Protein AF-A0A2V7I7R5-F1 (afdb_monomer_lite)

Sequence (792 aa):
MYALYSAALGLALVAYLPVLVFRRLGLRGHERSWAQRWGRLEPGLPPEPRCWIHAVSVGEAAAAVSLVEAIGRRWPQLAIVMTTVTPTGARIVTGRLGRLATHRYFPVDLPGPVRRALDAVRPRFFIGLETELWPNFLRALASRGIPAMVANGRISDRSFRRYLLVRGLVARMLRRVSVFAMQSAEDARRIIALGAPAERVVVTGNLKADLRPEPSGLDPAWQRLLRRDPGRLLWIAGSTHHGEEAAVLDAYQRLKPRFAGLGLLVAPRHPERADEVERLIRDRGLPAVARRGRGRGGGDHPRYRGRAGRPVRARRCGLRRRQPGADGWAQHAGAGAASQARPVRPAHEQFQGERRAAPVVGRGRGRSRRPRAGGGGRATSAGSRPQGQDGGGGLRRGGSAAGGAGRDPGADRAPPDEQKRVITPRRDPEILLRRYWDKPDTPVVTAGLSVLSIGYRIALAIRERAYAWRLLSTGRLPCPVVSVGNITLGGSGKTPMVEQVALCLQELGAVPAVVSRGYGRDTRGVAIVADREGTRLGPRAAGDEPVLLAERLPGMPVIVGENRFDAGQVAVQRCGATAIVLDDGFQHRTLHKSLEILVVNGRAPWGNQRLFPRGMLREPLSALARADLLVVTNPPSEADARAVTDTVRRHNHRVPVLVASYEVLGAREMAAGRDLQPGELGGRRLLAFAGLGSPAGFAETLLAAGVSVAGLMEYPDHHWFTQGDLGELAQQAESIGAEGLITTEKDWVRLRSLTAPSVPLWVLRVRLRVDSGREQLRHALDQTLASAAARH

Radius of gyration: 36.61 Å; chains: 1; bounding box: 122×92×104 Å

pLDDT: mean 78.4, std 23.61, range [24.45, 98.5]

Foldseek 3Di:
DVVVVQVVLVVVCVLCVVVVVVVPVVDPDCPQQVCLQLQNFDDPQDDDDEAEEEDADLLSLLLCLLVLVVCCVVCVVYAYEYEYQDPNSQCSCCVRVVVRYDYGYHYDLHQRNLLSNCVVNVYQEYEYEACPQRQSNLVNCLVVVHAYEYAQYAADPVRLVVLVVVLVSQLVSLCSHQAYAYQDPVSLVSSVVSNHDNVRYHHDHGSSVVNDPDPDDPDPVRCVVVVDDVPAAEAEAAQDDPPVLLVVLVVCVVCCVVRVRYHYHYHHVDLVCQVVSCVSQVVVVHDDDDDDDDPDDDDDDDDDDDDDDDDDDDDDDDDDDDDDDDDDDDDDDDDDDDDDDDDDDDDDDDDDDDDDDDDDDDDDDDDDDDDDDYDDDDDDDDDDDDDDDDDDDDDDDDDDDDDDDDDDDDDDDDDDDPPFAADEPDDDPVVVLVVCLQPVDDVVVLVSFVVSLVVLQVVVVVVVVCVVVVVAAADEDLAAEEEEAAQFFFDQCRLLVLLVLQVLLVVLVFQEAEEEALPQEPDAAKDKQAAQVAGDDACNHRNLSQVLSRVSPHRRTYMHHPQRVRNVVCCCPPRVGRYYYYGNGLPHRNYDHLAYEYTAALPQGCRSQTGPPSHGGNDHLLSLLVHLEYEHEAHPDVVSQVVNVVSSCVNHVPHYYFYKYKDWQFKAWLPVRDTGGLQNQAPAEAAEEEQGSDQVVVVVVSVVSNHNHLHYYYDHHSDQDDPVNQAVQQVVCVVSVGQYYEYESSNCSRDSVDDHHPHIYIYTDIHMGTPPCPVVSSVSSSCSRVVSVVVD

Structure (mmCIF, N/CA/C/O backbone):
data_AF-A0A2V7I7R5-F1
#
_entry.id   AF-A0A2V7I7R5-F1
#
loop_
_atom_site.group_PDB
_atom_site.id
_atom_site.type_symbol
_atom_site.label_atom_id
_atom_site.label_alt_id
_atom_site.label_comp_id
_atom_site.label_asym_id
_atom_site.label_entity_id
_atom_site.label_seq_id
_atom_site.pdbx_PDB_ins_code
_atom_site.Cartn_x
_atom_site.Cartn_y
_atom_site.Cartn_z
_atom_site.occupancy
_atom_site.B_iso_or_equiv
_atom_site.auth_seq_id
_atom_site.auth_comp_id
_atom_site.auth_asym_id
_atom_site.auth_atom_id
_atom_site.pdbx_PDB_model_num
ATOM 1 N N . MET A 1 1 ? -7.129 -8.859 32.276 1.00 74.75 1 MET A N 1
ATOM 2 C CA . MET A 1 1 ? -7.797 -7.808 31.464 1.00 74.75 1 MET A CA 1
ATOM 3 C C . MET A 1 1 ? -7.040 -6.471 31.499 1.00 74.75 1 MET A C 1
ATOM 5 O O . MET A 1 1 ? -6.158 -6.335 30.667 1.00 74.75 1 MET A O 1
ATOM 9 N N . TYR A 1 2 ? -7.251 -5.530 32.436 1.00 82.94 2 TYR A N 1
ATOM 10 C CA . TYR A 1 2 ? -6.550 -4.219 32.403 1.00 82.94 2 TYR A CA 1
ATOM 11 C C . TYR A 1 2 ? -5.011 -4.326 32.415 1.00 82.94 2 TYR A C 1
ATOM 13 O O . TYR A 1 2 ? -4.333 -3.541 31.755 1.00 82.94 2 TYR A O 1
ATOM 21 N N . ALA A 1 3 ? -4.456 -5.321 33.116 1.00 84.31 3 ALA A N 1
ATOM 22 C CA . ALA A 1 3 ? -3.025 -5.629 33.075 1.00 84.31 3 ALA A CA 1
ATOM 23 C C . ALA A 1 3 ? -2.550 -6.048 31.668 1.00 84.31 3 ALA A C 1
ATOM 25 O O . ALA A 1 3 ? -1.529 -5.555 31.211 1.00 84.31 3 ALA A O 1
ATOM 26 N N . LEU A 1 4 ? -3.330 -6.864 30.946 1.00 80.62 4 LEU A N 1
ATOM 27 C CA . LEU A 1 4 ? -3.036 -7.292 29.571 1.00 80.62 4 LEU A CA 1
ATOM 28 C C . LEU A 1 4 ? -3.076 -6.110 28.590 1.00 80.62 4 LEU A C 1
ATOM 30 O O . LEU A 1 4 ? -2.173 -5.970 27.776 1.00 80.62 4 LEU A O 1
ATOM 34 N N . TYR A 1 5 ? -4.069 -5.220 28.714 1.00 85.44 5 TYR A N 1
ATOM 35 C CA . TYR A 1 5 ? -4.110 -3.961 27.956 1.00 85.44 5 TYR A CA 1
ATOM 36 C C . TYR A 1 5 ? -2.870 -3.096 28.235 1.00 85.44 5 TYR A C 1
ATOM 38 O O . TYR A 1 5 ? -2.221 -2.621 27.308 1.00 85.44 5 TYR A O 1
ATOM 46 N N . SER A 1 6 ? -2.494 -2.956 29.511 1.00 89.06 6 SER A N 1
ATOM 47 C CA . SER A 1 6 ? -1.320 -2.173 29.922 1.00 89.06 6 SER A CA 1
ATOM 48 C C . SER A 1 6 ? -0.005 -2.789 29.426 1.00 89.06 6 SER A C 1
ATOM 50 O O . SER A 1 6 ? 0.888 -2.058 29.012 1.00 89.06 6 SER A O 1
ATOM 52 N N . ALA A 1 7 ? 0.107 -4.120 29.427 1.00 80.44 7 ALA A N 1
ATOM 53 C CA . ALA A 1 7 ? 1.265 -4.847 28.915 1.00 80.44 7 ALA A CA 1
ATOM 54 C C . ALA A 1 7 ? 1.373 -4.745 27.386 1.00 80.44 7 ALA A C 1
ATOM 56 O O . ALA A 1 7 ? 2.449 -4.454 26.875 1.00 80.44 7 ALA A O 1
ATOM 57 N N . ALA A 1 8 ? 0.262 -4.896 26.657 1.00 78.81 8 ALA A N 1
ATOM 58 C CA . ALA A 1 8 ? 0.224 -4.727 25.205 1.00 78.81 8 ALA A CA 1
ATOM 59 C C . ALA A 1 8 ? 0.560 -3.284 24.784 1.00 78.81 8 ALA A C 1
ATOM 61 O O . ALA A 1 8 ? 1.355 -3.079 23.869 1.00 78.81 8 ALA A O 1
ATOM 62 N N . LEU A 1 9 ? 0.020 -2.281 25.490 1.00 84.06 9 LEU A N 1
ATOM 63 C CA . LEU A 1 9 ? 0.355 -0.871 25.277 1.00 84.06 9 LEU A CA 1
ATOM 64 C C . LEU A 1 9 ? 1.828 -0.582 25.615 1.00 84.06 9 LEU A C 1
ATOM 66 O O . LEU A 1 9 ? 2.504 0.106 24.857 1.00 84.06 9 LEU A O 1
ATOM 70 N N . GLY A 1 10 ? 2.346 -1.142 26.713 1.00 82.69 10 GLY A N 1
ATOM 71 C CA . GLY A 1 10 ? 3.759 -1.047 27.087 1.00 82.69 10 GLY A CA 1
ATOM 72 C C . GLY A 1 10 ? 4.688 -1.648 26.029 1.00 82.69 10 GLY A C 1
ATOM 73 O O . GLY A 1 10 ? 5.625 -0.984 25.593 1.00 82.69 10 GLY A O 1
ATOM 74 N N . LEU A 1 11 ? 4.385 -2.856 25.548 1.00 78.00 11 LEU A N 1
ATOM 75 C CA . LEU A 1 11 ? 5.135 -3.526 24.483 1.00 78.00 11 LEU A CA 1
ATOM 76 C C . LEU A 1 11 ? 5.096 -2.728 23.171 1.00 78.00 11 LEU A C 1
ATOM 78 O O . LEU A 1 11 ? 6.129 -2.568 22.526 1.00 78.00 11 LEU A O 1
ATOM 82 N N . ALA A 1 12 ? 3.940 -2.167 22.803 1.00 76.00 12 ALA A N 1
ATOM 83 C CA . ALA A 1 12 ? 3.810 -1.302 21.631 1.00 76.00 12 ALA A CA 1
ATOM 84 C C . ALA A 1 12 ? 4.639 -0.009 21.756 1.00 76.00 12 ALA A C 1
ATOM 86 O O . ALA A 1 12 ? 5.241 0.433 20.779 1.00 76.00 12 ALA A O 1
ATOM 87 N N . LEU A 1 13 ? 4.724 0.581 22.953 1.00 79.56 13 LEU A N 1
ATOM 88 C CA . LEU A 1 13 ? 5.557 1.760 23.218 1.00 79.56 13 LEU A CA 1
ATOM 89 C C . LEU A 1 13 ? 7.056 1.436 23.177 1.00 79.56 13 LEU A C 1
ATOM 91 O O . LEU A 1 13 ? 7.820 2.227 22.630 1.00 79.56 13 LEU A O 1
ATOM 95 N N . VAL A 1 14 ? 7.472 0.272 23.688 1.00 75.81 14 VAL A N 1
ATOM 96 C CA . VAL A 1 14 ? 8.856 -0.222 23.570 1.00 75.81 14 VAL A CA 1
ATOM 97 C C . VAL A 1 14 ? 9.209 -0.493 22.104 1.00 75.81 14 VAL A C 1
ATOM 99 O O . VAL A 1 14 ? 10.248 -0.037 21.636 1.00 75.81 14 VAL A O 1
ATOM 102 N N . ALA A 1 15 ? 8.323 -1.141 21.343 1.00 71.62 15 ALA A N 1
ATOM 103 C CA . ALA A 1 15 ? 8.512 -1.370 19.910 1.00 71.62 15 ALA A CA 1
ATOM 104 C C . ALA A 1 15 ? 8.530 -0.065 19.086 1.00 71.62 15 ALA A C 1
ATOM 106 O O . ALA A 1 15 ? 9.196 0.007 18.059 1.00 71.62 15 ALA A O 1
ATOM 107 N N . TYR A 1 16 ? 7.842 0.990 19.532 1.00 71.50 16 TYR A N 1
ATOM 108 C CA . TYR A 1 16 ? 7.862 2.302 18.877 1.00 71.50 16 TYR A CA 1
ATOM 109 C C . TYR A 1 16 ? 9.041 3.194 19.319 1.00 71.50 16 TYR A C 1
ATOM 111 O O . TYR A 1 16 ? 9.352 4.187 18.655 1.00 71.50 16 TYR A O 1
ATOM 119 N N . LEU A 1 17 ? 9.747 2.837 20.400 1.00 73.50 17 LEU A N 1
ATOM 120 C CA . LEU A 1 17 ? 10.849 3.623 20.961 1.00 73.50 17 LEU A CA 1
ATOM 121 C C . LEU A 1 17 ? 11.983 3.927 19.956 1.00 73.50 17 LEU A C 1
ATOM 123 O O . LEU A 1 17 ? 12.410 5.083 19.928 1.00 73.50 17 LEU A O 1
ATOM 127 N N . PRO A 1 18 ? 12.436 3.004 19.076 1.00 62.97 18 PRO A N 1
ATOM 128 C CA . PRO A 1 18 ? 13.459 3.320 18.073 1.00 62.97 18 PRO A CA 1
ATOM 129 C C . PRO A 1 18 ? 13.023 4.425 17.099 1.00 62.97 18 PRO A C 1
ATOM 131 O O . PRO A 1 18 ? 13.806 5.319 16.783 1.00 62.97 18 PRO A O 1
ATOM 134 N N . VAL A 1 19 ? 11.749 4.429 16.684 1.00 65.00 19 VAL A N 1
ATOM 135 C CA . VAL A 1 19 ? 11.184 5.460 15.793 1.00 65.00 19 VAL A CA 1
ATOM 136 C C . VAL A 1 19 ? 11.110 6.816 16.503 1.00 65.00 19 VAL A C 1
ATOM 138 O O . VAL A 1 19 ? 11.329 7.859 15.884 1.00 65.00 19 VAL A O 1
ATOM 141 N N . LEU A 1 20 ? 10.844 6.819 17.812 1.00 63.47 20 LEU A N 1
ATOM 142 C CA . LEU A 1 20 ? 10.865 8.029 18.636 1.00 63.47 20 LEU A CA 1
ATOM 143 C C . LEU A 1 20 ? 12.279 8.589 18.825 1.00 63.47 20 LEU A C 1
ATOM 145 O O . LEU A 1 20 ? 12.457 9.803 18.728 1.00 63.47 20 LEU A O 1
ATOM 149 N N . VAL A 1 21 ? 13.278 7.730 19.047 1.00 65.12 21 VAL A N 1
ATOM 150 C CA . VAL A 1 21 ? 14.693 8.132 19.137 1.00 65.12 21 VAL A CA 1
ATOM 151 C C . VAL A 1 21 ? 15.167 8.713 17.804 1.00 65.12 21 VAL A C 1
ATOM 153 O O . VAL A 1 21 ? 15.669 9.835 17.783 1.00 65.12 21 VAL A O 1
ATOM 156 N N . PHE A 1 22 ? 14.906 8.025 16.688 1.00 57.16 22 PHE A N 1
ATOM 157 C CA . PHE A 1 22 ? 15.238 8.503 15.342 1.00 57.16 22 PHE A CA 1
ATOM 158 C C . PHE A 1 22 ? 14.608 9.875 15.044 1.00 57.16 22 PHE A C 1
ATOM 160 O O . PHE A 1 22 ? 15.294 10.804 14.624 1.00 57.16 22 PHE A O 1
ATOM 167 N N . ARG A 1 23 ? 13.317 10.061 15.361 1.00 53.16 23 ARG A N 1
ATOM 168 C CA . ARG A 1 23 ? 12.639 11.362 15.204 1.00 53.16 23 ARG A CA 1
ATOM 169 C C . ARG A 1 23 ? 13.169 12.452 16.144 1.00 53.16 23 ARG A C 1
ATOM 171 O O . ARG A 1 23 ? 13.114 13.621 15.772 1.00 53.16 23 ARG A O 1
ATOM 178 N N . ARG A 1 24 ? 13.690 12.112 17.331 1.00 53.34 24 ARG A N 1
ATOM 179 C CA . ARG A 1 24 ? 14.282 13.091 18.266 1.00 53.34 24 ARG A CA 1
ATOM 180 C C . ARG A 1 24 ? 15.602 13.659 17.741 1.00 53.34 24 ARG A C 1
ATOM 182 O O . ARG A 1 24 ? 15.840 14.847 17.931 1.00 53.34 24 ARG A O 1
ATOM 189 N N . LEU A 1 25 ? 16.407 12.857 17.038 1.00 55.47 25 LEU A N 1
ATOM 190 C CA . LEU A 1 25 ? 17.667 13.308 16.428 1.00 55.47 25 LEU A CA 1
ATOM 191 C C . LEU A 1 25 ? 17.458 14.390 15.348 1.00 55.47 25 LEU A C 1
ATOM 193 O O . LEU A 1 25 ? 18.342 15.216 15.143 1.00 55.47 25 LEU A O 1
ATOM 197 N N . GLY A 1 26 ? 16.283 14.436 14.706 1.00 45.38 26 GLY A N 1
ATOM 198 C CA . GLY A 1 26 ? 15.935 15.453 13.703 1.00 45.38 26 GLY A CA 1
ATOM 199 C C . GLY A 1 26 ? 15.099 16.645 14.196 1.00 45.38 26 GLY A C 1
ATOM 200 O O . GLY A 1 26 ? 14.883 17.575 13.424 1.00 45.38 26 GLY A O 1
ATOM 201 N N . LEU A 1 27 ? 14.582 16.646 15.436 1.00 43.06 27 LEU A N 1
ATOM 202 C CA . LEU A 1 27 ? 13.552 17.607 15.880 1.00 43.06 27 LEU A CA 1
ATOM 203 C C . LEU A 1 27 ? 13.811 18.187 17.282 1.00 43.06 27 LEU A C 1
ATOM 205 O O . LEU A 1 27 ? 13.224 17.756 18.282 1.00 43.06 27 LEU A O 1
ATOM 209 N N . ARG A 1 28 ? 14.624 19.251 17.348 1.00 37.91 28 ARG A N 1
ATOM 210 C CA . ARG A 1 28 ? 14.773 20.088 18.557 1.00 37.91 28 ARG A CA 1
ATOM 211 C C . ARG A 1 28 ? 13.412 20.668 19.006 1.00 37.91 28 ARG A C 1
ATOM 213 O O . ARG A 1 28 ? 12.530 20.929 18.192 1.00 37.91 28 ARG A O 1
ATOM 220 N N . GLY A 1 29 ? 13.236 20.861 20.319 1.00 48.28 29 GLY A N 1
ATOM 221 C CA . GLY A 1 29 ? 12.094 21.581 20.918 1.00 48.28 29 GLY A CA 1
ATOM 222 C C . GLY A 1 29 ? 10.912 20.747 21.449 1.00 48.28 29 GLY A C 1
ATOM 223 O O . GLY A 1 29 ? 10.078 21.280 22.177 1.00 48.28 29 GLY A O 1
ATOM 224 N N . HIS A 1 30 ? 10.826 19.440 21.175 1.00 55.94 30 HIS A N 1
ATOM 225 C CA . HIS A 1 30 ? 9.650 18.624 21.550 1.00 55.94 30 HIS A CA 1
ATOM 226 C C . HIS A 1 30 ? 9.601 18.143 23.018 1.00 55.94 30 HIS A C 1
ATOM 228 O O . HIS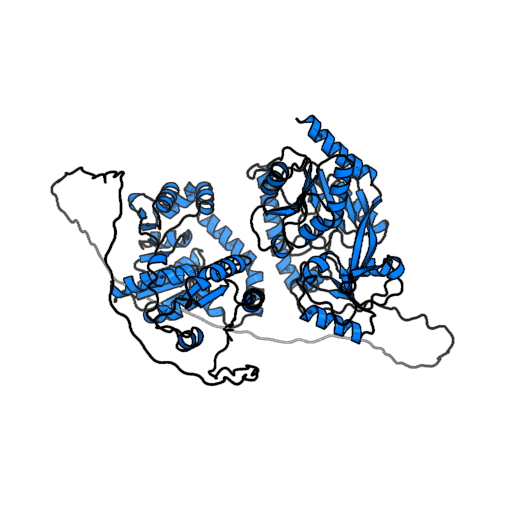 A 1 30 ? 8.642 17.486 23.433 1.00 55.94 30 HIS A O 1
ATOM 234 N N . GLU A 1 31 ? 10.613 18.446 23.828 1.00 54.59 31 GLU A N 1
ATOM 235 C CA . GLU A 1 31 ? 10.910 17.711 25.068 1.00 54.59 31 GLU A CA 1
ATOM 236 C C . GLU A 1 31 ? 9.865 17.898 26.177 1.00 54.59 31 GLU A C 1
ATOM 238 O O . GLU A 1 31 ? 9.454 16.925 26.813 1.00 54.59 31 GLU A O 1
ATOM 243 N N . ARG A 1 32 ? 9.332 19.118 26.339 1.00 58.22 32 ARG A N 1
ATOM 244 C CA . ARG A 1 32 ? 8.261 19.408 27.315 1.00 58.22 32 ARG A CA 1
ATOM 245 C C . ARG A 1 32 ? 6.983 18.594 27.052 1.00 58.22 32 ARG A C 1
ATOM 247 O O . ARG A 1 32 ? 6.276 18.255 27.998 1.00 58.22 32 ARG A O 1
ATOM 254 N N . SER A 1 33 ? 6.710 18.208 25.799 1.00 72.88 33 SER A N 1
ATOM 255 C CA . SER A 1 33 ? 5.548 17.363 25.470 1.00 72.88 33 SER A CA 1
ATOM 256 C C . SER A 1 33 ? 5.691 15.922 25.980 1.00 72.88 33 SER A C 1
ATOM 258 O O . SER A 1 33 ? 4.693 15.294 26.331 1.00 72.88 33 SER A O 1
ATOM 260 N N . TRP A 1 34 ? 6.920 15.403 26.089 1.00 80.31 34 TRP A N 1
ATOM 261 C CA . TRP A 1 34 ? 7.175 14.050 26.587 1.00 80.31 34 TRP A CA 1
ATOM 262 C C . TRP A 1 34 ? 6.994 13.942 28.096 1.00 80.31 34 TRP A C 1
ATOM 264 O O . TRP A 1 34 ? 6.380 12.984 28.561 1.00 80.31 34 TRP A O 1
ATOM 274 N N . ALA A 1 35 ? 7.441 14.943 28.858 1.00 85.62 35 ALA A N 1
ATOM 275 C CA . ALA A 1 35 ? 7.180 15.012 30.296 1.00 85.62 35 ALA A CA 1
ATOM 276 C C . ALA A 1 35 ? 5.668 14.944 30.593 1.00 85.62 35 ALA A C 1
ATOM 278 O O . ALA A 1 35 ? 5.231 14.123 31.405 1.00 85.62 35 ALA A O 1
ATOM 279 N N . GLN A 1 36 ? 4.869 15.720 29.851 1.00 88.69 36 GLN A N 1
ATOM 280 C CA . GLN A 1 36 ? 3.411 15.754 29.989 1.00 88.69 36 GLN A CA 1
ATOM 281 C C . GLN A 1 36 ? 2.746 14.423 29.608 1.00 88.69 36 GLN A C 1
ATOM 283 O O . GLN A 1 36 ? 1.938 13.906 30.378 1.00 88.69 36 GLN A O 1
ATOM 288 N N . ARG A 1 37 ? 3.160 13.788 28.499 1.00 89.75 37 ARG A N 1
ATOM 289 C CA . ARG A 1 37 ? 2.710 12.430 28.120 1.00 89.75 37 ARG A CA 1
ATOM 290 C C . ARG A 1 37 ? 3.028 11.369 29.179 1.00 89.75 37 ARG A C 1
ATOM 292 O O . ARG A 1 37 ? 2.259 10.427 29.350 1.00 89.75 37 ARG A O 1
ATOM 299 N N . TRP A 1 38 ? 4.115 11.528 29.932 1.00 91.38 38 TRP A N 1
ATOM 300 C CA . TRP A 1 38 ? 4.444 10.674 31.079 1.00 91.38 38 TRP A CA 1
ATOM 301 C C . TRP A 1 38 ? 3.768 11.108 32.397 1.00 91.38 38 TRP A C 1
ATOM 303 O O . TRP A 1 38 ? 4.097 10.578 33.465 1.00 91.38 38 TRP A O 1
ATOM 313 N N . GLY A 1 39 ? 2.796 12.022 32.341 1.00 88.94 39 GLY A N 1
ATOM 314 C CA . GLY A 1 39 ? 1.975 12.472 33.467 1.00 88.94 39 GLY A CA 1
ATOM 315 C C . GLY A 1 39 ? 2.598 13.571 34.331 1.00 88.94 39 GLY A C 1
ATOM 316 O O . GLY A 1 39 ? 2.055 13.879 35.386 1.00 88.94 39 GLY A O 1
ATOM 317 N N . ARG A 1 40 ? 3.728 14.166 33.922 1.00 91.25 40 ARG A N 1
ATOM 318 C CA . ARG A 1 40 ? 4.306 15.352 34.578 1.00 91.25 40 ARG A CA 1
ATOM 319 C C . ARG A 1 40 ? 3.689 16.603 33.946 1.00 91.25 40 ARG A C 1
ATOM 321 O O . ARG A 1 40 ? 4.204 17.115 32.955 1.00 91.25 40 ARG A O 1
ATOM 328 N N . LEU A 1 41 ? 2.530 17.016 34.462 1.00 87.75 41 LEU A N 1
ATOM 329 C CA . LEU A 1 41 ? 1.743 18.133 33.914 1.00 87.75 41 LEU A CA 1
ATOM 330 C C . LEU A 1 41 ? 2.109 19.503 34.509 1.00 87.75 41 LEU A C 1
ATOM 332 O O . LEU A 1 41 ? 1.838 20.522 33.875 1.00 87.75 41 LEU A O 1
ATOM 336 N N . GLU A 1 42 ? 2.764 19.519 35.668 1.00 77.56 42 GLU A N 1
ATOM 337 C CA . GLU A 1 42 ? 3.354 20.714 36.283 1.00 77.56 42 GLU A CA 1
ATOM 338 C C . GLU A 1 42 ? 4.759 21.019 35.715 1.00 77.56 42 GLU A C 1
ATOM 340 O O . GLU A 1 42 ? 5.419 20.103 35.207 1.00 77.56 42 GLU A O 1
ATOM 345 N N . PRO A 1 43 ? 5.252 22.273 35.805 1.00 79.00 43 PRO A N 1
ATOM 346 C CA . PRO A 1 43 ? 4.611 23.442 36.424 1.00 79.00 43 PRO A CA 1
ATOM 347 C C . PRO A 1 43 ? 3.509 24.080 35.564 1.00 79.00 43 PRO A C 1
ATOM 349 O O . PRO A 1 43 ? 3.427 23.849 34.354 1.00 79.00 43 PRO A O 1
ATOM 352 N N . GLY A 1 44 ? 2.707 24.943 36.189 1.00 82.62 44 GLY A N 1
ATOM 353 C CA . GLY A 1 44 ? 1.824 25.910 35.536 1.00 82.62 44 GLY A CA 1
ATOM 354 C C . GLY A 1 44 ? 0.430 25.395 35.179 1.00 82.62 44 GLY A C 1
ATOM 355 O O . GLY A 1 44 ? -0.105 25.814 34.148 1.00 82.62 44 GLY A O 1
ATOM 356 N N . LEU A 1 45 ? -0.136 24.451 35.936 1.00 90.38 45 LEU A N 1
ATOM 357 C CA . LEU A 1 45 ? -1.592 24.263 35.937 1.00 90.38 45 LEU A CA 1
ATOM 358 C C . LEU A 1 45 ? -2.280 25.475 36.612 1.00 90.38 45 LEU A C 1
ATOM 360 O O . LEU A 1 45 ? -1.666 26.128 37.456 1.00 90.38 45 LEU A O 1
ATOM 364 N N . PRO A 1 46 ? -3.541 25.794 36.265 1.00 90.94 46 PRO A N 1
ATOM 365 C CA . PRO A 1 46 ? -4.272 26.914 36.865 1.00 90.94 46 PRO A CA 1
ATOM 366 C C . PRO A 1 46 ? -4.656 26.608 38.331 1.00 90.94 46 PRO A C 1
ATOM 368 O O . PRO A 1 46 ? -4.501 25.460 38.759 1.00 90.94 46 PRO A O 1
ATOM 371 N N . PRO A 1 47 ? -5.158 27.575 39.126 1.00 89.12 47 PRO A N 1
ATOM 372 C CA . PRO A 1 47 ? -5.628 27.313 40.494 1.00 89.12 47 PRO A CA 1
ATOM 373 C C . PRO A 1 47 ? -6.746 26.252 40.564 1.00 89.12 47 PRO A C 1
ATOM 375 O O . PRO A 1 47 ? -7.378 25.923 39.561 1.00 89.12 47 PRO A O 1
ATOM 378 N N . GLU A 1 48 ? -6.976 25.694 41.755 1.00 90.69 48 GLU A N 1
ATOM 379 C CA . GLU A 1 48 ? -8.154 24.866 42.058 1.00 90.69 48 GLU A CA 1
ATOM 380 C C . GLU A 1 48 ? -9.355 25.760 42.456 1.00 90.69 48 GLU A C 1
ATOM 382 O O . GLU A 1 48 ? -9.130 26.831 43.019 1.00 90.69 48 GLU A O 1
ATOM 387 N N . PRO A 1 49 ? -10.621 25.356 42.204 1.00 94.38 49 PRO A N 1
ATOM 388 C CA . PRO A 1 49 ? -11.071 24.075 41.655 1.00 94.38 49 PRO A CA 1
ATOM 389 C C . PRO A 1 49 ? -10.937 23.988 40.129 1.00 94.38 49 PRO A C 1
ATOM 391 O O . PRO A 1 49 ? -11.113 24.969 39.412 1.00 94.38 49 PRO A O 1
ATOM 394 N N . ARG A 1 50 ? -10.679 22.776 39.621 1.00 96.06 50 ARG A N 1
ATOM 395 C CA . ARG A 1 50 ? -10.448 22.515 38.190 1.00 96.06 50 ARG A CA 1
ATOM 396 C C . ARG A 1 50 ? -11.473 21.558 37.588 1.00 96.06 50 ARG A C 1
ATOM 398 O O . ARG A 1 50 ? -11.953 20.653 38.271 1.00 96.06 50 ARG A O 1
ATOM 405 N N . CYS A 1 51 ? -11.711 21.665 36.285 1.00 96.62 51 CYS A N 1
ATOM 406 C CA . CYS A 1 51 ? -12.258 20.580 35.461 1.00 96.62 51 CYS A CA 1
ATOM 407 C C . CYS A 1 51 ? -11.266 20.182 34.358 1.00 96.62 51 CYS A C 1
ATOM 409 O O . CYS A 1 51 ? -10.365 20.950 34.017 1.00 96.62 51 CYS A O 1
ATOM 411 N N . TRP A 1 52 ? -11.407 18.969 33.815 1.00 97.25 52 TRP A N 1
ATOM 412 C CA . TRP A 1 52 ? -10.526 18.453 32.763 1.00 97.25 52 TRP A CA 1
ATOM 413 C C . TRP A 1 52 ? -11.342 18.087 31.519 1.00 97.25 52 TRP A C 1
ATOM 415 O O . TRP A 1 52 ? -12.191 17.201 31.568 1.00 97.25 52 TRP A O 1
ATOM 425 N N . ILE A 1 53 ? -11.053 18.742 30.392 1.00 96.31 53 ILE A N 1
ATOM 426 C CA . ILE A 1 53 ? -11.663 18.467 29.080 1.00 96.31 53 ILE A CA 1
ATOM 427 C C . ILE A 1 53 ? -10.613 17.856 28.132 1.00 96.31 53 ILE A C 1
ATOM 429 O O . ILE A 1 53 ? -9.446 18.267 28.137 1.00 96.31 53 ILE A O 1
ATOM 433 N N . HIS A 1 54 ? -10.991 16.868 27.317 1.00 95.62 54 HIS A N 1
ATOM 434 C CA . HIS A 1 54 ? -10.101 16.222 26.346 1.00 95.62 54 HIS A CA 1
ATOM 435 C C . HIS A 1 54 ? -10.666 16.200 24.918 1.00 95.62 54 HIS A C 1
ATOM 437 O O . HIS A 1 54 ? -11.805 15.795 24.695 1.00 95.62 54 HIS A O 1
ATOM 443 N N . ALA A 1 55 ? -9.818 16.594 23.962 1.00 90.31 55 ALA A N 1
ATOM 444 C CA . ALA A 1 55 ? -10.020 16.481 22.521 1.00 90.31 55 ALA A CA 1
ATOM 445 C C . ALA A 1 55 ? -8.768 15.862 21.871 1.00 90.31 55 ALA A C 1
ATOM 447 O O . ALA A 1 55 ? -7.674 16.426 21.961 1.00 90.31 55 ALA A O 1
ATOM 448 N N . VAL A 1 56 ? -8.894 14.723 21.196 1.00 81.25 56 VAL A N 1
ATOM 449 C CA . VAL A 1 56 ? -7.781 14.028 20.534 1.00 81.25 56 VAL A CA 1
ATOM 450 C C . VAL A 1 56 ? -7.374 14.753 19.248 1.00 81.25 56 VAL A C 1
ATOM 452 O O . VAL A 1 56 ? -6.178 14.989 19.011 1.00 81.25 56 VAL A O 1
ATOM 455 N N . SER A 1 57 ? -8.363 15.157 18.442 1.00 79.00 57 SER A N 1
ATOM 456 C CA . SER A 1 57 ? -8.164 15.694 17.092 1.00 79.00 57 SER A CA 1
ATOM 457 C C . SER A 1 57 ? -8.339 17.210 16.972 1.00 79.00 57 SER A C 1
ATOM 459 O O . SER A 1 57 ? -8.778 17.915 17.879 1.00 79.00 57 SER A O 1
ATOM 461 N N . VAL A 1 58 ? -7.992 17.716 15.788 1.00 75.56 58 VAL A N 1
ATOM 462 C CA . VAL A 1 58 ? -8.175 19.115 15.374 1.00 75.56 58 VAL A CA 1
ATOM 463 C C . VAL A 1 58 ? -9.665 19.487 15.301 1.00 75.56 58 VAL A C 1
ATOM 465 O O . VAL A 1 58 ? -10.032 20.600 15.665 1.00 75.56 58 VAL A O 1
ATOM 468 N N . GLY A 1 59 ? -10.526 18.555 14.870 1.00 76.31 59 GLY A N 1
ATOM 469 C CA . GLY A 1 59 ? -11.971 18.782 14.749 1.00 76.31 59 GLY A CA 1
ATOM 470 C C . GLY A 1 59 ? -12.692 18.773 16.097 1.00 76.31 59 GLY A C 1
ATOM 471 O O . GLY A 1 59 ? -13.577 19.594 16.322 1.00 76.31 59 GLY A O 1
ATOM 472 N N . GLU A 1 60 ? -12.275 17.904 17.019 1.00 84.81 60 GLU A N 1
ATOM 473 C CA . GLU A 1 60 ? -12.766 17.921 18.404 1.00 84.81 60 GLU A CA 1
ATOM 474 C C . GLU A 1 60 ? -12.274 19.161 19.150 1.00 84.81 60 GLU A C 1
ATOM 476 O O . GLU A 1 60 ? -13.050 19.779 19.867 1.00 84.81 60 GLU A O 1
ATOM 481 N N . ALA A 1 61 ? -11.013 19.572 18.957 1.00 83.94 61 ALA A N 1
ATOM 482 C CA . ALA A 1 61 ? -10.473 20.775 19.592 1.00 83.94 61 ALA A CA 1
ATOM 483 C C . ALA A 1 61 ? -11.177 22.058 19.116 1.00 83.94 61 ALA A C 1
ATOM 485 O O . ALA A 1 61 ? -11.235 23.026 19.869 1.00 83.94 61 ALA A O 1
ATOM 486 N N . ALA A 1 62 ? -11.735 22.059 17.899 1.00 81.88 62 ALA A N 1
ATOM 487 C CA . ALA A 1 62 ? -12.630 23.111 17.427 1.00 81.88 62 ALA A CA 1
ATOM 488 C C . ALA A 1 62 ? -14.026 23.006 18.069 1.00 81.88 62 ALA A C 1
ATOM 490 O O . ALA A 1 62 ? -14.496 23.989 18.629 1.00 81.88 62 ALA A O 1
ATOM 491 N N . ALA A 1 63 ? -14.665 21.827 18.056 1.00 83.19 63 ALA A N 1
ATOM 492 C CA . ALA A 1 63 ? -15.981 21.616 18.681 1.00 83.19 63 ALA A CA 1
ATOM 493 C C . ALA A 1 63 ? -15.985 21.917 20.195 1.00 83.19 63 ALA A C 1
ATOM 495 O O . ALA A 1 63 ? -16.965 22.414 20.740 1.00 83.19 63 ALA A O 1
ATOM 496 N N . ALA A 1 64 ? -14.862 21.672 20.872 1.00 88.00 64 ALA A N 1
ATOM 497 C CA . ALA A 1 64 ? -14.663 21.986 22.281 1.00 88.00 64 ALA A CA 1
ATOM 498 C C . ALA A 1 64 ? -14.809 23.479 22.613 1.00 88.00 64 ALA A C 1
ATOM 500 O O . ALA A 1 64 ? -15.081 23.792 23.767 1.00 88.00 64 ALA A O 1
ATOM 501 N N . VAL A 1 65 ? -14.626 24.391 21.648 1.00 86.69 65 VAL A N 1
ATOM 502 C CA . VAL A 1 65 ? -14.635 25.846 21.883 1.00 86.69 65 VAL A CA 1
ATOM 503 C C . VAL A 1 65 ? -15.968 26.294 22.484 1.00 86.69 65 VAL A C 1
ATOM 505 O O . VAL A 1 65 ? -15.978 26.795 23.607 1.00 86.69 65 VAL A O 1
ATOM 508 N N . SER A 1 66 ? -17.090 25.997 21.822 1.00 86.50 66 SER A N 1
ATOM 509 C CA . SER A 1 66 ? -18.432 26.369 22.296 1.00 86.50 66 SER A CA 1
ATOM 510 C C . SER A 1 66 ? -18.759 25.772 23.676 1.00 86.50 66 SER A C 1
ATOM 512 O O . SER A 1 66 ? -19.416 26.418 24.494 1.00 86.50 66 SER A O 1
ATOM 514 N N . LEU A 1 67 ? -18.257 24.565 23.971 1.00 89.81 67 LEU A N 1
ATOM 515 C CA . LEU A 1 67 ? -18.421 23.898 25.269 1.00 89.81 67 LEU A CA 1
ATOM 516 C C . LEU A 1 67 ? -17.568 24.546 26.375 1.00 89.81 67 LEU A C 1
ATOM 518 O O . LEU A 1 67 ? -18.064 24.770 27.477 1.00 89.81 67 LEU A O 1
ATOM 522 N N . VAL A 1 68 ? -16.308 24.884 26.089 1.00 91.50 68 VAL A N 1
ATOM 523 C CA . VAL A 1 68 ? -15.401 25.580 27.021 1.00 91.50 68 VAL A CA 1
ATOM 524 C C . VAL A 1 68 ? -15.923 26.984 27.333 1.00 91.50 68 VAL A C 1
ATOM 526 O O . VAL A 1 68 ? -15.949 27.382 28.495 1.00 91.50 68 VAL A O 1
ATOM 529 N N . GLU A 1 69 ? -16.419 27.707 26.330 1.00 89.81 69 GLU A N 1
ATOM 530 C CA . GLU A 1 69 ? -17.056 29.018 26.497 1.00 89.81 69 GLU A CA 1
ATOM 531 C C . GLU A 1 69 ? -18.377 28.948 27.272 1.00 89.81 69 GLU A C 1
ATOM 533 O O . GLU A 1 69 ? -18.709 29.877 28.008 1.00 89.81 69 GLU A O 1
ATOM 538 N N . ALA A 1 70 ? -19.163 27.878 27.117 1.00 90.50 70 ALA A N 1
ATOM 539 C CA . ALA A 1 70 ? -20.367 27.658 27.917 1.00 90.50 70 ALA A CA 1
ATOM 540 C C . ALA A 1 70 ? -20.021 27.356 29.386 1.00 90.50 70 ALA A C 1
ATOM 542 O O . ALA A 1 70 ? -20.600 27.964 30.286 1.00 90.50 70 ALA A O 1
ATOM 543 N N . ILE A 1 71 ? -19.037 26.483 29.632 1.00 92.06 71 ILE A N 1
ATOM 544 C CA . ILE A 1 71 ? -18.562 26.141 30.981 1.00 92.06 71 ILE A CA 1
ATOM 545 C C . ILE A 1 71 ? -17.973 27.374 31.677 1.00 92.06 71 ILE A C 1
ATOM 547 O O . ILE A 1 71 ? -18.385 27.678 32.792 1.00 92.06 71 ILE A O 1
ATOM 551 N N . GLY A 1 72 ? -17.089 28.127 31.013 1.00 90.19 72 GLY A N 1
ATOM 552 C CA . GLY A 1 72 ? -16.465 29.327 31.583 1.00 90.19 72 GLY A CA 1
ATOM 553 C C . GLY A 1 72 ? -17.459 30.449 31.905 1.00 90.19 72 GLY A C 1
ATOM 554 O O . GLY A 1 72 ? -17.281 31.155 32.891 1.00 90.19 72 GLY A O 1
ATOM 555 N N . ARG A 1 73 ? -18.548 30.585 31.132 1.00 90.44 73 ARG A N 1
ATOM 556 C CA . ARG A 1 73 ? -19.644 31.521 31.450 1.00 90.44 73 ARG A CA 1
ATOM 557 C C . ARG A 1 73 ? -20.556 31.021 32.571 1.00 90.44 73 ARG A C 1
ATOM 559 O O . ARG A 1 73 ? -21.068 31.836 33.331 1.00 90.44 73 ARG A O 1
ATOM 566 N N . ARG A 1 74 ? -20.795 29.707 32.674 1.00 94.38 74 ARG A N 1
ATOM 567 C CA . ARG A 1 74 ? -21.705 29.132 33.681 1.00 94.38 74 ARG A CA 1
ATOM 568 C C . ARG A 1 74 ? -21.045 28.925 35.047 1.00 94.38 74 ARG A C 1
ATOM 570 O O . ARG A 1 74 ? -21.740 29.015 36.057 1.00 94.38 74 ARG A O 1
ATOM 577 N N . TRP A 1 75 ? -19.734 28.688 35.070 1.00 93.00 75 TRP A N 1
ATOM 578 C CA . TRP A 1 75 ? -18.918 28.510 36.273 1.00 93.00 75 TRP A CA 1
ATOM 579 C C . TRP A 1 75 ? -17.573 29.262 36.157 1.00 93.00 75 TRP A C 1
ATOM 581 O O . TRP A 1 75 ? -16.531 28.623 35.994 1.00 93.00 75 TRP A O 1
ATOM 591 N N . PRO A 1 76 ? -17.550 30.609 36.254 1.00 89.94 76 PRO A N 1
ATOM 592 C CA . PRO A 1 76 ? -16.317 31.402 36.128 1.00 89.94 76 PRO A CA 1
ATOM 593 C C . PRO A 1 76 ? -15.222 31.051 37.150 1.00 89.94 76 PRO A C 1
ATOM 595 O O . PRO A 1 76 ? -14.042 31.273 36.901 1.00 89.94 76 PRO A O 1
ATOM 598 N N . GLN A 1 77 ? -15.604 30.473 38.293 1.00 90.75 77 GLN A N 1
ATOM 599 C CA . GLN A 1 77 ? -14.705 30.012 39.353 1.00 90.75 77 GLN A CA 1
ATOM 600 C C . GLN A 1 77 ? -14.034 28.653 39.072 1.00 90.75 77 GLN A C 1
ATOM 602 O O . GLN A 1 77 ? -13.272 28.165 39.905 1.00 90.75 77 GLN A O 1
ATOM 607 N N . LEU A 1 78 ? -14.354 27.996 37.952 1.00 93.50 78 LEU A N 1
ATOM 608 C CA . LEU A 1 78 ? -13.896 26.647 37.626 1.00 93.50 78 LEU A CA 1
ATOM 609 C C . LEU A 1 78 ? -12.796 26.687 36.560 1.00 93.50 78 LEU A C 1
ATOM 611 O O . LEU A 1 78 ? -13.062 26.832 35.368 1.00 93.50 78 LEU A O 1
ATOM 615 N N . ALA A 1 79 ? -11.548 26.494 36.980 1.00 95.19 79 ALA A N 1
ATOM 616 C CA . ALA A 1 79 ? -10.406 26.530 36.080 1.00 95.19 79 ALA A CA 1
ATOM 617 C C . ALA A 1 79 ? -10.412 25.353 35.086 1.00 95.19 79 ALA A C 1
ATOM 619 O O . ALA A 1 79 ? -10.505 24.183 35.470 1.00 95.19 79 ALA A O 1
ATOM 620 N N . ILE A 1 80 ? -10.276 25.643 33.792 1.00 95.88 80 ILE A N 1
ATOM 621 C CA . ILE A 1 80 ? -10.383 24.625 32.741 1.00 95.88 80 ILE A CA 1
ATOM 622 C C . ILE A 1 80 ? -8.985 24.133 32.348 1.00 95.88 80 ILE A C 1
ATOM 624 O O . ILE A 1 80 ? -8.168 24.878 31.805 1.00 95.88 80 ILE A O 1
ATOM 628 N N . VAL A 1 81 ? -8.704 22.850 32.583 1.00 96.19 81 VAL A N 1
ATOM 629 C CA . VAL A 1 81 ? -7.528 22.162 32.030 1.00 96.19 81 VAL A CA 1
ATOM 630 C C . VAL A 1 81 ? -7.964 21.432 30.766 1.00 96.19 81 VAL A C 1
ATOM 632 O O . VAL A 1 81 ? -8.726 20.467 30.827 1.00 96.19 81 VAL A O 1
ATOM 635 N N . MET A 1 82 ? -7.488 21.879 29.604 1.00 94.31 82 MET A N 1
ATOM 636 C CA . MET A 1 82 ? -7.829 21.253 28.327 1.00 94.31 82 MET A CA 1
ATOM 637 C C . MET A 1 82 ? -6.641 20.477 27.767 1.00 94.31 82 MET A C 1
ATOM 639 O O . MET A 1 82 ? -5.527 20.987 27.660 1.00 94.31 82 MET A O 1
ATOM 643 N N . THR A 1 83 ? -6.882 19.229 27.374 1.00 94.25 83 THR A N 1
ATOM 644 C CA . THR A 1 83 ? -5.831 18.327 26.895 1.00 94.25 83 THR A CA 1
ATOM 645 C C . THR A 1 83 ? -6.017 17.901 25.453 1.00 94.25 83 THR A C 1
ATOM 647 O O . THR A 1 83 ? -7.140 17.637 25.025 1.00 94.25 83 THR A O 1
ATOM 650 N N . THR A 1 84 ? -4.907 17.754 24.724 1.00 90.88 84 THR A N 1
ATOM 651 C CA . THR A 1 84 ? -4.911 17.178 23.369 1.00 90.88 84 THR A CA 1
ATOM 652 C C . THR A 1 84 ? -3.805 16.146 23.156 1.00 90.88 84 THR A C 1
ATOM 654 O O . THR A 1 84 ? -2.851 16.060 23.932 1.00 90.88 84 THR A O 1
ATOM 657 N N . VAL A 1 85 ? -3.920 15.348 22.088 1.00 85.69 85 VAL A N 1
ATOM 658 C CA . VAL A 1 85 ? -2.856 14.420 21.653 1.00 85.69 85 VAL A CA 1
ATOM 659 C C . VAL A 1 85 ? -1.964 15.032 20.566 1.00 85.69 85 VAL A C 1
ATOM 661 O O . VAL A 1 85 ? -0.783 14.682 20.489 1.00 85.69 85 VAL A O 1
ATOM 664 N N . THR A 1 86 ? -2.474 15.960 19.746 1.00 77.44 86 THR A N 1
ATOM 665 C CA . THR A 1 86 ? -1.762 16.499 18.570 1.00 77.44 86 THR A CA 1
ATOM 666 C C . THR A 1 86 ? -1.260 17.945 18.756 1.00 77.44 86 THR A C 1
ATOM 668 O O . THR A 1 86 ? -1.988 18.773 19.312 1.00 77.44 86 THR A O 1
ATOM 671 N N . PRO A 1 87 ? -0.072 18.315 18.223 1.00 77.50 87 PRO A N 1
ATOM 672 C CA . PRO A 1 87 ? 0.407 19.707 18.212 1.00 77.50 87 PRO A CA 1
ATOM 673 C C . PRO A 1 87 ? -0.456 20.673 17.383 1.00 77.50 87 PRO A C 1
ATOM 675 O O . PRO A 1 87 ? -0.371 21.888 17.541 1.00 77.50 87 PRO A O 1
ATOM 678 N N . THR A 1 88 ? -1.291 20.161 16.476 1.00 72.56 88 THR A N 1
ATOM 679 C CA . THR A 1 88 ?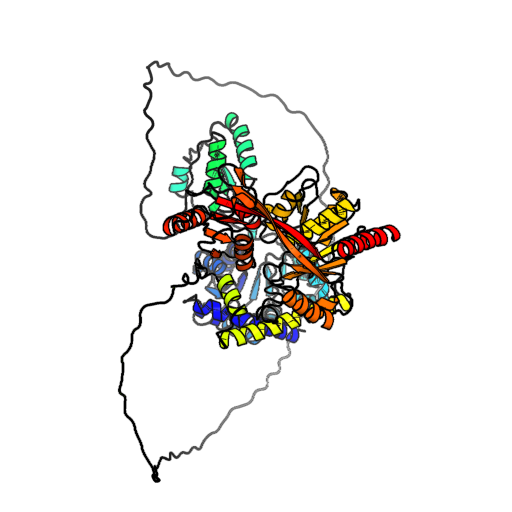 -2.256 20.979 15.722 1.00 72.56 88 THR A CA 1
ATOM 680 C C . THR A 1 88 ? -3.509 21.262 16.548 1.00 72.56 88 THR A C 1
ATOM 682 O O . THR A 1 88 ? -3.927 22.413 16.608 1.00 72.56 88 THR A O 1
ATOM 685 N N . GLY A 1 89 ? -4.040 20.270 17.276 1.00 79.25 89 GLY A N 1
ATOM 686 C CA . GLY A 1 89 ? -5.093 20.507 18.268 1.00 79.25 89 GLY A CA 1
ATOM 687 C C . GLY A 1 89 ? -4.624 21.446 19.384 1.00 79.25 89 GLY A C 1
ATOM 688 O O . GLY A 1 89 ? -5.340 22.374 19.739 1.00 79.25 89 GLY A O 1
ATOM 689 N N . ALA A 1 90 ? -3.384 21.281 19.867 1.00 84.44 90 ALA A N 1
ATOM 690 C CA . ALA A 1 90 ? -2.784 22.174 20.864 1.00 84.44 90 ALA A CA 1
ATOM 691 C C . ALA A 1 90 ? -2.814 23.650 20.426 1.00 84.44 90 ALA A C 1
ATOM 693 O O . ALA A 1 90 ? -3.241 24.503 21.198 1.00 84.44 90 ALA A O 1
ATOM 694 N N . ARG A 1 91 ? -2.447 23.939 19.167 1.00 83.12 91 ARG A N 1
ATOM 695 C CA . ARG A 1 91 ? -2.471 25.300 18.599 1.00 83.12 91 ARG A CA 1
ATOM 696 C C . ARG A 1 91 ? -3.872 25.916 18.527 1.00 83.12 91 ARG A C 1
ATOM 698 O O . ARG A 1 91 ? -3.986 27.125 18.697 1.00 83.12 91 ARG A O 1
ATOM 705 N N . ILE A 1 92 ? -4.925 25.118 18.315 1.00 80.88 92 ILE A N 1
ATOM 706 C CA . ILE A 1 92 ? -6.314 25.608 18.392 1.00 80.88 92 ILE A CA 1
ATOM 707 C C . ILE A 1 92 ? -6.651 26.014 19.828 1.00 80.88 92 ILE A C 1
ATOM 709 O O . ILE A 1 92 ? -7.141 27.121 20.043 1.00 80.88 92 ILE A O 1
ATOM 713 N N . VAL A 1 93 ? -6.331 25.162 20.809 1.00 83.75 93 VAL A N 1
ATOM 714 C CA . VAL A 1 93 ? -6.597 25.450 22.228 1.00 83.75 93 VAL A CA 1
ATOM 715 C C . VAL A 1 93 ? -5.836 26.694 22.684 1.00 83.75 93 VAL A C 1
ATOM 717 O O . VAL A 1 93 ? -6.449 27.609 23.218 1.00 83.75 93 VAL A O 1
ATOM 720 N N . THR A 1 94 ? -4.530 26.795 22.425 1.00 85.31 94 THR A N 1
ATOM 721 C CA . THR A 1 94 ? -3.756 27.979 22.833 1.00 85.31 94 THR A CA 1
ATOM 722 C C . THR A 1 94 ? -4.163 29.244 22.077 1.00 85.31 94 THR A C 1
ATOM 724 O O . THR A 1 94 ? -4.110 30.325 22.652 1.00 85.31 94 THR A O 1
ATOM 727 N N . GLY A 1 95 ? -4.562 29.126 20.805 1.00 82.81 95 GLY A N 1
ATOM 728 C CA . GLY A 1 95 ? -4.907 30.268 19.953 1.00 82.81 95 GLY A CA 1
ATOM 729 C C . GLY A 1 95 ? -6.302 30.850 20.198 1.00 82.81 95 GLY A C 1
ATOM 730 O O . GLY A 1 95 ? -6.454 32.064 20.149 1.00 82.81 95 GLY A O 1
ATOM 731 N N . ARG A 1 96 ? -7.311 30.008 20.469 1.00 82.19 96 ARG A N 1
ATOM 732 C CA . ARG A 1 96 ? -8.699 30.450 20.726 1.00 82.19 96 ARG A CA 1
ATOM 733 C C . ARG A 1 96 ? -9.053 30.487 22.208 1.00 82.19 96 ARG A C 1
ATOM 735 O O . ARG A 1 96 ? -9.690 31.422 22.672 1.00 82.19 96 ARG A O 1
ATOM 742 N N . LEU A 1 97 ? -8.623 29.477 22.960 1.00 84.38 97 LEU A N 1
ATOM 743 C CA . LEU A 1 97 ? -9.026 29.257 24.350 1.00 84.38 97 LEU A CA 1
ATOM 744 C C . LEU A 1 97 ? -7.939 29.635 25.362 1.00 84.38 97 LEU A C 1
ATOM 746 O O . LEU A 1 97 ? -8.142 29.428 26.552 1.00 84.38 97 LEU A O 1
ATOM 750 N N . GLY A 1 98 ? -6.814 30.227 24.943 1.00 81.12 98 GLY A N 1
ATOM 751 C CA . GLY A 1 98 ? -5.675 30.530 25.824 1.00 81.12 98 GLY A CA 1
ATOM 752 C C . GLY A 1 98 ? -5.977 31.453 27.017 1.00 81.12 98 GLY A C 1
ATOM 753 O O . GLY A 1 98 ? -5.200 31.475 27.966 1.00 81.12 98 GLY A O 1
ATOM 754 N N . ARG A 1 99 ? -7.107 32.179 26.998 1.00 84.31 99 ARG A N 1
ATOM 755 C CA . ARG A 1 99 ? -7.631 32.971 28.132 1.00 84.31 99 ARG A CA 1
ATOM 756 C C . ARG A 1 99 ? -8.603 32.204 29.045 1.00 84.31 99 ARG A C 1
ATOM 758 O O . ARG A 1 99 ? -8.829 32.641 30.164 1.00 84.31 99 ARG A O 1
ATOM 765 N N . LEU A 1 100 ? -9.192 31.103 28.570 1.00 86.06 100 LEU A N 1
ATOM 766 C CA . LEU A 1 100 ? -10.244 30.337 29.260 1.00 86.06 100 LEU A CA 1
ATOM 767 C C . LEU A 1 100 ? -9.774 28.958 29.743 1.00 86.06 100 LEU A C 1
ATOM 769 O O . LEU A 1 100 ? -10.314 28.434 30.713 1.00 86.06 100 LEU A O 1
ATOM 773 N N . ALA A 1 101 ? -8.789 28.355 29.071 1.00 91.31 101 ALA A N 1
ATOM 774 C CA . ALA A 1 101 ? -8.322 27.004 29.348 1.00 91.31 101 ALA A CA 1
ATOM 775 C C . ALA A 1 101 ? -6.797 26.870 29.236 1.00 91.31 101 ALA A C 1
ATOM 777 O O . ALA A 1 101 ? -6.175 27.240 28.239 1.00 91.31 101 ALA A O 1
ATOM 778 N N . THR A 1 102 ? -6.183 26.253 30.244 1.00 93.44 102 THR A N 1
ATOM 779 C CA . THR A 1 102 ? -4.759 25.904 30.225 1.00 93.44 102 THR A CA 1
ATOM 780 C C . THR A 1 102 ? -4.539 24.619 29.428 1.00 93.44 102 THR A C 1
ATOM 782 O O . THR A 1 102 ? -5.037 23.555 29.804 1.00 93.44 102 THR A O 1
ATOM 785 N N . HIS A 1 103 ? -3.767 24.697 28.337 1.00 93.62 103 HIS A N 1
ATOM 786 C CA . HIS A 1 103 ? -3.455 23.534 27.496 1.00 93.62 103 HIS A CA 1
ATOM 787 C C . HIS A 1 103 ? -2.404 22.601 28.120 1.00 93.62 103 HIS A C 1
ATOM 789 O O . HIS A 1 103 ? -1.390 23.063 28.650 1.00 93.62 103 HIS A O 1
ATOM 795 N N . ARG A 1 104 ? -2.600 21.282 27.994 1.00 93.06 104 ARG A N 1
ATOM 796 C CA . ARG A 1 104 ? -1.586 20.240 28.248 1.00 93.06 104 ARG A CA 1
ATOM 797 C C . ARG A 1 104 ? -1.680 19.085 27.242 1.00 93.06 104 ARG A C 1
ATOM 799 O O . ARG A 1 104 ? -2.709 18.876 26.605 1.00 93.06 104 ARG A O 1
ATOM 806 N N . TYR A 1 105 ? -0.629 18.280 27.108 1.00 92.00 105 TYR A N 1
ATOM 807 C CA . TYR A 1 105 ? -0.735 16.996 26.404 1.00 92.00 105 TYR A CA 1
ATOM 808 C C . TYR A 1 105 ? -1.347 15.915 27.304 1.00 92.00 105 TYR A C 1
ATOM 810 O O . TYR A 1 105 ? -0.982 15.800 28.473 1.00 92.00 105 TYR A O 1
ATOM 818 N N . PHE A 1 106 ? -2.269 15.119 26.754 1.00 93.75 106 PHE A N 1
ATOM 819 C CA . PHE A 1 106 ? -2.900 14.006 27.473 1.00 93.75 106 PHE A CA 1
ATOM 820 C C . PHE A 1 106 ? -1.860 12.917 27.830 1.00 93.75 106 PHE A C 1
ATOM 822 O O . PHE A 1 106 ? -0.962 12.649 27.016 1.00 93.75 106 PHE A O 1
ATOM 829 N N . PRO A 1 107 ? -1.929 12.296 29.027 1.00 94.38 107 PRO A N 1
ATOM 830 C CA . PRO A 1 107 ? -1.016 11.225 29.410 1.00 94.38 107 PRO A CA 1
ATOM 831 C C . PRO A 1 107 ? -1.206 9.975 28.540 1.00 94.38 107 PRO A C 1
ATOM 833 O O . PRO A 1 107 ? -2.292 9.680 28.053 1.00 94.38 107 PRO A O 1
ATOM 836 N N . VAL A 1 108 ? -0.144 9.186 28.397 1.00 92.62 108 VAL A N 1
ATOM 837 C CA . VAL A 1 108 ? -0.237 7.810 27.891 1.00 92.62 108 VAL A CA 1
ATOM 838 C C . VAL A 1 108 ? -1.084 6.981 28.866 1.00 92.62 108 VAL A C 1
ATOM 840 O O . VAL A 1 108 ? -0.840 7.048 30.071 1.00 92.62 108 VAL A O 1
ATOM 843 N N . ASP A 1 109 ? -2.021 6.165 28.367 1.00 94.38 109 ASP A N 1
ATOM 844 C CA . ASP A 1 109 ? -2.980 5.388 29.180 1.00 94.38 109 ASP A CA 1
ATOM 845 C C . ASP A 1 109 ? -2.369 4.158 29.892 1.00 94.38 109 ASP A C 1
ATOM 847 O O . ASP A 1 109 ? -2.882 3.039 29.864 1.00 94.38 109 ASP A O 1
ATOM 851 N N . LEU A 1 110 ? -1.231 4.362 30.553 1.00 94.31 110 LEU A N 1
ATOM 852 C CA . LEU A 1 110 ? -0.596 3.420 31.468 1.00 94.31 110 LEU A CA 1
ATOM 853 C C . LEU A 1 110 ? -0.864 3.851 32.922 1.00 94.31 110 LEU A C 1
ATOM 855 O O . LEU A 1 110 ? -0.904 5.053 33.200 1.00 94.31 110 LEU A O 1
ATOM 859 N N . PRO A 1 111 ? -0.977 2.916 33.889 1.00 93.75 111 PRO A N 1
ATOM 860 C CA . PRO A 1 111 ? -1.399 3.248 35.255 1.00 93.75 111 PRO A CA 1
ATOM 861 C C . PRO A 1 111 ? -0.543 4.310 35.966 1.00 93.75 111 PRO A C 1
ATOM 863 O O . PRO A 1 111 ? -1.081 5.136 36.696 1.00 93.75 111 PRO A O 1
ATOM 866 N N . GLY A 1 112 ? 0.778 4.320 35.746 1.00 94.69 112 GLY A N 1
ATOM 867 C CA . GLY A 1 112 ? 1.699 5.289 36.357 1.00 94.69 112 GLY A CA 1
ATOM 868 C C . GLY A 1 112 ? 1.526 6.729 35.842 1.00 94.69 112 GLY A C 1
ATOM 869 O O . GLY A 1 112 ? 1.295 7.626 36.653 1.00 94.69 112 GLY A O 1
ATOM 870 N N . PRO A 1 113 ? 1.626 6.976 34.520 1.00 95.50 113 PRO A N 1
ATOM 871 C CA . PRO A 1 113 ? 1.352 8.284 33.917 1.00 95.50 113 PRO A CA 1
ATOM 872 C C . PRO A 1 113 ? -0.055 8.814 34.205 1.00 95.50 113 PRO A C 1
ATOM 874 O O . PRO A 1 113 ? -0.186 9.964 34.613 1.00 95.50 113 PRO A O 1
ATOM 877 N N . VAL A 1 114 ? -1.082 7.966 34.071 1.00 96.38 114 VAL A N 1
ATOM 878 C CA . VAL A 1 114 ? -2.481 8.295 34.396 1.00 96.38 114 VAL A CA 1
ATOM 879 C C . VAL A 1 114 ? -2.619 8.752 35.847 1.00 96.38 114 VAL A C 1
ATOM 881 O O . VAL A 1 114 ? -3.199 9.805 36.104 1.00 96.38 114 VAL A O 1
ATOM 884 N N . ARG A 1 115 ? -2.044 7.997 36.796 1.00 96.00 115 ARG A N 1
ATOM 885 C CA . ARG A 1 115 ? -2.037 8.348 38.221 1.00 96.00 115 ARG A CA 1
ATOM 886 C C . ARG A 1 115 ? -1.401 9.719 38.448 1.00 96.00 115 ARG A C 1
ATOM 888 O O . ARG A 1 115 ? -2.081 10.599 38.954 1.00 96.00 115 ARG A O 1
ATOM 895 N N . ARG A 1 116 ? -0.161 9.936 37.987 1.00 95.69 116 ARG A N 1
ATOM 896 C CA . ARG A 1 116 ? 0.541 11.227 38.145 1.00 95.69 116 ARG A CA 1
ATOM 897 C C . ARG A 1 116 ? -0.245 12.407 37.570 1.00 95.69 116 ARG A C 1
ATOM 899 O O . ARG A 1 116 ? -0.300 13.459 38.196 1.00 95.69 116 ARG A O 1
ATOM 906 N N . ALA A 1 117 ? -0.869 12.225 36.409 1.00 96.31 117 ALA A N 1
ATOM 907 C CA . ALA A 1 117 ? -1.649 13.272 35.766 1.00 96.31 117 ALA A CA 1
ATOM 908 C C . ALA A 1 117 ? -2.927 13.621 36.555 1.00 96.31 117 ALA A C 1
ATOM 910 O O . ALA A 1 117 ? -3.238 14.799 36.718 1.00 96.31 117 ALA A O 1
ATOM 911 N N . LEU A 1 118 ? -3.638 12.621 37.089 1.00 96.56 118 LEU A N 1
ATOM 912 C CA . LEU A 1 118 ? -4.810 12.831 37.949 1.00 96.56 118 LEU A CA 1
ATOM 913 C C . LEU A 1 118 ? -4.437 13.434 39.310 1.00 96.56 118 LEU A C 1
ATOM 915 O O . LEU A 1 118 ? -5.128 14.336 39.774 1.00 96.56 118 LEU A O 1
ATOM 919 N N . ASP A 1 119 ? -3.339 12.981 39.917 1.00 94.81 119 ASP A N 1
ATOM 920 C CA . ASP A 1 119 ? -2.857 13.464 41.219 1.00 94.81 119 ASP A CA 1
ATOM 921 C C . ASP A 1 119 ? -2.367 14.926 41.152 1.00 94.81 119 ASP A C 1
ATOM 923 O O . ASP A 1 119 ? -2.446 15.647 42.150 1.00 94.81 119 ASP A O 1
ATOM 927 N N . ALA A 1 120 ? -1.904 15.363 39.971 1.00 94.62 120 ALA A N 1
ATOM 928 C CA . ALA A 1 120 ? -1.522 16.743 39.673 1.00 94.62 120 ALA A CA 1
ATOM 929 C C . ALA A 1 120 ? -2.715 17.635 39.285 1.00 94.62 120 ALA A C 1
ATOM 931 O O . ALA A 1 120 ? -2.822 18.746 39.794 1.00 94.62 120 ALA A O 1
ATOM 932 N N . VAL A 1 121 ? -3.615 17.181 38.396 1.00 96.06 121 VAL A N 1
ATOM 933 C CA . VAL A 1 121 ? -4.740 18.009 37.909 1.00 96.06 121 VAL A CA 1
ATOM 934 C C . VAL A 1 121 ? -5.883 18.088 38.916 1.00 96.06 121 VAL A C 1
ATOM 936 O O . VAL A 1 121 ? -6.465 19.159 39.047 1.00 96.06 121 VAL A O 1
ATOM 939 N N . ARG A 1 122 ? -6.197 16.998 39.629 1.00 95.31 122 ARG A N 1
ATOM 940 C CA . ARG A 1 122 ? -7.281 16.922 40.631 1.00 95.31 122 ARG A CA 1
ATOM 941 C C . ARG A 1 122 ? -8.632 17.472 40.126 1.00 95.31 122 ARG A C 1
ATOM 943 O O . ARG A 1 122 ? -9.219 18.359 40.745 1.00 95.31 122 ARG A O 1
ATOM 950 N N . PRO A 1 123 ? -9.136 16.994 38.974 1.00 96.88 123 PRO A N 1
ATOM 951 C CA . PRO A 1 123 ? -10.352 17.546 38.393 1.00 96.88 123 PRO A CA 1
ATOM 952 C C . PRO A 1 123 ? -11.593 17.176 39.215 1.00 96.88 123 PRO A C 1
ATOM 954 O O . PRO A 1 123 ? -11.752 16.029 39.630 1.00 96.88 123 PRO A O 1
ATOM 957 N N . ARG A 1 124 ? -12.523 18.126 39.367 1.00 96.50 124 ARG A N 1
ATOM 958 C CA . ARG A 1 124 ? -13.872 17.890 39.912 1.00 96.50 124 ARG A CA 1
ATOM 959 C C . ARG A 1 124 ? -14.705 16.963 39.024 1.00 96.50 124 ARG A C 1
ATOM 961 O O . ARG A 1 124 ? -15.522 16.211 39.537 1.00 96.50 124 ARG A O 1
ATOM 968 N N . PHE A 1 125 ? -14.489 17.017 37.710 1.00 96.94 125 PHE A N 1
ATOM 969 C CA . PHE A 1 125 ? -15.071 16.119 36.713 1.00 96.94 125 PHE A CA 1
ATOM 970 C C . PHE A 1 125 ? -14.211 16.084 35.442 1.00 96.94 125 PHE A C 1
ATOM 972 O O . PHE A 1 125 ? -13.443 17.015 35.170 1.00 96.94 125 PHE A O 1
ATOM 979 N N . PHE A 1 126 ? -14.364 15.019 34.654 1.00 97.88 126 PHE A N 1
ATOM 980 C CA . PHE A 1 126 ? -13.724 14.854 33.348 1.00 97.88 126 PHE A CA 1
ATOM 981 C C . PHE A 1 126 ? -14.750 14.838 32.206 1.00 97.88 126 PHE A C 1
ATOM 983 O O . PHE A 1 126 ? -15.787 14.188 32.328 1.00 97.88 126 PHE A O 1
ATOM 990 N N . ILE A 1 127 ? -14.432 15.479 31.078 1.00 97.06 127 ILE A N 1
ATOM 991 C CA . ILE A 1 127 ? -15.193 15.384 29.824 1.00 97.06 127 ILE A CA 1
ATOM 992 C C . ILE A 1 127 ? -14.262 14.936 28.690 1.00 97.06 127 ILE A C 1
ATOM 994 O O . ILE A 1 127 ? -13.345 15.665 28.314 1.00 97.06 127 ILE A O 1
ATOM 998 N N . GLY A 1 128 ? -14.518 13.764 28.111 1.00 95.69 128 GLY A N 1
ATOM 999 C CA . GLY A 1 128 ? -13.906 13.324 26.854 1.00 95.69 128 GLY A CA 1
ATOM 1000 C C . GLY A 1 128 ? -14.846 13.581 25.679 1.00 95.69 128 GLY A C 1
ATOM 1001 O O . GLY A 1 128 ? -16.037 13.290 25.778 1.00 95.69 128 GLY A O 1
ATOM 1002 N N . LEU A 1 129 ? -14.338 14.123 24.572 1.00 92.75 129 LEU A N 1
ATOM 1003 C CA . LEU A 1 129 ? -15.132 14.338 23.359 1.00 92.75 129 LEU A CA 1
ATOM 1004 C C . LEU A 1 129 ? -15.179 13.088 22.460 1.00 92.75 129 LEU A C 1
ATOM 1006 O O . LEU A 1 129 ? -14.288 12.244 22.485 1.00 92.75 129 LEU A O 1
ATOM 1010 N N . GLU A 1 130 ? -16.246 12.968 21.670 1.00 89.75 130 GLU A N 1
ATOM 1011 C CA . GLU A 1 130 ? -16.515 11.887 20.709 1.00 89.75 130 GLU A CA 1
ATOM 1012 C C . GLU A 1 130 ? -16.404 10.460 21.282 1.00 89.75 130 GLU A C 1
ATOM 1014 O O . GLU A 1 130 ? -17.396 9.922 21.768 1.00 89.75 130 GLU A O 1
ATOM 1019 N N . THR A 1 131 ? -15.272 9.758 21.189 1.00 83.38 131 THR A N 1
ATOM 1020 C CA . THR A 1 131 ? -15.163 8.361 21.683 1.00 83.38 131 THR A CA 1
ATOM 1021 C C . THR A 1 131 ? -13.793 8.088 22.304 1.00 83.38 131 THR A C 1
ATOM 1023 O O . THR A 1 131 ? -13.182 7.038 22.124 1.00 83.38 131 THR A O 1
ATOM 1026 N N . GLU A 1 132 ? -13.342 9.046 23.114 1.00 85.00 132 GLU A N 1
ATOM 1027 C CA . GLU A 1 132 ? -12.118 8.978 23.921 1.00 85.00 132 GLU A CA 1
ATOM 1028 C C . GLU A 1 132 ? -12.258 8.028 25.129 1.00 85.00 132 GLU A C 1
ATOM 1030 O O . GLU A 1 132 ? -12.261 8.415 26.300 1.00 85.00 132 GLU A O 1
ATOM 1035 N N . LEU A 1 133 ? -12.409 6.738 24.821 1.00 88.50 133 LEU A N 1
ATOM 1036 C CA . LEU A 1 133 ? -12.635 5.645 25.764 1.00 88.50 133 LEU A CA 1
ATOM 1037 C C . LEU A 1 133 ? -11.313 5.010 26.226 1.00 88.50 133 LEU A C 1
ATOM 1039 O O . LEU A 1 133 ? -10.891 3.972 25.715 1.00 88.50 133 LEU A O 1
ATOM 1043 N N . TRP A 1 134 ? -10.678 5.631 27.221 1.00 92.19 134 TRP A N 1
ATOM 1044 C CA . TRP A 1 134 ? -9.369 5.247 27.767 1.00 92.19 134 TRP A CA 1
ATOM 1045 C C . TRP A 1 134 ? -9.484 4.282 28.972 1.00 92.19 134 TRP A C 1
ATOM 1047 O O . TRP A 1 134 ? -9.897 4.714 30.056 1.00 92.19 134 TRP A O 1
ATOM 1057 N N . PRO A 1 135 ? -9.149 2.977 28.844 1.00 92.31 135 PRO A N 1
ATOM 1058 C CA . PRO A 1 135 ? -9.447 1.974 29.872 1.00 92.31 135 PRO A CA 1
ATOM 1059 C C . PRO A 1 135 ? -8.768 2.182 31.232 1.00 92.31 135 PRO A C 1
ATOM 1061 O O . PRO A 1 135 ? -9.392 1.903 32.260 1.00 92.31 135 PRO A O 1
ATOM 1064 N N . ASN A 1 136 ? -7.508 2.628 31.284 1.00 94.81 136 ASN A N 1
ATOM 1065 C CA . ASN A 1 136 ? -6.827 2.874 32.560 1.00 94.81 136 ASN A CA 1
ATOM 1066 C C . ASN A 1 136 ? -7.241 4.219 33.172 1.00 94.81 136 ASN A C 1
ATOM 1068 O O . ASN A 1 136 ? -7.451 4.281 34.383 1.00 94.81 136 ASN A O 1
ATOM 1072 N N . PHE A 1 137 ? -7.427 5.255 32.358 1.00 95.75 137 PHE A N 1
ATOM 1073 C CA . PHE A 1 137 ? -7.863 6.584 32.777 1.00 95.75 137 PHE A CA 1
ATOM 1074 C C . PHE A 1 137 ? -9.285 6.576 33.351 1.00 95.75 137 PHE A C 1
ATOM 1076 O O . PHE A 1 137 ? -9.476 6.974 34.499 1.00 95.75 137 PHE A O 1
ATOM 1083 N N . LEU A 1 138 ? -10.266 6.003 32.641 1.00 95.31 138 LEU A N 1
ATOM 1084 C CA . LEU A 1 138 ? -11.640 5.841 33.147 1.00 95.31 138 LEU A CA 1
ATOM 1085 C C . LEU A 1 138 ? -11.692 4.964 34.411 1.00 95.31 138 LEU A C 1
ATOM 1087 O O . LEU A 1 138 ? -12.499 5.199 35.310 1.00 95.31 138 LEU A O 1
ATOM 1091 N N . ARG A 1 139 ? -10.793 3.975 34.533 1.00 94.56 139 ARG A N 1
ATOM 1092 C CA . ARG A 1 139 ? -10.628 3.192 35.768 1.00 94.56 139 ARG A CA 1
ATOM 1093 C C . ARG A 1 139 ? -10.085 4.037 36.927 1.00 94.56 139 ARG A C 1
ATOM 1095 O O . ARG A 1 139 ? -10.558 3.861 38.046 1.00 94.56 139 ARG A O 1
ATOM 1102 N N . ALA A 1 140 ? -9.123 4.919 36.666 1.00 96.19 140 ALA A N 1
ATOM 1103 C CA . ALA A 1 140 ? -8.445 5.741 37.668 1.00 96.19 140 ALA A CA 1
ATOM 1104 C C . ALA A 1 140 ? -9.233 6.997 38.095 1.00 96.19 140 ALA A C 1
ATOM 1106 O O . ALA A 1 140 ? -9.024 7.484 39.208 1.00 96.19 140 ALA A O 1
ATOM 1107 N N . LEU A 1 141 ? -10.139 7.493 37.245 1.00 96.94 141 LEU A N 1
ATOM 1108 C CA . LEU A 1 141 ? -11.176 8.469 37.600 1.00 96.94 141 LEU A CA 1
ATOM 1109 C C . LEU A 1 141 ? -12.191 7.844 38.563 1.00 96.94 141 LEU A C 1
ATOM 1111 O O . LEU A 1 141 ? -12.361 8.322 39.684 1.00 96.94 141 LEU A O 1
ATOM 1115 N N . ALA A 1 142 ? -12.785 6.710 38.171 1.00 95.44 142 ALA A N 1
ATOM 1116 C CA . ALA A 1 142 ? -13.781 6.013 38.983 1.00 95.44 142 ALA A CA 1
ATOM 1117 C C . ALA A 1 142 ? -13.229 5.568 40.350 1.00 95.44 142 ALA A C 1
ATOM 1119 O O . ALA A 1 142 ? -13.920 5.685 41.356 1.00 95.44 142 ALA A O 1
ATOM 1120 N N . SER A 1 143 ? -11.962 5.135 40.426 1.00 95.25 143 SER A N 1
ATOM 1121 C CA . SER A 1 143 ? -11.311 4.793 41.704 1.00 95.25 143 SER A CA 1
ATOM 1122 C C . SER A 1 143 ? -10.958 6.000 42.589 1.00 95.25 143 SER A C 1
ATOM 1124 O O . SER A 1 143 ? -10.388 5.808 43.657 1.00 95.25 143 SER A O 1
ATOM 1126 N N . ARG A 1 144 ? -11.226 7.231 42.135 1.00 96.81 144 ARG A N 1
ATOM 1127 C CA . ARG A 1 144 ? -11.124 8.484 42.907 1.00 96.81 144 ARG A CA 1
ATOM 1128 C C . ARG A 1 144 ? -12.496 9.126 43.155 1.00 96.81 144 ARG A C 1
ATOM 1130 O O . ARG A 1 144 ? -12.551 10.233 43.675 1.00 96.81 144 ARG A O 1
ATOM 1137 N N . GLY A 1 145 ? -13.590 8.482 42.736 1.00 96.56 145 GLY A N 1
ATOM 1138 C CA . GLY A 1 145 ? -14.932 9.074 42.762 1.00 96.56 145 GLY A CA 1
ATOM 1139 C C . GLY A 1 145 ? -15.125 10.248 41.792 1.00 96.56 145 GLY A C 1
ATOM 1140 O O . GLY A 1 145 ? -16.111 10.966 41.914 1.00 96.56 145 GLY A O 1
ATOM 1141 N N . ILE A 1 146 ? -14.209 10.464 40.838 1.00 97.94 146 ILE A N 1
ATOM 1142 C CA . ILE A 1 146 ? -14.298 11.584 39.892 1.00 97.94 146 ILE A CA 1
ATOM 1143 C C . ILE A 1 146 ? -15.278 11.203 38.768 1.00 97.94 146 ILE A C 1
ATOM 1145 O O . ILE A 1 146 ? -15.003 10.238 38.044 1.00 97.94 146 ILE A O 1
ATOM 1149 N N . PRO A 1 147 ? -16.395 11.933 38.585 1.00 97.56 147 PRO A N 1
ATOM 1150 C CA . PRO A 1 147 ? -17.354 11.654 37.525 1.00 97.56 147 PRO A CA 1
ATOM 1151 C C . PRO A 1 147 ? -16.771 11.950 36.138 1.00 97.56 147 PRO A C 1
ATOM 1153 O O . PRO A 1 147 ? -15.952 12.857 35.951 1.00 97.56 147 PRO A O 1
ATOM 1156 N N . ALA A 1 148 ? -17.219 11.170 35.156 1.00 97.69 148 ALA A N 1
ATOM 1157 C CA . ALA A 1 148 ? -16.727 11.210 33.784 1.00 97.69 148 ALA A CA 1
ATOM 1158 C C . ALA A 1 148 ? -17.888 11.326 32.792 1.00 97.69 148 ALA A C 1
ATOM 1160 O O . ALA A 1 148 ? -18.862 10.579 32.880 1.00 97.69 148 ALA A O 1
ATOM 1161 N N . MET A 1 149 ? -17.758 12.224 31.823 1.00 96.88 149 MET A N 1
ATOM 1162 C CA . MET A 1 149 ? -18.711 12.431 30.739 1.00 96.88 149 MET A CA 1
ATOM 1163 C C . MET A 1 149 ? -18.062 12.102 29.392 1.00 96.88 149 MET A C 1
ATOM 1165 O O . MET A 1 149 ? -16.920 12.488 29.138 1.00 96.88 149 MET A O 1
ATOM 1169 N N . VAL A 1 150 ? -18.809 11.434 28.515 1.00 96.25 150 VAL A N 1
ATOM 1170 C CA . VAL A 1 150 ? -18.535 11.423 27.072 1.00 96.25 150 VAL A CA 1
ATOM 1171 C C . VAL A 1 150 ? -19.455 12.459 26.434 1.00 96.25 150 VAL A C 1
ATOM 1173 O O . VAL A 1 150 ? -20.672 12.345 26.559 1.00 96.25 150 VAL A O 1
ATOM 1176 N N . ALA A 1 151 ? -18.888 13.479 25.794 1.00 95.06 151 ALA A N 1
ATOM 1177 C CA . ALA A 1 151 ? -19.624 14.564 25.149 1.00 95.06 151 ALA A CA 1
ATOM 1178 C C . ALA A 1 151 ? -19.514 14.484 23.623 1.00 95.06 151 ALA A C 1
ATOM 1180 O O . ALA A 1 151 ? -18.470 14.113 23.087 1.00 95.06 151 ALA A O 1
ATOM 1181 N N . ASN A 1 152 ? -20.577 14.873 22.913 1.00 94.06 152 ASN A N 1
ATOM 1182 C CA . ASN A 1 152 ? -20.650 14.789 21.452 1.00 94.06 152 ASN A CA 1
ATOM 1183 C C . ASN A 1 152 ? -20.368 13.362 20.925 1.00 94.06 152 ASN A C 1
ATOM 1185 O O . ASN A 1 152 ? -19.659 13.187 19.936 1.00 94.06 152 ASN A O 1
ATOM 1189 N N . GLY A 1 153 ? -20.854 12.330 21.620 1.00 92.88 153 GLY A N 1
ATOM 1190 C CA . GLY A 1 153 ? -20.442 10.941 21.425 1.00 92.88 153 GLY A CA 1
ATOM 1191 C C . GLY A 1 153 ? -20.922 10.301 20.120 1.00 92.88 153 GLY A C 1
ATOM 1192 O O . GLY A 1 153 ? -22.077 10.488 19.739 1.00 92.88 153 GLY A O 1
ATOM 1193 N N . ARG A 1 154 ? -20.060 9.527 19.439 1.00 92.00 154 ARG A N 1
ATOM 1194 C CA . ARG A 1 154 ? -20.374 8.922 18.128 1.00 92.00 154 ARG A CA 1
ATOM 1195 C C . ARG A 1 154 ? -19.671 7.589 17.862 1.00 92.00 154 ARG A C 1
ATOM 1197 O O . ARG A 1 154 ? -18.447 7.520 17.861 1.00 92.00 154 ARG A O 1
ATOM 1204 N N . ILE A 1 155 ? -20.424 6.551 17.498 1.00 89.69 155 ILE A N 1
ATOM 1205 C CA . ILE A 1 155 ? -19.896 5.209 17.224 1.00 89.69 155 ILE A CA 1
ATOM 1206 C C . ILE A 1 155 ? -20.131 4.818 15.762 1.00 89.69 155 ILE A C 1
ATOM 1208 O O . ILE A 1 155 ? -21.217 4.396 15.368 1.00 89.69 155 ILE A O 1
ATOM 1212 N N . SER A 1 156 ? -19.068 4.879 14.953 1.00 86.38 156 SER A N 1
ATOM 1213 C CA . SER A 1 156 ? -19.104 4.353 13.580 1.00 86.38 156 SER A CA 1
ATOM 1214 C C . SER A 1 156 ? -19.406 2.850 13.554 1.00 86.38 156 SER A C 1
ATOM 1216 O O . SER A 1 156 ? -19.000 2.115 14.453 1.00 86.38 156 SER A O 1
ATOM 1218 N N . ASP A 1 157 ? -20.031 2.364 12.487 1.00 82.75 157 ASP A N 1
ATOM 1219 C CA . ASP A 1 157 ? -20.405 0.955 12.291 1.00 82.75 157 ASP A CA 1
ATOM 1220 C C . ASP A 1 157 ? -19.193 0.019 12.390 1.00 82.75 157 ASP A C 1
ATOM 1222 O O . ASP A 1 157 ? -19.250 -1.059 12.986 1.00 82.75 157 ASP A O 1
ATOM 1226 N N . ARG A 1 158 ? -18.047 0.480 11.872 1.00 82.31 158 ARG A N 1
ATOM 1227 C CA . ARG A 1 158 ? -16.751 -0.203 11.965 1.00 82.31 158 ARG A CA 1
ATOM 1228 C C . ARG A 1 158 ? -16.248 -0.283 13.411 1.00 82.31 158 ARG A C 1
ATOM 1230 O O . ARG A 1 158 ? -15.679 -1.306 13.788 1.00 82.31 158 ARG A O 1
ATOM 1237 N N . SER A 1 159 ? -16.447 0.763 14.214 1.00 81.62 159 SER A N 1
ATOM 1238 C CA . SER A 1 159 ? -16.110 0.767 15.645 1.00 81.62 159 SER A CA 1
ATOM 1239 C C . SER A 1 159 ? -17.067 -0.126 16.438 1.00 81.62 159 SER A C 1
ATOM 1241 O O . SER A 1 159 ? -16.617 -0.944 17.234 1.00 81.62 159 SER A O 1
ATOM 1243 N N . PHE A 1 160 ? -18.372 -0.026 16.173 1.00 90.31 160 PHE A N 1
ATOM 1244 C CA . PHE A 1 160 ? -19.423 -0.790 16.844 1.00 90.31 160 PHE A CA 1
ATOM 1245 C C . PHE A 1 160 ? -19.220 -2.302 16.679 1.00 90.31 160 PHE A C 1
ATOM 1247 O O . PHE A 1 160 ? -19.077 -3.010 17.676 1.00 90.31 160 PHE A O 1
ATOM 1254 N N . ARG A 1 161 ? -19.073 -2.785 15.434 1.00 87.44 161 ARG A N 1
ATOM 1255 C CA . ARG A 1 161 ? -18.800 -4.206 15.140 1.00 87.44 161 ARG A CA 1
ATOM 1256 C C . ARG A 1 161 ? -17.542 -4.720 15.853 1.00 87.44 161 ARG A C 1
ATOM 1258 O O . ARG A 1 161 ? -17.544 -5.837 16.354 1.00 87.44 161 ARG A O 1
ATOM 1265 N N . ARG A 1 162 ? -16.484 -3.904 15.956 1.00 85.56 162 ARG A N 1
ATOM 1266 C CA . ARG A 1 162 ? -15.240 -4.265 16.668 1.00 85.56 162 ARG A CA 1
ATOM 1267 C C . ARG A 1 162 ? -15.405 -4.297 18.187 1.00 85.56 162 ARG A C 1
ATOM 1269 O O . ARG A 1 162 ? -14.876 -5.199 18.825 1.00 85.56 162 ARG A O 1
ATOM 1276 N N . TYR A 1 163 ? -16.131 -3.345 18.771 1.00 87.12 163 TYR A N 1
ATOM 1277 C CA . TYR A 1 163 ? -16.380 -3.323 20.212 1.00 87.12 163 TYR A CA 1
ATOM 1278 C C . TYR A 1 163 ? -17.326 -4.446 20.666 1.00 87.12 163 TYR A C 1
ATOM 1280 O O . TYR A 1 163 ? -17.177 -4.923 21.790 1.00 87.12 163 TYR A O 1
ATOM 1288 N N . LEU A 1 164 ? -18.229 -4.932 19.802 1.00 87.62 164 LEU A N 1
ATOM 1289 C CA . LEU A 1 164 ? -19.062 -6.109 20.085 1.00 87.62 164 LEU A CA 1
ATOM 1290 C C . LEU A 1 164 ? -18.230 -7.387 20.300 1.00 87.62 164 LEU A C 1
ATOM 1292 O O . LEU A 1 164 ? -18.510 -8.123 21.245 1.00 87.62 164 LEU A O 1
ATOM 1296 N N . LEU A 1 165 ? -17.153 -7.600 19.529 1.00 87.19 165 LEU A N 1
ATOM 1297 C CA . LEU A 1 165 ? -16.222 -8.734 19.719 1.00 87.19 165 LEU A CA 1
ATOM 1298 C C . LEU A 1 165 ? -15.596 -8.773 21.126 1.00 87.19 165 LEU A C 1
ATOM 1300 O O . LEU A 1 165 ? -15.152 -9.818 21.591 1.00 87.19 165 LEU A O 1
ATOM 1304 N N . VAL A 1 166 ? -15.556 -7.629 21.814 1.00 85.31 166 VAL A N 1
ATOM 1305 C CA . VAL A 1 166 ? -15.010 -7.467 23.167 1.00 85.31 166 VAL A CA 1
ATOM 1306 C C . VAL A 1 166 ? -16.032 -6.837 24.127 1.00 85.31 166 VAL A C 1
ATOM 1308 O O . VAL A 1 166 ? -15.658 -6.168 25.094 1.00 85.31 166 VAL A O 1
ATOM 1311 N N . ARG A 1 167 ? -17.336 -7.073 23.906 1.00 89.19 167 ARG A N 1
ATOM 1312 C CA . ARG A 1 167 ? -18.450 -6.457 24.660 1.00 89.19 167 ARG A CA 1
ATOM 1313 C C . ARG A 1 167 ? -18.289 -6.565 26.181 1.00 89.19 167 ARG A C 1
ATOM 1315 O O . ARG A 1 167 ? -18.477 -5.581 26.887 1.00 89.19 167 ARG A O 1
ATOM 1322 N N . GLY A 1 168 ? -17.857 -7.719 26.698 1.00 87.69 168 GLY A N 1
ATOM 1323 C CA . GLY A 1 168 ? -17.633 -7.944 28.138 1.00 87.69 168 GLY A CA 1
ATOM 1324 C C . GLY A 1 168 ? -16.435 -7.193 28.754 1.00 87.69 168 GLY A C 1
ATOM 1325 O O . GLY A 1 168 ? -16.337 -7.081 29.979 1.00 87.69 168 GLY A O 1
ATOM 1326 N N . LEU A 1 169 ? -15.521 -6.670 27.929 1.00 84.75 169 LEU A N 1
ATOM 1327 C CA . LEU A 1 169 ? -14.493 -5.695 28.315 1.00 84.75 169 LEU A CA 1
ATOM 1328 C C . LEU A 1 169 ? -15.079 -4.278 28.251 1.00 84.75 169 LEU A C 1
ATOM 1330 O O . LEU A 1 169 ? -14.974 -3.530 29.223 1.00 84.75 169 LEU A O 1
ATOM 1334 N N . VAL A 1 170 ? -15.733 -3.937 27.138 1.00 90.81 170 VAL A N 1
ATOM 1335 C CA . VAL A 1 170 ? -16.267 -2.593 26.878 1.00 90.81 170 VAL A CA 1
ATOM 1336 C C . VAL A 1 170 ? -17.333 -2.214 27.910 1.00 90.81 170 VAL A C 1
ATOM 1338 O O . VAL A 1 170 ? -17.172 -1.203 28.584 1.00 90.81 170 VAL A O 1
ATOM 1341 N N . ALA A 1 171 ? -18.330 -3.062 28.171 1.00 94.06 171 ALA A N 1
ATOM 1342 C CA . ALA A 1 171 ? -19.364 -2.822 29.184 1.00 94.06 171 ALA A CA 1
ATOM 1343 C C . ALA A 1 171 ? -18.789 -2.535 30.590 1.00 94.06 171 ALA A C 1
ATOM 1345 O O . ALA A 1 171 ? -19.248 -1.635 31.293 1.00 94.06 171 ALA A O 1
ATOM 1346 N N . ARG A 1 172 ? -17.726 -3.248 31.002 1.00 92.12 172 ARG A N 1
ATOM 1347 C CA . ARG A 1 172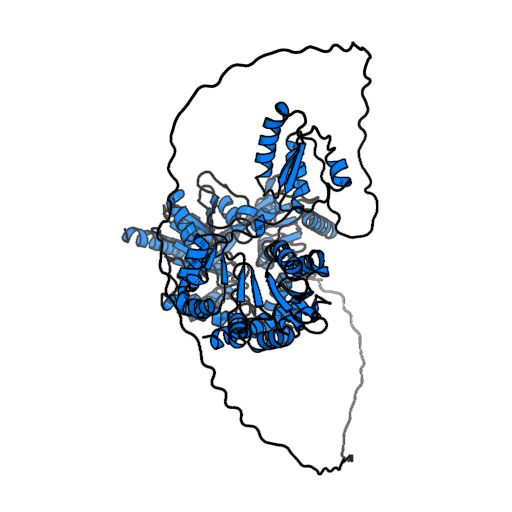 ? -17.040 -3.042 32.299 1.00 92.12 172 ARG A CA 1
ATOM 1348 C C . ARG A 1 172 ? -16.292 -1.704 32.398 1.00 92.12 172 ARG A C 1
ATOM 1350 O O . ARG A 1 172 ? -15.956 -1.276 33.506 1.00 92.12 172 ARG A O 1
ATOM 1357 N N . MET A 1 173 ? -16.010 -1.070 31.263 1.00 92.50 173 MET A N 1
ATOM 1358 C CA . MET A 1 173 ? -15.484 0.289 31.160 1.00 92.50 173 MET A CA 1
ATOM 1359 C C . MET A 1 173 ? -16.626 1.312 31.073 1.00 92.50 173 MET A C 1
ATOM 1361 O O . MET A 1 173 ? -16.614 2.274 31.832 1.00 92.50 173 MET A O 1
ATOM 1365 N N . LEU A 1 174 ? -17.638 1.080 30.229 1.00 95.25 174 LEU A N 1
ATOM 1366 C CA . LEU A 1 174 ? -18.755 2.011 30.021 1.00 95.25 174 LEU A CA 1
ATOM 1367 C C . LEU A 1 174 ? -19.585 2.254 31.292 1.00 95.25 174 LEU A C 1
ATOM 1369 O O . LEU A 1 174 ? -19.935 3.394 31.575 1.00 95.25 174 LEU A O 1
ATOM 1373 N N . ARG A 1 175 ? -19.799 1.233 32.135 1.00 94.88 175 ARG A N 1
ATOM 1374 C CA . ARG A 1 175 ? -20.463 1.371 33.454 1.00 94.88 175 ARG A CA 1
ATOM 1375 C C . ARG A 1 175 ? -19.770 2.343 34.432 1.00 94.88 175 ARG A C 1
ATOM 1377 O O . ARG A 1 175 ? -20.354 2.682 35.460 1.00 94.88 175 ARG A O 1
ATOM 1384 N N . ARG A 1 176 ? -18.531 2.767 34.144 1.00 94.19 176 ARG A N 1
ATOM 1385 C CA . ARG A 1 176 ? -17.738 3.719 34.952 1.00 94.19 176 ARG A CA 1
ATOM 1386 C C . ARG A 1 176 ? -17.914 5.174 34.518 1.00 94.19 176 ARG A C 1
ATOM 1388 O O . ARG A 1 176 ? -17.448 6.066 35.215 1.00 94.19 176 ARG A O 1
ATOM 1395 N N . VAL A 1 177 ? -18.547 5.402 33.370 1.00 96.75 177 VAL A N 1
ATOM 1396 C CA . VAL A 1 177 ? -18.917 6.734 32.890 1.00 96.75 177 VAL A CA 1
ATOM 1397 C C . VAL A 1 177 ? -20.216 7.155 33.585 1.00 96.75 177 VAL A C 1
ATOM 1399 O O . VAL A 1 177 ? -21.098 6.330 33.854 1.00 96.75 177 VAL A O 1
ATOM 1402 N N . SER A 1 178 ? -20.309 8.438 33.917 1.00 97.25 178 SER A N 1
ATOM 1403 C CA . SER A 1 178 ? -21.451 9.051 34.595 1.00 97.25 178 SER A CA 1
ATOM 1404 C C . SER A 1 178 ? -22.531 9.481 33.602 1.00 97.25 178 SER A C 1
ATOM 1406 O O . SER A 1 178 ? -23.702 9.253 33.872 1.00 97.25 178 SER A O 1
ATOM 1408 N N . VAL A 1 179 ? -22.142 10.066 32.459 1.00 97.62 179 VAL A N 1
ATOM 1409 C CA . VAL A 1 179 ? -23.059 10.553 31.409 1.00 97.62 179 VAL A CA 1
ATOM 1410 C C . VAL A 1 179 ? -22.476 10.317 30.011 1.00 97.62 179 VAL A C 1
ATOM 1412 O O . VAL A 1 179 ? -21.299 10.582 29.766 1.00 97.62 179 VAL A O 1
ATOM 1415 N N . PHE A 1 180 ? -23.317 9.879 29.077 1.00 97.88 180 PHE A N 1
ATOM 1416 C CA . PHE A 1 180 ? -23.041 9.779 27.645 1.00 97.88 180 PHE A CA 1
ATOM 1417 C C . PHE A 1 180 ? -23.970 10.725 26.875 1.00 97.88 180 PHE A C 1
ATOM 1419 O O . PHE A 1 180 ? -25.136 10.407 26.658 1.00 97.88 180 PHE A O 1
ATOM 1426 N N . ALA A 1 181 ? -23.456 11.879 26.456 1.00 96.50 181 ALA A N 1
ATOM 1427 C CA . ALA A 1 181 ? -24.148 12.831 25.591 1.00 96.50 181 ALA A CA 1
ATOM 1428 C C . ALA A 1 181 ? -23.805 12.528 24.123 1.00 96.50 181 ALA A C 1
ATOM 1430 O O . ALA A 1 181 ? -22.708 12.845 23.658 1.00 96.50 181 ALA A O 1
ATOM 1431 N N . MET A 1 182 ? -24.715 11.852 23.422 1.00 96.69 182 MET A N 1
ATOM 1432 C CA . MET A 1 182 ? -24.507 11.257 22.097 1.00 96.69 182 MET A CA 1
ATOM 1433 C C . MET A 1 182 ? -25.060 12.139 20.966 1.00 96.69 182 MET A C 1
ATOM 1435 O O . MET A 1 182 ? -26.064 12.831 21.140 1.00 96.69 182 MET A O 1
ATOM 1439 N N . GLN A 1 183 ? -24.434 12.080 19.785 1.00 94.81 183 GLN A N 1
ATOM 1440 C CA . GLN A 1 183 ? -24.804 12.901 18.621 1.00 94.81 183 GLN A CA 1
ATOM 1441 C C . GLN A 1 183 ? -26.182 12.560 18.047 1.00 94.81 183 GLN A C 1
ATOM 1443 O O . GLN A 1 183 ? -26.879 13.449 17.561 1.00 94.81 183 GLN A O 1
ATOM 1448 N N . SER A 1 184 ? -26.577 11.286 18.086 1.00 94.81 184 SER A N 1
ATOM 1449 C CA . SER A 1 184 ? -27.827 10.800 17.500 1.00 94.81 184 SER A CA 1
ATOM 1450 C C . SER A 1 184 ? -28.461 9.682 18.330 1.00 94.81 184 SER A C 1
ATOM 1452 O O . SER A 1 184 ? -27.799 9.032 19.145 1.00 94.81 184 SER A O 1
ATOM 1454 N N . ALA A 1 185 ? -29.743 9.406 18.071 1.00 95.81 185 ALA A N 1
ATOM 1455 C CA . ALA A 1 185 ? -30.434 8.243 18.626 1.00 95.81 185 ALA A CA 1
ATOM 1456 C C . ALA A 1 185 ? -29.766 6.913 18.224 1.00 95.81 185 ALA A C 1
ATOM 1458 O O . ALA A 1 185 ? -29.768 5.962 19.000 1.00 95.81 185 ALA A O 1
ATOM 1459 N N . GLU A 1 186 ? -29.137 6.842 17.048 1.00 94.31 186 GLU A N 1
ATOM 1460 C CA . GLU A 1 186 ? -28.417 5.646 16.605 1.00 94.31 186 GLU A CA 1
ATOM 1461 C C . GLU A 1 186 ? -27.100 5.451 17.373 1.00 94.31 186 GLU A C 1
ATOM 1463 O O . GLU A 1 186 ? -26.787 4.341 17.803 1.00 94.31 186 GLU A O 1
ATOM 1468 N N . ASP A 1 187 ? -26.364 6.531 17.645 1.00 95.88 187 ASP A N 1
ATOM 1469 C CA . ASP A 1 187 ? -25.183 6.484 18.513 1.00 95.88 187 ASP A CA 1
ATOM 1470 C C . ASP A 1 187 ? -25.554 6.090 19.955 1.00 95.88 187 ASP A C 1
ATOM 1472 O O . ASP A 1 187 ? -24.830 5.315 20.591 1.00 95.88 187 ASP A O 1
ATOM 1476 N N . ALA A 1 188 ? -26.713 6.547 20.447 1.00 96.69 188 ALA A N 1
ATOM 1477 C CA . ALA A 1 188 ? -27.282 6.117 21.724 1.00 96.69 188 ALA A CA 1
ATOM 1478 C C . ALA A 1 188 ? -27.625 4.612 21.734 1.00 96.69 188 ALA A C 1
ATOM 1480 O O . ALA A 1 188 ? -27.178 3.893 22.631 1.00 96.69 188 ALA A O 1
ATOM 1481 N N . ARG A 1 189 ? -28.317 4.089 20.708 1.00 96.81 189 ARG A N 1
ATOM 1482 C CA . ARG A 1 189 ? -28.566 2.637 20.570 1.00 96.81 189 ARG A CA 1
ATOM 1483 C C . ARG A 1 189 ? -27.259 1.836 20.590 1.00 96.81 189 ARG A C 1
ATOM 1485 O O . ARG A 1 189 ? -27.168 0.821 21.283 1.00 96.81 189 ARG A O 1
ATOM 1492 N N . ARG A 1 190 ? -26.220 2.314 19.896 1.00 96.62 190 ARG A N 1
ATOM 1493 C CA . ARG A 1 190 ? -24.901 1.659 19.835 1.00 96.62 190 ARG A CA 1
ATOM 1494 C C . ARG A 1 190 ? -24.191 1.633 21.188 1.00 96.62 190 ARG A C 1
ATOM 1496 O O . ARG A 1 190 ? -23.716 0.568 21.582 1.00 96.62 190 ARG A O 1
ATOM 1503 N N . ILE A 1 191 ? -24.116 2.748 21.923 1.00 96.44 191 ILE A N 1
ATOM 1504 C CA . ILE A 1 191 ? -23.415 2.772 23.223 1.00 96.44 191 ILE A CA 1
ATOM 1505 C C . ILE A 1 191 ? -24.139 1.905 24.273 1.00 96.44 191 ILE A C 1
ATOM 1507 O O . ILE A 1 191 ? -23.479 1.180 25.024 1.00 96.44 191 ILE A O 1
ATOM 1511 N N . ILE A 1 192 ? -25.479 1.882 24.261 1.00 97.19 192 ILE A N 1
ATOM 1512 C CA . ILE A 1 192 ? -26.299 1.008 25.121 1.00 97.19 192 ILE A CA 1
ATOM 1513 C C . ILE A 1 192 ? -26.058 -0.468 24.773 1.00 97.19 192 ILE A C 1
ATOM 1515 O O . ILE A 1 192 ? -25.757 -1.271 25.657 1.00 97.19 192 ILE A O 1
ATOM 1519 N N . ALA A 1 193 ? -26.083 -0.838 23.488 1.00 96.00 193 ALA A N 1
ATOM 1520 C CA . ALA A 1 193 ? -25.816 -2.211 23.054 1.00 96.00 193 ALA A CA 1
ATOM 1521 C C . ALA A 1 193 ? -24.405 -2.701 23.452 1.00 96.00 193 ALA A C 1
ATOM 1523 O O . ALA A 1 193 ? -24.243 -3.862 23.848 1.00 96.00 193 ALA A O 1
ATOM 1524 N N . LEU A 1 194 ? -23.396 -1.819 23.441 1.00 95.44 194 LEU A N 1
ATOM 1525 C CA . LEU A 1 194 ? -22.045 -2.099 23.957 1.00 95.44 194 LEU A CA 1
ATOM 1526 C C . LEU A 1 194 ? -21.960 -2.211 25.493 1.00 95.44 194 LEU A C 1
ATOM 1528 O O . LEU A 1 194 ? -20.933 -2.655 26.011 1.00 95.44 194 LEU A O 1
ATOM 1532 N N . GLY A 1 195 ? -23.026 -1.866 26.217 1.00 95.75 195 GLY A N 1
ATOM 1533 C CA . GLY A 1 195 ? -23.164 -2.057 27.660 1.00 95.75 195 GLY A CA 1
ATOM 1534 C C . GLY A 1 195 ? -22.974 -0.801 28.511 1.00 95.75 195 GLY A C 1
ATOM 1535 O O . GLY A 1 195 ? -22.614 -0.934 29.685 1.00 95.75 195 GLY A O 1
ATOM 1536 N N . ALA A 1 196 ? -23.198 0.396 27.956 1.00 96.75 196 ALA A N 1
ATOM 1537 C CA . ALA A 1 196 ? -23.503 1.562 28.783 1.00 96.75 196 ALA A CA 1
ATOM 1538 C C . ALA A 1 196 ? -24.885 1.404 29.450 1.00 96.75 196 ALA A C 1
ATOM 1540 O O . ALA A 1 196 ? -25.802 0.890 28.807 1.00 96.75 196 ALA A O 1
ATOM 1541 N N . PRO A 1 197 ? -25.055 1.842 30.710 1.00 97.19 197 PRO A N 1
ATOM 1542 C CA . PRO A 1 197 ? -26.369 1.905 31.345 1.00 97.19 197 PRO A CA 1
ATOM 1543 C C . PRO A 1 197 ? -27.267 2.925 30.628 1.00 97.19 197 PRO A C 1
ATOM 1545 O O . PRO A 1 197 ? -26.829 4.049 30.376 1.00 97.19 197 PRO A O 1
ATOM 1548 N N . ALA A 1 198 ? -28.489 2.533 30.260 1.00 97.12 198 ALA A N 1
ATOM 1549 C CA . ALA A 1 198 ? -29.380 3.353 29.434 1.00 97.12 198 ALA A CA 1
ATOM 1550 C C . ALA A 1 198 ? -29.812 4.648 30.141 1.00 97.12 198 ALA A C 1
ATOM 1552 O O . ALA A 1 198 ? -29.905 5.691 29.502 1.00 97.12 198 ALA A O 1
ATOM 1553 N N . GLU A 1 199 ? -29.958 4.610 31.467 1.00 97.50 199 GLU A N 1
ATOM 1554 C CA . GLU A 1 199 ? -30.305 5.752 32.319 1.00 97.50 199 GLU A CA 1
ATOM 1555 C C . GLU A 1 199 ? -29.216 6.843 32.373 1.00 97.50 199 GLU A C 1
ATOM 1557 O O . GLU A 1 199 ? -29.417 7.903 32.959 1.00 97.50 199 GLU A O 1
ATOM 1562 N N . ARG A 1 200 ? -28.056 6.596 31.748 1.00 97.31 200 ARG A N 1
ATOM 1563 C CA . ARG A 1 200 ? -26.932 7.539 31.631 1.00 97.31 200 ARG A CA 1
ATOM 1564 C C . ARG A 1 200 ? -26.700 8.031 30.205 1.00 97.31 200 ARG A C 1
ATOM 1566 O O . ARG A 1 200 ? -25.704 8.716 29.965 1.00 97.31 200 ARG A O 1
ATOM 1573 N N . VAL A 1 201 ? -27.552 7.657 29.252 1.00 98.06 201 VAL A N 1
ATOM 1574 C CA . VAL A 1 201 ? -27.390 7.976 27.828 1.00 98.06 201 VAL A CA 1
ATOM 1575 C C . VAL A 1 201 ? -28.439 9.000 27.408 1.00 98.06 201 VAL A C 1
ATOM 1577 O O . VAL A 1 201 ? -29.636 8.758 27.507 1.00 98.06 201 VAL A O 1
ATOM 1580 N N . VAL A 1 202 ? -27.976 10.143 26.910 1.00 97.75 202 VAL A N 1
ATOM 1581 C CA . VAL A 1 202 ? -28.801 11.274 26.470 1.00 97.75 202 VAL A CA 1
ATOM 1582 C C . VAL A 1 202 ? -28.395 11.639 25.045 1.00 97.75 202 VAL A C 1
ATOM 1584 O O . VAL A 1 202 ? -27.208 11.660 24.724 1.00 97.75 202 VAL A O 1
ATOM 1587 N N . VAL A 1 203 ? -29.357 11.940 24.174 1.00 96.81 203 VAL A N 1
ATOM 1588 C CA . VAL A 1 203 ? -29.071 12.481 22.836 1.00 96.81 203 VAL A CA 1
ATOM 1589 C C . VAL A 1 203 ? -29.029 14.003 22.932 1.00 96.81 203 VAL A C 1
ATOM 1591 O O . VAL A 1 203 ? -30.006 14.616 23.347 1.00 96.81 203 VAL A O 1
ATOM 1594 N N . THR A 1 204 ? -27.902 14.611 22.561 1.00 93.69 204 THR A N 1
ATOM 1595 C CA . THR A 1 204 ? -27.674 16.065 22.686 1.00 93.69 204 THR A CA 1
ATOM 1596 C C . THR A 1 204 ? -27.471 16.774 21.350 1.00 93.69 204 THR A C 1
ATOM 1598 O O . THR A 1 204 ? -27.216 17.972 21.332 1.00 93.69 204 THR A O 1
ATOM 1601 N N . GLY A 1 205 ? -27.533 16.048 20.232 1.00 90.44 205 GLY A N 1
ATOM 1602 C CA . GLY A 1 205 ? -27.149 16.581 18.927 1.00 90.44 205 GLY A CA 1
ATOM 1603 C C . GLY A 1 205 ? -25.630 16.711 18.760 1.00 90.44 205 GLY A C 1
ATOM 1604 O O . GLY A 1 205 ? -24.843 16.245 19.588 1.00 90.44 205 GLY A O 1
ATOM 1605 N N . ASN A 1 206 ? -25.217 17.308 17.641 1.00 88.62 206 ASN A N 1
ATOM 1606 C CA . ASN A 1 206 ? -23.818 17.391 17.225 1.00 88.62 206 ASN A CA 1
ATOM 1607 C C . ASN A 1 206 ? -23.225 18.780 17.501 1.00 88.62 206 ASN A C 1
ATOM 1609 O O . ASN A 1 206 ? -23.487 19.722 16.758 1.00 88.62 206 ASN A O 1
ATOM 1613 N N . LEU A 1 207 ? -22.324 18.857 18.483 1.00 85.69 207 LEU A N 1
ATOM 1614 C CA . LEU A 1 207 ? -21.619 20.064 18.942 1.00 85.69 207 LEU A CA 1
ATOM 1615 C C . LEU A 1 207 ? -20.847 20.806 17.829 1.00 85.69 207 LEU A C 1
ATOM 1617 O O . LEU A 1 207 ? -20.488 21.970 17.974 1.00 85.69 207 LEU A O 1
ATOM 1621 N N . LYS A 1 208 ? -20.582 20.151 16.689 1.00 78.94 208 LYS A N 1
ATOM 1622 C CA . LYS A 1 208 ? -19.974 20.792 15.507 1.00 78.94 208 LYS A CA 1
ATOM 1623 C C . LYS A 1 208 ? -20.939 21.725 14.762 1.00 78.94 208 LYS A C 1
ATOM 1625 O O . LYS A 1 208 ? -20.465 22.542 13.980 1.00 78.94 208 LYS A O 1
ATOM 1630 N N . ALA A 1 209 ? -22.249 21.618 14.995 1.00 76.81 209 ALA A N 1
ATOM 1631 C CA . ALA A 1 209 ? -23.245 22.575 14.510 1.00 76.81 209 ALA A CA 1
ATOM 1632 C C . ALA A 1 209 ? -23.274 23.858 15.362 1.00 76.81 209 ALA A C 1
ATOM 1634 O O . ALA A 1 209 ? -23.513 24.937 14.830 1.00 76.81 209 ALA A O 1
ATOM 1635 N N . ASP A 1 210 ? -22.921 23.767 16.650 1.00 72.94 210 ASP A N 1
ATOM 1636 C CA . ASP A 1 210 ? -22.851 24.903 17.587 1.00 72.94 210 ASP A CA 1
ATOM 1637 C C . ASP A 1 210 ? -21.598 25.783 17.397 1.00 72.94 210 ASP A C 1
ATOM 1639 O O . ASP A 1 210 ? -21.282 26.644 18.229 1.00 72.94 210 ASP A O 1
ATOM 1643 N N . LEU A 1 211 ? -20.851 25.572 16.309 1.00 66.62 211 LEU A N 1
ATOM 1644 C CA . LEU A 1 211 ? -19.734 26.414 15.900 1.00 66.62 211 LEU A CA 1
ATOM 1645 C C . LEU A 1 211 ? -20.265 27.724 15.316 1.00 66.62 211 LEU A C 1
ATOM 1647 O O . LEU A 1 211 ? -20.488 27.847 14.111 1.00 66.62 211 LEU A O 1
ATOM 1651 N N . ARG A 1 212 ? -20.431 28.726 16.184 1.00 59.94 212 ARG A N 1
ATOM 1652 C CA . ARG A 1 212 ? -20.732 30.096 15.760 1.00 59.94 212 ARG A CA 1
ATOM 1653 C C . ARG A 1 212 ? -19.650 30.578 14.780 1.00 59.94 212 ARG A C 1
ATOM 1655 O O . ARG A 1 212 ? -18.464 30.448 15.096 1.00 59.94 212 ARG A O 1
ATOM 1662 N N . PRO A 1 213 ? -20.012 31.138 13.611 1.00 57.84 213 PRO A N 1
ATOM 1663 C CA . PRO A 1 213 ? -19.039 31.836 12.787 1.00 57.84 213 PRO A CA 1
ATOM 1664 C C . PRO A 1 213 ? -18.509 33.044 13.566 1.00 57.84 213 PRO A C 1
ATOM 1666 O O . PRO A 1 213 ? -19.282 33.787 14.171 1.00 57.84 213 PRO A O 1
ATOM 1669 N N . GLU A 1 214 ? -17.191 33.233 13.544 1.00 55.47 214 GLU A N 1
ATOM 1670 C CA . GLU A 1 214 ? -16.541 34.449 14.043 1.00 55.47 214 GLU A CA 1
ATOM 1671 C C . GLU A 1 214 ? -17.198 35.675 13.387 1.00 55.47 214 GLU A C 1
ATOM 1673 O O . GLU A 1 214 ? -17.185 35.749 12.154 1.00 55.47 214 GLU A O 1
ATOM 1678 N N . PRO A 1 215 ? -17.715 36.663 14.142 1.00 48.91 215 PRO A N 1
ATOM 1679 C CA . PRO A 1 215 ? -18.262 37.903 13.590 1.00 48.91 215 PRO A CA 1
ATOM 1680 C C . PRO A 1 215 ? -17.141 38.858 13.137 1.00 48.91 215 PRO A C 1
ATOM 1682 O O . PRO A 1 215 ? -17.197 40.068 13.346 1.00 48.91 215 PRO A O 1
ATOM 1685 N N . SER A 1 216 ? -16.105 38.315 12.494 1.00 49.06 216 SER A N 1
ATOM 1686 C CA . SER A 1 216 ? -15.152 39.104 11.727 1.00 49.06 216 SER A CA 1
ATOM 1687 C C . SER A 1 216 ? -15.774 39.410 10.367 1.00 49.06 216 SER A C 1
ATOM 1689 O O . SER A 1 216 ? -16.104 38.516 9.586 1.00 49.06 216 SER A O 1
ATOM 1691 N N . GLY A 1 217 ? -15.937 40.701 10.072 1.00 56.81 217 GLY A N 1
ATOM 1692 C CA . GLY A 1 217 ? -16.212 41.137 8.707 1.00 56.81 217 GLY A CA 1
ATOM 1693 C C . GLY A 1 217 ? -15.129 40.602 7.767 1.00 56.81 217 GLY A C 1
ATOM 1694 O O . GLY A 1 217 ? -13.975 40.453 8.172 1.00 56.81 217 GLY A O 1
ATOM 1695 N N . LEU A 1 218 ? -15.497 40.307 6.514 1.00 57.62 218 LEU A N 1
ATOM 1696 C CA . LEU A 1 218 ? -14.556 39.861 5.479 1.00 57.62 218 LEU A CA 1
ATOM 1697 C C . LEU A 1 218 ? -13.274 40.706 5.526 1.00 57.62 218 LEU A C 1
ATOM 1699 O O . LEU A 1 218 ? -13.365 41.930 5.456 1.00 57.62 218 LEU A O 1
ATOM 1703 N N . ASP A 1 219 ? -12.109 40.050 5.611 1.00 63.62 219 ASP A N 1
ATOM 1704 C CA . ASP A 1 219 ? -10.771 40.648 5.446 1.00 63.62 219 ASP A CA 1
ATOM 1705 C C . ASP A 1 219 ? -10.832 41.769 4.388 1.00 63.62 219 ASP A C 1
ATOM 1707 O O . ASP A 1 219 ? -11.298 41.502 3.274 1.00 63.62 219 ASP A O 1
ATOM 1711 N N . PRO A 1 220 ? -10.386 43.008 4.668 1.00 65.12 220 PRO A N 1
ATOM 1712 C CA . PRO A 1 220 ? -10.385 44.080 3.675 1.00 65.12 220 PRO A CA 1
ATOM 1713 C C . PRO A 1 220 ? -9.666 43.711 2.365 1.00 65.12 220 PRO A C 1
ATOM 1715 O O . PRO A 1 220 ? -9.930 44.325 1.332 1.00 65.12 220 PRO A O 1
ATOM 1718 N N . ALA A 1 221 ? -8.768 42.717 2.358 1.00 65.00 221 ALA A N 1
ATOM 1719 C CA . ALA A 1 221 ? -8.231 42.126 1.132 1.00 65.00 221 ALA A CA 1
ATOM 1720 C C . ALA A 1 221 ? -9.226 41.185 0.418 1.00 65.00 221 ALA A C 1
ATOM 1722 O O . ALA A 1 221 ? -9.316 41.247 -0.806 1.00 65.00 221 ALA A O 1
ATOM 1723 N N . TRP A 1 222 ? -10.017 40.370 1.133 1.00 67.06 222 TRP A N 1
ATOM 1724 C CA . TRP A 1 222 ? -11.130 39.607 0.538 1.00 67.06 222 TRP A CA 1
ATOM 1725 C C . TRP A 1 222 ? -12.222 40.531 -0.020 1.00 67.06 222 TRP A C 1
ATOM 1727 O O . TRP A 1 222 ? -12.677 40.291 -1.133 1.00 67.06 222 TRP A O 1
ATOM 1737 N N . GLN A 1 223 ? -12.602 41.607 0.682 1.00 67.81 223 GLN A N 1
ATOM 1738 C CA . GLN A 1 223 ? -13.594 42.576 0.179 1.00 67.81 223 GLN A CA 1
ATOM 1739 C C . GLN A 1 223 ? -13.156 43.198 -1.158 1.00 67.81 223 GLN A C 1
ATOM 1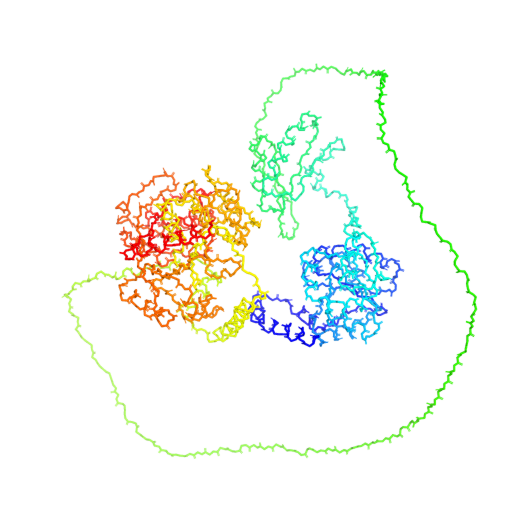741 O O . GLN A 1 223 ? -13.927 43.220 -2.120 1.00 67.81 223 GLN A O 1
ATOM 1746 N N . ARG A 1 224 ? -11.890 43.638 -1.237 1.00 67.06 224 ARG A N 1
ATOM 1747 C CA . ARG A 1 224 ? -11.282 44.197 -2.457 1.00 67.06 224 ARG A CA 1
ATOM 1748 C C . ARG A 1 224 ? -11.126 43.160 -3.574 1.00 67.06 224 ARG A C 1
ATOM 1750 O O . ARG A 1 224 ? -11.407 43.478 -4.726 1.00 67.06 224 ARG A O 1
ATOM 1757 N N . LEU A 1 225 ? -10.710 41.932 -3.253 1.00 66.25 225 LEU A N 1
ATOM 1758 C CA . LEU A 1 225 ? -10.511 40.863 -4.240 1.00 66.25 225 LEU A CA 1
ATOM 1759 C C . LEU A 1 225 ? -11.835 40.379 -4.847 1.00 66.25 225 LEU A C 1
ATOM 1761 O O . LEU A 1 225 ? -11.927 40.218 -6.060 1.00 66.25 225 LEU A O 1
ATOM 1765 N N . LEU A 1 226 ? -12.861 40.189 -4.015 1.00 67.06 226 LEU A N 1
ATOM 1766 C CA . LEU A 1 226 ? -14.196 39.756 -4.440 1.00 67.06 226 LEU A CA 1
ATOM 1767 C C . LEU A 1 226 ? -15.020 40.901 -5.055 1.00 67.06 226 LEU A C 1
ATOM 1769 O O . LEU A 1 226 ? -16.097 40.641 -5.583 1.00 67.06 226 LEU A O 1
ATOM 1773 N N . ARG A 1 227 ? -14.527 42.152 -4.981 1.00 61.81 227 ARG A N 1
ATOM 1774 C CA . ARG A 1 227 ? -15.204 43.383 -5.434 1.00 61.81 227 ARG A CA 1
ATOM 1775 C C . ARG A 1 227 ? -16.673 43.413 -4.993 1.00 61.81 227 ARG A C 1
ATOM 1777 O O . ARG A 1 227 ? -17.570 43.562 -5.823 1.00 61.81 227 ARG A O 1
ATOM 1784 N N . ARG A 1 228 ? -16.907 43.197 -3.691 1.00 58.75 228 ARG A N 1
ATOM 1785 C CA . ARG A 1 228 ? -18.250 42.980 -3.132 1.00 58.75 228 ARG A CA 1
ATOM 1786 C C . ARG A 1 228 ? -19.079 44.268 -3.099 1.00 58.75 228 ARG A C 1
ATOM 1788 O O . ARG A 1 228 ? -19.230 44.902 -2.061 1.00 58.75 228 ARG A O 1
ATOM 1795 N N . ASP A 1 229 ? -19.656 44.587 -4.245 1.00 64.94 229 ASP A N 1
ATOM 1796 C CA . ASP A 1 229 ? -20.894 45.351 -4.347 1.00 64.94 229 ASP A CA 1
ATOM 1797 C C . ASP A 1 229 ? -22.014 44.600 -3.581 1.00 64.94 229 ASP A C 1
ATOM 1799 O O . ASP A 1 229 ? -22.153 43.384 -3.776 1.00 64.94 229 ASP A O 1
ATOM 1803 N N . PRO A 1 230 ? -22.792 45.263 -2.699 1.00 60.06 230 PRO A N 1
ATOM 1804 C CA . PRO A 1 230 ? -23.890 44.636 -1.958 1.00 60.06 230 PRO A CA 1
ATOM 1805 C C . PRO A 1 230 ? -24.921 43.897 -2.824 1.00 60.06 230 PRO A C 1
ATOM 1807 O O . PRO A 1 230 ? -25.495 42.917 -2.353 1.00 60.06 230 PRO A O 1
ATOM 1810 N N . GLY A 1 231 ? -25.134 44.321 -4.075 1.00 63.94 231 GLY A N 1
ATOM 1811 C CA . GLY A 1 231 ? -26.081 43.703 -5.005 1.00 63.94 231 GLY A CA 1
ATOM 1812 C C . GLY A 1 231 ? -25.559 42.467 -5.750 1.00 63.94 231 GLY A C 1
ATOM 1813 O O . GLY A 1 231 ? -26.315 41.840 -6.494 1.00 63.94 231 GLY A O 1
ATOM 1814 N N . ARG A 1 232 ? -24.279 42.089 -5.597 1.00 77.00 232 ARG A N 1
ATOM 1815 C CA . ARG A 1 232 ? -23.682 40.980 -6.363 1.00 77.00 232 ARG A CA 1
ATOM 1816 C C . ARG A 1 232 ? -23.689 39.654 -5.608 1.00 77.00 232 ARG A C 1
ATOM 1818 O O . ARG A 1 232 ? -23.058 39.498 -4.563 1.00 77.00 232 ARG A O 1
ATOM 1825 N N . LEU A 1 233 ? -24.337 38.659 -6.215 1.00 84.12 233 LEU A N 1
ATOM 1826 C CA . LEU A 1 233 ? -24.290 37.266 -5.776 1.00 84.12 233 LEU A CA 1
ATOM 1827 C C . LEU A 1 233 ? -22.871 36.690 -5.911 1.00 84.12 233 LEU A C 1
ATOM 1829 O O . LEU A 1 233 ? -22.197 36.891 -6.923 1.00 84.12 233 LEU A O 1
ATOM 1833 N N . LEU A 1 234 ? -22.448 35.915 -4.913 1.00 85.44 234 LEU A N 1
ATOM 1834 C CA . LEU A 1 234 ? -21.194 35.164 -4.912 1.00 85.44 234 LEU A CA 1
ATOM 1835 C C . LEU A 1 234 ? -21.486 33.706 -4.551 1.00 85.44 234 LEU A C 1
ATOM 1837 O O . LEU A 1 234 ? -21.902 33.418 -3.430 1.00 85.44 234 LEU A O 1
ATOM 1841 N N . TRP A 1 235 ? -21.232 32.789 -5.480 1.00 90.62 235 TRP A N 1
ATOM 1842 C CA . TRP A 1 235 ? -21.261 31.356 -5.209 1.00 90.62 235 TRP A CA 1
ATOM 1843 C C . TRP A 1 235 ? -19.882 30.898 -4.719 1.00 90.62 235 TRP A C 1
ATOM 1845 O O . TRP A 1 235 ? -18.858 31.280 -5.286 1.00 90.62 235 TRP A O 1
ATOM 1855 N N . ILE A 1 236 ? -19.843 30.095 -3.653 1.00 91.12 236 ILE A N 1
ATOM 1856 C CA . ILE A 1 236 ? -18.606 29.562 -3.071 1.00 91.12 236 ILE A CA 1
ATOM 1857 C C . ILE A 1 236 ? -18.619 28.036 -3.185 1.00 91.12 236 ILE A C 1
ATOM 1859 O O . ILE A 1 236 ? -19.428 27.369 -2.541 1.00 91.12 236 ILE A O 1
ATOM 1863 N N . ALA A 1 237 ? -17.692 27.488 -3.967 1.00 93.06 237 ALA A N 1
ATOM 1864 C CA . ALA A 1 237 ? -17.419 26.059 -4.057 1.00 93.06 237 ALA A CA 1
ATOM 1865 C C . ALA A 1 237 ? -16.233 25.724 -3.137 1.00 93.06 237 ALA A C 1
ATOM 1867 O O . ALA A 1 237 ? -15.069 25.900 -3.501 1.00 93.06 237 ALA A O 1
ATOM 1868 N N . GLY A 1 238 ? -16.534 25.331 -1.896 1.00 91.31 238 GLY A N 1
ATOM 1869 C CA . GLY A 1 238 ? -15.541 25.131 -0.838 1.00 91.31 238 GLY A CA 1
ATOM 1870 C C . GLY A 1 238 ? -15.145 23.670 -0.622 1.00 91.31 238 GLY A C 1
ATOM 1871 O O . GLY A 1 238 ? -16.006 22.806 -0.522 1.00 91.31 238 GLY A O 1
ATOM 1872 N N . SER A 1 239 ? -13.843 23.416 -0.444 1.00 86.25 239 SER A N 1
ATOM 1873 C CA . SER A 1 239 ? -13.246 22.078 -0.278 1.00 86.25 239 SER A CA 1
ATOM 1874 C C . SER A 1 239 ? -13.439 21.133 -1.474 1.00 86.25 239 SER A C 1
ATOM 1876 O O . SER A 1 239 ? -13.587 19.933 -1.265 1.00 86.25 239 SER A O 1
ATOM 1878 N N . THR A 1 240 ? -13.381 21.640 -2.711 1.00 93.31 240 THR A N 1
ATOM 1879 C CA . THR A 1 240 ? -13.518 20.795 -3.912 1.00 93.31 240 THR A CA 1
ATOM 1880 C C . THR A 1 240 ? -12.364 19.796 -4.073 1.00 93.31 240 THR A C 1
ATOM 1882 O O . THR A 1 240 ? -11.201 20.092 -3.769 1.00 93.31 240 THR A O 1
ATOM 1885 N N . HIS A 1 241 ? -12.696 18.604 -4.554 1.00 87.56 241 HIS A N 1
ATOM 1886 C CA . HIS A 1 241 ? -11.791 17.517 -4.907 1.00 87.56 241 HIS A CA 1
ATOM 1887 C C . HIS A 1 241 ? -11.670 17.355 -6.431 1.00 87.56 241 HIS A C 1
ATOM 1889 O O . HIS A 1 241 ? -12.520 17.809 -7.192 1.00 87.56 241 HIS A O 1
ATOM 1895 N N . HIS A 1 242 ? -10.606 16.680 -6.879 1.00 85.25 242 HIS A N 1
ATOM 1896 C CA . HIS A 1 242 ? -10.294 16.518 -8.301 1.00 85.25 242 HIS A CA 1
ATOM 1897 C C . HIS A 1 242 ? -11.453 15.898 -9.095 1.00 85.25 242 HIS A C 1
ATOM 1899 O O . HIS A 1 242 ? -11.831 14.749 -8.867 1.00 85.25 242 HIS A O 1
ATOM 1905 N N . GLY A 1 243 ? -11.958 16.659 -10.067 1.00 84.25 243 GLY A N 1
ATOM 1906 C CA . GLY A 1 243 ? -13.096 16.305 -10.921 1.00 84.25 243 GLY A CA 1
ATOM 1907 C C . GLY A 1 243 ? -14.378 17.062 -10.561 1.00 84.25 243 GLY A C 1
ATOM 1908 O O . GLY A 1 243 ? -15.184 17.344 -11.444 1.00 84.25 243 GLY A O 1
ATOM 1909 N N . GLU A 1 244 ? -14.537 17.490 -9.305 1.00 92.62 244 GLU A N 1
ATOM 1910 C CA . GLU A 1 244 ? -15.691 18.290 -8.874 1.00 92.62 244 GLU A CA 1
ATOM 1911 C C . GLU A 1 244 ? -15.648 19.709 -9.460 1.00 92.62 244 GLU A C 1
ATOM 1913 O O . GLU A 1 244 ? -16.692 20.284 -9.771 1.00 92.62 244 GLU A O 1
ATOM 1918 N N . GLU A 1 245 ? -14.450 20.277 -9.666 1.00 94.12 245 GLU A N 1
ATOM 1919 C CA . GLU A 1 245 ? -14.317 21.637 -10.200 1.00 94.12 245 GLU A CA 1
ATOM 1920 C C . GLU A 1 245 ? -14.878 21.783 -11.619 1.00 94.12 245 GLU A C 1
ATOM 1922 O O . GLU A 1 245 ? -15.422 22.836 -11.943 1.00 94.12 245 GLU A O 1
ATOM 1927 N N . ALA A 1 246 ? -14.803 20.737 -12.449 1.00 91.75 246 ALA A N 1
ATOM 1928 C CA . ALA A 1 246 ? -15.380 20.749 -13.791 1.00 91.75 246 ALA A CA 1
ATOM 1929 C C . ALA A 1 246 ? -16.905 20.947 -13.731 1.00 91.75 246 ALA A C 1
ATOM 1931 O O . ALA A 1 246 ? -17.420 21.917 -14.285 1.00 91.75 246 ALA A O 1
ATOM 1932 N N . ALA A 1 247 ? -17.604 20.109 -12.959 1.00 93.75 247 ALA A N 1
ATOM 1933 C CA . ALA A 1 247 ? -19.057 20.180 -12.801 1.00 93.75 247 ALA A CA 1
ATOM 1934 C C . ALA A 1 247 ? -19.526 21.513 -12.183 1.00 93.75 247 ALA A C 1
ATOM 1936 O O . ALA A 1 247 ? -20.542 22.071 -12.604 1.00 93.75 247 ALA A O 1
ATOM 1937 N N . VAL A 1 248 ? -18.769 22.062 -11.222 1.00 95.75 248 VAL A N 1
ATOM 1938 C CA . VAL A 1 248 ? -19.021 23.400 -10.653 1.00 95.75 248 VAL A CA 1
ATOM 1939 C C . VAL A 1 248 ? -18.920 24.491 -11.723 1.00 95.75 248 VAL A C 1
ATOM 1941 O O . VAL A 1 248 ? -19.765 25.387 -11.770 1.00 95.75 248 VAL A O 1
ATOM 1944 N N . LEU A 1 249 ? -17.906 24.431 -12.590 1.00 94.44 249 LEU A N 1
ATOM 1945 C CA . LEU A 1 249 ? -17.691 25.435 -13.632 1.00 94.44 249 LEU A CA 1
ATOM 1946 C C . LEU A 1 249 ? -18.727 25.340 -14.754 1.00 94.44 249 LEU A C 1
ATOM 1948 O O . LEU A 1 249 ? -19.237 26.375 -15.185 1.00 94.44 249 LEU A O 1
ATOM 1952 N N . ASP A 1 250 ? -19.102 24.127 -15.158 1.00 93.06 250 ASP A N 1
ATOM 1953 C CA . ASP A 1 250 ? -20.139 23.888 -16.168 1.00 93.06 250 ASP A CA 1
ATOM 1954 C C . ASP A 1 250 ? -21.510 24.388 -15.673 1.00 93.06 250 ASP A C 1
ATOM 1956 O O . ASP A 1 250 ? -22.258 25.042 -16.406 1.00 93.06 250 ASP A O 1
ATOM 1960 N N . ALA A 1 251 ? -21.827 24.163 -14.391 1.00 94.50 251 ALA A N 1
ATOM 1961 C CA . ALA A 1 251 ? -23.014 24.722 -13.747 1.00 94.50 251 ALA A CA 1
ATOM 1962 C C . ALA A 1 251 ? -22.954 26.259 -13.647 1.00 94.50 251 ALA A C 1
ATOM 1964 O O . ALA A 1 251 ? -23.941 26.938 -13.937 1.00 94.50 251 ALA A O 1
ATOM 1965 N N . TYR A 1 252 ? -21.799 26.834 -13.296 1.00 93.88 252 TYR A N 1
ATOM 1966 C CA . TYR A 1 252 ? -21.613 28.288 -13.233 1.00 93.88 252 TYR A CA 1
ATOM 1967 C C . TYR A 1 252 ? -21.776 28.953 -14.607 1.00 93.88 252 TYR A C 1
ATOM 1969 O O . TYR A 1 252 ? -22.445 29.983 -14.699 1.00 93.88 252 TYR A O 1
ATOM 1977 N N . GLN A 1 253 ? -21.257 28.353 -15.684 1.00 91.88 253 GLN A N 1
ATOM 1978 C CA . GLN A 1 253 ? -21.472 28.840 -17.052 1.00 91.88 253 GLN A CA 1
ATOM 1979 C C . GLN A 1 253 ? -22.961 28.866 -17.429 1.00 91.88 253 GLN A C 1
ATOM 1981 O O . GLN A 1 253 ? -23.407 29.845 -18.022 1.00 91.88 253 GLN A O 1
ATOM 1986 N N . ARG A 1 254 ? -23.749 27.857 -17.027 1.00 93.19 254 ARG A N 1
ATOM 1987 C CA . ARG A 1 254 ? -25.212 27.819 -17.245 1.00 93.19 254 ARG A CA 1
ATOM 1988 C C . ARG A 1 254 ? -25.976 28.853 -16.406 1.00 93.19 254 ARG A C 1
ATOM 1990 O O . ARG A 1 254 ? -26.994 29.372 -16.854 1.00 93.19 254 ARG A O 1
ATOM 1997 N N . LEU A 1 255 ? -25.499 29.170 -15.201 1.00 92.31 255 LEU A N 1
ATOM 1998 C CA . LEU A 1 255 ? -26.132 30.145 -14.300 1.00 92.31 255 LEU A CA 1
ATOM 1999 C C . LEU A 1 255 ? -25.789 31.604 -14.642 1.00 92.31 255 LEU A C 1
ATOM 2001 O O . LEU A 1 255 ? -26.610 32.495 -14.423 1.00 92.31 255 LEU A O 1
ATOM 2005 N N . LYS A 1 256 ? -24.598 31.866 -15.191 1.00 88.00 256 LYS A N 1
ATOM 2006 C CA . LYS A 1 256 ? -24.077 33.218 -15.453 1.00 88.00 256 LYS A CA 1
ATOM 2007 C C . LYS A 1 256 ? -24.976 34.102 -16.349 1.00 88.00 256 LYS A C 1
ATOM 2009 O O . LYS A 1 256 ? -25.104 35.277 -16.011 1.00 88.00 256 LYS A O 1
ATOM 2014 N N . PRO A 1 257 ? -25.650 33.607 -17.412 1.00 88.62 257 PRO A N 1
ATOM 2015 C CA . PRO A 1 257 ? -26.618 34.404 -18.173 1.00 88.62 257 PRO A CA 1
ATOM 2016 C C . PRO A 1 257 ? -27.852 34.813 -17.356 1.00 88.62 257 PRO A C 1
ATOM 2018 O O . PRO A 1 257 ? -28.345 35.927 -17.499 1.00 88.62 257 PRO A O 1
ATOM 2021 N N . ARG A 1 258 ? -28.332 33.933 -16.464 1.00 90.75 258 ARG A N 1
ATOM 2022 C CA . ARG A 1 258 ? -29.498 34.189 -15.598 1.00 90.75 258 ARG A CA 1
ATOM 2023 C C . ARG A 1 258 ? -29.174 35.130 -14.434 1.00 90.75 258 ARG A C 1
ATOM 2025 O O . ARG A 1 258 ? -30.064 35.790 -13.910 1.00 90.75 258 ARG A O 1
ATOM 2032 N N . PHE A 1 259 ? -27.904 35.200 -14.037 1.00 88.50 259 PHE A N 1
ATOM 2033 C CA . PHE A 1 259 ? -27.425 36.014 -12.924 1.00 88.50 259 PHE A CA 1
ATOM 2034 C C . PHE A 1 259 ? -26.204 36.843 -13.347 1.00 88.50 259 PHE A C 1
ATOM 2036 O O . PHE A 1 259 ? -25.076 36.546 -12.958 1.00 88.50 259 PHE A O 1
ATOM 2043 N N . ALA A 1 260 ? -26.423 37.917 -14.114 1.00 78.31 260 ALA A N 1
ATOM 2044 C CA . ALA A 1 260 ? -25.355 38.735 -14.710 1.00 78.31 260 ALA A CA 1
ATOM 2045 C C . ALA A 1 260 ? -24.315 39.293 -13.706 1.00 78.31 260 ALA A C 1
ATOM 2047 O O . ALA A 1 260 ? -23.170 39.558 -14.072 1.00 78.31 260 ALA A O 1
ATOM 2048 N N . GLY A 1 261 ? -24.688 39.453 -12.430 1.00 79.56 261 GLY A N 1
ATOM 2049 C CA . GLY A 1 261 ? -23.781 39.872 -11.355 1.00 79.56 261 GLY A CA 1
ATOM 2050 C C . GLY A 1 261 ? -22.941 38.752 -10.719 1.00 79.56 261 GLY A C 1
ATOM 2051 O O . GLY A 1 261 ? -22.008 39.070 -9.978 1.00 79.56 261 GLY A O 1
ATOM 2052 N N . LEU A 1 262 ? -23.239 37.474 -10.983 1.00 88.19 262 LEU A N 1
ATOM 2053 C CA . LEU A 1 262 ? -22.717 36.318 -10.245 1.00 88.19 262 LEU A CA 1
ATOM 2054 C C . LEU A 1 262 ? -21.190 36.188 -10.344 1.00 88.19 262 LEU A C 1
ATOM 2056 O O . LEU A 1 262 ? -20.625 36.118 -11.435 1.00 88.19 262 LEU A O 1
ATOM 2060 N N . GLY A 1 263 ? -20.528 36.117 -9.190 1.00 88.19 263 GLY A N 1
ATOM 2061 C CA . GLY A 1 263 ? -19.148 35.650 -9.061 1.00 88.19 263 GLY A CA 1
ATOM 2062 C C . GLY A 1 263 ? -19.082 34.196 -8.590 1.00 88.19 263 GLY A C 1
ATOM 2063 O O . GLY A 1 263 ? -19.992 33.717 -7.913 1.00 88.19 263 GLY A O 1
ATOM 2064 N N . LEU A 1 264 ? -17.973 33.519 -8.894 1.00 90.00 264 LEU A N 1
ATOM 2065 C CA . LEU A 1 264 ? -17.635 32.195 -8.368 1.00 90.00 264 LEU A CA 1
ATOM 2066 C C . LEU A 1 264 ? -16.301 32.260 -7.613 1.00 90.00 264 LEU A C 1
ATOM 2068 O O . LEU A 1 264 ? -15.309 32.761 -8.141 1.00 90.00 264 LEU A O 1
ATOM 2072 N N . LEU A 1 265 ? -16.271 31.709 -6.400 1.00 90.00 265 LEU A N 1
ATOM 2073 C CA . LEU A 1 265 ? -15.061 31.458 -5.620 1.00 90.00 265 LEU A CA 1
ATOM 2074 C C . LEU A 1 265 ? -14.877 29.945 -5.464 1.00 90.00 265 LEU A C 1
ATOM 2076 O O . LEU A 1 265 ? -15.617 29.309 -4.716 1.00 90.00 265 LEU A O 1
ATOM 2080 N N . VAL A 1 266 ? -13.879 29.375 -6.143 1.00 90.56 266 VAL A N 1
ATOM 2081 C CA . VAL A 1 266 ? -13.474 27.973 -5.951 1.00 90.56 266 VAL A CA 1
ATOM 2082 C C . VAL A 1 266 ? -12.337 27.922 -4.933 1.00 90.56 266 VAL A C 1
ATOM 2084 O O . VAL A 1 266 ? -11.335 28.622 -5.078 1.00 90.56 266 VAL A O 1
ATOM 2087 N N . ALA A 1 267 ? -12.491 27.100 -3.899 1.00 90.00 267 ALA A N 1
ATOM 2088 C CA . ALA A 1 267 ? -11.493 26.884 -2.859 1.00 90.00 267 ALA A CA 1
ATOM 2089 C C . ALA A 1 267 ? -11.201 25.375 -2.748 1.00 90.00 267 ALA A C 1
ATOM 2091 O O . ALA A 1 267 ? -11.875 24.689 -1.970 1.00 90.00 267 ALA A O 1
ATOM 2092 N N . PRO A 1 268 ? -10.236 24.840 -3.523 1.00 88.00 268 PRO A N 1
ATOM 2093 C CA . PRO A 1 268 ? -9.952 23.410 -3.542 1.00 88.00 268 PRO A CA 1
ATOM 2094 C C . PRO A 1 268 ? -9.480 22.908 -2.181 1.00 88.00 268 PRO A C 1
ATOM 2096 O O . PRO A 1 268 ? -8.798 23.610 -1.430 1.00 88.00 268 PRO A O 1
ATOM 2099 N N . ARG A 1 269 ? -9.815 21.651 -1.873 1.00 82.00 269 ARG A N 1
ATOM 2100 C CA . ARG A 1 269 ? -9.416 20.967 -0.634 1.00 82.00 269 ARG A CA 1
ATOM 2101 C C . ARG A 1 269 ? -7.898 20.919 -0.447 1.00 82.00 269 ARG A C 1
ATOM 2103 O O . ARG A 1 269 ? -7.416 20.908 0.684 1.00 82.00 269 ARG A O 1
ATOM 2110 N N . HIS A 1 270 ? -7.195 20.890 -1.571 1.00 79.88 270 HIS A N 1
ATOM 2111 C CA . HIS A 1 270 ? -5.752 20.827 -1.728 1.00 79.88 270 HIS A CA 1
ATOM 2112 C C . HIS A 1 270 ? -5.277 22.147 -2.358 1.00 79.88 270 HIS A C 1
ATOM 2114 O O . HIS A 1 270 ? -5.398 22.299 -3.577 1.00 79.88 270 HIS A O 1
ATOM 2120 N N . PRO A 1 271 ? -4.794 23.131 -1.570 1.00 78.25 271 PRO A N 1
ATOM 2121 C CA . PRO A 1 271 ? -4.352 24.434 -2.081 1.00 78.25 271 PRO A CA 1
ATOM 2122 C C . PRO A 1 271 ? -3.257 24.352 -3.155 1.00 78.25 271 PRO A C 1
ATOM 2124 O O . PRO A 1 271 ? -3.161 25.233 -4.005 1.00 78.25 271 PRO A O 1
ATOM 2127 N N . GLU A 1 272 ? -2.465 23.281 -3.148 1.00 80.81 272 GLU A N 1
ATOM 2128 C CA . GLU A 1 272 ? -1.479 22.929 -4.171 1.00 80.81 272 GLU A CA 1
ATOM 2129 C C . GLU A 1 272 ? -2.084 22.747 -5.577 1.00 80.81 272 GLU A C 1
ATOM 2131 O O . GLU A 1 272 ? -1.393 22.970 -6.567 1.00 80.81 272 GLU A O 1
ATOM 2136 N N . ARG A 1 273 ? -3.384 22.436 -5.691 1.00 87.00 273 ARG A N 1
ATOM 2137 C CA . ARG A 1 273 ? -4.107 22.344 -6.974 1.00 87.00 273 ARG A CA 1
ATOM 2138 C C . ARG A 1 273 ? -4.579 23.696 -7.525 1.00 87.00 273 ARG A C 1
ATOM 2140 O O . ARG A 1 273 ? -5.245 23.728 -8.556 1.00 87.00 273 ARG A O 1
ATOM 2147 N N . ALA A 1 274 ? -4.244 24.827 -6.897 1.00 85.19 274 ALA A N 1
ATOM 2148 C CA . ALA A 1 274 ? -4.678 26.147 -7.373 1.00 85.19 274 ALA A CA 1
ATOM 2149 C C . ALA A 1 274 ? -4.286 26.430 -8.842 1.00 85.19 274 ALA A C 1
ATOM 2151 O O . ALA A 1 274 ? -5.085 27.004 -9.572 1.00 85.19 274 ALA A O 1
ATOM 2152 N N . ASP A 1 275 ? -3.111 25.976 -9.294 1.00 85.44 275 ASP A N 1
ATOM 2153 C CA . ASP A 1 275 ? -2.639 26.106 -10.687 1.00 85.44 275 ASP A CA 1
ATOM 2154 C C . ASP A 1 275 ? -3.317 25.149 -11.685 1.00 85.44 275 ASP A C 1
ATOM 2156 O O . ASP A 1 275 ? -3.278 25.358 -12.897 1.00 85.44 275 ASP A O 1
ATOM 2160 N N . GLU A 1 276 ? -3.921 24.071 -11.197 1.00 88.12 276 GLU A N 1
ATOM 2161 C CA . GLU A 1 276 ? -4.743 23.149 -11.985 1.00 88.12 276 GLU A CA 1
ATOM 2162 C C . GLU A 1 276 ? -6.145 23.741 -12.171 1.00 88.12 276 GLU A C 1
ATOM 2164 O O . GLU A 1 276 ? -6.626 23.885 -13.292 1.00 88.12 276 GLU A O 1
ATOM 2169 N N . VAL A 1 277 ? -6.751 24.201 -11.072 1.00 90.19 277 VAL A N 1
ATOM 2170 C CA . VAL A 1 277 ? -8.072 24.840 -11.068 1.00 90.19 277 VAL A CA 1
ATOM 2171 C C . VAL A 1 277 ? -8.054 26.181 -11.815 1.00 90.19 277 VAL A C 1
ATOM 2173 O O . VAL A 1 277 ? -8.980 26.464 -12.568 1.00 90.19 277 VAL A O 1
ATOM 2176 N N . GLU A 1 278 ? -6.994 26.991 -11.693 1.00 89.88 278 GLU A N 1
ATOM 2177 C CA . GLU A 1 278 ? -6.857 28.243 -12.458 1.00 89.88 278 GLU A CA 1
ATOM 2178 C C . GLU A 1 278 ? -6.803 27.994 -13.978 1.00 89.88 278 GLU A C 1
ATOM 2180 O O . GLU A 1 278 ? -7.356 28.795 -14.733 1.00 89.88 278 GLU A O 1
ATOM 2185 N N . ARG A 1 279 ? -6.216 26.875 -14.433 1.00 88.75 279 ARG A N 1
ATOM 2186 C CA . ARG A 1 279 ? -6.276 26.455 -15.845 1.00 88.75 279 ARG A CA 1
ATOM 2187 C C . ARG A 1 279 ? -7.683 26.011 -16.236 1.00 88.75 279 ARG A C 1
ATOM 2189 O O . ARG A 1 279 ? -8.267 26.649 -17.101 1.00 88.75 279 ARG A O 1
ATOM 2196 N N . LEU A 1 280 ? -8.297 25.079 -15.499 1.00 90.44 280 LEU A N 1
ATOM 2197 C CA . LEU A 1 280 ? -9.663 24.586 -15.765 1.00 90.44 280 LEU A CA 1
ATOM 2198 C C . LEU A 1 280 ? -10.735 25.694 -15.881 1.00 90.44 280 LEU A C 1
ATOM 2200 O O . LEU A 1 280 ? -11.737 25.508 -16.578 1.00 90.44 280 LEU A O 1
ATOM 2204 N N . ILE A 1 281 ? -10.534 26.837 -15.208 1.00 91.75 281 ILE A N 1
ATOM 2205 C CA . ILE A 1 281 ? -11.356 28.052 -15.345 1.00 91.75 281 ILE A CA 1
ATOM 2206 C C . ILE A 1 281 ? -11.038 28.800 -16.656 1.00 91.75 281 ILE A C 1
ATOM 2208 O O . ILE A 1 281 ? -11.953 29.157 -17.399 1.00 91.75 281 ILE A O 1
ATOM 2212 N N . ARG A 1 282 ? -9.754 29.041 -16.955 1.00 88.75 282 ARG A N 1
ATOM 2213 C CA . ARG A 1 282 ? -9.302 29.754 -18.166 1.00 88.75 282 ARG A CA 1
ATOM 2214 C C . ARG A 1 282 ? -9.616 28.991 -19.452 1.00 88.75 282 ARG A C 1
ATOM 2216 O O . ARG A 1 282 ? -10.047 29.615 -20.416 1.00 88.75 282 ARG A O 1
ATOM 2223 N N . ASP A 1 283 ? -9.476 27.669 -19.441 1.00 89.12 283 ASP A N 1
ATOM 2224 C CA . ASP A 1 283 ? -9.763 26.776 -20.573 1.00 89.12 283 ASP A CA 1
ATOM 2225 C C . ASP A 1 283 ? -11.257 26.824 -20.962 1.00 89.12 283 ASP A C 1
ATOM 2227 O O . ASP A 1 283 ? -11.626 26.627 -22.115 1.00 89.12 283 ASP A O 1
ATOM 2231 N N . ARG A 1 284 ? -12.127 27.188 -20.006 1.00 88.19 284 ARG A N 1
ATOM 2232 C CA . ARG A 1 284 ? -13.562 27.478 -20.192 1.00 88.19 284 ARG A CA 1
ATOM 2233 C C . ARG A 1 284 ? -13.861 28.929 -20.608 1.00 88.19 284 ARG A C 1
ATOM 2235 O O . ARG A 1 284 ? -15.009 29.371 -20.537 1.00 88.19 284 ARG A O 1
ATOM 2242 N N . GLY A 1 285 ? -12.843 29.702 -20.991 1.00 87.25 285 GLY A N 1
ATOM 2243 C CA . GLY A 1 285 ? -12.965 31.112 -21.380 1.00 87.25 285 GLY A CA 1
ATOM 2244 C C . GLY A 1 285 ? -13.349 32.058 -20.234 1.00 87.25 285 GLY A C 1
ATOM 2245 O O . GLY A 1 285 ? -13.800 33.178 -20.482 1.00 87.25 285 GLY A O 1
ATOM 2246 N N . LEU A 1 286 ? -13.222 31.631 -18.971 1.00 86.38 286 LEU A N 1
ATOM 2247 C CA . LEU A 1 286 ? -13.613 32.435 -17.812 1.00 86.38 286 LEU A CA 1
ATOM 2248 C C . LEU A 1 286 ? -12.410 33.203 -17.228 1.00 86.38 286 LEU A C 1
ATOM 2250 O O . LEU A 1 286 ? -11.334 32.628 -17.049 1.00 86.38 286 LEU A O 1
ATOM 2254 N N . PRO A 1 287 ? -12.568 34.491 -16.865 1.00 82.75 287 PRO A N 1
ATOM 2255 C CA . PRO A 1 287 ? -11.517 35.242 -16.187 1.00 82.75 287 PRO A CA 1
ATOM 2256 C C . PRO A 1 287 ? -11.325 34.731 -14.750 1.00 82.75 287 PRO A C 1
ATOM 2258 O O . PRO A 1 287 ? -12.280 34.665 -13.975 1.00 82.75 287 PRO A O 1
ATOM 2261 N N . ALA A 1 288 ? -10.079 34.415 -14.390 1.00 82.94 288 ALA A N 1
ATOM 2262 C CA . ALA A 1 288 ? -9.683 33.875 -13.088 1.00 82.94 288 ALA A CA 1
ATOM 2263 C C . ALA A 1 288 ? -8.650 34.773 -12.384 1.00 82.94 288 ALA A C 1
ATOM 2265 O O . ALA A 1 288 ? -7.847 35.433 -13.043 1.00 82.94 288 ALA A O 1
ATOM 2266 N N . VAL A 1 289 ? -8.643 34.769 -11.044 1.00 75.50 289 VAL A N 1
ATOM 2267 C CA . VAL A 1 289 ? -7.609 35.417 -10.212 1.00 75.50 289 VAL A CA 1
ATOM 2268 C C . VAL A 1 289 ? -7.311 34.543 -8.988 1.00 75.50 289 VAL A C 1
ATOM 2270 O O . VAL A 1 289 ? -8.138 34.440 -8.083 1.00 75.50 289 VAL A O 1
ATOM 2273 N N . ALA A 1 290 ? -6.126 33.932 -8.923 1.00 73.69 290 ALA A N 1
ATOM 2274 C CA . ALA A 1 290 ? -5.723 33.089 -7.793 1.00 73.69 290 ALA A CA 1
ATOM 2275 C C . ALA A 1 290 ? -5.072 33.885 -6.636 1.00 73.69 290 ALA A C 1
ATOM 2277 O O . ALA A 1 290 ? -4.041 34.537 -6.815 1.00 73.69 290 ALA A O 1
ATOM 2278 N N . ARG A 1 291 ? -5.604 33.768 -5.403 1.00 65.31 291 ARG A N 1
ATOM 2279 C CA . ARG A 1 291 ? -4.938 34.257 -4.172 1.00 65.31 291 ARG A CA 1
ATOM 2280 C C . ARG A 1 291 ? -3.963 33.196 -3.648 1.00 65.31 291 ARG A C 1
ATOM 2282 O O . ARG A 1 291 ? -4.364 32.269 -2.952 1.00 65.31 291 ARG A O 1
ATOM 2289 N N . ARG A 1 292 ? -2.669 33.358 -3.932 1.00 63.34 292 ARG A N 1
ATOM 2290 C CA . ARG A 1 292 ? -1.603 32.467 -3.435 1.00 63.34 292 ARG A CA 1
ATOM 2291 C C . ARG A 1 292 ? -1.200 32.855 -2.008 1.00 63.34 292 ARG A C 1
ATOM 2293 O O . ARG A 1 292 ? -0.749 33.973 -1.768 1.00 63.34 292 ARG A O 1
ATOM 2300 N N . GLY A 1 293 ? -1.356 31.939 -1.053 1.00 47.41 293 GLY A N 1
ATOM 2301 C CA . GLY A 1 293 ? -0.989 32.168 0.347 1.00 47.41 293 GLY A CA 1
ATOM 2302 C C . GLY A 1 293 ? 0.510 31.991 0.601 1.00 47.41 293 GLY A C 1
ATOM 2303 O O . GLY A 1 293 ? 0.971 30.868 0.784 1.00 47.41 293 GLY A O 1
ATOM 2304 N N . ARG A 1 294 ? 1.281 33.087 0.675 1.00 36.75 294 ARG A N 1
ATOM 2305 C CA . ARG A 1 294 ? 2.666 33.039 1.184 1.00 36.75 294 ARG A CA 1
ATOM 2306 C C . ARG A 1 294 ? 2.666 32.800 2.697 1.00 36.75 294 ARG A C 1
ATOM 2308 O O . ARG A 1 294 ? 2.402 33.707 3.477 1.00 36.75 294 ARG A O 1
ATOM 2315 N N . GLY A 1 295 ? 2.994 31.579 3.111 1.00 34.12 295 GLY A N 1
ATOM 2316 C CA . GLY A 1 295 ? 3.143 31.214 4.519 1.00 34.12 295 GLY A CA 1
ATOM 2317 C C . GLY A 1 295 ? 4.534 31.513 5.086 1.00 34.12 295 GLY A C 1
ATOM 2318 O O . GLY A 1 295 ? 5.331 30.588 5.217 1.00 34.12 295 GLY A O 1
ATOM 2319 N N . ARG A 1 296 ? 4.811 32.774 5.448 1.00 30.73 296 ARG A N 1
ATOM 2320 C CA . ARG A 1 296 ? 5.822 33.213 6.443 1.00 30.73 296 ARG A CA 1
ATOM 2321 C C . ARG A 1 296 ? 5.557 34.682 6.811 1.00 30.73 296 ARG A C 1
ATOM 2323 O O . ARG A 1 296 ? 4.983 35.407 6.008 1.00 30.73 296 ARG A O 1
ATOM 2330 N N . GLY A 1 297 ? 5.882 35.065 8.047 1.00 31.08 297 GLY A N 1
ATOM 2331 C CA . GLY A 1 297 ? 5.531 36.374 8.619 1.00 31.08 297 GLY A CA 1
ATOM 2332 C C . GLY A 1 297 ? 6.453 37.524 8.197 1.00 31.08 297 GLY A C 1
ATOM 2333 O O . GLY A 1 297 ? 7.465 37.303 7.537 1.00 31.08 297 GLY A O 1
ATOM 2334 N N . GLY A 1 298 ? 6.096 38.734 8.634 1.00 29.31 298 GLY A N 1
ATOM 2335 C CA . GLY A 1 298 ? 6.647 40.001 8.140 1.00 29.31 298 GLY A CA 1
ATOM 2336 C C . GLY A 1 298 ? 5.680 40.639 7.140 1.00 29.31 298 GLY A C 1
ATOM 2337 O O . GLY A 1 298 ? 5.187 39.963 6.239 1.00 29.31 298 GLY A O 1
ATOM 2338 N N . GLY A 1 299 ? 5.337 41.911 7.345 1.00 36.78 299 GLY A N 1
ATOM 2339 C CA . GLY A 1 299 ? 4.411 42.631 6.472 1.00 36.78 299 GLY A CA 1
ATOM 2340 C C . GLY A 1 299 ? 5.143 43.310 5.320 1.00 36.78 299 GLY A C 1
ATOM 2341 O O . GLY A 1 299 ? 6.089 44.047 5.568 1.00 36.78 299 GLY A O 1
ATOM 2342 N N . ASP A 1 300 ? 4.679 43.094 4.089 1.00 29.91 300 ASP A N 1
ATOM 2343 C CA . ASP A 1 300 ? 4.979 43.956 2.940 1.00 29.91 300 ASP A CA 1
ATOM 2344 C C . ASP A 1 300 ? 3.873 43.820 1.870 1.00 29.91 300 ASP A C 1
ATOM 2346 O O . ASP A 1 300 ? 3.147 42.818 1.828 1.00 29.91 300 ASP A O 1
ATOM 2350 N N . HIS A 1 301 ? 3.699 44.832 1.019 1.00 31.22 301 HIS A N 1
ATOM 2351 C CA . HIS A 1 301 ? 2.591 44.910 0.065 1.00 31.22 301 HIS A CA 1
ATOM 2352 C C . HIS A 1 301 ? 2.827 44.067 -1.211 1.00 31.22 301 HIS A C 1
ATOM 2354 O O . HIS A 1 301 ? 3.906 44.102 -1.809 1.00 31.22 301 HIS A O 1
ATOM 2360 N N . PRO A 1 302 ? 1.814 43.324 -1.706 1.00 33.31 302 PRO A N 1
ATOM 2361 C CA . PRO A 1 302 ? 1.965 42.489 -2.897 1.00 33.31 302 PRO A CA 1
ATOM 2362 C C . PRO A 1 302 ? 2.016 43.323 -4.189 1.00 33.31 302 PRO A C 1
ATOM 2364 O O . PRO A 1 302 ? 1.055 44.008 -4.544 1.00 33.31 302 PRO A O 1
ATOM 2367 N N . ARG A 1 303 ? 3.120 43.209 -4.939 1.00 28.73 303 ARG A N 1
ATOM 2368 C CA . ARG A 1 303 ? 3.288 43.846 -6.258 1.00 28.73 303 ARG A CA 1
ATOM 2369 C C . ARG A 1 303 ? 2.340 43.241 -7.304 1.00 28.73 303 ARG A C 1
ATOM 2371 O O . ARG A 1 303 ? 2.341 42.030 -7.519 1.00 28.73 303 ARG A O 1
ATOM 2378 N N . TYR A 1 304 ? 1.601 44.092 -8.014 1.00 33.97 304 TYR A N 1
ATOM 2379 C CA . TYR A 1 304 ? 0.854 43.708 -9.218 1.00 33.97 304 TYR A CA 1
ATOM 2380 C C . TYR A 1 304 ? 1.801 43.499 -10.415 1.00 33.97 304 TYR A C 1
ATOM 2382 O O . TYR A 1 304 ? 2.729 44.277 -10.627 1.00 33.97 304 TYR A O 1
ATOM 2390 N N . ARG A 1 305 ? 1.516 42.495 -11.254 1.00 27.83 305 ARG A N 1
ATOM 2391 C CA . ARG A 1 305 ? 2.036 42.382 -12.629 1.00 27.83 305 ARG A CA 1
ATOM 2392 C C . ARG A 1 305 ? 0.876 42.107 -13.586 1.00 27.83 305 ARG A C 1
ATOM 2394 O O . ARG A 1 305 ? 0.531 40.957 -13.834 1.00 27.83 305 ARG A O 1
ATOM 2401 N N . GLY A 1 306 ? 0.279 43.171 -14.118 1.00 28.59 306 GLY A N 1
ATOM 2402 C CA . GLY A 1 306 ? -0.610 43.105 -15.279 1.00 28.59 306 GLY A CA 1
ATOM 2403 C C . GLY A 1 306 ? 0.113 43.649 -16.509 1.00 28.59 306 GLY A C 1
ATOM 2404 O O . GLY A 1 306 ? 0.631 44.762 -16.460 1.00 28.59 306 GLY A O 1
ATOM 2405 N N . ARG A 1 307 ? 0.161 42.887 -17.608 1.00 28.09 307 ARG A N 1
ATOM 2406 C CA . ARG A 1 307 ? 0.570 43.423 -18.919 1.00 28.09 307 ARG A CA 1
ATOM 2407 C C . ARG A 1 307 ? -0.597 44.250 -19.467 1.00 28.09 307 ARG A C 1
ATOM 2409 O O . ARG A 1 307 ? -1.701 43.725 -19.584 1.00 28.09 307 ARG A O 1
ATOM 2416 N N . ALA A 1 308 ? -0.366 45.520 -19.784 1.00 29.03 308 ALA A N 1
ATOM 2417 C CA . ALA A 1 308 ? -1.402 46.383 -20.344 1.00 29.03 308 ALA A CA 1
ATOM 2418 C C . ALA A 1 308 ? -1.662 46.041 -21.823 1.00 29.03 308 ALA A C 1
ATOM 2420 O O . ALA A 1 308 ? -0.754 46.116 -22.649 1.00 29.03 308 ALA A O 1
ATOM 2421 N N . GLY A 1 309 ? -2.907 45.694 -22.156 1.00 27.97 309 GLY A N 1
ATOM 2422 C CA . GLY A 1 309 ? -3.406 45.734 -23.533 1.00 27.97 309 GLY A CA 1
ATOM 2423 C C . GLY A 1 309 ? -3.762 47.173 -23.924 1.00 27.97 309 GLY A C 1
ATOM 2424 O O . GLY A 1 309 ? -4.240 47.938 -23.086 1.00 27.97 309 GLY A O 1
ATOM 2425 N N . ARG A 1 310 ? -3.510 47.562 -25.181 1.00 27.38 310 ARG A N 1
ATOM 2426 C CA . ARG A 1 310 ? -3.807 48.918 -25.677 1.00 27.38 310 ARG A CA 1
ATOM 2427 C C . ARG A 1 310 ? -5.326 49.182 -25.716 1.00 27.38 310 ARG A C 1
ATOM 2429 O O . ARG A 1 310 ? -6.068 48.288 -26.120 1.00 27.38 310 ARG A O 1
ATOM 2436 N N . PRO A 1 311 ? -5.797 50.395 -25.373 1.00 30.80 311 PRO A N 1
ATOM 2437 C CA . PRO A 1 311 ? -7.201 50.766 -25.522 1.00 30.80 311 PRO A CA 1
ATOM 2438 C C . PRO A 1 311 ? -7.549 51.083 -26.985 1.00 30.80 311 PRO A C 1
ATOM 2440 O O . PRO A 1 311 ? -6.823 51.809 -27.664 1.00 30.80 311 PRO A O 1
ATOM 2443 N N . VAL A 1 312 ? -8.700 50.595 -27.451 1.00 29.45 312 VAL A N 1
ATOM 2444 C CA . VAL A 1 312 ? -9.320 51.034 -28.713 1.00 29.45 312 VAL A CA 1
ATOM 2445 C C . VAL A 1 312 ? -10.132 52.308 -28.448 1.00 29.45 312 VAL A C 1
ATOM 2447 O O . VAL A 1 312 ? -10.824 52.407 -27.435 1.00 29.45 312 VAL A O 1
ATOM 2450 N N . ARG A 1 313 ? -10.042 53.305 -29.339 1.00 27.25 313 ARG A N 1
ATOM 2451 C CA . ARG A 1 313 ? -10.761 54.585 -29.195 1.00 27.25 313 ARG A CA 1
ATOM 2452 C C . ARG A 1 313 ? -12.271 54.397 -29.383 1.00 27.25 313 ARG A C 1
ATOM 2454 O O . ARG A 1 313 ? -12.708 53.980 -30.451 1.00 27.25 313 ARG A O 1
ATOM 2461 N N . ALA A 1 314 ? -13.066 54.808 -28.397 1.00 29.56 314 ALA A N 1
ATOM 2462 C CA . ALA A 1 314 ? -14.511 54.961 -28.561 1.00 29.56 314 ALA A CA 1
ATOM 2463 C C . ALA A 1 314 ? -14.843 56.243 -29.351 1.00 29.56 314 ALA A C 1
ATOM 2465 O O . ALA A 1 314 ? -14.301 57.312 -29.059 1.00 29.56 314 ALA A O 1
ATOM 2466 N N . ARG A 1 315 ? -15.766 56.159 -30.319 1.00 27.06 315 ARG A N 1
ATOM 2467 C CA . ARG A 1 315 ? -16.443 57.343 -30.882 1.00 27.06 315 ARG A CA 1
ATOM 2468 C C . ARG A 1 315 ? -17.587 57.767 -29.954 1.00 27.06 315 ARG A C 1
ATOM 2470 O O . ARG A 1 315 ? -18.221 56.927 -29.322 1.00 27.06 315 ARG A O 1
ATOM 2477 N N . ARG A 1 316 ? -17.861 59.074 -29.883 1.00 30.38 316 ARG A N 1
ATOM 2478 C CA . ARG A 1 316 ? -19.029 59.616 -29.172 1.00 30.38 316 ARG A CA 1
ATOM 2479 C C . ARG A 1 316 ? -20.316 59.286 -29.931 1.00 30.38 316 ARG A C 1
ATOM 2481 O O . ARG A 1 316 ? -20.403 59.597 -31.112 1.00 30.38 316 ARG A O 1
ATOM 2488 N N . CYS A 1 317 ? -21.338 58.841 -29.210 1.00 25.81 317 CYS A N 1
ATOM 2489 C CA . CYS A 1 317 ? -22.659 59.468 -29.265 1.00 25.81 317 CYS A CA 1
ATOM 2490 C C . CYS A 1 317 ? -23.376 59.210 -27.930 1.00 25.81 317 CYS A C 1
ATOM 2492 O O . CYS A 1 317 ? -23.135 58.185 -27.296 1.00 25.81 317 CYS A O 1
ATOM 2494 N N . GLY A 1 318 ? -24.194 60.153 -27.463 1.00 28.91 318 GLY A N 1
ATOM 2495 C CA . GLY A 1 318 ? -24.942 60.028 -26.207 1.00 28.91 318 GLY A CA 1
ATOM 2496 C C . GLY A 1 318 ? -26.448 60.032 -26.451 1.00 28.91 318 GLY A C 1
ATOM 2497 O O . GLY A 1 318 ? -26.895 60.516 -27.486 1.00 28.91 318 GLY A O 1
ATOM 2498 N N . LEU A 1 319 ? -27.226 59.541 -25.484 1.00 28.52 319 LEU A N 1
ATOM 2499 C CA . LEU A 1 319 ? -28.684 59.701 -25.437 1.00 28.52 319 LEU A CA 1
ATOM 2500 C C . LEU A 1 319 ? -29.182 59.752 -23.980 1.00 28.52 319 LEU A C 1
ATOM 2502 O O . LEU A 1 319 ? -28.423 59.501 -23.043 1.00 28.52 319 LEU A O 1
ATOM 2506 N N . ARG A 1 320 ? -30.426 60.205 -23.786 1.00 28.09 320 ARG A N 1
ATOM 2507 C CA . ARG A 1 320 ? -30.934 60.730 -22.502 1.00 28.09 320 ARG A CA 1
ATOM 2508 C C . ARG A 1 320 ? -31.555 59.662 -21.587 1.00 28.09 320 ARG A C 1
ATOM 2510 O O . ARG A 1 320 ? -32.014 58.621 -22.044 1.00 28.09 320 ARG A O 1
ATOM 2517 N N . ARG A 1 321 ? -31.659 59.992 -20.290 1.00 28.20 321 ARG A N 1
ATOM 2518 C CA . ARG A 1 321 ? -32.538 59.305 -19.321 1.00 28.20 321 ARG A CA 1
ATOM 2519 C C . ARG A 1 321 ? -33.995 59.266 -19.814 1.00 28.20 321 ARG A C 1
ATOM 2521 O O . ARG A 1 321 ? -34.514 60.292 -20.250 1.00 28.20 321 ARG A O 1
ATOM 2528 N N . ARG A 1 322 ? -34.683 58.154 -19.545 1.00 26.84 322 ARG A N 1
ATOM 2529 C CA . ARG A 1 322 ? -36.114 58.105 -19.193 1.00 26.84 322 ARG A CA 1
ATOM 2530 C C . ARG A 1 322 ? -36.312 57.081 -18.070 1.00 26.84 322 ARG A C 1
ATOM 2532 O O . ARG A 1 322 ? -35.597 56.085 -18.024 1.00 26.84 322 ARG A O 1
ATOM 2539 N N . GLN A 1 323 ? -37.269 57.342 -17.185 1.00 36.91 323 GLN A N 1
ATOM 2540 C CA . GLN A 1 323 ? -37.835 56.364 -16.251 1.00 36.91 323 GLN A CA 1
ATOM 2541 C C . GLN A 1 323 ? -39.243 55.994 -16.739 1.00 36.91 323 GLN A C 1
ATOM 2543 O O . GLN A 1 323 ? -39.986 56.897 -17.125 1.00 36.91 323 GLN A O 1
ATOM 2548 N N . PRO A 1 324 ? -39.634 54.717 -16.670 1.00 35.03 324 PRO A N 1
ATOM 2549 C CA . PRO A 1 324 ? -40.958 54.282 -16.236 1.00 35.03 324 PRO A CA 1
ATOM 2550 C C . PRO A 1 324 ? -40.955 54.124 -14.698 1.00 35.03 324 PRO A C 1
ATOM 2552 O O . PRO A 1 324 ? -39.890 53.990 -14.094 1.00 35.03 324 PRO A O 1
ATOM 2555 N N . GLY A 1 325 ? -42.084 54.164 -13.993 1.00 27.78 325 GLY A N 1
ATOM 2556 C CA . GLY A 1 325 ? -43.469 53.969 -14.451 1.00 27.78 325 GLY A CA 1
ATOM 2557 C C . GLY A 1 325 ? -43.989 52.664 -13.843 1.00 27.78 325 GLY A C 1
ATOM 2558 O O . GLY A 1 325 ? -43.316 51.644 -13.975 1.00 27.78 325 GLY A O 1
ATOM 2559 N N . ALA A 1 326 ? -45.091 52.715 -13.090 1.00 33.84 326 ALA A N 1
ATOM 2560 C CA . ALA A 1 326 ? -45.463 51.653 -12.155 1.00 33.84 326 ALA A CA 1
ATOM 2561 C C . ALA A 1 326 ? -46.734 50.897 -12.574 1.00 33.84 326 ALA A C 1
ATOM 2563 O O . ALA A 1 326 ? -47.841 51.380 -12.358 1.00 33.84 326 ALA A O 1
ATOM 2564 N N . ASP A 1 327 ? -46.517 49.671 -13.057 1.00 31.20 327 ASP A N 1
ATOM 2565 C CA . ASP A 1 327 ? -47.491 48.615 -13.356 1.00 31.20 327 ASP A CA 1
ATOM 2566 C C . ASP A 1 327 ? -46.847 47.255 -12.985 1.00 31.20 327 ASP A C 1
ATOM 2568 O O . ASP A 1 327 ? -45.620 47.133 -12.991 1.00 31.20 327 ASP A O 1
ATOM 2572 N N . GLY A 1 328 ? -47.565 46.183 -12.640 1.00 26.45 328 GLY A N 1
ATOM 2573 C CA . GLY A 1 328 ? -49.014 46.015 -12.498 1.00 26.45 328 GLY A CA 1
ATOM 2574 C C . GLY A 1 328 ? -49.357 44.839 -11.560 1.00 26.45 328 GLY A C 1
ATOM 2575 O O . GLY A 1 328 ? -48.480 44.262 -10.915 1.00 26.45 328 GLY A O 1
ATOM 2576 N N . TRP A 1 329 ? -50.640 44.491 -11.456 1.00 24.45 329 TRP A N 1
ATOM 2577 C CA . TRP A 1 329 ? -51.173 43.491 -10.517 1.00 24.45 329 TRP A CA 1
ATOM 2578 C C . TRP A 1 329 ? -51.155 42.028 -11.015 1.00 24.45 329 TRP A C 1
ATOM 2580 O O . TRP A 1 329 ? -51.579 41.735 -12.125 1.00 24.45 329 TRP A O 1
ATOM 2590 N N . ALA A 1 330 ? -50.727 41.137 -10.110 1.00 28.97 330 ALA A N 1
ATOM 2591 C CA . ALA A 1 330 ? -51.235 39.792 -9.767 1.00 28.97 330 ALA A CA 1
ATOM 2592 C C . ALA A 1 330 ? -51.937 38.865 -10.797 1.00 28.97 330 ALA A C 1
ATOM 2594 O O . ALA A 1 330 ? -52.907 39.232 -11.450 1.00 28.97 330 ALA A O 1
ATOM 2595 N N . GLN A 1 331 ? -51.601 37.564 -10.725 1.00 28.36 331 GLN A N 1
ATOM 2596 C CA . GLN A 1 331 ? -52.543 36.458 -10.979 1.00 28.36 331 GLN A CA 1
ATOM 2597 C C . GLN A 1 331 ? -52.229 35.217 -10.109 1.00 28.36 331 GLN A C 1
ATOM 2599 O O . GLN A 1 331 ? -51.222 35.187 -9.401 1.00 28.36 331 GLN A O 1
ATOM 2604 N N . HIS A 1 332 ? -53.156 34.252 -10.073 1.00 27.72 332 HIS A N 1
ATOM 2605 C CA . HIS A 1 332 ? -53.363 33.327 -8.944 1.00 27.72 332 HIS A CA 1
ATOM 2606 C C . HIS A 1 332 ? -52.621 31.978 -9.008 1.00 27.72 332 HIS A C 1
ATOM 2608 O O . HIS A 1 332 ? -52.167 31.530 -10.056 1.00 27.72 332 HIS A O 1
ATOM 2614 N N . ALA A 1 333 ? -52.595 31.289 -7.859 1.00 26.77 333 ALA A N 1
ATOM 2615 C CA . ALA A 1 333 ? -52.236 29.877 -7.730 1.00 26.77 333 ALA A CA 1
ATOM 2616 C C . ALA A 1 333 ? -53.473 28.998 -7.438 1.00 26.77 333 ALA A C 1
ATOM 2618 O O . ALA A 1 333 ? -54.318 29.376 -6.627 1.00 26.77 333 ALA A O 1
ATOM 2619 N N . GLY A 1 334 ? -53.519 27.799 -8.032 1.00 25.62 334 GLY A N 1
ATOM 2620 C CA . GLY A 1 334 ? -54.239 26.622 -7.515 1.00 25.62 334 GLY A CA 1
ATOM 2621 C C . GLY A 1 334 ? -53.210 25.632 -6.941 1.00 25.62 334 GLY A C 1
ATOM 2622 O O . GLY A 1 334 ? -52.102 25.550 -7.464 1.00 25.62 334 GLY A O 1
ATOM 2623 N N . ALA A 1 335 ? -53.395 25.015 -5.770 1.00 25.83 335 ALA A N 1
ATOM 2624 C CA . ALA A 1 335 ? -54.429 24.040 -5.385 1.00 25.83 335 ALA A CA 1
ATOM 2625 C C . ALA A 1 335 ? -54.186 22.642 -6.012 1.00 25.83 335 ALA A C 1
ATOM 2627 O O . ALA A 1 335 ? -54.143 22.525 -7.229 1.00 25.83 335 ALA A O 1
ATOM 2628 N N . GLY A 1 336 ? -54.028 21.555 -5.240 1.00 25.44 336 GLY A N 1
ATOM 2629 C CA . GLY A 1 336 ? -53.940 21.445 -3.772 1.00 25.44 336 GLY A CA 1
ATOM 2630 C C . GLY A 1 336 ? -53.943 19.985 -3.268 1.00 25.44 336 GLY A C 1
ATOM 2631 O O . GLY A 1 336 ? -54.052 19.075 -4.080 1.00 25.44 336 GLY A O 1
ATOM 2632 N N . ALA A 1 337 ? -53.896 19.797 -1.934 1.00 26.39 337 ALA A N 1
ATOM 2633 C CA . ALA A 1 337 ? -54.044 18.517 -1.193 1.00 26.39 337 ALA A CA 1
ATOM 2634 C C . ALA A 1 337 ? -52.963 17.427 -1.468 1.00 26.39 337 ALA A C 1
ATOM 2636 O O . ALA A 1 337 ? -52.302 17.451 -2.495 1.00 26.39 337 ALA A O 1
ATOM 2637 N N . ALA A 1 338 ? -52.659 16.441 -0.608 1.00 25.50 338 ALA A N 1
ATOM 2638 C CA . ALA A 1 338 ? -52.861 16.192 0.836 1.00 25.50 338 ALA A CA 1
ATOM 2639 C C . ALA A 1 338 ? -51.549 15.523 1.369 1.00 25.50 338 ALA A C 1
ATOM 2641 O O . ALA A 1 338 ? -50.631 15.305 0.587 1.00 25.50 338 ALA A O 1
ATOM 2642 N N . SER A 1 339 ? -51.310 15.164 2.637 1.00 26.78 339 SER A N 1
ATOM 2643 C CA . SER A 1 339 ? -52.155 14.961 3.826 1.00 26.78 339 SER A CA 1
ATOM 2644 C C . SER A 1 339 ? -51.334 15.140 5.119 1.00 26.78 339 SER A C 1
ATOM 2646 O O . SER A 1 339 ? -50.127 14.905 5.117 1.00 26.78 339 SER A O 1
ATOM 2648 N N . GLN A 1 340 ? -51.973 15.474 6.246 1.00 28.75 340 GLN A N 1
ATOM 2649 C CA . GLN A 1 340 ? -51.307 15.564 7.558 1.00 28.75 340 GLN A CA 1
ATOM 2650 C C . GLN A 1 340 ? -51.345 14.235 8.335 1.00 28.75 340 GLN A C 1
ATOM 2652 O O . GLN A 1 340 ? -52.365 13.551 8.343 1.00 28.75 340 GLN A O 1
ATOM 2657 N N . ALA A 1 341 ? -50.275 13.929 9.077 1.00 25.53 341 ALA A N 1
ATOM 2658 C CA . ALA A 1 341 ? -50.244 12.883 10.105 1.00 25.53 341 ALA A CA 1
ATOM 2659 C C . ALA A 1 341 ? -50.003 13.510 11.494 1.00 25.53 341 ALA A C 1
ATOM 2661 O O . ALA A 1 341 ? -49.254 14.479 11.625 1.00 25.53 341 ALA A O 1
ATOM 2662 N N . ARG A 1 342 ? -50.675 12.990 12.531 1.00 28.34 342 ARG A N 1
ATOM 2663 C CA . ARG A 1 342 ? -50.759 13.620 13.864 1.00 28.34 342 ARG A CA 1
ATOM 2664 C C . ARG A 1 342 ? -49.492 13.416 14.718 1.00 28.34 342 ARG A C 1
ATOM 2666 O O . ARG A 1 342 ? -48.911 12.332 14.673 1.00 28.34 342 ARG A O 1
ATOM 2673 N N . PRO A 1 343 ? -49.121 14.378 15.587 1.00 29.17 343 PRO A N 1
ATOM 2674 C CA . PRO A 1 343 ? -48.162 14.138 16.663 1.00 29.17 343 PRO A CA 1
ATOM 2675 C C . PRO A 1 343 ? -48.788 13.277 17.774 1.00 29.17 343 PRO A C 1
ATOM 2677 O O . PRO A 1 343 ? -49.934 13.493 18.173 1.00 29.17 343 PRO A O 1
ATOM 2680 N N . VAL A 1 344 ? -48.027 12.319 18.305 1.00 27.30 344 VAL A N 1
ATOM 2681 C CA . VAL A 1 344 ? -48.458 11.445 19.409 1.00 27.30 344 VAL A CA 1
ATOM 2682 C C . VAL A 1 344 ? -48.122 12.090 20.756 1.00 27.30 344 VAL A C 1
ATOM 2684 O O . VAL A 1 344 ? -46.967 12.431 21.012 1.00 27.30 344 VAL A O 1
ATOM 2687 N N . ARG A 1 345 ? -49.120 12.223 21.638 1.00 26.97 345 ARG A N 1
ATOM 2688 C CA . ARG A 1 345 ? -48.908 12.544 23.060 1.00 26.97 345 ARG A CA 1
ATOM 2689 C C . ARG A 1 345 ? -48.458 11.284 23.815 1.00 26.97 345 ARG A C 1
ATOM 2691 O O . ARG A 1 345 ? -49.138 10.267 23.688 1.00 26.97 345 ARG A O 1
ATOM 2698 N N . PRO A 1 346 ? -47.425 11.341 24.670 1.00 28.23 346 PRO A N 1
ATOM 2699 C CA . PRO A 1 346 ? -47.320 10.428 25.796 1.00 28.23 346 PRO A CA 1
ATOM 2700 C C . PRO A 1 346 ? -48.232 10.923 26.928 1.00 28.23 346 PRO A C 1
ATOM 2702 O O . PRO A 1 346 ? -48.171 12.090 27.314 1.00 28.23 346 PRO A O 1
ATOM 2705 N N . ALA A 1 347 ? -49.056 10.036 27.474 1.00 25.41 347 ALA A N 1
ATOM 2706 C CA . ALA A 1 347 ? -49.777 10.267 28.717 1.00 25.41 347 ALA A CA 1
ATOM 2707 C C . ALA A 1 347 ? -49.608 9.037 29.609 1.00 25.41 347 ALA A C 1
ATOM 2709 O O . ALA A 1 347 ? -49.987 7.940 29.213 1.00 25.41 347 ALA A O 1
ATOM 2710 N N . HIS A 1 348 ? -49.029 9.233 30.790 1.00 27.27 348 HIS A N 1
ATOM 2711 C CA . HIS A 1 348 ? -49.430 8.535 32.006 1.00 27.27 348 HIS A CA 1
ATOM 2712 C C . HIS A 1 348 ? -48.932 9.335 33.209 1.00 27.27 348 HIS A C 1
ATOM 2714 O O . HIS A 1 348 ? -47.819 9.862 33.203 1.00 27.27 348 HIS A O 1
ATOM 2720 N N . GLU A 1 349 ? -49.796 9.471 34.206 1.00 27.45 349 GLU A N 1
ATOM 2721 C CA . GLU A 1 349 ? -49.577 10.303 35.385 1.00 27.45 349 GLU A CA 1
ATOM 2722 C C . GLU A 1 349 ? -49.221 9.452 36.615 1.00 27.45 349 GLU A C 1
ATOM 2724 O O . GLU A 1 349 ? -49.159 8.228 36.539 1.00 27.45 349 GLU A O 1
ATOM 2729 N N . GLN A 1 350 ? -49.061 10.135 37.753 1.00 26.75 350 GLN A N 1
ATOM 2730 C CA . GLN A 1 350 ? -49.208 9.607 39.114 1.00 26.75 350 GLN A CA 1
ATOM 2731 C C . GLN A 1 350 ? -48.314 8.421 39.526 1.00 26.75 350 GLN A C 1
ATOM 2733 O O . GLN A 1 350 ? -48.614 7.256 39.301 1.00 26.75 350 GLN A O 1
ATOM 2738 N N . PHE A 1 351 ? -47.341 8.733 40.383 1.00 24.94 351 PHE A N 1
ATOM 2739 C CA . PHE A 1 351 ? -47.452 8.268 41.769 1.00 24.94 351 PHE A CA 1
ATOM 2740 C C . PHE A 1 351 ? -46.870 9.324 42.717 1.00 24.94 351 PHE A C 1
ATOM 2742 O O . PHE A 1 351 ? -45.701 9.692 42.604 1.00 24.94 351 PHE A O 1
ATOM 2749 N N . GLN A 1 352 ? -47.684 9.819 43.653 1.00 24.69 352 GLN A N 1
ATOM 2750 C CA . GLN A 1 352 ? -47.182 10.478 44.861 1.00 24.69 352 GLN A CA 1
ATOM 2751 C C . GLN A 1 352 ? -47.050 9.420 45.962 1.00 24.69 352 GLN A C 1
ATOM 2753 O O . GLN A 1 352 ? -47.895 8.536 46.078 1.00 24.69 352 GLN A O 1
ATOM 2758 N N . GLY A 1 353 ? -45.988 9.501 46.761 1.00 25.75 353 GLY A N 1
ATOM 2759 C CA . GLY A 1 353 ? -45.722 8.585 47.869 1.00 25.75 353 GLY A CA 1
ATOM 2760 C C . GLY A 1 353 ? -44.937 9.309 48.957 1.00 25.75 353 GLY A C 1
ATOM 2761 O O . GLY A 1 353 ? -43.928 9.954 48.678 1.00 25.75 353 GLY A O 1
ATOM 2762 N N . GLU A 1 354 ? -45.444 9.268 50.184 1.00 27.44 354 GLU A N 1
ATOM 2763 C CA . GLU A 1 354 ? -45.009 10.142 51.271 1.00 27.44 354 GLU A CA 1
ATOM 2764 C C . GLU A 1 354 ? -43.848 9.597 52.127 1.00 27.44 354 GLU A C 1
ATOM 2766 O O . GLU A 1 354 ? -43.666 8.394 52.270 1.00 27.44 354 GLU A O 1
ATOM 2771 N N . ARG A 1 355 ? -43.141 10.539 52.779 1.00 24.59 355 ARG A N 1
ATOM 2772 C CA . ARG A 1 355 ? -42.479 10.451 54.104 1.00 24.59 355 ARG A CA 1
ATOM 2773 C C . ARG A 1 355 ? -41.702 9.163 54.464 1.00 24.59 355 ARG A C 1
ATOM 2775 O O . ARG A 1 355 ? -42.283 8.129 54.771 1.00 24.59 355 ARG A O 1
ATOM 2782 N N . ARG A 1 356 ? -40.433 9.347 54.851 1.00 25.06 356 ARG A N 1
ATOM 2783 C CA . ARG A 1 356 ? -40.033 9.545 56.271 1.00 25.06 356 ARG A CA 1
ATOM 2784 C C . ARG A 1 356 ? -38.557 9.956 56.363 1.00 25.06 356 ARG A C 1
ATOM 2786 O O . ARG A 1 356 ? -37.838 9.916 55.370 1.00 25.06 356 ARG A O 1
ATOM 2793 N N . ALA A 1 357 ? -38.130 10.417 57.538 1.00 25.11 357 ALA A N 1
ATOM 2794 C CA . ALA A 1 357 ? -36.806 10.994 57.768 1.00 25.11 357 ALA A CA 1
ATOM 2795 C C . ALA A 1 357 ? -36.091 10.357 58.970 1.00 25.11 357 ALA A C 1
ATOM 2797 O O . ALA A 1 357 ? -36.749 9.873 59.888 1.00 25.11 357 ALA A O 1
ATOM 2798 N N . ALA A 1 358 ? -34.759 10.514 58.991 1.00 25.66 358 ALA A N 1
ATOM 2799 C CA . ALA A 1 358 ? -33.873 10.317 60.148 1.00 25.66 358 ALA A CA 1
ATOM 2800 C C . ALA A 1 358 ? -33.690 8.843 60.628 1.00 25.66 358 ALA A C 1
ATOM 2802 O O . ALA A 1 358 ? -34.443 7.969 60.200 1.00 25.66 358 ALA A O 1
ATOM 2803 N N . PRO A 1 359 ? -32.697 8.535 61.499 1.00 35.00 359 PRO A N 1
ATOM 2804 C CA . PRO A 1 359 ? -31.752 9.446 62.148 1.00 35.00 359 PRO A CA 1
ATOM 2805 C C . PRO A 1 359 ? -30.257 9.199 61.866 1.00 35.00 359 PRO A C 1
ATOM 2807 O O . PRO A 1 359 ? -29.822 8.176 61.343 1.00 35.00 359 PRO A O 1
ATOM 2810 N N . VAL A 1 360 ? -29.462 10.184 62.287 1.00 28.42 360 VAL A N 1
ATOM 2811 C CA . VAL A 1 360 ? -28.003 10.112 62.432 1.00 28.42 360 VAL A CA 1
ATOM 2812 C C . VAL A 1 360 ? -27.631 9.186 63.594 1.00 28.42 360 VAL A C 1
ATOM 2814 O O . VAL A 1 360 ? -28.211 9.293 64.671 1.00 28.42 360 VAL A O 1
ATOM 2817 N N . VAL A 1 361 ? -26.574 8.382 63.434 1.00 29.88 361 VAL A N 1
ATOM 2818 C CA . VAL A 1 361 ? -25.790 7.857 64.566 1.00 29.88 361 VAL A CA 1
ATOM 2819 C C . VAL A 1 361 ? -24.311 8.131 64.315 1.00 29.88 361 VAL A C 1
ATOM 2821 O O . VAL A 1 361 ? -23.700 7.553 63.419 1.00 29.88 361 VAL A O 1
ATOM 2824 N N . GLY A 1 362 ? -23.724 9.017 65.119 1.00 26.50 362 GLY A N 1
ATOM 2825 C CA . GLY A 1 362 ? -22.283 9.250 65.149 1.00 26.50 362 GLY A CA 1
ATOM 2826 C C . GLY A 1 362 ? -21.632 8.555 66.344 1.00 26.50 362 GLY A C 1
ATOM 2827 O O . GLY A 1 362 ? -22.171 8.581 67.449 1.00 26.50 362 GLY A O 1
ATOM 2828 N N . ARG A 1 363 ? -20.436 7.987 66.154 1.00 30.08 363 ARG A N 1
ATOM 2829 C CA . ARG A 1 363 ? -19.516 7.648 67.252 1.00 30.08 363 ARG A CA 1
ATOM 2830 C C . ARG A 1 363 ? -18.083 7.991 66.866 1.00 30.08 363 ARG A C 1
ATOM 2832 O O . ARG A 1 363 ? -17.430 7.248 66.143 1.00 30.08 363 ARG A O 1
ATOM 2839 N N . GLY A 1 364 ? -17.587 9.109 67.388 1.00 26.61 364 GLY A N 1
ATOM 2840 C CA . GLY A 1 364 ? -16.154 9.377 67.441 1.00 26.61 364 GLY A CA 1
ATOM 2841 C C . GLY A 1 364 ? -15.531 8.759 68.695 1.00 26.61 364 GLY A C 1
ATOM 2842 O O . GLY A 1 364 ? -16.142 8.760 69.763 1.00 26.61 364 GLY A O 1
ATOM 2843 N N . ARG A 1 365 ? -14.289 8.285 68.587 1.00 31.02 365 ARG A N 1
ATOM 2844 C CA . ARG A 1 365 ? -13.347 8.163 69.710 1.00 31.02 365 ARG A CA 1
ATOM 2845 C C . ARG A 1 365 ? -11.963 8.559 69.207 1.00 31.02 365 ARG A C 1
ATOM 2847 O O . ARG A 1 365 ? -11.556 8.132 68.133 1.00 31.02 365 ARG A O 1
ATOM 2854 N N . GLY A 1 366 ? -11.250 9.366 69.984 1.00 26.92 366 GLY A N 1
ATOM 2855 C CA . GLY A 1 366 ? -9.882 9.783 69.689 1.00 26.92 366 GLY A CA 1
ATOM 2856 C C . GLY A 1 366 ? -9.026 9.795 70.952 1.00 26.92 366 GLY A C 1
ATOM 2857 O O . GLY A 1 366 ? -9.548 10.007 72.042 1.00 26.92 366 GLY A O 1
ATOM 2858 N N . ARG A 1 367 ? -7.727 9.530 70.776 1.00 28.92 367 ARG A N 1
ATOM 2859 C CA . ARG A 1 367 ? -6.582 9.634 71.709 1.00 28.92 367 ARG A CA 1
ATOM 2860 C C . ARG A 1 367 ? -5.344 9.137 70.926 1.00 28.92 367 ARG A C 1
ATOM 2862 O O . ARG A 1 367 ? -5.515 8.329 70.023 1.00 28.92 367 ARG A O 1
ATOM 2869 N N . SER A 1 368 ? -4.090 9.504 71.188 1.00 28.36 368 SER A N 1
ATOM 2870 C CA . SER A 1 368 ? -3.505 10.746 71.724 1.00 28.36 368 SER A CA 1
ATOM 2871 C C . SER A 1 368 ? -1.966 10.647 71.650 1.00 28.36 368 SER A C 1
ATOM 2873 O O . SER A 1 368 ? -1.404 9.718 72.208 1.00 28.36 368 SER A O 1
ATOM 2875 N N . ARG A 1 369 ? -1.308 11.627 71.010 1.00 28.72 369 ARG A N 1
ATOM 2876 C CA . ARG A 1 369 ? 0.057 12.156 71.286 1.00 28.72 369 ARG A CA 1
ATOM 2877 C C . ARG A 1 369 ? 1.210 11.209 71.756 1.00 28.72 369 ARG A C 1
ATOM 2879 O O . ARG A 1 369 ? 1.277 10.927 72.940 1.00 28.72 369 ARG A O 1
ATOM 2886 N N . ARG A 1 370 ? 2.251 11.094 70.892 1.00 28.05 370 ARG A N 1
ATOM 2887 C CA . ARG A 1 370 ? 3.698 11.448 71.129 1.00 28.05 370 ARG A CA 1
ATOM 2888 C C . ARG A 1 370 ? 4.538 10.680 72.201 1.00 28.05 370 ARG A C 1
ATOM 2890 O O . ARG A 1 370 ? 3.958 10.051 73.069 1.00 28.05 370 ARG A O 1
ATOM 2897 N N . PRO A 1 371 ? 5.884 10.888 72.292 1.00 49.81 371 PRO A N 1
ATOM 2898 C CA . PRO A 1 371 ? 6.933 11.112 71.261 1.00 49.81 371 PRO A CA 1
ATOM 2899 C C . PRO A 1 371 ? 8.259 10.321 71.542 1.00 49.81 371 PRO A C 1
ATOM 2901 O O . PRO A 1 371 ? 8.304 9.530 72.474 1.00 49.81 371 PRO A O 1
ATOM 2904 N N . ARG A 1 372 ? 9.351 10.669 70.817 1.00 28.30 372 ARG A N 1
ATOM 2905 C CA . ARG A 1 372 ? 10.819 10.435 71.031 1.00 28.30 372 ARG A CA 1
ATOM 2906 C C . ARG A 1 372 ? 11.494 9.523 69.983 1.00 28.30 372 ARG A C 1
ATOM 2908 O O . ARG A 1 372 ? 10.797 8.763 69.327 1.00 28.30 372 ARG A O 1
ATOM 2915 N N . ALA A 1 373 ? 12.830 9.497 69.838 1.00 29.80 373 ALA A N 1
ATOM 2916 C CA . ALA A 1 373 ? 13.851 10.568 69.693 1.00 29.80 373 ALA A CA 1
ATOM 2917 C C . ALA A 1 373 ? 15.262 9.932 69.597 1.00 29.80 373 ALA A C 1
ATOM 2919 O O . ALA A 1 373 ? 15.551 9.010 70.352 1.00 29.80 373 ALA A O 1
ATOM 2920 N N . GLY A 1 374 ? 16.153 10.485 68.759 1.00 27.72 374 GLY A N 1
ATOM 2921 C CA . GLY A 1 374 ? 17.549 10.027 68.610 1.00 27.72 374 GLY A CA 1
ATOM 2922 C C . GLY A 1 374 ? 17.706 8.687 67.865 1.00 27.72 374 GLY A C 1
ATOM 2923 O O . GLY A 1 374 ? 16.732 7.975 67.652 1.00 27.72 374 GLY A O 1
ATOM 2924 N N . GLY A 1 375 ? 18.902 8.307 67.405 1.00 26.83 375 GLY A N 1
ATOM 2925 C CA . GLY A 1 375 ? 20.167 9.054 67.371 1.00 26.83 375 GLY A CA 1
ATOM 2926 C C . GLY A 1 375 ? 21.366 8.121 67.133 1.00 26.83 375 GLY A C 1
ATOM 2927 O O . GLY A 1 375 ? 21.350 6.990 67.605 1.00 26.83 375 GLY A O 1
ATOM 2928 N N . GLY A 1 376 ? 22.399 8.584 66.420 1.00 28.41 376 GLY A N 1
ATOM 2929 C CA . GLY A 1 376 ? 23.649 7.834 66.211 1.00 28.41 376 GLY A CA 1
ATOM 2930 C C . GLY A 1 376 ? 24.172 7.884 64.771 1.00 28.41 376 GLY A C 1
ATOM 2931 O O . GLY A 1 376 ? 23.413 7.722 63.820 1.00 28.41 376 GLY A O 1
ATOM 2932 N N . GLY A 1 377 ? 25.479 8.106 64.612 1.00 26.91 377 GLY A N 1
ATOM 2933 C CA . GLY A 1 377 ? 26.166 8.116 63.319 1.00 26.91 377 GLY A CA 1
ATOM 2934 C C . GLY A 1 377 ? 27.690 8.078 63.473 1.00 26.91 377 GLY A C 1
ATOM 2935 O O . GLY A 1 377 ? 28.213 8.465 64.516 1.00 26.91 377 GLY A O 1
ATOM 2936 N N . ARG A 1 378 ? 28.373 7.568 62.439 1.00 29.61 378 ARG A N 1
ATOM 2937 C CA . ARG A 1 378 ? 29.835 7.441 62.222 1.00 29.61 378 ARG A CA 1
ATOM 2938 C C . ARG A 1 378 ? 29.999 6.857 60.793 1.00 29.61 378 ARG A C 1
ATOM 2940 O O . ARG A 1 378 ? 29.126 6.091 60.399 1.00 29.61 378 ARG A O 1
ATOM 2947 N N . ALA A 1 379 ? 30.924 7.212 59.890 1.00 27.98 379 ALA A N 1
ATOM 2948 C CA . ALA A 1 379 ? 32.283 7.784 59.946 1.00 27.98 379 ALA A CA 1
ATOM 2949 C C . ALA A 1 379 ? 33.324 6.863 60.618 1.00 27.98 379 ALA A C 1
ATOM 2951 O O . ALA A 1 379 ? 33.034 6.296 61.662 1.00 27.98 379 ALA A O 1
ATOM 2952 N N . THR A 1 380 ? 34.561 6.706 60.135 1.00 28.88 380 THR A N 1
ATOM 2953 C CA . THR A 1 380 ? 35.257 7.258 58.942 1.00 28.88 380 THR A CA 1
ATOM 2954 C C . THR A 1 380 ? 35.204 6.233 57.769 1.00 28.88 380 THR A C 1
ATOM 2956 O O . THR A 1 380 ? 34.160 5.598 57.660 1.00 28.88 380 THR A O 1
ATOM 2959 N N . SER A 1 381 ? 36.104 6.018 56.788 1.00 28.91 381 SER A N 1
ATOM 2960 C CA . SER A 1 381 ? 37.477 6.462 56.437 1.00 28.91 381 SER A CA 1
ATOM 2961 C C . SER A 1 381 ? 37.678 6.480 54.903 1.00 28.91 381 SER A C 1
ATOM 2963 O O . SER A 1 381 ? 36.830 5.988 54.161 1.00 28.91 381 SER A O 1
ATOM 2965 N N . ALA A 1 382 ? 38.824 6.990 54.431 1.00 30.27 382 ALA A N 1
ATOM 2966 C CA . ALA A 1 382 ? 39.359 6.773 53.076 1.00 30.27 382 ALA A CA 1
ATOM 2967 C C . ALA A 1 382 ? 40.658 5.934 53.130 1.00 30.27 382 ALA A C 1
ATOM 2969 O O . ALA A 1 382 ? 41.226 5.763 54.206 1.00 30.27 382 ALA A O 1
ATOM 2970 N N . GLY A 1 383 ? 41.140 5.442 51.983 1.00 26.94 383 GLY A N 1
ATOM 2971 C CA . GLY A 1 383 ? 42.421 4.732 51.854 1.00 26.94 383 GLY A CA 1
ATOM 2972 C C . GLY A 1 383 ? 42.982 4.833 50.431 1.00 26.94 383 GLY A C 1
ATOM 2973 O O . GLY A 1 383 ? 42.216 4.854 49.467 1.00 26.94 383 GLY A O 1
ATOM 2974 N N . SER A 1 384 ? 44.304 4.949 50.292 1.00 28.02 384 SER A N 1
ATOM 2975 C CA . SER A 1 384 ? 44.994 5.306 49.042 1.00 28.02 384 SER A CA 1
ATOM 2976 C C . SER A 1 384 ? 46.232 4.436 48.769 1.00 28.02 384 SER A C 1
ATOM 2978 O O . SER A 1 384 ? 46.831 3.925 49.703 1.00 28.02 384 SER A O 1
ATOM 2980 N N . ARG A 1 385 ? 46.574 4.305 47.471 1.00 29.98 385 ARG A N 1
ATOM 2981 C CA . ARG A 1 385 ? 47.882 3.996 46.822 1.00 29.98 385 ARG A CA 1
ATOM 2982 C C . ARG A 1 385 ? 48.999 3.306 47.644 1.00 29.98 385 ARG A C 1
ATOM 2984 O O . ARG A 1 385 ? 49.389 3.801 48.694 1.00 29.98 385 ARG A O 1
ATOM 2991 N N . PRO A 1 386 ? 49.712 2.346 47.020 1.00 37.84 386 PRO A N 1
ATOM 2992 C CA . PRO A 1 386 ? 50.998 2.741 46.408 1.00 37.84 386 PRO A CA 1
ATOM 2993 C C . PRO A 1 386 ? 51.277 2.137 45.010 1.00 37.84 386 PRO A C 1
ATOM 2995 O O . PRO A 1 386 ? 50.435 1.463 44.422 1.00 37.84 386 PRO A O 1
ATOM 2998 N N . GLN A 1 387 ? 52.458 2.451 44.464 1.00 31.03 387 GLN A N 1
ATOM 2999 C CA . GLN A 1 387 ? 53.049 1.881 43.240 1.00 31.03 387 GLN A CA 1
ATOM 3000 C C . GLN A 1 387 ? 54.084 0.790 43.588 1.00 31.03 387 GLN A C 1
ATOM 3002 O O . GLN A 1 387 ? 54.549 0.729 44.723 1.00 31.03 387 GLN A O 1
ATOM 3007 N N . GLY A 1 388 ? 54.496 0.002 42.590 1.00 27.70 388 GLY A N 1
ATOM 3008 C CA . GLY A 1 388 ? 55.673 -0.879 42.606 1.00 27.70 388 GLY A CA 1
ATOM 3009 C C . GLY A 1 388 ? 56.233 -1.042 41.182 1.00 27.70 388 GLY A C 1
ATOM 3010 O O . GLY A 1 388 ? 55.507 -0.770 40.222 1.00 27.70 388 GLY A O 1
ATOM 3011 N N . GLN A 1 389 ? 57.507 -1.419 41.039 1.00 30.00 389 GLN A N 1
ATOM 3012 C CA . GLN A 1 389 ? 58.237 -1.539 39.760 1.00 30.00 389 GLN A CA 1
ATOM 3013 C C . GLN A 1 389 ? 58.880 -2.938 39.590 1.00 30.00 389 GLN A C 1
ATOM 3015 O O . GLN A 1 389 ? 58.652 -3.812 40.422 1.00 30.00 389 GLN A O 1
ATOM 3020 N N . ASP A 1 390 ? 59.664 -3.095 38.511 1.00 30.36 390 ASP A N 1
ATOM 3021 C CA . ASP A 1 390 ? 60.540 -4.231 38.142 1.00 30.36 390 ASP A CA 1
ATOM 3022 C C . ASP A 1 390 ? 59.828 -5.529 37.685 1.00 30.36 390 ASP A C 1
ATOM 3024 O O . ASP A 1 390 ? 58.764 -5.877 38.186 1.00 30.36 390 ASP A O 1
ATOM 3028 N N . GLY A 1 391 ? 60.310 -6.313 36.703 1.00 28.77 391 GLY A N 1
ATOM 3029 C CA . GLY A 1 391 ? 61.429 -6.195 35.738 1.00 28.77 391 GLY A CA 1
ATOM 3030 C C . GLY A 1 391 ? 61.530 -7.496 34.891 1.00 28.77 391 GLY A C 1
ATOM 3031 O O . GLY A 1 391 ? 60.907 -8.487 35.255 1.00 28.77 391 GLY A O 1
ATOM 3032 N N . GLY A 1 392 ? 62.240 -7.620 33.756 1.00 27.05 392 GLY A N 1
ATOM 3033 C CA . GLY A 1 392 ? 62.997 -6.672 32.919 1.00 27.05 392 GLY A CA 1
ATOM 3034 C C . GLY A 1 392 ? 63.710 -7.393 31.736 1.00 27.05 392 GLY A C 1
ATOM 3035 O O . GLY A 1 392 ? 63.974 -8.587 31.822 1.00 27.05 392 GLY A O 1
ATOM 3036 N N . GLY A 1 393 ? 64.045 -6.682 30.642 1.00 26.48 393 GLY A N 1
ATOM 3037 C CA . GLY A 1 393 ? 64.740 -7.219 29.438 1.00 26.48 393 GLY A CA 1
ATOM 3038 C C . GLY A 1 393 ? 63.816 -7.693 28.288 1.00 26.48 393 GLY A C 1
ATOM 3039 O O . GLY A 1 393 ? 62.649 -7.976 28.523 1.00 26.48 393 GLY A O 1
ATOM 3040 N N . GLY A 1 394 ? 64.244 -7.771 27.014 1.00 26.64 394 GLY A N 1
ATOM 3041 C CA . GLY A 1 394 ? 65.510 -7.340 26.388 1.00 26.64 394 GLY A CA 1
ATOM 3042 C C . GLY A 1 394 ? 65.617 -7.694 24.877 1.00 26.64 394 GLY A C 1
ATOM 3043 O O . GLY A 1 394 ? 64.976 -8.641 24.441 1.00 26.64 394 GLY A O 1
ATOM 3044 N N . LEU A 1 395 ? 66.482 -6.972 24.126 1.00 28.62 395 LEU A N 1
ATOM 3045 C CA . LEU A 1 395 ? 66.850 -7.120 22.680 1.00 28.62 395 LEU A CA 1
ATOM 3046 C C . LEU A 1 395 ? 65.773 -6.623 21.665 1.00 28.62 395 LEU A C 1
ATOM 3048 O O . LEU A 1 395 ? 64.607 -6.954 21.812 1.00 28.62 395 LEU A O 1
ATOM 3052 N N . ARG A 1 396 ? 65.991 -5.714 20.681 1.00 27.89 396 ARG A N 1
ATOM 3053 C CA . ARG A 1 396 ? 67.058 -5.435 19.661 1.00 27.89 396 ARG A CA 1
ATOM 3054 C C . ARG A 1 396 ? 67.197 -6.562 18.615 1.00 27.89 396 ARG A C 1
ATOM 3056 O O . ARG A 1 396 ? 67.283 -7.709 19.016 1.00 27.89 396 ARG A O 1
ATOM 3063 N N . ARG A 1 397 ? 67.290 -6.344 17.288 1.00 29.05 397 ARG A N 1
ATOM 3064 C CA . ARG A 1 397 ? 67.519 -5.162 16.391 1.00 29.05 397 ARG A CA 1
ATOM 3065 C C . ARG A 1 397 ? 66.359 -5.074 15.341 1.00 29.05 397 ARG A C 1
ATOM 3067 O O . ARG A 1 397 ? 65.463 -5.899 15.423 1.00 29.05 397 ARG A O 1
ATOM 3074 N N . GLY A 1 398 ? 66.194 -4.146 14.380 1.00 27.19 398 GLY A N 1
ATOM 3075 C CA . GLY A 1 398 ? 67.085 -3.210 13.661 1.00 27.19 398 GLY A CA 1
ATOM 3076 C C . GLY A 1 398 ? 67.738 -3.879 12.429 1.00 27.19 398 GLY A C 1
ATOM 3077 O O . GLY A 1 398 ? 68.380 -4.904 12.616 1.00 27.19 398 GLY A O 1
ATOM 3078 N N . GLY A 1 399 ? 67.655 -3.386 11.181 1.00 27.94 399 GLY A N 1
ATOM 3079 C CA . GLY A 1 399 ? 66.987 -2.199 10.610 1.00 27.94 399 GLY A CA 1
ATOM 3080 C C . GLY A 1 399 ? 67.443 -1.941 9.148 1.00 27.94 399 GLY A C 1
ATOM 3081 O O . GLY A 1 399 ? 68.051 -2.821 8.548 1.00 27.94 399 GLY A O 1
ATOM 3082 N N . SER A 1 400 ? 67.255 -0.711 8.640 1.00 28.12 400 SER A N 1
ATOM 3083 C CA . SER A 1 400 ? 67.742 -0.169 7.341 1.00 28.12 400 SER A CA 1
ATOM 3084 C C . SER A 1 400 ? 66.872 -0.366 6.080 1.00 28.12 400 SER A C 1
ATOM 3086 O O . SER A 1 400 ? 66.011 -1.237 6.015 1.00 28.12 400 SER A O 1
ATOM 3088 N N . ALA A 1 401 ? 67.111 0.500 5.087 1.00 31.08 401 ALA A N 1
ATOM 3089 C CA . ALA A 1 401 ? 66.473 0.566 3.771 1.00 31.08 401 ALA A CA 1
ATOM 3090 C C . ALA A 1 401 ? 67.502 1.000 2.707 1.00 31.08 401 ALA A C 1
ATOM 3092 O O . ALA A 1 401 ? 68.405 1.772 3.024 1.00 31.08 401 ALA A O 1
ATOM 3093 N N . ALA A 1 402 ? 67.347 0.555 1.454 1.00 28.92 402 ALA A N 1
ATOM 3094 C CA . ALA A 1 402 ? 68.052 1.083 0.278 1.00 28.92 402 ALA A CA 1
ATOM 3095 C C . ALA A 1 402 ? 67.428 0.552 -1.028 1.00 28.92 402 ALA A C 1
ATOM 3097 O O . ALA A 1 402 ? 66.781 -0.492 -1.018 1.00 28.92 402 ALA A O 1
ATOM 3098 N N . GLY A 1 403 ? 67.717 1.221 -2.151 1.00 26.78 403 GLY A N 1
ATOM 3099 C CA . GLY A 1 403 ? 67.622 0.637 -3.495 1.00 26.78 403 GLY A CA 1
ATOM 3100 C C . GLY A 1 403 ? 66.347 0.951 -4.282 1.00 26.78 403 GLY A C 1
ATOM 3101 O O . GLY A 1 403 ? 65.261 0.478 -3.965 1.00 26.78 403 GLY A O 1
ATOM 3102 N N . GLY A 1 404 ? 66.509 1.686 -5.384 1.00 26.92 404 GLY A N 1
ATOM 3103 C CA . GLY A 1 404 ? 65.514 1.803 -6.447 1.00 26.92 404 GLY A CA 1
ATOM 3104 C C . GLY A 1 404 ? 66.204 2.055 -7.787 1.00 26.92 404 GLY A C 1
ATOM 3105 O O . GLY A 1 404 ? 67.063 2.928 -7.874 1.00 26.92 404 GLY A O 1
ATOM 3106 N N . ALA A 1 405 ? 65.844 1.282 -8.812 1.00 27.50 405 ALA A N 1
ATOM 3107 C CA . ALA A 1 405 ? 66.246 1.447 -10.211 1.00 27.50 405 ALA A CA 1
ATOM 3108 C C . ALA A 1 405 ? 65.327 0.587 -11.104 1.00 27.50 405 ALA A C 1
ATOM 3110 O O . ALA A 1 405 ? 64.665 -0.318 -10.601 1.00 27.50 405 ALA A O 1
ATOM 3111 N N . GLY A 1 406 ? 65.315 0.843 -12.417 1.00 28.00 406 GLY A N 1
ATOM 3112 C CA . GLY A 1 406 ? 64.628 -0.002 -13.404 1.00 28.00 406 GLY A CA 1
ATOM 3113 C C . GLY A 1 406 ? 63.193 0.426 -13.735 1.00 28.00 406 GLY A C 1
ATOM 3114 O O . GLY A 1 406 ? 62.232 0.009 -13.096 1.00 28.00 406 GLY A O 1
ATOM 3115 N N . ARG A 1 407 ? 63.047 1.220 -14.801 1.00 29.48 407 ARG A N 1
ATOM 3116 C CA . ARG A 1 407 ? 61.828 1.273 -15.623 1.00 29.48 407 ARG A CA 1
ATOM 3117 C C . ARG A 1 407 ? 62.185 0.713 -16.992 1.00 29.48 407 ARG A C 1
ATOM 3119 O O . ARG A 1 407 ? 63.192 1.141 -17.545 1.00 29.48 407 ARG A O 1
ATOM 3126 N N . ASP A 1 408 ? 61.326 -0.137 -17.536 1.00 29.41 408 ASP A N 1
ATOM 3127 C CA . ASP A 1 408 ? 61.422 -0.627 -18.911 1.00 29.41 408 ASP A CA 1
ATOM 3128 C C . ASP A 1 408 ? 60.072 -0.369 -19.623 1.00 29.41 408 ASP A C 1
ATOM 3130 O O . ASP A 1 408 ? 59.031 -0.713 -19.046 1.00 29.41 408 ASP A O 1
ATOM 3134 N N . PRO A 1 409 ? 60.014 0.332 -20.776 1.00 33.16 409 PRO A N 1
ATOM 3135 C CA . PRO A 1 409 ? 58.755 0.806 -21.354 1.00 33.16 409 PRO A CA 1
ATOM 3136 C C . PRO A 1 409 ? 58.314 0.007 -22.598 1.00 33.16 409 PRO A C 1
ATOM 3138 O O . PRO A 1 409 ? 58.556 0.435 -23.724 1.00 33.16 409 PRO A O 1
ATOM 3141 N N . GLY A 1 410 ? 57.591 -1.107 -22.422 1.00 31.91 410 GLY A N 1
ATOM 3142 C CA . GLY A 1 410 ? 57.121 -1.893 -23.577 1.00 31.91 410 GLY A CA 1
ATOM 3143 C C . GLY A 1 410 ? 56.116 -3.015 -23.298 1.00 31.91 410 GLY A C 1
ATOM 3144 O O . GLY A 1 410 ? 56.458 -4.181 -23.449 1.00 31.91 410 GLY A O 1
ATOM 3145 N N . ALA A 1 411 ? 54.873 -2.679 -22.936 1.00 26.91 411 ALA A N 1
ATOM 3146 C CA . ALA A 1 411 ? 53.717 -3.583 -23.039 1.00 26.91 411 ALA A CA 1
ATOM 3147 C C . ALA A 1 411 ? 52.401 -2.783 -23.076 1.00 26.91 411 ALA A C 1
ATOM 3149 O O . ALA A 1 411 ? 52.304 -1.713 -22.466 1.00 26.91 411 ALA A O 1
ATOM 3150 N N . ASP A 1 412 ? 51.396 -3.294 -23.790 1.00 30.14 412 ASP A N 1
ATOM 3151 C CA . ASP A 1 412 ? 50.159 -2.572 -24.095 1.00 30.14 412 ASP A CA 1
ATOM 3152 C C . ASP A 1 412 ? 49.345 -2.148 -22.868 1.00 30.14 412 ASP A C 1
ATOM 3154 O O . ASP A 1 412 ? 49.085 -2.918 -21.938 1.00 30.14 412 ASP A O 1
ATOM 3158 N N . ARG A 1 413 ? 48.833 -0.912 -22.911 1.00 30.11 413 ARG A N 1
ATOM 3159 C CA . ARG A 1 413 ? 47.777 -0.477 -21.994 1.00 30.11 413 ARG A CA 1
ATOM 3160 C C . ARG A 1 413 ? 46.450 -1.091 -22.425 1.00 30.11 413 ARG A C 1
ATOM 3162 O O . ARG A 1 413 ? 45.765 -0.537 -23.284 1.00 30.11 413 ARG A O 1
ATOM 3169 N N . ALA A 1 414 ? 46.052 -2.170 -21.757 1.00 27.59 414 ALA A N 1
ATOM 3170 C CA . ALA A 1 414 ? 44.648 -2.563 -21.711 1.00 27.59 414 ALA A CA 1
ATOM 3171 C C . ALA A 1 414 ? 43.775 -1.346 -21.310 1.00 27.59 414 ALA A C 1
ATOM 3173 O O . ALA A 1 414 ? 44.192 -0.559 -20.448 1.00 27.59 414 ALA A O 1
ATOM 3174 N N . PRO A 1 415 ? 42.594 -1.152 -21.926 1.00 30.59 415 PRO A N 1
ATOM 3175 C CA . PRO A 1 415 ? 41.739 -0.011 -21.620 1.00 30.59 415 PRO A CA 1
ATOM 3176 C C . PRO A 1 415 ? 41.276 -0.063 -20.153 1.00 30.59 415 PRO A C 1
ATOM 3178 O O . PRO A 1 415 ? 40.968 -1.145 -19.648 1.00 30.59 415 PRO A O 1
ATOM 3181 N N . PRO A 1 416 ? 41.233 1.080 -19.444 1.00 34.09 416 PRO A N 1
ATOM 3182 C CA . PRO A 1 416 ? 40.851 1.103 -18.041 1.00 34.09 416 PRO A CA 1
ATOM 3183 C C . PRO A 1 416 ? 39.365 0.779 -17.865 1.00 34.09 416 PRO A C 1
ATOM 3185 O O . PRO A 1 416 ? 38.505 1.301 -18.569 1.00 34.09 416 PRO A O 1
ATOM 3188 N N . ASP A 1 417 ? 39.102 -0.056 -16.867 1.00 35.72 417 ASP A N 1
ATOM 3189 C CA . ASP A 1 417 ? 37.804 -0.593 -16.464 1.00 35.72 417 ASP A CA 1
ATOM 3190 C C . ASP A 1 417 ? 36.706 0.502 -16.369 1.00 35.72 417 ASP A C 1
ATOM 3192 O O . ASP A 1 417 ? 36.749 1.359 -15.478 1.00 35.72 417 ASP A O 1
ATOM 3196 N N . GLU A 1 418 ? 35.709 0.495 -17.274 1.00 34.47 418 GLU A N 1
ATOM 3197 C CA . GLU A 1 418 ? 34.571 1.443 -17.279 1.00 34.47 418 GLU A CA 1
ATOM 3198 C C . GLU A 1 418 ? 33.566 1.122 -16.150 1.00 34.47 418 GLU A C 1
ATOM 3200 O O . GLU A 1 418 ? 32.405 0.748 -16.346 1.00 34.47 418 GLU A O 1
ATOM 3205 N N . GLN A 1 419 ? 34.017 1.272 -14.904 1.00 37.16 419 GLN A N 1
ATOM 3206 C CA . GLN A 1 419 ? 33.210 0.992 -13.721 1.00 37.16 419 GLN A CA 1
ATOM 3207 C C . GLN A 1 419 ? 32.083 2.023 -13.545 1.00 37.16 419 GLN A C 1
ATOM 3209 O O . GLN A 1 419 ? 32.279 3.111 -12.997 1.00 37.16 419 GLN A O 1
ATOM 3214 N N . LYS A 1 420 ? 30.883 1.630 -13.999 1.00 44.72 420 LYS A N 1
ATOM 3215 C CA . LYS A 1 420 ? 29.538 2.170 -13.702 1.00 44.72 420 LYS A CA 1
ATOM 3216 C C . LYS A 1 420 ? 29.525 3.313 -12.669 1.00 44.72 420 LYS A C 1
ATOM 3218 O O . LYS A 1 420 ? 29.387 3.077 -11.466 1.00 44.72 420 LYS A O 1
ATOM 3223 N N . ARG A 1 421 ? 29.566 4.569 -13.132 1.00 45.91 421 ARG A N 1
ATOM 3224 C CA . ARG A 1 421 ? 29.371 5.746 -12.267 1.00 45.91 421 ARG A CA 1
ATOM 3225 C C . ARG A 1 421 ? 27.904 5.850 -11.829 1.00 45.91 421 ARG A C 1
ATOM 3227 O O . ARG A 1 421 ? 27.080 6.477 -12.491 1.00 45.91 421 ARG A O 1
ATOM 3234 N N . VAL A 1 422 ? 27.571 5.227 -10.699 1.00 55.19 422 VAL A N 1
ATOM 3235 C CA . VAL A 1 422 ? 26.262 5.378 -10.040 1.00 55.19 422 VAL A CA 1
ATOM 3236 C C . VAL A 1 422 ? 26.203 6.747 -9.362 1.00 55.19 422 VAL A C 1
ATOM 3238 O O . VAL A 1 422 ? 26.851 6.978 -8.340 1.00 55.19 422 VAL A O 1
ATOM 3241 N N . ILE A 1 423 ? 25.418 7.665 -9.924 1.00 54.09 423 ILE A N 1
ATOM 3242 C CA . ILE A 1 423 ? 25.258 9.031 -9.417 1.00 54.09 423 ILE A CA 1
ATOM 3243 C C . ILE A 1 423 ? 23.962 9.057 -8.600 1.00 54.09 423 ILE A C 1
ATOM 3245 O O . ILE A 1 423 ? 22.871 8.877 -9.130 1.00 54.09 423 ILE A O 1
ATOM 3249 N N . THR A 1 424 ? 24.063 9.211 -7.276 1.00 52.03 424 THR A N 1
ATOM 3250 C CA . THR A 1 424 ? 22.888 9.109 -6.388 1.00 52.03 424 THR A CA 1
ATOM 3251 C C . THR A 1 424 ? 22.279 10.482 -6.077 1.00 52.03 424 THR A C 1
ATOM 3253 O O . THR A 1 424 ? 22.918 11.268 -5.369 1.00 52.03 424 THR A O 1
ATOM 3256 N N . PRO A 1 425 ? 21.032 10.776 -6.488 1.00 47.50 425 PRO A N 1
ATOM 3257 C CA . PRO A 1 425 ? 20.331 11.968 -6.030 1.00 47.50 425 PRO A CA 1
ATOM 3258 C C . PRO A 1 425 ? 19.789 11.801 -4.595 1.00 47.50 425 PRO A C 1
ATOM 3260 O O . PRO A 1 425 ? 18.963 10.940 -4.311 1.00 47.50 425 PRO A O 1
ATOM 3263 N N . ARG A 1 426 ? 20.176 12.738 -3.716 1.00 53.56 426 ARG A N 1
ATOM 3264 C CA . ARG A 1 426 ? 19.569 13.040 -2.395 1.00 53.56 426 ARG A CA 1
ATOM 3265 C C . ARG A 1 426 ? 19.683 11.943 -1.306 1.00 53.56 426 ARG A C 1
ATOM 3267 O O . ARG A 1 426 ? 19.986 10.779 -1.535 1.00 53.56 426 ARG A O 1
ATOM 3274 N N . ARG A 1 427 ? 19.490 12.363 -0.046 1.00 58.12 427 ARG A N 1
ATOM 3275 C CA . ARG A 1 427 ? 19.543 11.510 1.163 1.00 58.12 427 ARG A CA 1
ATOM 3276 C C . ARG A 1 427 ? 18.154 10.950 1.497 1.00 58.12 427 ARG A C 1
ATOM 3278 O O . ARG A 1 427 ? 17.546 11.383 2.475 1.00 58.12 427 ARG A O 1
ATOM 3285 N N . ASP A 1 428 ? 17.638 10.033 0.683 1.00 69.56 428 ASP A N 1
ATOM 3286 C CA . ASP A 1 428 ? 16.323 9.428 0.936 1.00 69.56 428 ASP A CA 1
ATOM 3287 C C . ASP A 1 428 ? 16.374 8.277 1.977 1.00 69.56 428 ASP A C 1
ATOM 3289 O O . ASP A 1 428 ? 17.270 7.428 1.900 1.00 69.56 428 ASP A O 1
ATOM 3293 N N . PRO A 1 429 ? 15.435 8.200 2.947 1.00 73.62 429 PRO A N 1
ATOM 3294 C CA . PRO A 1 429 ? 15.402 7.129 3.946 1.00 73.62 429 PRO A CA 1
ATOM 3295 C C . PRO A 1 429 ? 15.237 5.707 3.391 1.00 73.62 429 PRO A C 1
ATOM 3297 O O . PRO A 1 429 ? 15.731 4.774 4.022 1.00 73.62 429 PRO A O 1
ATOM 3300 N N . GLU A 1 430 ? 14.556 5.507 2.258 1.00 74.12 430 GLU A N 1
ATOM 3301 C CA . GLU A 1 430 ? 14.408 4.177 1.659 1.00 74.12 430 GLU A CA 1
ATOM 3302 C C . GLU A 1 430 ? 15.708 3.730 0.984 1.00 74.12 430 GLU A C 1
ATOM 3304 O O . GLU A 1 430 ? 16.157 2.605 1.207 1.00 74.12 430 GLU A O 1
ATOM 3309 N N . ILE A 1 431 ? 16.363 4.624 0.235 1.00 75.62 431 ILE A N 1
ATOM 3310 C CA . ILE A 1 431 ? 17.671 4.353 -0.386 1.00 75.62 431 ILE A CA 1
ATOM 3311 C C . ILE A 1 431 ? 18.716 4.030 0.698 1.00 75.62 431 ILE A C 1
ATOM 3313 O O . ILE A 1 431 ? 19.475 3.069 0.563 1.00 75.62 431 ILE A O 1
ATOM 3317 N N . LEU A 1 432 ? 18.711 4.763 1.818 1.00 78.69 432 LEU A N 1
ATOM 3318 C CA . LEU A 1 432 ? 19.570 4.471 2.973 1.00 78.69 432 LEU A CA 1
ATOM 3319 C C . LEU A 1 432 ? 19.253 3.112 3.626 1.00 78.69 432 LEU A C 1
ATOM 3321 O O . LEU A 1 432 ? 20.175 2.385 3.995 1.00 78.69 432 LEU A O 1
ATOM 3325 N N . LEU A 1 433 ? 17.974 2.741 3.751 1.00 80.31 433 LEU A N 1
ATOM 3326 C CA . LEU A 1 433 ? 17.570 1.456 4.333 1.00 80.31 433 LEU A CA 1
ATOM 3327 C C . LEU A 1 433 ? 17.948 0.264 3.437 1.00 80.31 433 LEU A C 1
ATOM 3329 O O . LEU A 1 433 ? 18.387 -0.760 3.959 1.00 80.31 433 LEU A O 1
ATOM 3333 N N . ARG A 1 434 ? 17.837 0.410 2.109 1.00 78.00 434 ARG A N 1
ATOM 3334 C CA . ARG A 1 434 ? 18.307 -0.586 1.131 1.00 78.00 434 ARG A CA 1
ATOM 3335 C C . ARG A 1 434 ? 19.816 -0.800 1.243 1.00 78.00 434 ARG A C 1
ATOM 3337 O O . ARG A 1 434 ? 20.240 -1.920 1.503 1.00 78.00 434 ARG A O 1
ATOM 3344 N N . ARG A 1 435 ? 20.604 0.283 1.214 1.00 79.81 435 ARG A N 1
ATOM 3345 C CA . ARG A 1 435 ? 22.072 0.230 1.376 1.00 79.81 435 ARG A CA 1
ATOM 3346 C C . ARG A 1 435 ? 22.498 -0.458 2.675 1.00 79.81 435 ARG A C 1
ATOM 3348 O O . ARG A 1 435 ? 23.430 -1.256 2.658 1.00 79.81 435 ARG A O 1
ATOM 3355 N N . TYR A 1 436 ? 21.785 -0.216 3.778 1.00 83.31 436 TYR A N 1
ATOM 3356 C CA . TYR A 1 436 ? 22.002 -0.936 5.036 1.00 83.31 436 TYR A CA 1
ATOM 3357 C C . TYR A 1 436 ? 21.640 -2.438 4.946 1.00 83.31 436 TYR A C 1
ATOM 3359 O O . TYR A 1 436 ? 22.286 -3.264 5.591 1.00 83.31 436 TYR A O 1
ATOM 3367 N N . TRP A 1 437 ? 20.616 -2.833 4.178 1.00 83.88 437 TRP A N 1
ATOM 3368 C CA . TRP A 1 437 ? 20.300 -4.253 3.975 1.00 83.88 437 TRP A CA 1
ATOM 3369 C C . TRP A 1 437 ? 21.373 -4.980 3.159 1.00 83.88 437 TRP A C 1
ATOM 3371 O O . TRP A 1 437 ? 21.668 -6.131 3.493 1.00 83.88 437 TRP A O 1
ATOM 3381 N N . ASP A 1 438 ? 21.956 -4.304 2.165 1.00 79.94 438 ASP A N 1
ATOM 3382 C CA . ASP A 1 438 ? 23.046 -4.813 1.324 1.00 79.94 438 ASP A CA 1
ATOM 3383 C C . ASP A 1 438 ? 24.375 -4.895 2.097 1.00 79.94 438 ASP A C 1
ATOM 3385 O O . ASP A 1 438 ? 25.082 -5.902 2.032 1.00 79.94 438 ASP A O 1
ATOM 3389 N N . LYS A 1 439 ? 24.713 -3.844 2.860 1.00 80.81 439 LYS A N 1
ATOM 3390 C CA . LYS A 1 439 ? 25.933 -3.741 3.678 1.00 80.81 439 LYS A CA 1
ATOM 3391 C C . LYS A 1 439 ? 25.603 -3.190 5.080 1.00 80.81 439 LYS A C 1
ATOM 3393 O O . LYS A 1 439 ? 25.660 -1.979 5.289 1.00 80.81 439 LYS A O 1
ATOM 3398 N N . PRO A 1 440 ? 25.265 -4.055 6.059 1.00 79.12 440 PRO A N 1
ATOM 3399 C CA . PRO A 1 440 ? 24.90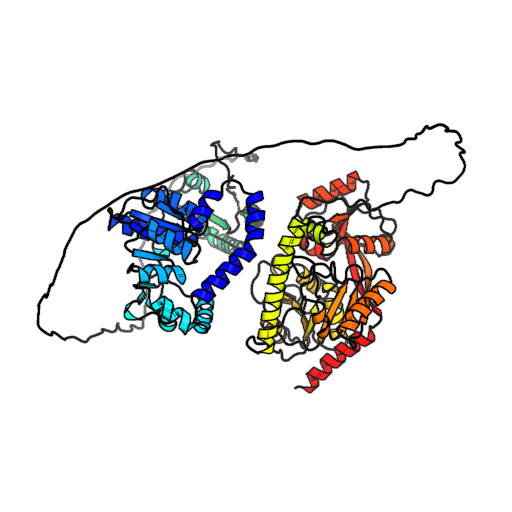9 -3.634 7.416 1.00 79.12 440 PRO A CA 1
ATOM 3400 C C . PRO A 1 440 ? 26.151 -3.237 8.232 1.00 79.12 440 PRO A C 1
ATOM 3402 O O . PRO A 1 440 ? 26.717 -4.040 8.972 1.00 79.12 440 PRO A O 1
ATOM 3405 N N . ASP A 1 441 ? 26.554 -1.977 8.094 1.00 77.12 441 ASP A N 1
ATOM 3406 C CA . ASP A 1 441 ? 27.766 -1.378 8.670 1.00 77.12 441 ASP A CA 1
ATOM 3407 C C . ASP A 1 441 ? 27.664 -0.993 10.162 1.00 77.12 441 ASP A C 1
ATOM 3409 O O . ASP A 1 441 ? 28.665 -0.999 10.875 1.00 77.12 441 ASP A O 1
ATOM 3413 N N . THR A 1 442 ? 26.464 -0.663 10.650 1.00 80.06 442 THR A N 1
ATOM 3414 C CA . THR A 1 442 ? 26.270 0.060 11.917 1.00 80.06 442 THR A CA 1
ATOM 3415 C C . THR A 1 442 ? 25.660 -0.833 13.012 1.00 80.06 442 THR A C 1
ATOM 3417 O O . THR A 1 442 ? 24.441 -1.050 13.015 1.00 80.06 442 THR A O 1
ATOM 3420 N N . PRO A 1 443 ? 26.427 -1.297 14.025 1.00 78.94 443 PRO A N 1
ATOM 3421 C CA . PRO A 1 443 ? 25.944 -2.269 15.017 1.00 78.94 443 PRO A CA 1
ATOM 3422 C C . PRO A 1 443 ? 24.709 -1.826 15.816 1.00 78.94 443 PRO A C 1
ATOM 3424 O O . PRO A 1 443 ? 23.826 -2.636 16.099 1.00 78.94 443 PRO A O 1
ATOM 3427 N N . VAL A 1 444 ? 24.605 -0.533 16.147 1.00 72.50 444 VAL A N 1
ATOM 3428 C CA . VAL A 1 444 ? 23.470 0.030 16.905 1.00 72.50 444 VAL A CA 1
ATOM 3429 C C . VAL A 1 444 ? 22.169 -0.025 16.092 1.00 72.50 444 VAL A C 1
ATOM 3431 O O . VAL A 1 444 ? 21.112 -0.372 16.626 1.00 72.50 444 VAL A O 1
ATOM 3434 N N . VAL A 1 445 ? 22.246 0.252 14.786 1.00 75.81 445 VAL A N 1
ATOM 3435 C CA . VAL A 1 445 ? 21.113 0.126 13.855 1.00 75.81 445 VAL A CA 1
ATOM 3436 C C . VAL A 1 445 ? 20.734 -1.348 13.707 1.00 75.81 445 VAL A C 1
ATOM 3438 O O . VAL A 1 445 ? 19.561 -1.696 13.859 1.00 75.81 445 VAL A O 1
ATOM 3441 N N . THR A 1 446 ? 21.723 -2.233 13.543 1.00 83.06 446 THR A N 1
ATOM 3442 C CA . THR A 1 446 ? 21.526 -3.689 13.482 1.00 83.06 446 THR A CA 1
ATOM 3443 C C . THR A 1 446 ? 20.818 -4.237 14.723 1.00 83.06 446 THR A C 1
ATOM 3445 O O . THR A 1 446 ? 19.897 -5.050 14.593 1.00 83.06 446 THR A O 1
ATOM 3448 N N . ALA A 1 447 ? 21.179 -3.778 15.924 1.00 74.56 447 ALA A N 1
ATOM 3449 C CA . ALA A 1 447 ? 20.515 -4.161 17.170 1.00 74.56 447 ALA A CA 1
ATOM 3450 C C . ALA A 1 447 ? 19.051 -3.680 17.213 1.00 74.56 447 ALA A C 1
ATOM 3452 O O . ALA A 1 447 ? 18.142 -4.484 17.437 1.00 74.56 447 ALA A O 1
ATOM 3453 N N . GLY A 1 448 ? 18.798 -2.399 16.918 1.00 79.25 448 GLY A N 1
ATOM 3454 C CA . GLY A 1 448 ? 17.446 -1.830 16.900 1.00 79.25 448 GLY A CA 1
ATOM 3455 C C . GLY A 1 448 ? 16.516 -2.516 15.892 1.00 79.25 448 GLY A C 1
ATOM 3456 O O . GLY A 1 448 ? 15.408 -2.931 16.240 1.00 79.25 448 GLY A O 1
ATOM 3457 N N . LEU A 1 449 ? 16.985 -2.719 14.657 1.00 86.56 449 LEU A N 1
ATOM 3458 C CA . LEU A 1 449 ? 16.225 -3.416 13.615 1.00 86.56 449 LEU A CA 1
ATOM 3459 C C . LEU A 1 449 ? 16.027 -4.908 13.932 1.00 86.56 449 LEU A C 1
ATOM 3461 O O . LEU A 1 449 ? 15.000 -5.472 13.556 1.00 86.56 449 LEU A O 1
ATOM 3465 N N . SER A 1 450 ? 16.945 -5.547 14.669 1.00 84.88 450 SER A N 1
ATOM 3466 C CA . SER A 1 450 ? 16.772 -6.931 15.144 1.00 84.88 450 SER A CA 1
ATOM 3467 C C . SER A 1 450 ? 15.597 -7.074 16.111 1.00 84.88 450 SER A C 1
ATOM 3469 O O . SER A 1 450 ? 14.796 -7.994 15.952 1.00 84.88 450 SER A O 1
ATOM 3471 N N . VAL A 1 451 ? 15.445 -6.157 17.073 1.00 80.62 451 VAL A N 1
ATOM 3472 C CA . VAL A 1 451 ? 14.312 -6.171 18.019 1.00 80.62 451 VAL A CA 1
ATOM 3473 C C . VAL A 1 451 ? 12.983 -5.990 17.278 1.00 80.62 451 VAL A C 1
ATOM 3475 O O . VAL A 1 451 ? 12.027 -6.730 17.519 1.00 80.62 451 VAL A O 1
ATOM 3478 N N . LEU A 1 452 ? 12.935 -5.069 16.310 1.00 83.12 452 LEU A N 1
ATOM 3479 C CA . LEU A 1 452 ? 11.757 -4.863 15.461 1.00 83.12 452 LEU A CA 1
ATOM 3480 C C . LEU A 1 452 ? 11.442 -6.095 14.594 1.00 83.12 452 LEU A C 1
ATOM 3482 O O . LEU A 1 452 ? 10.277 -6.464 14.459 1.00 83.12 452 LEU A O 1
ATOM 3486 N N . SER A 1 453 ? 12.468 -6.767 14.065 1.00 89.62 453 SER A N 1
ATOM 3487 C CA . SER A 1 453 ? 12.345 -7.992 13.260 1.00 89.62 453 SER A CA 1
ATOM 3488 C C . SER A 1 453 ? 11.801 -9.172 14.081 1.00 89.62 453 SER A C 1
ATOM 3490 O O . SER A 1 453 ? 10.955 -9.931 13.605 1.00 89.62 453 SER A O 1
ATOM 3492 N N . ILE A 1 454 ? 12.186 -9.283 15.360 1.00 86.69 454 ILE A N 1
ATOM 3493 C CA . ILE A 1 454 ? 11.598 -10.247 16.304 1.00 86.69 454 ILE A CA 1
ATOM 3494 C C . ILE A 1 454 ? 10.111 -9.939 16.539 1.00 86.69 454 ILE A C 1
ATOM 3496 O O . ILE A 1 454 ? 9.287 -10.852 16.472 1.00 86.69 454 ILE A O 1
ATOM 3500 N N . GLY A 1 455 ? 9.750 -8.669 16.756 1.00 82.62 455 GLY A N 1
ATOM 3501 C CA . GLY A 1 455 ? 8.352 -8.247 16.900 1.00 82.62 455 GLY A CA 1
ATOM 3502 C C . GLY A 1 455 ? 7.506 -8.540 15.655 1.00 82.62 455 GLY A C 1
ATOM 3503 O O . GLY A 1 455 ? 6.403 -9.077 15.764 1.00 82.62 455 GLY A O 1
ATOM 3504 N N . TYR A 1 456 ? 8.050 -8.272 14.465 1.00 88.69 456 TYR A N 1
ATOM 3505 C CA . TYR A 1 456 ? 7.419 -8.585 13.181 1.00 88.69 456 TYR A CA 1
ATOM 3506 C C . TYR A 1 456 ? 7.213 -10.096 12.993 1.00 88.69 456 TYR A C 1
ATOM 3508 O O . TYR A 1 456 ? 6.112 -10.532 12.658 1.00 88.69 456 TYR A O 1
ATOM 3516 N N . ARG A 1 457 ? 8.225 -10.916 13.315 1.00 91.44 457 ARG A N 1
ATOM 3517 C CA . ARG A 1 457 ? 8.131 -12.387 13.307 1.00 91.44 457 ARG A CA 1
ATOM 3518 C C . ARG A 1 457 ? 7.026 -12.908 14.230 1.00 91.44 457 ARG A C 1
ATOM 3520 O O . ARG A 1 457 ? 6.292 -13.813 13.842 1.00 91.44 457 ARG A O 1
ATOM 3527 N N . ILE A 1 458 ? 6.883 -12.337 15.429 1.00 83.81 458 ILE A N 1
ATOM 3528 C CA . ILE A 1 458 ? 5.813 -12.699 16.374 1.00 83.81 458 ILE A CA 1
ATOM 3529 C C . ILE A 1 458 ? 4.438 -12.312 15.808 1.00 83.81 458 ILE A C 1
ATOM 3531 O O . ILE A 1 458 ? 3.514 -13.122 15.850 1.00 83.81 458 ILE A O 1
ATOM 3535 N N . ALA A 1 459 ? 4.301 -11.121 15.217 1.00 83.06 459 ALA A N 1
ATOM 3536 C CA . ALA A 1 459 ? 3.054 -10.687 14.588 1.00 83.06 459 ALA A CA 1
ATOM 3537 C C . ALA A 1 459 ? 2.645 -11.582 13.399 1.00 83.06 459 ALA A C 1
ATOM 3539 O O . ALA A 1 459 ? 1.471 -11.936 13.280 1.00 83.06 459 ALA A O 1
ATOM 3540 N N . LEU A 1 460 ? 3.602 -12.006 12.562 1.00 87.44 460 LEU A N 1
ATOM 3541 C CA . LEU A 1 460 ? 3.374 -12.998 11.504 1.00 87.44 460 LEU A CA 1
ATOM 3542 C C . LEU A 1 460 ? 2.929 -14.349 12.082 1.00 87.44 460 LEU A C 1
ATOM 3544 O O . LEU A 1 460 ? 1.926 -14.897 11.636 1.00 87.44 460 LEU A O 1
ATOM 3548 N N . ALA A 1 461 ? 3.622 -14.867 13.100 1.00 85.44 461 ALA A N 1
ATOM 3549 C CA . ALA A 1 461 ? 3.272 -16.145 13.723 1.00 85.44 461 ALA A CA 1
ATOM 3550 C C . ALA A 1 461 ? 1.854 -16.134 14.325 1.00 85.44 461 ALA A C 1
ATOM 3552 O O . ALA A 1 461 ? 1.107 -17.096 14.155 1.00 85.44 461 ALA A O 1
ATOM 3553 N N . ILE A 1 462 ? 1.450 -15.030 14.967 1.00 80.31 462 ILE A N 1
ATOM 3554 C CA . ILE A 1 462 ? 0.080 -14.834 15.467 1.00 80.31 462 ILE A CA 1
ATOM 3555 C C . ILE A 1 462 ? -0.927 -14.794 14.306 1.00 80.31 462 ILE A C 1
ATOM 3557 O O . ILE A 1 462 ? -1.975 -15.433 14.399 1.00 80.31 462 ILE A O 1
ATOM 3561 N N . ARG A 1 463 ? -0.612 -14.097 13.201 1.00 85.44 463 ARG A N 1
ATOM 3562 C CA . ARG A 1 463 ? -1.465 -14.035 11.999 1.00 85.44 463 ARG A CA 1
ATOM 3563 C C . ARG A 1 463 ? -1.714 -15.428 11.421 1.00 85.44 463 ARG A C 1
ATOM 3565 O O . ARG A 1 463 ? -2.869 -15.799 11.241 1.00 85.44 463 ARG A O 1
ATOM 3572 N N . GLU A 1 464 ? -0.662 -16.205 11.167 1.00 84.38 464 GLU A N 1
ATOM 3573 C CA . GLU A 1 464 ? -0.804 -17.548 10.586 1.00 84.38 464 GLU A CA 1
ATOM 3574 C C . GLU A 1 464 ? -1.566 -18.493 11.521 1.00 84.38 464 GLU A C 1
ATOM 3576 O O . GLU A 1 464 ? -2.445 -19.227 11.071 1.00 84.38 464 GLU A O 1
ATOM 3581 N N . ARG A 1 465 ? -1.308 -18.426 12.834 1.00 85.00 465 ARG A N 1
ATOM 3582 C CA . ARG A 1 465 ? -2.014 -19.252 13.824 1.00 85.00 465 ARG A CA 1
ATOM 3583 C C . ARG A 1 465 ? -3.500 -18.884 13.938 1.00 85.00 465 ARG A C 1
ATOM 3585 O O . ARG A 1 465 ? -4.319 -19.768 14.156 1.00 85.00 465 ARG A O 1
ATOM 3592 N N . ALA A 1 466 ? -3.868 -17.620 13.711 1.00 77.94 466 ALA A N 1
ATOM 3593 C CA . ALA A 1 466 ? -5.266 -17.188 13.653 1.00 77.94 466 ALA A CA 1
ATOM 3594 C C . ALA A 1 466 ? -6.019 -17.716 12.413 1.00 77.94 466 ALA A C 1
ATOM 3596 O O . ALA A 1 466 ? -7.199 -18.040 12.530 1.00 77.94 466 ALA A O 1
ATOM 3597 N N . TYR A 1 467 ? -5.356 -17.866 11.257 1.00 79.88 467 TYR A N 1
ATOM 3598 C CA . TYR A 1 467 ? -5.939 -18.572 10.103 1.00 79.88 467 TYR A CA 1
ATOM 3599 C C . TYR A 1 467 ? -6.017 -20.087 10.342 1.00 79.88 467 TYR A C 1
ATOM 3601 O O . TYR A 1 467 ? -7.055 -20.687 10.081 1.00 79.88 467 TYR A O 1
ATOM 3609 N N . ALA A 1 468 ? -4.970 -20.701 10.907 1.00 81.75 468 ALA A N 1
ATOM 3610 C CA . ALA A 1 468 ? -4.966 -22.131 11.235 1.00 81.75 468 ALA A CA 1
ATOM 3611 C C . ALA A 1 468 ? -6.088 -22.514 12.223 1.00 81.75 468 ALA A C 1
ATOM 3613 O O . ALA A 1 468 ? -6.742 -23.538 12.057 1.00 81.75 468 ALA A O 1
ATOM 3614 N N . TRP A 1 469 ? -6.366 -21.655 13.209 1.00 84.19 469 TRP A N 1
ATOM 3615 C CA . TRP A 1 469 ? -7.485 -21.796 14.148 1.00 84.19 469 TRP A CA 1
ATOM 3616 C C . TRP A 1 469 ? -8.836 -21.280 13.612 1.00 84.19 469 TRP A C 1
ATOM 3618 O O . TRP A 1 469 ? -9.791 -21.187 14.379 1.00 84.19 469 TRP A O 1
ATOM 3628 N N . ARG A 1 470 ? -8.937 -20.922 12.321 1.00 81.44 470 ARG A N 1
ATOM 3629 C CA . ARG A 1 470 ? -10.153 -20.392 11.660 1.00 81.44 470 ARG A CA 1
ATOM 3630 C C . ARG A 1 470 ? -10.776 -19.155 12.343 1.00 81.44 470 ARG A C 1
ATOM 3632 O O . ARG A 1 470 ? -11.934 -18.828 12.099 1.00 81.44 470 ARG A O 1
ATOM 3639 N N . LEU A 1 471 ? -10.001 -18.428 13.154 1.00 74.00 471 LEU A N 1
ATOM 3640 C CA . LEU A 1 471 ? -10.396 -17.159 13.790 1.00 74.00 471 LEU A CA 1
ATOM 3641 C C . LEU A 1 471 ? -10.434 -15.993 12.789 1.00 74.00 471 LEU A C 1
ATOM 3643 O O . LEU A 1 471 ? -11.040 -14.955 13.056 1.00 74.00 471 LEU A O 1
ATOM 3647 N N . LEU A 1 472 ? -9.765 -16.158 11.648 1.00 76.50 472 LEU A N 1
ATOM 3648 C CA . LEU A 1 472 ? -9.869 -15.307 10.470 1.00 76.50 472 LEU A CA 1
ATOM 3649 C C . LEU A 1 472 ? -10.404 -16.153 9.313 1.00 76.50 472 LEU A C 1
ATOM 3651 O O . LEU A 1 472 ? -9.936 -17.270 9.097 1.00 76.50 472 LEU A O 1
ATOM 3655 N N . SER A 1 473 ? -11.379 -15.620 8.579 1.00 78.81 473 SER A N 1
ATOM 3656 C CA . SER A 1 473 ? -11.978 -16.296 7.432 1.00 78.81 473 SER A CA 1
ATOM 3657 C C . SER A 1 473 ? -11.178 -16.078 6.145 1.00 78.81 473 SER A C 1
ATOM 3659 O O . SER A 1 473 ? -10.587 -15.021 5.911 1.00 78.81 473 SER A O 1
ATOM 3661 N N . THR A 1 474 ? -11.215 -17.092 5.284 1.00 87.62 474 THR A N 1
ATOM 3662 C CA . THR A 1 474 ? -10.705 -17.058 3.912 1.00 87.62 474 THR A CA 1
ATOM 3663 C C . THR A 1 474 ? -11.894 -17.282 2.983 1.00 87.62 474 THR A C 1
ATOM 3665 O O . THR A 1 474 ? -12.493 -18.354 3.003 1.00 87.62 474 THR A O 1
ATOM 3668 N N . GLY A 1 475 ? -12.273 -16.268 2.204 1.00 87.94 475 GLY A N 1
ATOM 3669 C CA . GLY A 1 475 ? -13.334 -16.395 1.203 1.00 87.94 475 GLY A CA 1
ATOM 3670 C C . GLY A 1 475 ? -12.852 -17.164 -0.029 1.00 87.94 475 GLY A C 1
ATOM 3671 O O . GLY A 1 475 ? -11.662 -17.149 -0.338 1.00 87.94 475 GLY A O 1
ATOM 3672 N N . ARG A 1 476 ? -13.760 -17.816 -0.758 1.00 94.19 476 ARG A N 1
ATOM 3673 C CA . ARG A 1 476 ? -13.480 -18.487 -2.040 1.00 94.19 476 ARG A CA 1
ATOM 3674 C C . ARG A 1 476 ? -14.384 -17.884 -3.121 1.00 94.19 476 ARG A C 1
ATOM 3676 O O . ARG A 1 476 ? -15.560 -17.646 -2.862 1.00 94.19 476 ARG A O 1
ATOM 3683 N N . LEU A 1 477 ? -13.819 -17.588 -4.289 1.00 94.69 477 LEU A N 1
ATOM 3684 C CA . LEU A 1 477 ? -14.557 -17.124 -5.470 1.00 94.69 477 LEU A CA 1
ATOM 3685 C C . LEU A 1 477 ? -15.073 -18.338 -6.272 1.00 94.69 477 LEU A C 1
ATOM 3687 O O . LEU A 1 477 ? -14.518 -19.426 -6.110 1.00 94.69 477 LEU A O 1
ATOM 3691 N N . PRO A 1 478 ? -16.113 -18.191 -7.117 1.00 93.75 478 PRO A N 1
ATOM 3692 C CA . PRO A 1 478 ? -16.615 -19.300 -7.937 1.00 93.75 478 PRO A CA 1
ATOM 3693 C C . PRO A 1 478 ? -15.615 -19.729 -9.026 1.00 93.75 478 PRO A C 1
ATOM 3695 O O . PRO A 1 478 ? -15.604 -20.884 -9.436 1.00 93.75 478 PRO A O 1
ATOM 3698 N N . CYS A 1 479 ? -14.751 -18.816 -9.466 1.00 95.12 479 CYS A N 1
ATOM 3699 C CA . CYS A 1 479 ? -13.686 -19.047 -10.437 1.00 95.12 479 CYS A CA 1
ATOM 3700 C C . CYS A 1 479 ? -12.346 -19.429 -9.764 1.00 95.12 479 CYS A C 1
ATOM 3702 O O . CYS A 1 479 ? -12.105 -19.051 -8.610 1.00 95.12 479 CYS A O 1
ATOM 3704 N N . PRO A 1 480 ? -11.425 -20.108 -10.476 1.00 97.25 480 PRO A N 1
ATOM 3705 C CA . PRO A 1 480 ? -10.056 -20.314 -10.015 1.00 97.25 480 PRO A CA 1
ATOM 3706 C C . PRO A 1 480 ? -9.304 -18.992 -9.808 1.00 97.25 480 PRO A C 1
ATOM 3708 O O . PRO A 1 480 ? -9.546 -17.988 -10.482 1.00 97.25 480 PRO A O 1
ATOM 3711 N N . VAL A 1 481 ? -8.367 -19.010 -8.857 1.00 98.06 481 VAL A N 1
ATOM 3712 C CA . VAL A 1 481 ? -7.588 -17.837 -8.442 1.00 98.06 481 VAL A CA 1
ATOM 3713 C C . VAL A 1 481 ? -6.103 -18.194 -8.440 1.00 98.06 481 VAL A C 1
ATOM 3715 O O . VAL A 1 481 ? -5.637 -18.894 -7.541 1.00 98.06 481 VAL A O 1
ATOM 3718 N N . VAL A 1 482 ? -5.359 -17.704 -9.425 1.00 98.38 482 VAL A N 1
ATOM 3719 C CA . VAL A 1 482 ? -3.899 -17.832 -9.497 1.00 98.38 482 VAL A CA 1
ATOM 3720 C C . VAL A 1 482 ? -3.266 -16.653 -8.762 1.00 98.38 482 VAL A C 1
ATOM 3722 O O . VAL A 1 482 ? -3.667 -15.506 -8.938 1.00 98.38 482 VAL A O 1
ATOM 3725 N N . SER A 1 483 ? -2.290 -16.916 -7.902 1.00 97.81 483 SER A N 1
ATOM 3726 C CA . SER A 1 483 ? -1.633 -15.923 -7.054 1.00 97.81 483 SER A CA 1
ATOM 3727 C C . SER A 1 483 ? -0.183 -15.763 -7.470 1.00 97.81 483 SER A C 1
ATOM 3729 O O . SER A 1 483 ? 0.602 -16.682 -7.269 1.00 97.81 483 SER A O 1
ATOM 3731 N N . VAL A 1 484 ? 0.181 -14.599 -8.012 1.00 97.81 484 VAL A N 1
ATOM 3732 C CA . VAL A 1 484 ? 1.576 -14.244 -8.297 1.00 97.81 484 VAL A CA 1
ATOM 3733 C C . VAL A 1 484 ? 2.092 -13.362 -7.163 1.00 97.81 484 VAL A C 1
ATOM 3735 O O . VAL A 1 484 ? 1.461 -12.377 -6.772 1.00 97.81 484 VAL A O 1
ATOM 3738 N N . GLY A 1 485 ? 3.250 -13.685 -6.593 1.00 95.12 485 GLY A N 1
ATOM 3739 C CA . GLY A 1 485 ? 3.838 -12.854 -5.542 1.00 95.12 485 GLY A CA 1
ATOM 3740 C C . GLY A 1 485 ? 5.279 -13.205 -5.207 1.00 95.12 485 GLY A C 1
ATOM 3741 O O . GLY A 1 485 ? 5.904 -14.008 -5.885 1.00 95.12 485 GLY A O 1
ATOM 3742 N N . ASN A 1 486 ? 5.819 -12.591 -4.154 1.00 94.25 486 ASN A N 1
ATOM 3743 C CA . ASN A 1 486 ? 7.165 -12.869 -3.655 1.00 94.25 486 ASN A CA 1
ATOM 3744 C C . ASN A 1 486 ? 7.224 -12.812 -2.117 1.00 94.25 486 ASN A C 1
ATOM 3746 O O . ASN A 1 486 ? 6.297 -12.329 -1.461 1.00 94.25 486 ASN A O 1
ATOM 3750 N N . ILE A 1 487 ? 8.334 -13.272 -1.529 1.00 93.69 487 ILE A N 1
ATOM 3751 C CA . ILE A 1 487 ? 8.612 -13.135 -0.084 1.00 93.69 487 ILE A CA 1
ATOM 3752 C C . ILE A 1 487 ? 9.578 -11.988 0.253 1.00 93.69 487 ILE A C 1
ATOM 3754 O O . ILE A 1 487 ? 9.923 -11.818 1.418 1.00 93.69 487 ILE A O 1
ATOM 3758 N N . THR A 1 488 ? 9.986 -11.168 -0.720 1.00 90.38 488 THR A N 1
ATOM 3759 C CA . THR A 1 488 ? 10.942 -10.055 -0.551 1.00 90.38 488 THR A CA 1
ATOM 3760 C C . THR A 1 488 ? 10.314 -8.671 -0.763 1.00 90.38 488 THR A C 1
ATOM 3762 O O . THR A 1 488 ? 9.321 -8.497 -1.469 1.00 90.38 488 THR A O 1
ATOM 3765 N N . LEU A 1 489 ? 10.875 -7.642 -0.138 1.00 84.44 489 LEU A N 1
ATOM 3766 C CA . LEU A 1 489 ? 10.673 -6.245 -0.525 1.00 84.44 489 LEU A CA 1
ATOM 3767 C C . LEU A 1 489 ? 11.563 -5.923 -1.737 1.00 84.44 489 LEU A C 1
ATOM 3769 O O . LEU A 1 489 ? 12.628 -6.517 -1.879 1.00 84.44 489 LEU A O 1
ATOM 3773 N N . GLY A 1 490 ? 11.126 -5.007 -2.603 1.00 73.06 490 GLY A N 1
ATOM 3774 C CA . GLY A 1 490 ? 11.819 -4.682 -3.856 1.00 73.06 490 GLY A CA 1
ATOM 3775 C C . GLY A 1 490 ? 11.369 -5.502 -5.075 1.00 73.06 490 GLY A C 1
ATOM 3776 O O . GLY A 1 490 ? 10.337 -6.183 -5.059 1.00 73.06 490 GLY A O 1
ATOM 3777 N N . GLY A 1 491 ? 12.138 -5.373 -6.160 1.00 72.12 491 GLY A N 1
ATOM 3778 C CA . GLY A 1 491 ? 11.765 -5.782 -7.517 1.00 72.12 491 GLY A CA 1
ATOM 3779 C C . GLY A 1 491 ? 12.066 -7.249 -7.826 1.00 72.12 491 GLY A C 1
ATOM 3780 O O . GLY A 1 491 ? 13.220 -7.635 -7.999 1.00 72.12 491 GLY A O 1
ATOM 3781 N N . SER A 1 492 ? 11.011 -8.057 -7.938 1.00 73.75 492 SER A N 1
ATOM 3782 C CA . SER A 1 492 ? 11.073 -9.508 -8.188 1.00 73.75 492 SER A CA 1
ATOM 3783 C C . SER A 1 492 ? 10.563 -9.957 -9.560 1.00 73.75 492 SER A C 1
ATOM 3785 O O . SER A 1 492 ? 10.645 -11.139 -9.865 1.00 73.75 492 SER A O 1
ATOM 3787 N N . GLY A 1 493 ? 10.038 -9.054 -10.395 1.00 81.00 493 GLY A N 1
ATOM 3788 C CA . GLY A 1 493 ? 9.449 -9.420 -11.694 1.00 81.00 493 GLY A CA 1
ATOM 3789 C C . GLY A 1 493 ? 7.997 -9.911 -11.632 1.00 81.00 493 GLY A C 1
ATOM 3790 O O . GLY A 1 493 ? 7.518 -10.528 -12.577 1.00 81.00 493 GLY A O 1
ATOM 3791 N N . LYS A 1 494 ? 7.270 -9.618 -10.542 1.00 91.19 494 LYS A N 1
ATOM 3792 C CA . LYS A 1 494 ? 5.845 -9.973 -10.397 1.00 91.19 494 LYS A CA 1
ATOM 3793 C C . LYS A 1 494 ? 4.972 -9.413 -11.514 1.00 91.19 494 LYS A C 1
ATOM 3795 O O . LYS A 1 494 ? 4.221 -10.178 -12.093 1.00 91.19 494 LYS A O 1
ATOM 3800 N N . THR A 1 495 ? 5.068 -8.120 -11.827 1.00 91.12 495 THR A N 1
ATOM 3801 C CA . THR A 1 495 ? 4.176 -7.461 -12.797 1.00 91.12 495 THR A CA 1
ATOM 3802 C C . THR A 1 495 ? 4.293 -8.089 -14.199 1.00 91.12 495 THR A C 1
ATOM 3804 O O . THR A 1 495 ? 3.264 -8.494 -14.734 1.00 91.12 495 THR A O 1
ATOM 3807 N N . PRO A 1 496 ? 5.503 -8.332 -14.752 1.00 92.69 496 PRO A N 1
ATOM 3808 C CA . PRO A 1 496 ? 5.650 -9.112 -15.987 1.00 92.69 496 PRO A CA 1
ATOM 3809 C C . PRO A 1 496 ? 5.232 -10.590 -15.868 1.00 92.69 496 PRO A C 1
ATOM 3811 O O . PRO A 1 496 ? 4.765 -11.170 -16.841 1.00 92.69 496 PRO A O 1
ATOM 3814 N N . MET A 1 497 ? 5.347 -11.219 -14.691 1.00 95.56 497 MET A N 1
ATOM 3815 C CA . MET A 1 497 ? 4.837 -12.585 -14.493 1.00 95.56 497 MET A CA 1
ATOM 3816 C C . MET A 1 497 ? 3.298 -12.635 -14.436 1.00 95.56 497 MET A C 1
ATOM 3818 O O . MET A 1 497 ? 2.704 -13.577 -14.946 1.00 95.56 497 MET A O 1
ATOM 3822 N N . VAL A 1 498 ? 2.637 -11.623 -13.861 1.00 97.12 498 VAL A N 1
ATOM 3823 C CA . VAL A 1 498 ? 1.169 -11.468 -13.877 1.00 97.12 498 VAL A CA 1
ATOM 3824 C C . VAL A 1 498 ? 0.665 -11.362 -15.315 1.00 97.12 498 VAL A C 1
ATOM 3826 O O . VAL A 1 498 ? -0.300 -12.035 -15.659 1.00 97.12 498 VAL A O 1
ATOM 3829 N N . GLU A 1 499 ? 1.347 -10.583 -16.158 1.00 96.19 499 GLU A N 1
ATOM 3830 C CA . GLU A 1 499 ? 1.086 -10.497 -17.600 1.00 96.19 499 GLU A CA 1
ATOM 3831 C C . GLU A 1 499 ? 1.214 -11.869 -18.284 1.00 96.19 499 GLU A C 1
ATOM 3833 O O . GLU A 1 499 ? 0.265 -12.312 -18.926 1.00 96.19 499 GLU A O 1
ATOM 3838 N N . GLN A 1 500 ? 2.329 -12.586 -18.094 1.00 96.00 500 GLN A N 1
ATOM 3839 C CA . GLN A 1 500 ? 2.531 -13.917 -18.691 1.00 96.00 500 GLN A CA 1
ATOM 3840 C C . GLN A 1 500 ? 1.489 -14.952 -18.229 1.00 96.00 500 GLN A C 1
ATOM 3842 O O . GLN A 1 500 ? 0.973 -15.715 -19.043 1.00 96.00 500 GLN A O 1
ATOM 3847 N N . VAL A 1 501 ? 1.130 -14.961 -16.940 1.00 97.69 501 VAL A N 1
ATOM 3848 C CA . VAL A 1 501 ? 0.074 -15.836 -16.396 1.00 97.69 501 VAL A CA 1
ATOM 3849 C C . VAL A 1 501 ? -1.290 -15.495 -16.992 1.00 97.69 501 VAL A C 1
ATOM 3851 O O . VAL A 1 501 ? -2.043 -16.397 -17.351 1.00 97.69 501 VAL A O 1
ATOM 3854 N N . ALA A 1 502 ? -1.620 -14.208 -17.103 1.00 97.81 502 ALA A N 1
ATOM 3855 C CA . ALA A 1 502 ? -2.909 -13.769 -17.615 1.00 97.81 502 ALA A CA 1
ATOM 3856 C C . ALA A 1 502 ? -3.063 -14.066 -19.116 1.00 97.81 502 ALA A C 1
ATOM 3858 O O . ALA A 1 502 ? -4.098 -14.590 -19.523 1.00 97.81 502 ALA A O 1
ATOM 3859 N N . LEU A 1 503 ? -2.019 -13.830 -19.918 1.00 96.81 503 LEU A N 1
ATOM 3860 C CA . LEU A 1 503 ? -1.989 -14.209 -21.334 1.00 96.81 503 LEU A CA 1
ATOM 3861 C C . LEU A 1 503 ? -2.101 -15.730 -21.514 1.00 96.81 503 LEU A C 1
ATOM 3863 O O . LEU A 1 503 ? -2.927 -16.185 -22.296 1.00 96.81 503 LEU A O 1
ATOM 3867 N N . CYS A 1 504 ? -1.360 -16.531 -20.741 1.00 97.06 504 CYS A N 1
ATOM 3868 C CA . CYS A 1 504 ? -1.433 -17.992 -20.841 1.00 97.06 504 CYS A CA 1
ATOM 3869 C C . CYS A 1 504 ? -2.818 -18.546 -20.442 1.00 97.06 504 CYS A C 1
ATOM 3871 O O . CYS A 1 504 ? -3.317 -19.469 -21.079 1.00 97.06 504 CYS A O 1
ATOM 3873 N N . LEU A 1 505 ? -3.497 -17.949 -19.455 1.00 97.94 505 LEU A N 1
ATOM 3874 C CA . LEU A 1 505 ? -4.893 -18.289 -19.137 1.00 97.94 505 LEU A CA 1
ATOM 3875 C C . LEU A 1 505 ? -5.860 -17.933 -20.281 1.00 97.94 505 LEU A C 1
ATOM 3877 O O . LEU A 1 505 ? -6.809 -18.676 -20.522 1.00 97.94 505 LEU A O 1
ATOM 3881 N N . GLN A 1 506 ? -5.617 -16.836 -21.004 1.00 96.81 506 GLN A N 1
ATOM 3882 C CA . GLN A 1 506 ? -6.394 -16.462 -22.191 1.00 96.81 506 GLN A CA 1
ATOM 3883 C C . GLN A 1 506 ? -6.131 -17.414 -23.377 1.00 96.81 506 GLN A C 1
ATOM 3885 O O . GLN A 1 506 ? -7.073 -17.819 -24.051 1.00 96.81 506 GLN A O 1
ATOM 3890 N N . GLU A 1 507 ? -4.881 -17.848 -23.588 1.00 96.75 507 GLU A N 1
ATOM 3891 C CA . GLU A 1 507 ? -4.512 -18.906 -24.552 1.00 96.75 507 GLU A CA 1
ATOM 3892 C C . GLU A 1 507 ? -5.124 -20.281 -24.219 1.00 96.75 507 GLU A C 1
ATOM 3894 O O . GLU A 1 507 ? -5.215 -21.144 -25.091 1.00 96.75 507 GLU A O 1
ATOM 3899 N N . LEU A 1 508 ? -5.506 -20.506 -22.958 1.00 96.94 508 LEU A N 1
ATOM 3900 C CA . LEU A 1 508 ? -6.229 -21.690 -22.479 1.00 96.94 508 LEU A CA 1
ATOM 3901 C C . LEU A 1 508 ? -7.762 -21.490 -22.497 1.00 96.94 508 LEU A C 1
ATOM 3903 O O . LEU A 1 508 ? -8.500 -22.274 -21.907 1.00 96.94 508 LEU A O 1
ATOM 3907 N N . GLY A 1 509 ? -8.258 -20.438 -23.159 1.00 95.69 509 GLY A N 1
ATOM 3908 C CA . GLY A 1 509 ? -9.690 -20.188 -23.355 1.00 95.69 509 GLY A CA 1
ATOM 3909 C C . GLY A 1 509 ? -10.427 -19.588 -22.152 1.00 95.69 509 GLY A C 1
ATOM 3910 O O . GLY A 1 509 ? -11.649 -19.442 -22.197 1.00 95.69 509 GLY A O 1
ATOM 3911 N N . ALA A 1 510 ? -9.727 -19.213 -21.076 1.00 96.62 510 ALA A N 1
ATOM 3912 C CA . ALA A 1 510 ? -10.349 -18.512 -19.958 1.00 96.62 510 ALA A CA 1
ATOM 3913 C C . ALA A 1 510 ? -10.596 -17.025 -20.279 1.00 96.62 510 ALA A C 1
ATOM 3915 O O . ALA A 1 510 ? -9.970 -16.429 -21.155 1.00 96.62 510 ALA A O 1
ATOM 3916 N N . VAL A 1 511 ? -11.464 -16.394 -19.485 1.00 96.44 511 VAL A N 1
ATOM 3917 C CA . VAL A 1 511 ? -11.627 -14.938 -19.413 1.00 96.44 511 VAL A CA 1
ATOM 3918 C C . VAL A 1 511 ? -10.933 -14.466 -18.128 1.00 96.44 511 VAL A C 1
ATOM 3920 O O . VAL A 1 511 ? -11.583 -14.373 -17.080 1.00 96.44 511 VAL A O 1
ATOM 3923 N N . PRO A 1 512 ? -9.608 -14.242 -18.142 1.00 97.88 512 PRO A N 1
ATOM 3924 C CA . PRO A 1 512 ? -8.879 -13.779 -16.970 1.00 97.88 512 PRO A CA 1
ATOM 3925 C C . PRO A 1 512 ? -9.240 -12.333 -16.612 1.00 97.88 512 PRO A C 1
ATOM 3927 O O . PRO A 1 512 ? -9.524 -11.504 -17.476 1.00 97.88 512 PRO A O 1
ATOM 3930 N N . ALA A 1 513 ? -9.153 -12.011 -15.324 1.00 98.31 513 ALA A N 1
ATOM 3931 C CA . ALA A 1 513 ? -9.080 -10.639 -14.837 1.00 98.31 513 ALA A CA 1
ATOM 3932 C C . ALA A 1 513 ? -7.976 -10.497 -13.783 1.00 98.31 513 ALA A C 1
ATOM 3934 O O . ALA A 1 513 ? -7.789 -11.364 -12.923 1.00 98.31 513 ALA A O 1
ATOM 3935 N N . VAL A 1 514 ? -7.255 -9.381 -13.829 1.00 98.44 514 VAL A N 1
ATOM 3936 C CA . VAL A 1 514 ? -6.158 -9.088 -12.905 1.00 98.44 514 VAL A CA 1
ATOM 3937 C C . VAL A 1 514 ? -6.682 -8.317 -11.696 1.00 98.44 514 VAL A C 1
ATOM 3939 O O . VAL A 1 514 ? -7.395 -7.324 -11.839 1.00 98.44 514 VAL A O 1
ATOM 3942 N N . VAL A 1 515 ? -6.305 -8.741 -10.488 1.00 97.94 515 VAL A N 1
ATOM 3943 C CA . VAL A 1 515 ? -6.704 -8.094 -9.231 1.00 97.94 515 VAL A CA 1
ATOM 3944 C C . VAL A 1 515 ? -5.471 -7.696 -8.416 1.00 97.94 515 VAL A C 1
ATOM 3946 O O . VAL A 1 515 ? -4.787 -8.540 -7.837 1.00 97.94 515 VAL A O 1
ATOM 3949 N N . SER A 1 516 ? -5.218 -6.389 -8.317 1.00 96.06 516 SER A N 1
ATOM 3950 C CA . SER A 1 516 ? -4.088 -5.805 -7.574 1.00 96.06 516 SER A CA 1
ATOM 3951 C C . SER A 1 516 ? -4.544 -5.046 -6.315 1.00 96.06 516 SER A C 1
ATOM 3953 O O . SER A 1 516 ? -5.732 -4.869 -6.035 1.00 96.06 516 SER A O 1
ATOM 3955 N N . ARG A 1 517 ? -3.586 -4.557 -5.514 1.00 92.31 517 ARG A N 1
ATOM 3956 C CA . ARG A 1 517 ? -3.861 -3.597 -4.429 1.00 92.31 517 ARG A CA 1
ATOM 3957 C C . ARG A 1 517 ? -4.241 -2.216 -4.946 1.00 92.31 517 ARG A C 1
ATOM 3959 O O . ARG A 1 517 ? -5.018 -1.539 -4.274 1.00 92.31 517 ARG A O 1
ATOM 3966 N N . GLY A 1 518 ? -3.602 -1.784 -6.032 1.00 86.81 518 GLY A N 1
ATOM 3967 C CA . GLY A 1 518 ? -3.403 -0.360 -6.280 1.00 86.81 518 GLY A CA 1
ATOM 3968 C C . GLY A 1 518 ? -2.611 0.270 -5.135 1.00 86.81 518 GLY A C 1
ATOM 3969 O O . GLY A 1 518 ? -3.173 0.931 -4.260 1.00 86.81 518 GLY A O 1
ATOM 3970 N N . TYR A 1 519 ? -1.309 -0.024 -5.069 1.00 83.50 519 TYR A N 1
ATOM 3971 C CA . TYR A 1 519 ? -0.414 0.647 -4.123 1.00 83.50 519 TYR A CA 1
ATOM 3972 C C . TYR A 1 519 ? -0.235 2.121 -4.527 1.00 83.50 519 TYR A C 1
ATOM 3974 O O . TYR A 1 519 ? -0.426 2.476 -5.685 1.00 83.50 519 TYR A O 1
ATOM 3982 N N . GLY A 1 520 ? 0.044 2.999 -3.560 1.00 81.75 520 GLY A N 1
ATOM 3983 C CA . GLY A 1 520 ? 0.232 4.439 -3.798 1.00 81.75 520 GLY A CA 1
ATOM 3984 C C . GLY A 1 520 ? -1.000 5.244 -4.253 1.00 81.75 520 GLY A C 1
ATOM 3985 O O . GLY A 1 520 ? -0.907 6.465 -4.293 1.00 81.75 520 GLY A O 1
ATOM 3986 N N . ARG A 1 521 ? -2.138 4.607 -4.569 1.00 87.75 521 ARG A N 1
ATOM 3987 C CA . ARG A 1 521 ? -3.313 5.267 -5.165 1.00 87.75 521 ARG A CA 1
ATOM 3988 C C . ARG A 1 521 ? -4.103 6.170 -4.209 1.00 87.75 521 ARG A C 1
ATOM 3990 O O . ARG A 1 521 ? -4.202 5.895 -3.009 1.00 87.75 521 ARG A O 1
ATOM 3997 N N . ASP A 1 522 ? -4.778 7.159 -4.790 1.00 84.12 522 ASP A N 1
ATOM 3998 C CA . ASP A 1 522 ? -5.682 8.085 -4.098 1.00 84.12 522 ASP A CA 1
ATOM 3999 C C . ASP A 1 522 ? -7.056 7.461 -3.762 1.00 84.12 522 ASP A C 1
ATOM 4001 O O . ASP A 1 522 ? -7.664 7.802 -2.743 1.00 84.12 522 ASP A O 1
ATOM 4005 N N . THR A 1 523 ? -7.565 6.534 -4.590 1.00 82.19 523 THR A N 1
ATOM 4006 C CA . THR A 1 523 ? -8.897 5.921 -4.388 1.00 82.19 523 THR A CA 1
ATOM 4007 C C . THR A 1 523 ? -8.917 4.843 -3.294 1.00 82.19 523 THR A C 1
ATOM 4009 O O . THR A 1 523 ? -7.886 4.354 -2.830 1.00 82.19 523 THR A O 1
ATOM 4012 N N . ARG A 1 524 ? -10.122 4.467 -2.842 1.00 88.56 524 ARG A N 1
ATOM 4013 C CA . ARG A 1 524 ? -10.349 3.515 -1.741 1.00 88.56 524 ARG A CA 1
ATOM 4014 C C . ARG A 1 524 ? -11.466 2.536 -2.060 1.00 88.56 524 ARG A C 1
ATOM 4016 O O . ARG A 1 524 ? -12.447 2.912 -2.689 1.00 88.56 524 ARG A O 1
ATOM 4023 N N . GLY A 1 525 ? -11.344 1.306 -1.558 1.00 90.38 525 GLY A N 1
ATOM 4024 C CA . GLY A 1 525 ? -12.302 0.243 -1.868 1.00 90.38 525 GLY A CA 1
ATOM 4025 C C . GLY A 1 525 ? -12.065 -0.335 -3.263 1.00 90.38 525 GLY A C 1
ATOM 4026 O O . GLY A 1 525 ? -10.979 -0.179 -3.822 1.00 90.38 525 GLY A O 1
ATOM 4027 N N . VAL A 1 526 ? -13.056 -1.034 -3.811 1.00 94.25 526 VAL A N 1
ATOM 4028 C CA . VAL A 1 526 ? -12.932 -1.662 -5.132 1.00 94.25 526 VAL A CA 1
ATOM 4029 C C . VAL A 1 526 ? -13.139 -0.626 -6.235 1.00 94.25 526 VAL A C 1
ATOM 4031 O O . VAL A 1 526 ? -14.125 0.105 -6.208 1.00 94.25 526 VAL A O 1
ATOM 4034 N N . ALA A 1 527 ? -12.236 -0.591 -7.215 1.00 94.31 527 ALA A N 1
ATOM 4035 C CA . ALA A 1 527 ? -12.395 0.196 -8.433 1.00 94.31 527 ALA A CA 1
ATOM 4036 C C . ALA A 1 527 ? -11.877 -0.578 -9.657 1.00 94.31 527 ALA A C 1
ATOM 4038 O O . ALA A 1 527 ? -10.900 -1.322 -9.555 1.00 94.31 527 ALA A O 1
ATOM 4039 N N . ILE A 1 528 ? -12.533 -0.398 -10.803 1.00 96.50 528 ILE A N 1
ATOM 4040 C CA . ILE A 1 528 ? -12.126 -0.971 -12.092 1.00 96.50 528 ILE A CA 1
ATOM 4041 C C . ILE A 1 528 ? -11.125 0.000 -12.729 1.00 96.50 528 ILE A C 1
ATOM 4043 O O . ILE A 1 528 ? -11.444 1.171 -12.919 1.00 96.50 528 ILE A O 1
ATOM 4047 N N . VAL A 1 529 ? -9.909 -0.470 -13.008 1.00 96.31 529 VAL A N 1
ATOM 4048 C CA . VAL A 1 529 ? -8.851 0.292 -13.695 1.00 96.31 529 VAL A CA 1
ATOM 4049 C C . VAL A 1 529 ? -9.062 0.244 -15.198 1.00 96.31 529 VAL A C 1
ATOM 4051 O O . VAL A 1 529 ? -8.974 1.276 -15.857 1.00 96.31 529 VAL A O 1
ATOM 4054 N N . ALA A 1 530 ? -9.379 -0.943 -15.710 1.00 96.31 530 ALA A N 1
ATOM 4055 C CA . ALA A 1 530 ? -9.735 -1.201 -17.095 1.00 96.31 530 ALA A CA 1
ATOM 4056 C C . ALA A 1 530 ? -10.748 -2.346 -17.184 1.00 96.31 530 ALA A C 1
ATOM 4058 O O . ALA A 1 530 ? -10.802 -3.210 -16.304 1.00 96.31 530 ALA A O 1
ATOM 4059 N N . ASP A 1 531 ? -11.527 -2.348 -18.257 1.00 93.50 531 ASP A N 1
ATOM 4060 C CA . ASP A 1 531 ? -12.417 -3.436 -18.654 1.00 93.50 531 ASP A CA 1
ATOM 4061 C C . ASP A 1 531 ? -12.308 -3.674 -20.173 1.00 93.50 531 ASP A C 1
ATOM 4063 O O . ASP A 1 531 ? -11.323 -3.270 -20.795 1.00 93.50 531 ASP A O 1
ATOM 4067 N N . ARG A 1 532 ? -13.287 -4.361 -20.775 1.00 88.75 532 ARG A N 1
ATOM 4068 C CA . ARG A 1 532 ? -13.247 -4.743 -22.197 1.00 88.75 532 ARG A CA 1
ATOM 4069 C C . ARG A 1 532 ? -13.296 -3.547 -23.156 1.00 88.75 532 ARG A C 1
ATOM 4071 O O . ARG A 1 532 ? -12.847 -3.683 -24.287 1.00 88.75 532 ARG A O 1
ATOM 4078 N N . GLU A 1 533 ? -13.788 -2.389 -22.712 1.00 87.69 533 GLU A N 1
ATOM 4079 C CA . GLU A 1 533 ? -13.771 -1.137 -23.488 1.00 87.69 533 GLU A CA 1
ATOM 4080 C C . GLU A 1 533 ? -12.463 -0.340 -23.304 1.00 87.69 533 GLU A C 1
ATOM 4082 O O . GLU A 1 533 ? -12.238 0.645 -24.005 1.00 87.69 533 GLU A O 1
ATOM 4087 N N . GLY A 1 534 ? -11.593 -0.748 -22.371 1.00 88.69 534 GLY A N 1
ATOM 4088 C CA . GLY A 1 534 ? -10.281 -0.145 -22.126 1.00 88.69 534 GLY A CA 1
ATOM 4089 C C . GLY A 1 534 ? -10.120 0.518 -20.753 1.00 88.69 534 GLY A C 1
ATOM 4090 O O . GLY A 1 534 ? -10.857 0.253 -19.799 1.00 88.69 534 GLY A O 1
ATOM 4091 N N . THR A 1 535 ? -9.095 1.366 -20.634 1.00 90.62 535 THR A N 1
ATOM 4092 C CA . THR A 1 535 ? -8.664 1.975 -19.365 1.00 90.62 535 THR A CA 1
ATOM 4093 C C . THR A 1 535 ? -9.604 3.089 -18.905 1.00 90.62 535 THR A C 1
ATOM 4095 O O . THR A 1 535 ? -9.772 4.105 -19.574 1.00 90.62 535 THR A O 1
ATOM 4098 N N . ARG A 1 536 ? -10.176 2.922 -17.708 1.00 91.56 536 ARG A N 1
ATOM 4099 C CA . ARG A 1 536 ? -11.098 3.862 -17.053 1.00 91.56 536 ARG A CA 1
ATOM 4100 C C . ARG A 1 536 ? -10.414 4.787 -16.040 1.00 91.56 536 ARG A C 1
ATOM 4102 O O . ARG A 1 536 ? -10.927 5.870 -15.771 1.00 91.56 536 ARG A O 1
ATOM 4109 N N . LEU A 1 537 ? -9.287 4.374 -15.445 1.00 91.25 537 LEU A N 1
ATOM 4110 C CA . LEU A 1 537 ? -8.604 5.123 -14.378 1.00 91.25 537 LEU A CA 1
ATOM 4111 C C . LEU A 1 537 ? -7.118 5.356 -14.663 1.00 91.25 537 LEU A C 1
ATOM 4113 O O . LEU A 1 537 ? -6.369 4.426 -14.944 1.00 91.25 537 LEU A O 1
ATOM 4117 N N . GLY A 1 538 ? -6.675 6.603 -14.479 1.00 91.62 538 GLY A N 1
ATOM 4118 C CA . GLY A 1 538 ? -5.259 6.972 -14.517 1.00 91.62 538 GLY A CA 1
ATOM 4119 C C . GLY A 1 538 ? -4.476 6.570 -13.251 1.00 91.62 538 GLY A C 1
ATOM 4120 O O . GLY A 1 538 ? -5.065 6.260 -12.209 1.00 91.62 538 GLY A O 1
ATOM 4121 N N . PRO A 1 539 ? -3.133 6.640 -13.289 1.00 90.62 539 PRO A N 1
ATOM 4122 C CA . PRO A 1 539 ? -2.264 5.997 -12.297 1.00 90.62 539 PRO A CA 1
ATOM 4123 C C . PRO A 1 539 ? -2.301 6.623 -10.899 1.00 90.62 539 PRO A C 1
ATOM 4125 O O . PRO A 1 539 ? -2.024 5.938 -9.920 1.00 90.62 539 PRO A O 1
ATOM 4128 N N . ARG A 1 540 ? -2.724 7.885 -10.751 1.00 89.00 540 ARG A N 1
ATOM 4129 C CA . ARG A 1 540 ? -3.022 8.462 -9.423 1.00 89.00 540 ARG A CA 1
ATOM 4130 C C . ARG A 1 540 ? -4.242 7.802 -8.773 1.00 89.00 540 ARG A C 1
ATOM 4132 O O . ARG A 1 540 ? -4.233 7.483 -7.587 1.00 89.00 540 ARG A O 1
ATOM 4139 N N . ALA A 1 541 ? -5.282 7.535 -9.563 1.00 89.81 541 ALA A N 1
ATOM 4140 C CA . ALA A 1 541 ? -6.522 6.937 -9.080 1.00 89.81 541 ALA A CA 1
ATOM 4141 C C . ALA A 1 541 ? -6.403 5.419 -8.864 1.00 89.81 541 ALA A C 1
ATOM 4143 O O . ALA A 1 541 ? -6.992 4.898 -7.917 1.00 89.81 541 ALA A O 1
ATOM 4144 N N . ALA A 1 542 ? -5.641 4.716 -9.705 1.00 90.56 542 ALA A N 1
ATOM 4145 C CA . ALA A 1 542 ? -5.514 3.257 -9.689 1.00 90.56 542 ALA A CA 1
ATOM 4146 C C . ALA A 1 542 ? -4.231 2.719 -9.023 1.00 90.56 542 ALA A C 1
ATOM 4148 O O . ALA A 1 542 ? -4.242 1.606 -8.499 1.00 90.56 542 ALA A O 1
ATOM 4149 N N . GLY A 1 543 ? -3.149 3.497 -9.000 1.00 90.75 543 GLY A N 1
ATOM 4150 C CA . GLY A 1 543 ? -1.781 3.004 -8.824 1.00 90.75 543 GLY A CA 1
ATOM 4151 C C . GLY A 1 543 ? -1.080 2.854 -10.180 1.00 90.75 543 GLY A C 1
ATOM 4152 O O . GLY A 1 543 ? -1.731 2.776 -11.220 1.00 90.75 543 GLY A O 1
ATOM 4153 N N . ASP A 1 544 ? 0.248 2.808 -10.171 1.00 90.81 544 ASP A N 1
ATOM 4154 C CA . ASP A 1 544 ? 1.089 2.714 -11.369 1.00 90.81 544 ASP A CA 1
ATOM 4155 C C . ASP A 1 544 ? 1.140 1.294 -11.956 1.00 90.81 544 ASP A C 1
ATOM 4157 O O . ASP A 1 544 ? 0.850 1.104 -13.134 1.00 90.81 544 ASP A O 1
ATOM 4161 N N . GLU A 1 545 ? 1.432 0.283 -11.135 1.00 92.56 545 GLU A N 1
ATOM 4162 C CA . GLU A 1 545 ? 1.524 -1.119 -11.581 1.00 92.56 545 GLU A CA 1
ATOM 4163 C C . GLU A 1 545 ? 0.211 -1.665 -12.197 1.00 92.56 545 GLU A C 1
ATOM 4165 O O . GLU A 1 545 ? 0.287 -2.327 -13.233 1.00 92.56 545 GLU A O 1
ATOM 4170 N N . PRO A 1 546 ? -0.998 -1.357 -11.675 1.00 95.62 546 PRO A N 1
ATOM 4171 C CA . PRO A 1 546 ? -2.256 -1.758 -12.314 1.00 95.62 546 PRO A CA 1
ATOM 4172 C C . PRO A 1 546 ? -2.536 -1.052 -13.646 1.00 95.62 546 PRO A C 1
ATOM 4174 O O . PRO A 1 546 ? -3.186 -1.634 -14.508 1.00 95.62 546 PRO A O 1
ATOM 4177 N N . VAL A 1 547 ? -2.064 0.186 -13.828 1.00 95.25 547 VAL A N 1
ATOM 4178 C CA . VAL A 1 547 ? -2.221 0.917 -15.098 1.00 95.25 547 VAL A CA 1
ATOM 4179 C C . VAL A 1 547 ? -1.252 0.389 -16.151 1.00 95.25 547 VAL A C 1
ATOM 4181 O O . VAL A 1 547 ? -1.662 0.182 -17.287 1.00 95.25 547 VAL A O 1
ATOM 4184 N N . LEU A 1 548 ? -0.018 0.053 -15.760 1.00 94.38 548 LEU A N 1
ATOM 4185 C CA . LEU A 1 548 ? 0.920 -0.661 -16.629 1.00 94.38 548 LEU A CA 1
ATOM 4186 C C . LEU A 1 548 ? 0.342 -2.005 -17.106 1.00 94.38 548 LEU A C 1
ATOM 4188 O O . LEU A 1 548 ? 0.443 -2.341 -18.283 1.00 94.38 548 LEU A O 1
ATOM 4192 N N . LEU A 1 549 ? -0.298 -2.761 -16.208 1.00 95.81 549 LEU A N 1
ATOM 4193 C CA . LEU A 1 549 ? -0.962 -4.021 -16.556 1.00 95.81 549 LEU A CA 1
ATOM 4194 C C . LEU A 1 549 ? -2.163 -3.813 -17.488 1.00 95.81 549 LEU A C 1
ATOM 4196 O O . LEU A 1 549 ? -2.299 -4.557 -18.452 1.00 95.81 549 LEU A O 1
ATOM 4200 N N . ALA A 1 550 ? -2.992 -2.793 -17.253 1.00 96.06 550 ALA A N 1
ATOM 4201 C CA . ALA A 1 550 ? -4.109 -2.450 -18.137 1.00 96.06 550 ALA A CA 1
ATOM 4202 C C . ALA A 1 550 ? -3.657 -2.054 -19.555 1.00 96.06 550 ALA A C 1
ATOM 4204 O O . ALA A 1 550 ? -4.312 -2.393 -20.535 1.00 96.06 550 ALA A O 1
ATOM 4205 N N . GLU A 1 551 ? -2.527 -1.355 -19.672 1.00 93.19 551 GLU A N 1
ATOM 4206 C CA . GLU A 1 551 ? -1.977 -0.909 -20.958 1.00 93.19 551 GLU A CA 1
ATOM 4207 C C . GLU A 1 551 ? -1.247 -2.027 -21.720 1.00 93.19 551 GLU A C 1
ATOM 4209 O O . GLU A 1 551 ? -1.185 -1.990 -22.948 1.00 93.19 551 GLU A O 1
ATOM 4214 N N . ARG A 1 552 ? -0.742 -3.047 -21.012 1.00 93.25 552 ARG A N 1
ATOM 4215 C CA . ARG A 1 552 ? -0.133 -4.254 -21.600 1.00 93.25 552 ARG A CA 1
ATOM 4216 C C . ARG A 1 552 ? -1.130 -5.379 -21.900 1.00 93.25 552 ARG A C 1
ATOM 4218 O O . ARG A 1 552 ? -0.823 -6.244 -22.716 1.00 93.25 552 ARG A O 1
ATOM 4225 N N . LEU A 1 553 ? -2.303 -5.375 -21.265 1.00 95.38 553 LEU A N 1
ATOM 4226 C CA . LEU A 1 553 ? -3.356 -6.388 -21.414 1.00 95.38 553 LEU A CA 1
ATOM 4227 C C . LEU A 1 553 ? -4.655 -5.745 -21.955 1.00 95.38 553 LEU A C 1
ATOM 4229 O O . LEU A 1 553 ? -5.670 -5.717 -21.253 1.00 95.38 553 LEU A O 1
ATOM 4233 N N . PRO A 1 554 ? -4.648 -5.182 -23.182 1.00 93.12 554 PRO A N 1
ATOM 4234 C CA . PRO A 1 554 ? -5.793 -4.458 -23.730 1.00 93.12 554 PRO A CA 1
ATOM 4235 C C . PRO A 1 554 ? -7.043 -5.346 -23.820 1.00 93.12 554 PRO A C 1
ATOM 4237 O O . PRO A 1 554 ? -6.988 -6.488 -24.269 1.00 93.12 554 PRO A O 1
ATOM 4240 N N . GLY A 1 555 ? -8.182 -4.811 -23.371 1.00 91.38 555 GLY A N 1
ATOM 4241 C CA . GLY A 1 555 ? -9.457 -5.533 -23.286 1.00 91.38 555 GLY A CA 1
ATOM 4242 C C . GLY A 1 555 ? -9.571 -6.510 -22.104 1.00 91.38 555 GLY A C 1
ATOM 4243 O O . GLY A 1 555 ? -10.660 -7.028 -21.848 1.00 91.38 555 GLY A O 1
ATOM 4244 N N . MET A 1 556 ? -8.493 -6.748 -21.349 1.00 96.94 556 MET A N 1
ATOM 4245 C CA . MET A 1 556 ? -8.521 -7.598 -20.161 1.00 96.94 556 MET A CA 1
ATOM 4246 C C . MET A 1 556 ? -8.894 -6.778 -18.913 1.00 96.94 556 MET A C 1
ATOM 4248 O O . MET A 1 556 ? -8.282 -5.738 -18.655 1.00 96.94 556 MET A O 1
ATOM 4252 N N . PRO A 1 557 ? -9.863 -7.216 -18.088 1.00 97.75 557 PRO A N 1
ATOM 4253 C CA . PRO A 1 557 ? -10.249 -6.456 -16.907 1.00 97.75 557 PRO A CA 1
ATOM 4254 C C . PRO A 1 557 ? -9.138 -6.386 -15.852 1.00 97.75 557 PRO A C 1
ATOM 4256 O O . PRO A 1 557 ? -8.619 -7.412 -15.409 1.00 97.75 557 PRO A O 1
ATOM 4259 N N . VAL A 1 558 ? -8.841 -5.175 -15.376 1.00 98.44 558 VAL A N 1
ATOM 4260 C CA . VAL A 1 558 ? -7.910 -4.925 -14.264 1.00 98.44 558 VAL A CA 1
ATOM 4261 C C . VAL A 1 558 ? -8.645 -4.196 -13.141 1.00 98.44 558 VAL A C 1
ATOM 4263 O O . VAL A 1 558 ? -9.207 -3.122 -13.346 1.00 98.44 558 VAL A O 1
ATOM 4266 N N . ILE A 1 559 ? -8.655 -4.775 -11.940 1.00 97.81 559 ILE A N 1
ATOM 4267 C CA . ILE A 1 559 ? -9.409 -4.295 -10.775 1.00 97.81 559 ILE A CA 1
ATOM 4268 C C . ILE A 1 559 ? -8.448 -4.063 -9.598 1.00 97.81 559 ILE A C 1
ATOM 4270 O O . ILE A 1 559 ? -7.523 -4.840 -9.356 1.00 97.81 559 ILE A O 1
ATOM 4274 N N . VAL A 1 560 ? -8.670 -2.998 -8.823 1.00 97.19 560 VAL A N 1
ATOM 4275 C CA . VAL A 1 560 ? -7.863 -2.653 -7.640 1.00 97.19 560 VAL A CA 1
ATOM 4276 C C . VAL A 1 560 ? -8.689 -2.626 -6.359 1.00 97.19 560 VAL A C 1
ATOM 4278 O O . VAL A 1 560 ? -9.773 -2.044 -6.310 1.00 97.19 560 VAL A O 1
ATOM 4281 N N . GLY A 1 561 ? -8.154 -3.227 -5.292 1.00 93.06 561 GLY A N 1
ATOM 4282 C CA . GLY A 1 561 ? -8.795 -3.245 -3.978 1.00 93.06 561 GLY A CA 1
ATOM 4283 C C . GLY A 1 561 ? -7.856 -3.612 -2.826 1.00 93.06 561 GLY A C 1
ATOM 4284 O O . GLY A 1 561 ? -6.992 -4.491 -2.929 1.00 93.06 561 GLY A O 1
ATOM 4285 N N . GLU A 1 562 ? -8.043 -2.977 -1.663 1.00 87.31 562 GLU A N 1
ATOM 4286 C CA . GLU A 1 562 ? -7.347 -3.394 -0.440 1.00 87.31 562 GLU A CA 1
ATOM 4287 C C . GLU A 1 562 ? -7.694 -4.841 -0.037 1.00 87.31 562 GLU A C 1
ATOM 4289 O O . GLU A 1 562 ? -6.805 -5.578 0.402 1.00 87.31 562 GLU A O 1
ATOM 4294 N N . ASN A 1 563 ? -8.949 -5.257 -0.247 1.00 89.19 563 ASN A N 1
ATOM 4295 C CA . ASN A 1 563 ? -9.414 -6.639 -0.140 1.00 89.19 563 ASN A CA 1
ATOM 4296 C C . ASN A 1 563 ? -9.543 -7.259 -1.544 1.00 89.19 563 ASN A C 1
ATOM 4298 O O . ASN A 1 563 ? -10.257 -6.714 -2.385 1.00 89.19 563 ASN A O 1
ATOM 4302 N N . ARG A 1 564 ? -8.867 -8.390 -1.805 1.00 93.06 564 ARG A N 1
ATOM 4303 C CA . ARG A 1 564 ? -8.945 -9.072 -3.113 1.00 93.06 564 ARG A CA 1
ATOM 4304 C C . ARG A 1 564 ? -10.232 -9.869 -3.270 1.00 93.06 564 ARG A C 1
ATOM 4306 O O . ARG A 1 564 ? -10.625 -10.107 -4.401 1.00 93.06 564 ARG A O 1
ATOM 4313 N N . PHE A 1 565 ? -10.875 -10.280 -2.174 1.00 93.31 565 PHE A N 1
ATOM 4314 C CA . PHE A 1 565 ? -12.142 -11.004 -2.256 1.00 93.31 565 PHE A CA 1
ATOM 4315 C C . PHE A 1 565 ? -13.217 -10.108 -2.886 1.00 93.31 565 PHE A C 1
ATOM 4317 O O . PHE A 1 565 ? -13.717 -10.431 -3.957 1.00 93.31 565 PHE A O 1
ATOM 4324 N N . ASP A 1 566 ? -13.461 -8.929 -2.307 1.00 93.06 566 ASP A N 1
ATOM 4325 C CA . ASP A 1 566 ? -14.429 -7.948 -2.822 1.00 93.06 566 ASP A CA 1
ATOM 4326 C C . ASP A 1 566 ? -14.090 -7.510 -4.265 1.00 93.06 566 ASP A C 1
ATOM 4328 O O . ASP A 1 566 ? -14.974 -7.357 -5.107 1.00 93.06 566 ASP A O 1
ATOM 4332 N N . ALA A 1 567 ? -12.799 -7.333 -4.574 1.00 95.31 567 ALA A N 1
ATOM 4333 C CA . ALA A 1 567 ? -12.344 -6.954 -5.912 1.00 95.31 567 ALA A CA 1
ATOM 4334 C C . ALA A 1 567 ? -12.519 -8.079 -6.950 1.00 95.31 567 ALA A C 1
ATOM 4336 O O . ALA A 1 567 ? -12.958 -7.819 -8.068 1.00 95.31 567 ALA A O 1
ATOM 4337 N N . GLY A 1 568 ? -12.247 -9.330 -6.572 1.00 96.19 568 GLY A N 1
ATOM 4338 C CA . GLY A 1 568 ? -12.501 -10.504 -7.405 1.00 96.19 568 GLY A CA 1
ATOM 4339 C C . GLY A 1 568 ? -13.993 -10.792 -7.584 1.00 96.19 568 GLY A C 1
ATOM 4340 O O . GLY A 1 568 ? -14.402 -11.175 -8.674 1.00 96.19 568 GLY A O 1
ATOM 4341 N N . GLN A 1 569 ? -14.833 -10.523 -6.576 1.00 96.12 569 GLN A N 1
ATOM 4342 C CA . GLN A 1 569 ? -16.291 -10.567 -6.739 1.00 96.12 569 GLN A CA 1
ATOM 4343 C C . GLN A 1 569 ? -16.759 -9.571 -7.805 1.00 96.12 569 GLN A C 1
ATOM 4345 O O . GLN A 1 569 ? -17.541 -9.949 -8.670 1.00 96.12 569 GLN A O 1
ATOM 4350 N N . VAL A 1 570 ? -16.244 -8.335 -7.803 1.00 96.25 570 VAL A N 1
ATOM 4351 C CA . VAL A 1 570 ? -16.546 -7.349 -8.856 1.00 96.25 570 VAL A CA 1
ATOM 4352 C C . VAL A 1 570 ? -16.036 -7.802 -10.228 1.00 96.25 570 VAL A C 1
ATOM 4354 O O . VAL A 1 570 ? -16.768 -7.664 -11.205 1.00 96.25 570 VAL A O 1
ATOM 4357 N N . ALA A 1 571 ? -14.838 -8.385 -10.313 1.00 96.88 571 ALA A N 1
ATOM 4358 C CA . ALA A 1 571 ? -14.293 -8.912 -11.566 1.00 96.88 571 ALA A CA 1
ATOM 4359 C C . ALA A 1 571 ? -15.176 -10.021 -12.177 1.00 96.88 571 ALA A C 1
ATOM 4361 O O . ALA A 1 571 ? -15.484 -9.981 -13.368 1.00 96.88 571 ALA A O 1
ATOM 4362 N N . VAL A 1 572 ? -15.651 -10.965 -11.357 1.00 96.62 572 VAL A N 1
ATOM 4363 C CA . VAL A 1 572 ? -16.606 -12.001 -11.785 1.00 96.62 572 VAL A CA 1
ATOM 4364 C C . VAL A 1 572 ? -17.950 -11.370 -12.170 1.00 96.62 572 VAL A C 1
ATOM 4366 O O . VAL A 1 572 ? -18.406 -11.528 -13.297 1.00 96.62 572 VAL A O 1
ATOM 4369 N N . GLN A 1 573 ? -18.570 -10.616 -11.256 1.00 95.88 573 GLN A N 1
ATOM 4370 C CA . GLN A 1 573 ? -19.958 -10.147 -11.383 1.00 95.88 573 GLN A CA 1
ATOM 4371 C C . GLN A 1 573 ? -20.168 -9.039 -12.420 1.00 95.88 573 GLN A C 1
ATOM 4373 O O . GLN A 1 573 ? -21.283 -8.893 -12.912 1.00 95.88 573 GLN A O 1
ATOM 4378 N N . ARG A 1 574 ? -1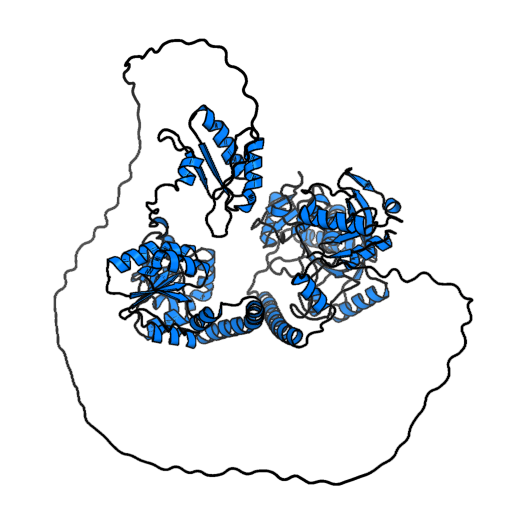9.148 -8.220 -12.715 1.00 94.31 574 ARG A N 1
ATOM 4379 C CA . ARG A 1 574 ? -19.268 -7.076 -13.640 1.00 94.31 574 ARG A CA 1
ATOM 4380 C C . ARG A 1 574 ? -18.459 -7.219 -14.921 1.00 94.31 574 ARG A C 1
ATOM 4382 O O . ARG A 1 574 ? -18.847 -6.636 -15.924 1.00 94.31 574 ARG A O 1
ATOM 4389 N N . CYS A 1 575 ? -17.361 -7.975 -14.900 1.00 93.94 575 CYS A N 1
ATOM 4390 C CA . CYS A 1 575 ? -16.487 -8.130 -16.068 1.00 93.94 575 CYS A CA 1
ATOM 4391 C C . CYS A 1 575 ? -16.578 -9.531 -16.708 1.00 93.94 575 CYS A C 1
ATOM 4393 O O . CYS A 1 575 ? -15.978 -9.769 -17.763 1.00 93.94 575 CYS A O 1
ATOM 4395 N N . GLY A 1 576 ? -17.333 -10.453 -16.094 1.00 94.62 576 GLY A N 1
ATOM 4396 C CA . GLY A 1 576 ? -17.514 -11.825 -16.572 1.00 94.62 576 GLY A CA 1
ATOM 4397 C C . GLY A 1 576 ? -16.240 -12.666 -16.486 1.00 94.62 576 GLY A C 1
ATOM 4398 O O . GLY A 1 576 ? -15.999 -13.485 -17.368 1.00 94.62 576 GLY A O 1
ATOM 4399 N N . ALA A 1 577 ? -15.389 -12.417 -15.485 1.00 97.06 577 ALA A N 1
ATOM 4400 C CA . ALA A 1 577 ? -14.119 -13.123 -15.333 1.00 97.06 577 ALA A CA 1
ATOM 4401 C C . ALA A 1 577 ? -14.329 -14.594 -14.931 1.00 97.06 577 ALA A C 1
ATOM 4403 O O . ALA A 1 577 ? -14.926 -14.875 -13.889 1.00 97.06 577 ALA A O 1
ATOM 4404 N N . THR A 1 578 ? -13.792 -15.527 -15.722 1.00 96.75 578 THR A N 1
ATOM 4405 C CA . THR A 1 578 ? -13.789 -16.970 -15.421 1.00 96.75 578 THR A CA 1
ATOM 4406 C C . THR A 1 578 ? -12.480 -17.447 -14.789 1.00 96.75 578 THR A C 1
ATOM 4408 O O . THR A 1 578 ? -12.425 -18.569 -14.298 1.00 96.75 578 THR A O 1
ATOM 4411 N N . ALA A 1 579 ? -11.456 -16.591 -14.704 1.00 98.06 579 ALA A N 1
ATOM 4412 C CA . ALA A 1 579 ? -10.255 -16.805 -13.894 1.00 98.06 579 ALA A CA 1
ATOM 4413 C C . ALA A 1 579 ? -9.759 -15.481 -13.285 1.00 98.06 579 ALA A C 1
ATOM 4415 O O . ALA A 1 579 ? -9.963 -14.410 -13.856 1.00 98.06 579 ALA A O 1
ATOM 4416 N N . ILE A 1 580 ? -9.085 -15.539 -12.133 1.00 98.44 580 ILE A N 1
ATOM 4417 C CA . ILE A 1 580 ? -8.507 -14.362 -11.465 1.00 98.44 580 ILE A CA 1
ATOM 4418 C C . ILE A 1 580 ? -6.997 -14.526 -11.307 1.00 98.44 580 ILE A C 1
ATOM 4420 O O . ILE A 1 580 ? -6.545 -15.539 -10.776 1.00 98.44 580 ILE A O 1
ATOM 4424 N N . VAL A 1 581 ? -6.231 -13.498 -11.676 1.00 98.50 581 VAL A N 1
ATOM 4425 C CA . VAL A 1 581 ? -4.786 -13.405 -11.409 1.00 98.50 581 VAL A CA 1
ATOM 4426 C C . VAL A 1 581 ? -4.541 -12.346 -10.335 1.00 98.50 581 VAL A C 1
ATOM 4428 O O . VAL A 1 581 ? -4.823 -11.166 -10.540 1.00 98.50 581 VAL A O 1
ATOM 4431 N N . LEU A 1 582 ? -4.038 -12.748 -9.166 1.00 97.62 582 LEU A N 1
ATOM 4432 C CA . LEU A 1 582 ? -3.700 -11.823 -8.083 1.00 97.62 582 LEU A CA 1
ATOM 4433 C C . LEU A 1 582 ? -2.290 -11.272 -8.261 1.00 97.62 582 LEU A C 1
ATOM 4435 O O . LEU A 1 582 ? -1.321 -12.031 -8.265 1.00 97.62 582 LEU A O 1
ATOM 4439 N N . ASP A 1 583 ? -2.190 -9.948 -8.276 1.00 95.81 583 ASP A N 1
ATOM 4440 C CA . ASP A 1 583 ? -0.931 -9.225 -8.150 1.00 95.81 583 ASP A CA 1
ATOM 4441 C C . ASP A 1 583 ? -0.579 -8.971 -6.665 1.00 95.81 583 ASP A C 1
ATOM 4443 O O . ASP A 1 583 ? -1.426 -8.652 -5.813 1.00 95.81 583 ASP A O 1
ATOM 4447 N N . ASP A 1 584 ? 0.703 -9.168 -6.352 1.00 92.88 584 ASP A N 1
ATOM 4448 C CA . ASP A 1 584 ? 1.280 -9.242 -5.004 1.00 92.88 584 ASP A CA 1
ATOM 4449 C C . ASP A 1 584 ? 0.467 -10.146 -4.043 1.00 92.88 584 ASP A C 1
ATOM 4451 O O . ASP A 1 584 ? 0.188 -9.799 -2.889 1.00 92.88 584 ASP A O 1
ATOM 4455 N N . GLY A 1 585 ? 0.027 -11.304 -4.549 1.00 91.00 585 GLY A N 1
ATOM 4456 C CA . GLY A 1 585 ? -0.958 -12.183 -3.914 1.00 91.00 585 GLY A CA 1
ATOM 4457 C C . GLY A 1 585 ? -0.444 -13.011 -2.731 1.00 91.00 585 GLY A C 1
ATOM 4458 O O . GLY A 1 585 ? -1.220 -13.322 -1.824 1.00 91.00 585 GLY A O 1
ATOM 4459 N N . PHE A 1 586 ? 0.852 -13.347 -2.680 1.00 93.50 586 PHE A N 1
ATOM 4460 C CA . PHE A 1 586 ? 1.393 -14.392 -1.787 1.00 93.50 586 PHE A CA 1
ATOM 4461 C C . PHE A 1 586 ? 1.057 -14.185 -0.293 1.00 93.50 586 PHE A C 1
ATOM 4463 O O . PHE A 1 586 ? 0.546 -15.094 0.360 1.00 93.50 586 PHE A O 1
ATOM 4470 N N . GLN A 1 587 ? 1.196 -12.964 0.244 1.00 91.81 587 GLN A N 1
ATOM 4471 C CA . GLN A 1 587 ? 0.843 -12.654 1.645 1.00 91.81 587 GLN A CA 1
ATOM 4472 C C . GLN A 1 587 ? -0.675 -12.562 1.929 1.00 91.81 587 GLN A C 1
ATOM 4474 O O . GLN A 1 587 ? -1.073 -12.401 3.088 1.00 91.81 587 GLN A O 1
ATOM 4479 N N . HIS A 1 588 ? -1.542 -12.590 0.913 1.00 87.31 588 HIS A N 1
ATOM 4480 C CA . HIS A 1 588 ? -2.975 -12.327 1.060 1.00 87.31 588 HIS A CA 1
ATOM 4481 C C . HIS A 1 588 ? -3.757 -13.601 1.424 1.00 87.31 588 HIS A C 1
ATOM 4483 O O . HIS A 1 588 ? -4.103 -14.404 0.565 1.00 87.31 588 HIS A O 1
ATOM 4489 N N . ARG A 1 589 ? -4.033 -13.782 2.723 1.00 86.25 589 ARG A N 1
ATOM 4490 C CA . ARG A 1 589 ? -4.692 -14.979 3.286 1.00 86.25 589 ARG A CA 1
ATOM 4491 C C . ARG A 1 589 ? -6.232 -14.943 3.312 1.00 86.25 589 ARG A C 1
ATOM 4493 O O . ARG A 1 589 ? -6.854 -15.973 3.546 1.00 86.25 589 ARG A O 1
ATOM 4500 N N . THR A 1 590 ? -6.860 -13.790 3.074 1.00 84.25 590 THR A N 1
ATOM 4501 C CA . THR A 1 590 ? -8.331 -13.620 3.102 1.00 84.25 590 THR A CA 1
ATOM 4502 C C . THR A 1 590 ? -9.056 -14.147 1.860 1.00 84.25 590 THR A C 1
ATOM 4504 O O . THR A 1 590 ? -10.283 -14.199 1.861 1.00 84.25 590 THR A O 1
ATOM 4507 N N . LEU A 1 591 ? -8.325 -14.551 0.818 1.00 91.44 591 LEU A N 1
ATOM 4508 C CA . LEU A 1 591 ? -8.859 -15.141 -0.410 1.00 91.44 591 LEU A CA 1
ATOM 4509 C C . LEU A 1 591 ? -8.171 -16.490 -0.664 1.00 91.44 591 LEU A C 1
ATOM 4511 O O . LEU A 1 591 ? -6.946 -16.583 -0.600 1.00 91.44 591 LEU A O 1
ATOM 4515 N N . HIS A 1 592 ? -8.969 -17.522 -0.928 1.00 94.12 592 HIS A N 1
ATOM 4516 C CA . HIS A 1 592 ? -8.523 -18.841 -1.357 1.00 94.12 592 HIS A CA 1
ATOM 4517 C C . HIS A 1 592 ? -7.874 -18.746 -2.738 1.00 94.12 592 HIS A C 1
ATOM 4519 O O . HIS A 1 592 ? -8.386 -18.061 -3.622 1.00 94.12 592 HIS A O 1
ATOM 4525 N N . LYS A 1 593 ? -6.787 -19.488 -2.931 1.00 95.38 593 LYS A N 1
ATOM 4526 C CA . LYS A 1 593 ? -6.015 -19.543 -4.172 1.00 95.38 593 LYS A CA 1
ATOM 4527 C C . LYS A 1 593 ? -6.015 -20.977 -4.680 1.00 95.38 593 LYS A C 1
ATOM 4529 O O . LYS A 1 593 ? -5.977 -21.900 -3.872 1.00 95.38 593 LYS A O 1
ATOM 4534 N N . SER A 1 594 ? -6.105 -21.147 -5.988 1.00 96.62 594 SER A N 1
ATOM 4535 C CA . SER A 1 594 ? -6.008 -22.450 -6.647 1.00 96.62 594 SER A CA 1
ATOM 4536 C C . SER A 1 594 ? -4.565 -22.807 -7.008 1.00 96.62 594 SER A C 1
ATOM 4538 O O . SER A 1 594 ? -4.268 -23.987 -7.121 1.00 96.62 594 SER A O 1
ATOM 4540 N N . LEU A 1 595 ? -3.703 -21.795 -7.178 1.00 97.19 595 LEU A N 1
ATOM 4541 C CA . LEU A 1 595 ? -2.285 -21.934 -7.514 1.00 97.19 595 LEU A CA 1
ATOM 4542 C C . LEU A 1 595 ? -1.492 -20.742 -6.937 1.00 97.19 595 LEU A C 1
ATOM 4544 O O . LEU A 1 595 ? -1.852 -19.588 -7.183 1.00 97.19 595 LEU A O 1
ATOM 4548 N N . GLU A 1 596 ? -0.430 -20.989 -6.173 1.00 97.12 596 GLU A N 1
ATOM 4549 C CA . GLU A 1 596 ? 0.523 -19.996 -5.651 1.00 97.12 596 GLU A CA 1
ATOM 4550 C C . GLU A 1 596 ? 1.835 -20.031 -6.458 1.00 97.12 596 GLU A C 1
ATOM 4552 O O . GLU A 1 596 ? 2.720 -20.852 -6.207 1.00 97.12 596 GLU A O 1
ATOM 4557 N N . ILE A 1 597 ? 1.985 -19.098 -7.403 1.00 97.62 597 ILE A N 1
ATOM 4558 C CA . ILE A 1 597 ? 3.212 -18.872 -8.175 1.00 97.62 597 ILE A CA 1
ATOM 4559 C C . ILE A 1 597 ? 4.097 -17.876 -7.417 1.00 97.62 597 ILE A C 1
ATOM 4561 O O . ILE A 1 597 ? 3.752 -16.701 -7.238 1.00 97.62 597 ILE A O 1
ATOM 4565 N N . LEU A 1 598 ? 5.271 -18.333 -6.986 1.00 96.19 598 LEU A N 1
ATOM 4566 C CA . LEU A 1 598 ? 6.236 -17.514 -6.266 1.00 96.19 598 LEU A CA 1
ATOM 4567 C C . LEU A 1 598 ? 7.392 -17.081 -7.175 1.00 96.19 598 LEU A C 1
ATOM 4569 O O . LEU A 1 598 ? 8.142 -17.905 -7.691 1.00 96.19 598 LEU A O 1
ATOM 4573 N N . VAL A 1 599 ? 7.568 -15.769 -7.313 1.00 95.56 599 VAL A N 1
ATOM 4574 C CA . VAL A 1 599 ? 8.596 -15.146 -8.153 1.00 95.56 599 VAL A CA 1
ATOM 4575 C C . VAL A 1 599 ? 9.774 -14.679 -7.294 1.00 95.56 599 VAL A C 1
ATOM 4577 O O . VAL A 1 599 ? 9.591 -13.976 -6.293 1.00 95.56 599 VAL A O 1
ATOM 4580 N N . VAL A 1 600 ? 10.992 -15.060 -7.678 1.00 93.50 600 VAL A N 1
ATOM 4581 C CA . VAL A 1 600 ? 12.237 -14.798 -6.940 1.00 93.50 600 VAL A CA 1
ATOM 4582 C C . VAL A 1 600 ? 13.278 -14.192 -7.881 1.00 93.50 600 VAL A C 1
ATOM 4584 O O . VAL A 1 600 ? 13.606 -14.780 -8.901 1.00 93.50 600 VAL A O 1
ATOM 4587 N N . ASN A 1 601 ? 13.831 -13.031 -7.520 1.00 89.31 601 ASN A N 1
ATOM 4588 C CA . ASN A 1 601 ? 14.909 -12.384 -8.274 1.00 89.31 601 ASN A CA 1
ATOM 4589 C C . ASN A 1 601 ? 16.195 -13.219 -8.158 1.00 89.31 601 ASN A C 1
ATOM 4591 O O . ASN A 1 601 ? 16.715 -13.370 -7.057 1.00 89.31 601 ASN A O 1
ATOM 4595 N N . GLY A 1 602 ? 16.720 -13.741 -9.266 1.00 88.38 602 GLY A N 1
ATOM 4596 C CA . GLY A 1 602 ? 17.883 -14.631 -9.263 1.00 88.38 602 GLY A CA 1
ATOM 4597 C C . GLY A 1 602 ? 19.191 -13.973 -8.807 1.00 88.38 602 GLY A C 1
ATOM 4598 O O . GLY A 1 602 ? 20.069 -14.673 -8.317 1.00 88.38 602 GLY A O 1
ATOM 4599 N N . ARG A 1 603 ? 19.315 -12.640 -8.904 1.00 81.62 603 ARG A N 1
ATOM 4600 C CA . ARG A 1 603 ? 20.510 -11.878 -8.478 1.00 81.62 603 ARG A CA 1
ATOM 4601 C C . ARG A 1 603 ? 20.507 -11.577 -6.976 1.00 81.62 603 ARG A C 1
ATOM 4603 O O . ARG A 1 603 ? 21.557 -11.528 -6.346 1.00 81.62 603 ARG A O 1
ATOM 4610 N N . ALA A 1 604 ? 19.324 -11.359 -6.398 1.00 81.06 604 ALA A N 1
ATOM 4611 C CA . ALA A 1 604 ? 19.141 -10.991 -4.990 1.00 81.06 604 ALA A CA 1
ATOM 4612 C C . ALA A 1 604 ? 17.954 -11.742 -4.341 1.00 81.06 604 ALA A C 1
ATOM 4614 O O . ALA A 1 604 ? 17.006 -11.115 -3.856 1.00 81.06 604 ALA A O 1
ATOM 4615 N N . PRO A 1 605 ? 17.970 -13.089 -4.313 1.00 83.75 605 PRO A N 1
ATOM 4616 C CA . PRO A 1 605 ? 16.774 -13.898 -4.056 1.00 83.75 605 PRO A CA 1
ATOM 4617 C C . PRO A 1 605 ? 16.212 -13.738 -2.642 1.00 83.75 605 PRO A C 1
ATOM 4619 O O . PRO A 1 605 ? 14.998 -13.644 -2.452 1.00 83.75 605 PRO A O 1
ATOM 4622 N N . TRP A 1 606 ? 17.097 -13.659 -1.645 1.00 88.81 606 TRP A N 1
ATOM 4623 C CA . TRP A 1 606 ? 16.743 -13.678 -0.220 1.00 88.81 606 TRP A CA 1
ATOM 4624 C C . TRP A 1 606 ? 17.226 -12.432 0.547 1.00 88.81 606 TRP A C 1
ATOM 4626 O O . TRP A 1 606 ? 17.000 -12.324 1.757 1.00 88.81 606 TRP A O 1
ATOM 4636 N N . GLY A 1 607 ? 17.918 -11.508 -0.133 1.00 85.50 607 GLY A N 1
ATOM 4637 C CA . GLY A 1 607 ? 18.699 -10.435 0.494 1.00 85.50 607 GLY A CA 1
ATOM 4638 C C . GLY A 1 607 ? 19.636 -10.977 1.583 1.00 85.50 607 GLY A C 1
ATOM 4639 O O . GLY A 1 607 ? 20.134 -12.099 1.496 1.00 85.50 607 GLY A O 1
ATOM 4640 N N . ASN A 1 608 ? 19.788 -10.237 2.683 1.00 87.69 608 ASN A N 1
ATOM 4641 C CA . ASN A 1 608 ? 20.553 -10.675 3.861 1.00 87.69 608 ASN A CA 1
ATOM 4642 C C . ASN A 1 608 ? 19.887 -11.797 4.708 1.00 87.69 608 ASN A C 1
ATOM 4644 O O . ASN A 1 608 ? 20.286 -12.034 5.852 1.00 87.69 608 ASN A O 1
ATOM 4648 N N . GLN A 1 609 ? 18.855 -12.468 4.178 1.00 90.50 609 GLN A N 1
ATOM 4649 C CA . GLN A 1 609 ? 18.078 -13.547 4.809 1.00 90.50 609 GLN A CA 1
ATOM 4650 C C . GLN A 1 609 ? 17.385 -13.177 6.138 1.00 90.50 609 GLN A C 1
ATOM 4652 O O . GLN A 1 609 ? 16.977 -14.057 6.903 1.00 90.50 609 GLN A O 1
ATOM 4657 N N . ARG A 1 610 ? 17.218 -11.884 6.457 1.00 92.94 610 ARG A N 1
ATOM 4658 C CA . ARG A 1 610 ? 16.510 -11.435 7.671 1.00 92.94 610 ARG A CA 1
ATOM 4659 C C . ARG A 1 610 ? 15.122 -10.884 7.357 1.00 92.94 610 ARG A C 1
ATOM 4661 O O . ARG A 1 610 ? 14.895 -10.243 6.334 1.00 92.94 610 ARG A O 1
ATOM 4668 N N . LEU A 1 611 ? 14.200 -11.109 8.294 1.00 93.75 611 LEU A N 1
ATOM 4669 C CA . LEU A 1 611 ? 12.856 -10.534 8.270 1.00 93.75 611 LEU A CA 1
ATOM 4670 C C . LEU A 1 611 ? 12.895 -9.011 8.427 1.00 93.75 611 LEU A C 1
ATOM 4672 O O . LEU A 1 611 ? 13.696 -8.470 9.201 1.00 93.75 611 LEU A O 1
ATOM 4676 N N . PHE A 1 612 ? 11.968 -8.335 7.756 1.00 91.25 612 PHE A N 1
ATOM 4677 C CA . PHE A 1 612 ? 11.736 -6.902 7.887 1.00 91.25 612 PHE A CA 1
ATOM 4678 C C . PHE A 1 612 ? 11.562 -6.478 9.363 1.00 91.25 612 PHE A C 1
ATOM 4680 O O . PHE A 1 612 ? 10.917 -7.195 10.130 1.00 91.25 612 PHE A O 1
ATOM 4687 N N . PRO A 1 613 ? 12.133 -5.337 9.805 1.00 90.25 613 PRO A N 1
ATOM 4688 C CA . PRO A 1 613 ? 12.935 -4.374 9.045 1.00 90.25 613 PRO A CA 1
ATOM 4689 C C . PRO A 1 613 ? 14.456 -4.624 9.083 1.00 90.25 613 PRO A C 1
ATOM 4691 O O . PRO A 1 613 ? 15.210 -3.800 8.576 1.00 90.25 613 PRO A O 1
ATOM 4694 N N . ARG A 1 614 ? 14.942 -5.740 9.654 1.00 89.88 614 ARG A N 1
ATOM 4695 C CA . ARG A 1 614 ? 16.384 -6.087 9.629 1.00 89.88 614 ARG A CA 1
ATOM 4696 C C . ARG A 1 614 ? 16.867 -6.490 8.228 1.00 89.88 614 ARG A C 1
ATOM 4698 O O . ARG A 1 614 ? 18.050 -6.340 7.929 1.00 89.88 614 ARG A O 1
ATOM 4705 N N . GLY A 1 615 ? 15.966 -6.996 7.396 1.00 90.44 615 GLY A N 1
ATOM 4706 C CA . GLY A 1 615 ? 16.234 -7.375 6.015 1.00 90.44 615 GLY A CA 1
ATOM 4707 C C . GLY A 1 615 ? 14.992 -7.274 5.142 1.00 90.44 615 GLY A C 1
ATOM 4708 O O . GLY A 1 615 ? 13.943 -6.795 5.575 1.00 90.44 615 GLY A O 1
ATOM 4709 N N . MET A 1 616 ? 15.116 -7.755 3.910 1.00 90.38 616 MET A N 1
ATOM 4710 C CA . MET A 1 616 ? 14.087 -7.621 2.878 1.00 90.38 616 MET A CA 1
ATOM 4711 C C . MET A 1 616 ? 12.976 -8.678 2.968 1.00 90.38 616 MET A C 1
ATOM 4713 O O . MET A 1 616 ? 11.984 -8.552 2.254 1.00 90.38 616 MET A O 1
ATOM 4717 N N . LEU A 1 617 ? 13.092 -9.714 3.810 1.00 93.38 617 LEU A N 1
ATOM 4718 C CA . LEU A 1 617 ? 12.084 -10.778 3.862 1.00 93.38 617 LEU A CA 1
ATOM 4719 C C . LEU A 1 617 ? 10.770 -10.293 4.510 1.00 93.38 617 LEU A C 1
ATOM 4721 O O . LEU A 1 617 ? 10.725 -9.925 5.686 1.00 93.38 617 LEU A O 1
ATOM 4725 N N . ARG A 1 618 ? 9.682 -10.358 3.737 1.00 93.81 618 ARG A N 1
ATOM 4726 C CA . ARG A 1 618 ? 8.282 -10.177 4.161 1.00 93.81 618 ARG A CA 1
ATOM 4727 C C . ARG A 1 618 ? 7.780 -11.361 4.992 1.00 93.81 618 ARG A C 1
ATOM 4729 O O . ARG A 1 618 ? 6.937 -11.198 5.866 1.00 93.81 618 ARG A O 1
ATOM 4736 N N . GLU A 1 619 ? 8.274 -12.559 4.692 1.00 93.62 619 GLU A N 1
ATOM 4737 C CA . GLU A 1 619 ? 7.920 -13.829 5.333 1.00 93.62 619 GLU A CA 1
ATOM 4738 C C . GLU A 1 619 ? 9.179 -14.712 5.448 1.00 93.62 619 GLU A C 1
ATOM 4740 O O . GLU A 1 619 ? 10.107 -14.542 4.656 1.00 93.62 619 GLU A O 1
ATOM 4745 N N . PRO A 1 620 ? 9.269 -15.623 6.437 1.00 93.62 620 PRO A N 1
ATOM 4746 C CA . PRO A 1 620 ? 10.427 -16.509 6.580 1.00 93.62 620 PRO A CA 1
ATOM 4747 C C . PRO A 1 620 ? 10.527 -17.492 5.403 1.00 93.62 620 PRO A C 1
ATOM 4749 O O . PRO A 1 620 ? 9.516 -17.805 4.781 1.00 93.62 620 PRO A O 1
ATOM 4752 N N . LEU A 1 621 ? 11.716 -18.053 5.147 1.00 93.81 621 LEU A N 1
ATOM 4753 C CA . LEU A 1 621 ? 11.928 -19.026 4.059 1.00 93.81 621 LEU A CA 1
ATOM 4754 C C . LEU A 1 621 ? 11.074 -20.306 4.201 1.00 93.81 621 LEU A C 1
ATOM 4756 O O . LEU A 1 621 ? 10.763 -20.950 3.207 1.00 93.81 621 LEU A O 1
ATOM 4760 N N . SER A 1 622 ? 10.567 -20.628 5.395 1.00 92.38 622 SER A N 1
ATOM 4761 C CA . SER A 1 622 ? 9.560 -21.687 5.567 1.00 92.38 622 SER A CA 1
ATOM 4762 C C . SER A 1 622 ? 8.216 -21.398 4.874 1.00 92.38 622 SER A C 1
ATOM 4764 O O . SER A 1 622 ? 7.413 -22.309 4.702 1.00 92.38 622 SER A O 1
ATOM 4766 N N . ALA A 1 623 ? 7.962 -20.164 4.422 1.00 92.44 623 ALA A N 1
ATOM 4767 C CA . ALA A 1 623 ? 6.818 -19.833 3.572 1.00 92.44 623 ALA A CA 1
ATOM 4768 C C . ALA A 1 623 ? 6.947 -20.380 2.135 1.00 92.44 623 ALA A C 1
ATOM 4770 O O . ALA A 1 623 ? 5.942 -20.427 1.429 1.00 92.44 623 ALA A O 1
ATOM 4771 N N . LEU A 1 624 ? 8.137 -20.829 1.709 1.00 93.69 624 LEU A N 1
ATOM 4772 C CA . LEU A 1 624 ? 8.359 -21.484 0.410 1.00 93.69 624 LEU A CA 1
ATOM 4773 C C . LEU A 1 624 ? 7.611 -22.829 0.288 1.00 93.69 624 LEU A C 1
ATOM 4775 O O . LEU A 1 624 ? 7.247 -23.235 -0.813 1.00 93.69 624 LEU A O 1
ATOM 4779 N N . ALA A 1 625 ? 7.270 -23.461 1.418 1.00 93.44 625 ALA A N 1
ATOM 4780 C CA . ALA A 1 625 ? 6.414 -24.652 1.511 1.00 93.44 625 ALA A CA 1
ATOM 4781 C C . ALA A 1 625 ? 4.956 -24.440 1.034 1.00 93.44 625 ALA A C 1
ATOM 4783 O O . ALA A 1 625 ? 4.126 -25.334 1.167 1.00 93.44 625 ALA A O 1
ATOM 4784 N N . ARG A 1 626 ? 4.622 -23.238 0.545 1.00 92.25 626 ARG A N 1
ATOM 4785 C CA . ARG A 1 626 ? 3.290 -22.837 0.062 1.00 92.25 626 ARG A CA 1
ATOM 4786 C C . ARG A 1 626 ? 3.283 -22.401 -1.406 1.00 92.25 626 ARG A C 1
ATOM 4788 O O . ARG A 1 626 ? 2.288 -21.840 -1.843 1.00 92.25 626 ARG A O 1
ATOM 4795 N N . ALA A 1 627 ? 4.415 -22.509 -2.097 1.00 95.38 627 ALA A N 1
ATOM 4796 C CA . ALA A 1 627 ? 4.497 -22.241 -3.525 1.00 95.38 627 ALA A CA 1
ATOM 4797 C C . ALA A 1 627 ? 4.210 -23.541 -4.281 1.00 95.38 627 ALA A C 1
ATOM 4799 O O . ALA A 1 627 ? 4.891 -24.541 -4.054 1.00 95.38 627 ALA A O 1
ATOM 4800 N N . ASP A 1 628 ? 3.225 -23.505 -5.170 1.00 96.00 628 ASP A N 1
ATOM 4801 C CA . ASP A 1 628 ? 2.914 -24.608 -6.083 1.00 96.00 628 ASP A CA 1
ATOM 4802 C C . ASP A 1 628 ? 3.806 -24.543 -7.334 1.00 96.00 628 ASP A C 1
ATOM 4804 O O . ASP A 1 628 ? 4.054 -25.555 -7.983 1.00 96.00 628 ASP A O 1
ATOM 4808 N N . LEU A 1 629 ? 4.343 -23.352 -7.634 1.00 96.25 629 LEU A N 1
ATOM 4809 C CA . LEU A 1 629 ? 5.285 -23.092 -8.720 1.00 96.25 629 LEU A CA 1
ATOM 4810 C C . LEU A 1 629 ? 6.321 -22.034 -8.296 1.00 96.25 629 LEU A C 1
ATOM 4812 O O . LEU A 1 629 ? 5.961 -21.049 -7.644 1.00 96.25 629 LEU A O 1
ATOM 4816 N N . LEU A 1 630 ? 7.590 -22.187 -8.691 1.00 95.75 630 LEU A N 1
ATOM 4817 C CA . LEU A 1 630 ? 8.643 -21.185 -8.471 1.00 95.75 630 LEU A CA 1
ATOM 4818 C C . LEU A 1 630 ? 9.177 -20.647 -9.803 1.00 95.75 630 LEU A C 1
ATOM 4820 O O . LEU A 1 630 ? 9.555 -21.426 -10.671 1.00 95.75 630 LEU A O 1
ATOM 4824 N N . VAL A 1 631 ? 9.297 -19.325 -9.937 1.00 96.38 631 VAL A N 1
ATOM 4825 C CA . VAL A 1 631 ? 9.916 -18.675 -11.104 1.00 96.38 631 VAL A CA 1
ATOM 4826 C C . VAL A 1 631 ? 11.123 -17.852 -10.658 1.00 96.38 631 VAL A C 1
ATOM 4828 O O . VAL A 1 631 ? 10.980 -16.904 -9.882 1.00 96.38 631 VAL A O 1
ATOM 4831 N N . VAL A 1 632 ? 12.310 -18.205 -11.153 1.00 95.12 632 VAL A N 1
ATOM 4832 C CA . VAL A 1 632 ? 13.562 -17.477 -10.910 1.00 95.12 632 VAL A CA 1
ATOM 4833 C C . VAL A 1 632 ? 13.776 -16.465 -12.035 1.00 95.12 632 VAL A C 1
ATOM 4835 O O . VAL A 1 632 ? 13.977 -16.849 -13.185 1.00 95.12 632 VAL A O 1
ATOM 4838 N N . THR A 1 633 ? 13.719 -15.173 -11.711 1.00 92.38 633 THR A N 1
ATOM 4839 C CA . THR A 1 633 ? 13.770 -14.077 -12.688 1.00 92.38 633 THR A CA 1
ATOM 4840 C C . THR A 1 633 ? 15.163 -13.459 -12.799 1.00 92.38 633 THR A C 1
ATOM 4842 O O . THR A 1 633 ? 15.744 -13.022 -11.805 1.00 92.38 633 THR A O 1
ATOM 4845 N N . ASN A 1 634 ? 15.685 -13.395 -14.024 1.00 87.50 634 ASN A N 1
ATOM 4846 C CA . ASN A 1 634 ? 16.977 -12.814 -14.401 1.00 87.50 634 ASN A CA 1
ATOM 4847 C C . ASN A 1 634 ? 18.183 -13.270 -13.534 1.00 87.50 634 ASN A C 1
ATOM 4849 O O . ASN A 1 634 ? 18.885 -12.420 -12.970 1.00 87.50 634 ASN A O 1
ATOM 4853 N N . PRO A 1 635 ? 18.426 -14.587 -13.362 1.00 89.75 635 PRO A N 1
ATOM 4854 C CA . PRO A 1 635 ? 19.628 -15.068 -12.679 1.00 89.75 635 PRO A CA 1
ATOM 4855 C C . PRO A 1 635 ? 20.902 -14.660 -13.452 1.00 89.75 635 PRO A C 1
ATOM 4857 O O . PRO A 1 635 ? 20.883 -14.685 -14.680 1.00 89.75 635 PRO A O 1
ATOM 4860 N N . PRO A 1 636 ? 22.012 -14.285 -12.779 1.00 86.44 636 PRO A N 1
ATOM 4861 C CA . PRO A 1 636 ? 23.273 -13.958 -13.456 1.00 86.44 636 PRO A CA 1
ATOM 4862 C C . PRO A 1 636 ? 23.871 -15.133 -14.233 1.00 86.44 636 PRO A C 1
ATOM 4864 O O . PRO A 1 636 ? 24.463 -14.933 -15.288 1.00 86.44 636 PRO A O 1
ATOM 4867 N N . SER A 1 637 ? 23.712 -16.346 -13.707 1.00 88.69 637 SER A N 1
ATOM 4868 C CA . SER A 1 637 ? 24.152 -17.595 -14.314 1.00 88.69 637 SER A CA 1
ATOM 4869 C C . SER A 1 637 ? 23.200 -18.739 -13.957 1.00 88.69 637 SER A C 1
ATOM 4871 O O . SER A 1 637 ? 22.397 -18.649 -13.022 1.00 88.69 637 SER A O 1
ATOM 4873 N N . GLU A 1 638 ? 23.339 -19.878 -14.635 1.00 88.06 638 GLU A N 1
ATOM 4874 C CA . GLU A 1 638 ? 22.668 -21.108 -14.207 1.00 88.06 638 GLU A CA 1
ATOM 4875 C C . GLU A 1 638 ? 23.042 -21.537 -12.776 1.00 88.06 638 GLU A C 1
ATOM 4877 O O . GLU A 1 638 ? 22.240 -22.175 -12.094 1.00 88.06 638 GLU A O 1
ATOM 4882 N N . ALA A 1 639 ? 24.258 -21.226 -12.309 1.00 89.69 639 ALA A N 1
ATOM 4883 C CA . ALA A 1 639 ? 24.708 -21.602 -10.971 1.00 89.69 639 ALA A CA 1
ATOM 4884 C C . ALA A 1 639 ? 23.917 -20.853 -9.886 1.00 89.69 639 ALA A C 1
ATOM 4886 O O . ALA A 1 639 ? 23.539 -21.454 -8.880 1.00 89.69 639 ALA A O 1
ATOM 4887 N N . ASP A 1 640 ? 23.567 -19.588 -10.128 1.00 90.00 640 ASP A N 1
ATOM 4888 C CA . ASP A 1 640 ? 22.676 -18.819 -9.255 1.00 90.00 640 ASP A CA 1
ATOM 4889 C C . ASP A 1 640 ? 21.250 -19.387 -9.272 1.00 90.00 640 ASP A C 1
ATOM 4891 O O . ASP A 1 640 ? 20.626 -19.553 -8.222 1.00 90.00 640 ASP A O 1
ATOM 4895 N N . ALA A 1 641 ? 20.743 -19.762 -10.454 1.00 90.19 641 ALA A N 1
ATOM 4896 C CA . ALA A 1 641 ? 19.438 -20.413 -10.586 1.00 90.19 641 ALA A CA 1
ATOM 4897 C C . ALA A 1 641 ? 19.386 -21.755 -9.826 1.00 90.19 641 ALA A C 1
ATOM 4899 O O . ALA A 1 641 ? 18.400 -22.043 -9.137 1.00 90.19 641 ALA A O 1
ATOM 4900 N N . ARG A 1 642 ? 20.471 -22.543 -9.871 1.00 91.00 642 ARG A N 1
ATOM 4901 C CA . ARG A 1 642 ? 20.655 -23.756 -9.057 1.00 91.00 642 ARG A CA 1
ATOM 4902 C C . ARG A 1 642 ? 20.704 -23.431 -7.557 1.00 91.00 642 ARG A C 1
ATOM 4904 O O . ARG A 1 642 ? 19.939 -24.016 -6.797 1.00 91.00 642 ARG A O 1
ATOM 4911 N N . ALA A 1 643 ? 21.469 -22.428 -7.124 1.00 91.94 643 ALA A N 1
ATOM 4912 C CA . ALA A 1 643 ? 21.545 -22.026 -5.714 1.00 91.94 643 ALA A CA 1
ATOM 4913 C C . ALA A 1 643 ? 20.193 -21.538 -5.136 1.00 91.94 643 ALA A C 1
ATOM 4915 O O . ALA A 1 643 ? 19.862 -21.817 -3.973 1.00 91.94 643 ALA A O 1
ATOM 4916 N N . VAL A 1 644 ? 19.374 -20.851 -5.944 1.00 91.62 644 VAL A N 1
ATOM 4917 C CA . VAL A 1 644 ? 17.981 -20.513 -5.599 1.00 91.62 644 VAL A CA 1
ATOM 4918 C C . VAL A 1 644 ? 17.137 -21.781 -5.481 1.00 91.62 644 VAL A C 1
ATOM 4920 O O . VAL A 1 644 ? 16.495 -21.985 -4.447 1.00 91.62 644 VAL A O 1
ATOM 4923 N N . THR A 1 645 ? 17.195 -22.655 -6.489 1.00 91.75 645 THR A N 1
ATOM 4924 C CA . THR A 1 645 ? 16.487 -23.946 -6.534 1.00 91.75 645 THR A CA 1
ATOM 4925 C C . THR A 1 645 ? 16.775 -24.796 -5.296 1.00 91.75 645 THR A C 1
ATOM 4927 O O . THR A 1 645 ? 15.846 -25.246 -4.628 1.00 91.75 645 THR A O 1
ATOM 4930 N N . ASP A 1 646 ? 18.042 -24.956 -4.919 1.00 91.88 646 ASP A N 1
ATOM 4931 C CA . ASP A 1 646 ? 18.444 -25.778 -3.776 1.00 91.88 646 ASP A CA 1
ATOM 4932 C C . ASP A 1 646 ? 18.063 -25.150 -2.433 1.00 91.88 646 ASP A C 1
ATOM 4934 O O . ASP A 1 646 ? 17.773 -25.864 -1.472 1.00 91.88 646 ASP A O 1
ATOM 4938 N N . THR A 1 647 ? 17.996 -23.817 -2.352 1.00 91.44 647 THR A N 1
ATOM 4939 C CA . THR A 1 647 ? 17.446 -23.140 -1.168 1.00 91.44 647 THR A CA 1
ATOM 4940 C C . THR A 1 647 ? 15.941 -23.385 -1.037 1.00 91.44 647 THR A C 1
ATOM 4942 O O . THR A 1 647 ? 15.453 -23.587 0.076 1.00 91.44 647 THR A O 1
ATOM 4945 N N . VAL A 1 648 ? 15.205 -23.423 -2.153 1.00 91.25 648 VAL A N 1
ATOM 4946 C CA . VAL A 1 648 ? 13.763 -23.721 -2.149 1.00 91.25 648 VAL A CA 1
ATOM 4947 C C . VAL A 1 648 ? 13.493 -25.194 -1.854 1.00 91.25 648 VAL A C 1
ATOM 4949 O O . VAL A 1 648 ? 12.633 -25.488 -1.025 1.00 91.25 648 VAL A O 1
ATOM 4952 N N . ARG A 1 649 ? 14.269 -26.121 -2.428 1.00 91.44 649 ARG A N 1
ATOM 4953 C CA . ARG A 1 649 ? 14.128 -27.572 -2.210 1.00 91.44 649 ARG A CA 1
ATOM 4954 C C . ARG A 1 649 ? 14.215 -27.981 -0.736 1.00 91.44 649 ARG A C 1
ATOM 4956 O O . ARG A 1 649 ? 13.494 -28.885 -0.337 1.00 91.44 649 ARG A O 1
ATOM 4963 N N . ARG A 1 650 ? 15.000 -27.278 0.096 1.00 92.69 650 ARG A N 1
ATOM 4964 C CA . ARG A 1 650 ? 15.066 -27.476 1.570 1.00 92.69 650 ARG A CA 1
ATOM 4965 C C . ARG A 1 650 ? 13.760 -27.162 2.315 1.00 92.69 650 ARG A C 1
ATOM 4967 O O . ARG A 1 650 ? 13.627 -27.498 3.489 1.00 92.69 650 ARG A O 1
ATOM 4974 N N . HIS A 1 651 ? 12.831 -26.462 1.670 1.00 92.81 651 HIS A N 1
ATOM 4975 C CA . HIS A 1 651 ? 11.546 -26.051 2.237 1.00 92.81 651 HIS A CA 1
ATOM 4976 C C . HIS A 1 651 ? 10.345 -26.589 1.449 1.00 92.81 651 HIS A C 1
ATOM 4978 O O . HIS A 1 651 ? 9.249 -26.665 1.998 1.00 92.81 651 HIS A O 1
ATOM 4984 N N . ASN A 1 652 ? 10.542 -26.971 0.187 1.00 92.94 652 ASN A N 1
ATOM 4985 C CA . ASN A 1 652 ? 9.542 -27.588 -0.668 1.00 92.94 652 ASN A CA 1
ATOM 4986 C C . ASN A 1 652 ? 10.233 -28.502 -1.695 1.00 92.94 652 ASN A C 1
ATOM 4988 O O . ASN A 1 652 ? 10.702 -28.045 -2.733 1.00 92.94 652 ASN A O 1
ATOM 4992 N N . HIS A 1 653 ? 10.312 -29.802 -1.404 1.00 88.69 653 HIS A N 1
ATOM 4993 C CA . HIS A 1 653 ? 11.046 -30.763 -2.238 1.00 88.69 653 HIS A CA 1
ATOM 4994 C C . HIS A 1 653 ? 10.401 -31.041 -3.609 1.00 88.69 653 HIS A C 1
ATOM 4996 O O . HIS A 1 653 ? 11.056 -31.637 -4.460 1.00 88.69 653 HIS A O 1
ATOM 5002 N N . ARG A 1 654 ? 9.129 -30.664 -3.818 1.00 86.19 654 ARG A N 1
ATOM 5003 C CA . ARG A 1 654 ? 8.333 -31.047 -5.001 1.00 86.19 654 ARG A CA 1
ATOM 5004 C C . ARG A 1 654 ? 7.950 -29.886 -5.924 1.00 86.19 654 ARG A C 1
ATOM 5006 O O . ARG A 1 654 ? 7.396 -30.148 -6.985 1.00 86.19 654 ARG A O 1
ATOM 5013 N N . VAL A 1 655 ? 8.220 -28.634 -5.549 1.00 92.31 655 VAL A N 1
ATOM 5014 C CA . VAL A 1 655 ? 7.846 -27.475 -6.377 1.00 92.31 655 VAL A CA 1
ATOM 5015 C C . VAL A 1 655 ? 8.643 -27.450 -7.693 1.00 92.31 655 VAL A C 1
ATOM 5017 O O . VAL A 1 655 ? 9.877 -27.498 -7.649 1.00 92.31 655 VAL A O 1
ATOM 5020 N N . PRO A 1 656 ? 7.986 -27.356 -8.865 1.00 93.75 656 PRO A N 1
ATOM 5021 C CA . PRO A 1 656 ? 8.672 -27.109 -10.126 1.00 93.75 656 PRO A CA 1
ATOM 5022 C C . PRO A 1 656 ? 9.339 -25.733 -10.103 1.00 93.75 656 PRO A C 1
ATOM 5024 O O . PRO A 1 656 ? 8.731 -24.744 -9.681 1.00 93.75 656 PRO A O 1
ATOM 5027 N N . VAL A 1 657 ? 10.585 -25.668 -10.574 1.00 94.56 657 VAL A N 1
ATOM 5028 C CA . VAL A 1 657 ? 11.344 -24.419 -10.685 1.00 94.56 657 VAL A CA 1
ATOM 5029 C C . VAL A 1 657 ? 11.575 -24.083 -12.151 1.00 94.56 657 VAL A C 1
ATOM 5031 O O . VAL A 1 657 ? 12.077 -24.908 -12.910 1.00 94.56 657 VAL A O 1
ATOM 5034 N N . LEU A 1 658 ? 11.202 -22.862 -12.519 1.00 95.62 658 LEU A N 1
ATOM 5035 C CA . LEU A 1 658 ? 11.316 -22.287 -13.851 1.00 95.62 658 LEU A CA 1
ATOM 5036 C C . LEU A 1 658 ? 12.377 -21.187 -13.848 1.00 95.62 658 LEU A C 1
ATOM 5038 O O . LEU A 1 658 ? 12.538 -20.484 -12.844 1.00 95.62 658 LEU A O 1
ATOM 5042 N N . VAL A 1 659 ? 13.041 -20.983 -14.983 1.00 95.44 659 VAL A N 1
ATOM 5043 C CA . VAL A 1 659 ? 13.917 -19.826 -15.214 1.00 95.44 659 VAL A CA 1
ATOM 5044 C C . VAL A 1 659 ? 13.272 -18.906 -16.241 1.00 95.44 659 VAL A C 1
ATOM 5046 O O . VAL A 1 659 ? 12.727 -19.368 -17.244 1.00 95.44 659 VAL A O 1
ATOM 5049 N N . ALA A 1 660 ? 13.321 -17.602 -15.978 1.00 94.19 660 ALA A N 1
ATOM 5050 C CA . ALA A 1 660 ? 12.812 -16.582 -16.880 1.00 94.19 660 ALA A CA 1
ATOM 5051 C C . ALA A 1 660 ? 13.720 -15.343 -16.914 1.00 94.19 660 ALA A C 1
ATOM 5053 O O . ALA A 1 660 ? 14.226 -14.903 -15.880 1.00 94.19 660 ALA A O 1
ATOM 5054 N N . SER A 1 661 ? 13.878 -14.740 -18.086 1.00 91.25 661 SER A N 1
ATOM 5055 C CA . SER A 1 661 ? 14.732 -13.578 -18.353 1.00 91.25 661 SER A CA 1
ATOM 5056 C C . SER A 1 661 ? 13.923 -12.412 -18.927 1.00 91.25 661 SER A C 1
ATOM 5058 O O . SER A 1 661 ? 12.747 -12.557 -19.272 1.00 91.25 661 SER A O 1
ATOM 5060 N N . TYR A 1 662 ? 14.531 -11.224 -18.987 1.00 90.31 662 TYR A N 1
ATOM 5061 C CA . TYR A 1 662 ? 13.914 -10.069 -19.638 1.00 90.31 662 TYR A CA 1
ATOM 5062 C C . TYR A 1 662 ? 14.353 -9.973 -21.095 1.00 90.31 662 TYR A C 1
ATOM 5064 O O . TYR A 1 662 ? 15.523 -9.753 -21.393 1.00 90.31 662 TYR A O 1
ATOM 5072 N N . GLU A 1 663 ? 13.382 -10.091 -21.989 1.00 91.00 663 GLU A N 1
ATOM 5073 C CA . GLU A 1 663 ? 13.527 -9.861 -23.419 1.00 91.00 663 GLU A CA 1
ATOM 5074 C C . GLU A 1 663 ? 13.253 -8.380 -23.710 1.00 91.00 663 GLU A C 1
ATOM 5076 O O . GLU A 1 663 ? 12.182 -7.859 -23.382 1.00 91.00 663 GLU A O 1
ATOM 5081 N N . VAL A 1 664 ? 14.229 -7.685 -24.300 1.00 93.19 664 VAL A N 1
ATOM 5082 C CA . VAL A 1 664 ? 14.075 -6.287 -24.719 1.00 93.19 664 VAL A CA 1
ATOM 5083 C C . VAL A 1 664 ? 13.316 -6.251 -26.041 1.00 93.19 664 VAL A C 1
ATOM 5085 O O . VAL A 1 664 ? 13.780 -6.779 -27.045 1.00 93.19 664 VAL A O 1
ATOM 5088 N N . LEU A 1 665 ? 12.153 -5.598 -26.036 1.00 92.19 665 LEU A N 1
ATOM 5089 C CA . LEU A 1 665 ? 11.299 -5.415 -27.214 1.00 92.19 665 LEU A CA 1
ATOM 5090 C C . LEU A 1 665 ? 11.640 -4.141 -28.006 1.00 92.19 665 LEU A C 1
ATOM 5092 O O . LEU A 1 665 ? 11.050 -3.901 -29.054 1.00 92.19 665 LEU A O 1
ATOM 5096 N N . GLY A 1 666 ? 12.546 -3.309 -27.485 1.00 93.69 666 GLY A N 1
ATOM 5097 C CA . GLY A 1 666 ? 12.907 -2.003 -28.033 1.00 93.69 666 GLY A CA 1
ATOM 5098 C C . GLY A 1 666 ? 12.777 -0.895 -26.988 1.00 93.69 666 GLY A C 1
ATOM 5099 O O . GLY A 1 666 ? 12.726 -1.166 -25.786 1.00 93.69 666 GLY A O 1
ATOM 5100 N N . ALA A 1 667 ? 12.689 0.360 -27.425 1.00 95.00 667 ALA A N 1
ATOM 5101 C CA . ALA A 1 667 ? 12.338 1.479 -26.548 1.00 95.00 667 ALA A CA 1
ATOM 5102 C C . ALA A 1 667 ? 11.525 2.544 -27.286 1.00 95.00 667 ALA A C 1
ATOM 5104 O O . ALA A 1 667 ? 11.752 2.777 -28.467 1.00 95.00 667 ALA A O 1
ATOM 5105 N N . ARG A 1 668 ? 10.616 3.236 -26.593 1.00 94.19 668 ARG A N 1
ATOM 5106 C CA . ARG A 1 668 ? 9.798 4.297 -27.199 1.00 94.19 668 ARG A CA 1
ATOM 5107 C C . ARG A 1 668 ? 10.262 5.686 -26.785 1.00 94.19 668 ARG A C 1
ATOM 5109 O O . ARG A 1 668 ? 10.422 5.950 -25.598 1.00 94.19 668 ARG A O 1
ATOM 5116 N N . GLU A 1 669 ? 10.464 6.574 -27.748 1.00 93.81 669 GLU A N 1
ATOM 5117 C CA . GLU A 1 669 ? 10.837 7.966 -27.507 1.00 93.81 669 GLU A CA 1
ATOM 5118 C C . GLU A 1 669 ? 9.625 8.806 -27.070 1.00 93.81 669 GLU A C 1
ATOM 5120 O O . GLU A 1 669 ? 8.563 8.758 -27.693 1.00 93.81 669 GLU A O 1
ATOM 5125 N N . MET A 1 670 ? 9.786 9.609 -26.016 1.00 92.12 670 MET A N 1
ATOM 5126 C CA . MET A 1 670 ? 8.723 10.444 -25.447 1.00 92.12 670 MET A CA 1
ATOM 5127 C C . MET A 1 670 ? 8.253 11.574 -26.378 1.00 92.12 670 MET A C 1
ATOM 5129 O O . MET A 1 670 ? 7.068 11.900 -26.359 1.00 92.12 670 MET A O 1
ATOM 5133 N N . ALA A 1 671 ? 9.159 12.200 -27.137 1.00 85.38 671 ALA A N 1
ATOM 5134 C CA . ALA A 1 671 ? 8.858 13.410 -27.905 1.00 85.38 671 ALA A CA 1
ATOM 5135 C C . ALA A 1 671 ? 8.341 13.092 -29.316 1.00 85.38 671 ALA A C 1
ATOM 5137 O O . ALA A 1 671 ? 7.213 13.454 -29.645 1.00 85.38 671 ALA A O 1
ATOM 5138 N N . ALA A 1 672 ? 9.118 12.369 -30.129 1.00 80.88 672 ALA A N 1
ATOM 5139 C CA . ALA A 1 672 ? 8.691 11.951 -31.466 1.00 80.88 672 ALA A CA 1
ATOM 5140 C C . ALA A 1 672 ? 7.652 10.812 -31.455 1.00 80.88 672 ALA A C 1
ATOM 5142 O O . ALA A 1 672 ? 7.052 10.513 -32.485 1.00 80.88 672 ALA A O 1
ATOM 5143 N N . GLY A 1 673 ? 7.468 10.117 -30.326 1.00 83.50 673 GLY A N 1
ATOM 5144 C CA . GLY A 1 673 ? 6.587 8.949 -30.225 1.00 83.50 673 GLY A CA 1
ATOM 5145 C C . GLY A 1 673 ? 7.086 7.703 -30.972 1.00 83.50 673 GLY A C 1
ATOM 5146 O O . GLY A 1 673 ? 6.373 6.696 -30.975 1.00 83.50 673 GLY A O 1
ATOM 5147 N N . ARG A 1 674 ? 8.280 7.768 -31.584 1.00 88.50 674 ARG A N 1
ATOM 5148 C CA . ARG A 1 674 ? 8.960 6.699 -32.334 1.00 88.50 674 ARG A CA 1
ATOM 5149 C C . ARG A 1 674 ? 9.296 5.520 -31.423 1.00 88.50 674 ARG A C 1
ATOM 5151 O O . ARG A 1 674 ? 9.917 5.705 -30.379 1.00 88.50 674 ARG A O 1
ATOM 5158 N N . ASP A 1 675 ? 8.946 4.310 -31.844 1.00 90.94 675 ASP A N 1
ATOM 5159 C CA . ASP A 1 675 ? 9.531 3.084 -31.299 1.00 90.94 675 ASP A CA 1
ATOM 5160 C C . ASP A 1 675 ? 10.873 2.800 -32.006 1.00 90.94 675 ASP A C 1
ATOM 5162 O O . ASP A 1 675 ? 10.966 2.871 -33.232 1.00 90.94 675 ASP A O 1
ATOM 5166 N N . LEU A 1 676 ? 11.907 2.504 -31.219 1.00 90.62 676 LEU A N 1
ATOM 5167 C CA . LEU A 1 676 ? 13.205 1.976 -31.638 1.00 90.62 676 LEU A CA 1
ATOM 5168 C C . LEU A 1 676 ? 13.211 0.457 -31.463 1.00 90.62 676 LEU A C 1
ATOM 5170 O O . LEU A 1 676 ? 12.816 -0.039 -30.405 1.00 90.62 676 LEU A O 1
ATOM 5174 N N . GLN A 1 677 ? 13.719 -0.269 -32.454 1.00 91.62 677 GLN A N 1
ATOM 5175 C CA . GLN A 1 677 ? 13.986 -1.705 -32.362 1.00 91.62 677 GLN A CA 1
ATOM 5176 C C . GLN A 1 677 ? 15.139 -1.998 -31.384 1.00 91.62 677 GLN A C 1
ATOM 5178 O O . GLN A 1 677 ? 15.982 -1.126 -31.161 1.00 91.62 677 GLN A O 1
ATOM 5183 N N . PRO A 1 678 ? 15.255 -3.224 -30.830 1.00 87.44 678 PRO A N 1
ATOM 5184 C CA . PRO A 1 678 ? 16.341 -3.578 -29.908 1.00 87.44 678 PRO A CA 1
ATOM 5185 C C . PRO A 1 678 ? 17.745 -3.272 -30.452 1.00 87.44 678 PRO A C 1
ATOM 5187 O O . PRO A 1 678 ? 18.584 -2.756 -29.720 1.00 87.44 678 PRO A O 1
ATOM 5190 N N . GLY A 1 679 ? 17.985 -3.507 -31.749 1.00 87.19 679 GLY A N 1
ATOM 5191 C CA . GLY A 1 679 ? 19.265 -3.200 -32.399 1.00 87.19 679 GLY A CA 1
ATOM 5192 C C . GLY A 1 679 ? 19.584 -1.703 -32.511 1.00 87.19 679 GLY A C 1
ATOM 5193 O O . GLY A 1 679 ? 20.752 -1.336 -32.523 1.00 87.19 679 GLY A O 1
ATOM 5194 N N . GLU A 1 680 ? 18.577 -0.821 -32.523 1.00 89.50 680 GLU A N 1
ATOM 5195 C CA . GLU A 1 680 ? 18.765 0.641 -32.574 1.00 89.50 680 GLU A CA 1
ATOM 5196 C C . GLU A 1 680 ? 19.154 1.254 -31.214 1.00 89.50 680 GLU A C 1
ATOM 5198 O O . GLU A 1 680 ? 19.398 2.462 -31.129 1.00 89.50 680 GLU A O 1
ATOM 5203 N N . LEU A 1 681 ? 19.189 0.442 -30.151 1.00 87.25 681 LEU A N 1
ATOM 5204 C CA . LEU A 1 681 ? 19.704 0.807 -28.827 1.00 87.25 681 LEU A CA 1
ATOM 5205 C C . LEU A 1 681 ? 21.202 0.501 -28.679 1.00 87.25 681 LEU A C 1
ATOM 5207 O O . LEU A 1 681 ? 21.872 1.128 -27.858 1.00 87.25 681 LEU A O 1
ATOM 5211 N N . GLY A 1 682 ? 21.726 -0.438 -29.473 1.00 88.88 682 GLY A N 1
ATOM 5212 C CA . GLY A 1 682 ? 23.123 -0.854 -29.426 1.00 88.88 682 GLY A CA 1
ATOM 5213 C C . GLY A 1 682 ? 24.087 0.294 -29.734 1.00 88.88 682 GLY A C 1
ATOM 5214 O O . GLY A 1 682 ? 23.834 1.124 -30.604 1.00 88.88 682 GLY A O 1
ATOM 5215 N N . GLY A 1 683 ? 25.192 0.361 -28.993 1.00 86.50 683 GLY A N 1
ATOM 5216 C CA . GLY A 1 683 ? 26.224 1.390 -29.134 1.00 86.50 683 GLY A CA 1
ATOM 5217 C C . GLY A 1 683 ? 25.864 2.758 -28.544 1.00 86.50 683 GLY A C 1
ATOM 5218 O O . GLY A 1 683 ? 26.771 3.552 -28.303 1.00 86.50 683 GLY A O 1
ATOM 5219 N N . ARG A 1 684 ? 24.583 3.036 -28.254 1.00 93.12 684 ARG A N 1
ATOM 5220 C CA . ARG A 1 684 ? 24.165 4.340 -27.721 1.00 93.12 684 ARG A CA 1
ATOM 5221 C C . ARG A 1 684 ? 24.684 4.586 -26.315 1.00 93.12 684 ARG A C 1
ATOM 5223 O O . ARG A 1 684 ? 24.575 3.713 -25.453 1.00 93.12 684 ARG A O 1
ATOM 5230 N N . ARG A 1 685 ? 25.158 5.801 -26.050 1.00 95.31 685 ARG A N 1
ATOM 5231 C CA . ARG A 1 685 ? 25.663 6.225 -24.742 1.00 95.31 685 ARG A CA 1
ATOM 5232 C C . ARG A 1 685 ? 24.615 7.026 -23.972 1.00 95.31 685 ARG A C 1
ATOM 5234 O O . ARG A 1 685 ? 24.461 8.229 -24.175 1.00 95.31 685 ARG A O 1
ATOM 5241 N N . LEU A 1 686 ? 23.891 6.351 -23.078 1.00 96.06 686 LEU A N 1
ATOM 5242 C CA . LEU A 1 686 ? 22.674 6.855 -22.427 1.00 96.06 686 LEU A CA 1
ATOM 5243 C C . LEU A 1 686 ? 22.830 7.004 -20.908 1.00 96.06 686 LEU A C 1
ATOM 5245 O O . LEU A 1 686 ? 23.447 6.168 -20.245 1.00 96.06 686 LEU A O 1
ATOM 5249 N N . LEU A 1 687 ? 22.209 8.041 -20.336 1.00 96.25 687 LEU A N 1
ATOM 5250 C CA . LEU A 1 687 ? 22.050 8.182 -18.887 1.00 96.25 687 LEU A CA 1
ATOM 5251 C C . LEU A 1 687 ? 20.766 7.466 -18.442 1.00 96.25 687 LEU A C 1
ATOM 5253 O O . LEU A 1 687 ? 19.655 7.871 -18.787 1.00 96.25 687 LEU A O 1
ATOM 5257 N N . ALA A 1 688 ? 20.915 6.393 -17.668 1.00 96.44 688 ALA A N 1
ATOM 5258 C CA . ALA A 1 688 ? 19.791 5.607 -17.173 1.00 96.44 688 ALA A CA 1
ATOM 5259 C C . ALA A 1 688 ? 19.206 6.205 -15.883 1.00 96.44 688 ALA A C 1
ATOM 5261 O O . ALA A 1 688 ? 19.950 6.638 -14.999 1.00 96.44 688 ALA A O 1
ATOM 5262 N N . PHE A 1 689 ? 17.882 6.162 -15.713 1.00 95.69 689 PHE A N 1
ATOM 5263 C CA . PHE A 1 689 ? 17.238 6.463 -14.429 1.00 95.69 689 PHE A CA 1
ATOM 5264 C C . PHE A 1 689 ? 16.040 5.554 -14.137 1.00 95.69 689 PHE A C 1
ATOM 5266 O O . PHE A 1 689 ? 15.298 5.173 -15.042 1.00 95.69 689 PHE A O 1
ATOM 5273 N N . ALA A 1 690 ? 15.850 5.206 -12.861 1.00 93.12 690 ALA A N 1
ATOM 5274 C CA . ALA A 1 690 ? 14.809 4.270 -12.435 1.00 93.12 690 ALA A CA 1
ATOM 5275 C C . ALA A 1 690 ? 14.328 4.516 -10.995 1.00 93.12 690 ALA A C 1
ATOM 5277 O O . ALA A 1 690 ? 15.121 4.506 -10.050 1.00 93.12 690 ALA A O 1
ATOM 5278 N N . GLY A 1 691 ? 13.011 4.647 -10.823 1.00 89.19 691 GLY A N 1
ATOM 5279 C CA . GLY A 1 691 ? 12.298 4.574 -9.547 1.00 89.19 691 GLY A CA 1
ATOM 5280 C C . GLY A 1 691 ? 11.775 3.158 -9.317 1.00 89.19 691 GLY A C 1
ATOM 5281 O O . GLY A 1 691 ? 10.567 2.908 -9.411 1.00 89.19 691 GLY A O 1
ATOM 5282 N N . LEU A 1 692 ? 12.702 2.222 -9.082 1.00 84.00 692 LEU A N 1
ATOM 5283 C CA . LEU A 1 692 ? 12.453 0.776 -9.062 1.00 84.00 692 LEU A CA 1
ATOM 5284 C C . LEU A 1 692 ? 12.929 0.075 -7.788 1.00 84.00 692 LEU A C 1
ATOM 5286 O O . LEU A 1 692 ? 13.897 0.457 -7.133 1.00 84.00 692 LEU A O 1
ATOM 5290 N N . GLY A 1 693 ? 12.320 -1.078 -7.516 1.00 76.25 693 GLY A N 1
ATOM 5291 C CA . GLY A 1 693 ? 12.723 -2.020 -6.474 1.00 76.25 693 GLY A CA 1
ATOM 5292 C C . GLY A 1 693 ? 14.070 -2.729 -6.683 1.00 76.25 693 GLY A C 1
ATOM 5293 O O . GLY A 1 693 ? 14.482 -3.463 -5.790 1.00 76.25 693 GLY A O 1
ATOM 5294 N N . SER A 1 694 ? 14.731 -2.562 -7.835 1.00 76.44 694 SER A N 1
ATOM 5295 C CA . SER A 1 694 ? 16.114 -3.004 -8.098 1.00 76.44 694 SER A CA 1
ATOM 5296 C C . SER A 1 694 ? 16.698 -2.245 -9.311 1.00 76.44 694 SER A C 1
ATOM 5298 O O . SER A 1 694 ? 16.546 -2.702 -10.444 1.00 76.44 694 SER A O 1
ATOM 5300 N N . PRO A 1 695 ? 17.328 -1.068 -9.114 1.00 82.88 695 PRO A N 1
ATOM 5301 C CA . PRO A 1 695 ? 17.876 -0.267 -10.217 1.00 82.88 695 PRO A CA 1
ATOM 5302 C C . PRO A 1 695 ? 19.034 -0.947 -10.968 1.00 82.88 695 PRO A C 1
ATOM 5304 O O . PRO A 1 695 ? 19.140 -0.814 -12.185 1.00 82.88 695 PRO A O 1
ATOM 5307 N N . ALA A 1 696 ? 19.865 -1.730 -10.269 1.00 81.44 696 ALA A N 1
ATOM 5308 C CA . ALA A 1 696 ? 21.003 -2.437 -10.866 1.00 81.44 696 ALA A CA 1
ATOM 5309 C C . ALA A 1 696 ? 20.585 -3.383 -12.010 1.00 81.44 696 ALA A C 1
ATOM 5311 O O . ALA A 1 696 ? 21.186 -3.344 -13.081 1.00 81.44 696 ALA A O 1
ATOM 5312 N N . GLY A 1 697 ? 19.499 -4.147 -11.824 1.00 83.00 697 GLY A N 1
ATOM 5313 C CA . GLY A 1 697 ? 18.989 -5.070 -12.844 1.00 83.00 697 GLY A CA 1
ATOM 5314 C C . GLY A 1 697 ? 18.497 -4.378 -14.121 1.00 83.00 697 GLY A C 1
ATOM 5315 O O . GLY A 1 697 ? 18.585 -4.956 -15.204 1.00 83.00 697 GLY A O 1
ATOM 5316 N N . PHE A 1 698 ? 18.031 -3.128 -14.026 1.00 89.44 698 PHE A N 1
ATOM 5317 C CA . PHE A 1 698 ? 17.674 -2.320 -15.197 1.00 89.44 698 PHE A CA 1
ATOM 5318 C C . PHE A 1 698 ? 18.924 -1.910 -15.988 1.00 89.44 698 PHE A C 1
ATOM 5320 O O . PHE A 1 698 ? 18.976 -2.142 -17.193 1.00 89.44 698 PHE A O 1
ATOM 5327 N N . ALA A 1 699 ? 19.967 -1.407 -15.318 1.00 90.00 699 ALA A N 1
ATOM 5328 C CA . ALA A 1 699 ? 21.237 -1.080 -15.973 1.00 90.00 699 ALA A CA 1
ATOM 5329 C C . ALA A 1 699 ? 21.921 -2.308 -16.605 1.00 90.00 699 ALA A C 1
ATOM 5331 O O . ALA A 1 699 ? 22.589 -2.191 -17.627 1.00 90.00 699 ALA A O 1
ATOM 5332 N N . GLU A 1 700 ? 21.736 -3.498 -16.034 1.00 86.75 700 GLU A N 1
ATOM 5333 C CA . GLU A 1 700 ? 22.237 -4.755 -16.604 1.00 86.75 700 GLU A CA 1
ATOM 5334 C C . GLU A 1 700 ? 21.418 -5.214 -17.820 1.00 86.75 700 GLU A C 1
ATOM 5336 O O . GLU A 1 700 ? 21.997 -5.703 -18.784 1.00 86.75 700 GLU A O 1
ATOM 5341 N N . THR A 1 701 ? 20.101 -4.978 -17.830 1.00 89.94 701 THR A N 1
ATOM 5342 C CA . THR A 1 701 ? 19.246 -5.215 -19.012 1.00 89.94 701 THR A CA 1
ATOM 5343 C C . THR A 1 701 ? 19.613 -4.270 -20.166 1.00 89.94 701 THR A C 1
ATOM 5345 O O . THR A 1 701 ? 19.612 -4.681 -21.321 1.00 89.94 701 THR A O 1
ATOM 5348 N N . LEU A 1 702 ? 19.989 -3.020 -19.862 1.00 92.88 702 LEU A N 1
ATOM 5349 C CA . LEU A 1 702 ? 20.503 -2.063 -20.850 1.00 92.88 702 LEU A CA 1
ATOM 5350 C C . LEU A 1 702 ? 21.849 -2.508 -21.443 1.00 92.88 702 LEU A C 1
ATOM 5352 O O . LEU A 1 702 ? 22.000 -2.524 -22.662 1.00 92.88 702 LEU A O 1
ATOM 5356 N N . LEU A 1 703 ? 22.800 -2.928 -20.601 1.00 91.31 703 LEU A N 1
ATOM 5357 C CA . LEU A 1 703 ? 24.096 -3.451 -21.058 1.00 91.31 703 LEU A CA 1
ATOM 5358 C C . LEU A 1 703 ? 23.940 -4.716 -21.918 1.00 91.31 703 LEU A C 1
ATOM 5360 O O . LEU A 1 703 ? 24.616 -4.847 -22.933 1.00 91.31 703 LEU A O 1
ATOM 5364 N N . ALA A 1 704 ? 23.014 -5.614 -21.564 1.00 87.94 704 ALA A N 1
ATOM 5365 C CA . ALA A 1 704 ? 22.694 -6.797 -22.368 1.00 87.94 704 ALA A CA 1
ATOM 5366 C C . ALA A 1 704 ? 22.056 -6.457 -23.733 1.00 87.94 704 ALA A C 1
ATOM 5368 O O . ALA A 1 704 ? 22.163 -7.247 -24.666 1.00 87.94 704 ALA A O 1
ATOM 5369 N N . ALA A 1 705 ? 21.442 -5.276 -23.870 1.00 89.88 705 ALA A N 1
ATOM 5370 C CA . ALA A 1 705 ? 20.965 -4.720 -25.140 1.00 89.88 705 ALA A CA 1
ATOM 5371 C C . ALA A 1 705 ? 22.028 -3.878 -25.882 1.00 89.88 705 ALA A C 1
ATOM 5373 O O . ALA A 1 705 ? 21.706 -3.190 -26.849 1.00 89.88 705 ALA A O 1
ATOM 5374 N N . GLY A 1 706 ? 23.288 -3.895 -25.431 1.00 91.31 706 GLY A N 1
ATOM 5375 C CA . GLY A 1 706 ? 24.394 -3.166 -26.059 1.00 91.31 706 GLY A CA 1
ATOM 5376 C C . GLY A 1 706 ? 24.418 -1.656 -25.794 1.00 91.31 706 GLY A C 1
ATOM 5377 O O . GLY A 1 706 ? 25.173 -0.949 -26.458 1.00 91.31 706 GLY A O 1
ATOM 5378 N N . VAL A 1 707 ? 23.619 -1.144 -24.851 1.00 93.62 707 VAL A N 1
ATOM 5379 C CA . VAL A 1 707 ? 23.621 0.278 -24.465 1.00 93.62 707 VAL A CA 1
ATOM 5380 C C . VAL A 1 707 ? 24.842 0.577 -23.590 1.00 93.62 707 VAL A C 1
ATOM 5382 O O . VAL A 1 707 ? 25.027 -0.048 -22.544 1.00 93.62 707 VAL A O 1
ATOM 5385 N N . SER A 1 708 ? 25.631 1.591 -23.949 1.00 94.12 708 SER A N 1
ATOM 5386 C CA . SER A 1 708 ? 26.660 2.156 -23.070 1.00 94.12 708 SER A CA 1
ATOM 5387 C C . SER A 1 708 ? 25.985 2.999 -21.979 1.00 94.12 708 SER A C 1
ATOM 5389 O O . SER A 1 708 ? 25.461 4.089 -22.221 1.00 94.12 708 SER A O 1
ATOM 5391 N N . VAL A 1 709 ? 25.940 2.475 -20.753 1.00 94.19 709 VAL A N 1
ATOM 5392 C CA . VAL A 1 709 ? 25.273 3.135 -19.619 1.00 94.19 709 VAL A CA 1
ATOM 5393 C C . VAL A 1 709 ? 26.220 4.160 -18.989 1.00 94.19 709 VAL A C 1
ATOM 5395 O O . VAL A 1 709 ? 26.984 3.844 -18.077 1.00 94.19 709 VAL A O 1
ATOM 5398 N N . ALA A 1 710 ? 26.141 5.410 -19.455 1.00 92.25 710 ALA A N 1
ATOM 5399 C CA . ALA A 1 710 ? 26.992 6.528 -19.025 1.00 92.25 710 ALA A CA 1
ATOM 5400 C C . ALA A 1 710 ? 26.872 6.857 -17.522 1.00 92.25 710 ALA A C 1
ATOM 5402 O O . ALA A 1 710 ? 27.777 7.439 -16.922 1.00 92.25 710 ALA A O 1
ATOM 5403 N N . GLY A 1 711 ? 25.748 6.479 -16.913 1.00 91.12 711 GLY A N 1
ATOM 5404 C CA . GLY A 1 711 ? 25.497 6.544 -15.479 1.00 91.12 711 GLY A CA 1
ATOM 5405 C C . GLY A 1 711 ? 24.133 5.948 -15.132 1.00 91.12 711 GLY A C 1
ATOM 5406 O O . GLY A 1 711 ? 23.308 5.707 -16.016 1.00 91.12 711 GLY A O 1
ATOM 5407 N N . LEU A 1 712 ? 23.892 5.729 -13.838 1.00 92.25 712 LEU A N 1
ATOM 5408 C CA . LEU A 1 712 ? 22.585 5.331 -13.307 1.00 92.25 712 LEU A CA 1
ATOM 5409 C C . LEU A 1 712 ? 22.160 6.283 -12.186 1.00 92.25 712 LEU A C 1
ATOM 5411 O O . LEU A 1 712 ? 22.878 6.422 -11.194 1.00 92.25 712 LEU A O 1
ATOM 5415 N N . MET A 1 713 ? 20.980 6.886 -12.344 1.00 91.06 713 MET A N 1
ATOM 5416 C CA . MET A 1 713 ? 20.324 7.763 -11.373 1.00 91.06 713 MET A CA 1
ATOM 5417 C C . MET A 1 713 ? 19.209 6.996 -10.645 1.00 91.06 713 MET A C 1
ATOM 5419 O O . MET A 1 713 ? 18.180 6.645 -11.230 1.00 91.06 713 MET A O 1
ATOM 5423 N N . GLU A 1 714 ? 19.420 6.711 -9.360 1.00 90.31 714 GLU A N 1
ATOM 5424 C CA . GLU A 1 714 ? 18.487 5.935 -8.529 1.00 90.31 714 GLU A CA 1
ATOM 5425 C C . GLU A 1 714 ? 17.420 6.827 -7.876 1.00 90.31 714 GLU A C 1
ATOM 5427 O O . GLU A 1 714 ? 17.755 7.784 -7.180 1.00 90.31 714 GLU A O 1
ATOM 5432 N N . TYR A 1 715 ? 16.141 6.470 -8.022 1.00 89.00 715 TYR A N 1
ATOM 5433 C CA . TYR A 1 715 ? 15.018 7.101 -7.317 1.00 89.00 715 TYR A CA 1
ATOM 5434 C C . TYR A 1 715 ? 14.290 6.076 -6.418 1.00 89.00 715 TYR A C 1
ATOM 5436 O O . TYR A 1 715 ? 14.413 4.867 -6.642 1.00 89.00 715 TYR A O 1
ATOM 5444 N N . PRO A 1 716 ? 13.518 6.514 -5.400 1.00 86.06 716 PRO A N 1
ATOM 5445 C CA . PRO A 1 716 ? 12.656 5.623 -4.616 1.00 86.06 716 PRO A CA 1
ATOM 5446 C C . PRO A 1 716 ? 11.656 4.839 -5.486 1.00 86.06 716 PRO A C 1
ATOM 5448 O O . PRO A 1 716 ? 11.272 5.284 -6.572 1.00 86.06 716 PRO A O 1
ATOM 5451 N N . ASP A 1 717 ? 11.198 3.674 -5.015 1.00 84.25 717 ASP A N 1
ATOM 5452 C CA . ASP A 1 717 ? 10.170 2.913 -5.741 1.00 84.25 717 ASP A CA 1
ATOM 5453 C C . ASP A 1 717 ? 8.847 3.686 -5.740 1.00 84.25 717 ASP A C 1
ATOM 5455 O O . ASP A 1 717 ? 8.472 4.305 -4.743 1.00 84.25 717 ASP A O 1
ATOM 5459 N N . HIS A 1 718 ? 8.131 3.654 -6.861 1.00 85.81 718 HIS A N 1
ATOM 5460 C CA . HIS A 1 718 ? 6.933 4.474 -7.081 1.00 85.81 718 HIS A CA 1
ATOM 5461 C C . HIS A 1 718 ? 7.171 6.008 -7.002 1.00 85.81 718 HIS A C 1
ATOM 5463 O O . HIS A 1 718 ? 6.219 6.758 -6.771 1.00 85.81 718 HIS A O 1
ATOM 5469 N N . HIS A 1 719 ? 8.403 6.505 -7.221 1.00 89.56 719 HIS A N 1
ATOM 5470 C CA . HIS A 1 719 ? 8.695 7.952 -7.262 1.00 89.56 719 HIS A CA 1
ATOM 5471 C C . HIS A 1 719 ? 7.882 8.684 -8.341 1.00 89.56 719 HIS A C 1
ATOM 5473 O O . HIS A 1 719 ? 7.903 8.317 -9.518 1.00 89.56 719 HIS A O 1
ATOM 5479 N N . TRP A 1 720 ? 7.195 9.757 -7.947 1.00 90.69 720 TRP A N 1
ATOM 5480 C CA . TRP A 1 720 ? 6.464 10.633 -8.861 1.00 90.69 720 TRP A CA 1
ATOM 5481 C C . TRP A 1 720 ? 7.381 11.752 -9.353 1.00 90.69 720 TRP A C 1
ATOM 5483 O O . TRP A 1 720 ? 7.582 12.747 -8.656 1.00 90.69 720 TRP A O 1
ATOM 5493 N N . PHE A 1 721 ? 7.919 11.578 -10.559 1.00 91.69 721 PHE A N 1
ATOM 5494 C CA . PHE A 1 721 ? 8.790 12.556 -11.204 1.00 91.69 721 PHE A CA 1
ATOM 5495 C C . PHE A 1 721 ? 8.107 13.912 -11.396 1.00 91.69 721 PHE A C 1
ATOM 5497 O O . PHE A 1 721 ? 6.900 14.021 -11.629 1.00 91.69 721 PHE A O 1
ATOM 5504 N N . THR A 1 722 ? 8.922 14.956 -11.338 1.00 93.00 722 THR A N 1
ATOM 5505 C CA . THR A 1 722 ? 8.542 16.344 -11.584 1.00 93.00 722 THR A CA 1
ATOM 5506 C C . THR A 1 722 ? 9.278 16.895 -12.804 1.00 93.00 722 THR A C 1
ATOM 5508 O O . THR A 1 722 ? 10.304 16.362 -13.224 1.00 93.00 722 THR A O 1
ATOM 5511 N N . GLN A 1 723 ? 8.807 18.023 -13.347 1.00 93.25 723 GLN A N 1
ATOM 5512 C CA . GLN A 1 723 ? 9.535 18.733 -14.408 1.00 93.25 723 GLN A CA 1
ATOM 5513 C C . GLN A 1 723 ? 10.935 19.191 -13.950 1.00 93.25 723 GLN A C 1
ATOM 5515 O O . GLN A 1 723 ? 11.828 19.345 -14.777 1.00 93.25 723 GLN A O 1
ATOM 5520 N N . GLY A 1 724 ? 11.130 19.382 -12.637 1.00 92.00 724 GLY A N 1
ATOM 5521 C CA . GLY A 1 724 ? 12.440 19.644 -12.042 1.00 92.00 724 GLY A CA 1
ATOM 5522 C C . GLY A 1 724 ? 13.363 18.431 -12.126 1.00 92.00 724 GLY A C 1
ATOM 5523 O O . GLY A 1 724 ? 14.487 18.577 -12.586 1.00 92.00 724 GLY A O 1
ATOM 5524 N N . ASP A 1 725 ? 12.874 17.233 -11.784 1.00 93.62 725 ASP A N 1
ATOM 5525 C CA . ASP A 1 725 ? 13.672 16.001 -11.884 1.00 93.62 725 ASP A CA 1
ATOM 5526 C C . ASP A 1 725 ? 14.097 15.721 -13.338 1.00 93.62 725 ASP A C 1
ATOM 5528 O O . ASP A 1 725 ? 15.254 15.388 -13.573 1.00 93.62 725 ASP A O 1
ATOM 5532 N N . LEU A 1 726 ? 13.208 15.915 -14.326 1.00 94.62 726 LEU A N 1
ATOM 5533 C CA . LEU A 1 726 ? 13.571 15.781 -15.748 1.00 94.62 726 LEU A CA 1
ATOM 5534 C C . LEU A 1 726 ? 14.589 16.840 -16.208 1.00 94.62 726 LEU A C 1
ATOM 5536 O O . LEU A 1 726 ? 15.436 16.539 -17.045 1.00 94.62 726 LEU A O 1
ATOM 5540 N N . GLY A 1 727 ? 14.534 18.060 -15.663 1.00 93.38 727 GLY A N 1
ATOM 5541 C CA . GLY A 1 727 ? 15.521 19.110 -15.937 1.00 93.38 727 GLY A CA 1
ATOM 5542 C C . GLY A 1 727 ? 16.892 18.826 -15.313 1.00 93.38 727 GLY A C 1
ATOM 5543 O O . GLY A 1 727 ? 17.908 18.987 -15.984 1.00 93.38 727 GLY A O 1
ATOM 5544 N N . GLU A 1 728 ? 16.919 18.348 -14.063 1.00 92.81 728 GLU A N 1
ATOM 5545 C CA . GLU A 1 728 ? 18.135 17.869 -13.386 1.00 92.81 728 GLU A CA 1
ATOM 5546 C C . GLU A 1 728 ? 18.764 16.697 -14.170 1.00 92.81 728 GLU A C 1
ATOM 5548 O O . GLU A 1 728 ? 19.970 16.691 -14.409 1.00 92.81 728 GLU A O 1
ATOM 5553 N N . LEU A 1 729 ? 17.949 15.743 -14.639 1.00 95.06 729 LEU A N 1
ATOM 5554 C CA . LEU A 1 729 ? 18.399 14.608 -15.454 1.00 95.06 729 LEU A CA 1
ATOM 5555 C C . LEU A 1 729 ? 18.961 15.034 -16.817 1.00 95.06 729 LEU A C 1
ATOM 5557 O O . LEU A 1 729 ? 20.012 14.536 -17.214 1.00 95.06 729 LEU A O 1
ATOM 5561 N N . ALA A 1 730 ? 18.302 15.956 -17.523 1.00 94.75 730 ALA A N 1
ATOM 5562 C CA . ALA A 1 730 ? 18.763 16.428 -18.829 1.00 94.75 730 ALA A CA 1
ATOM 5563 C C . ALA A 1 730 ? 20.121 17.145 -18.737 1.00 94.75 730 ALA A C 1
ATOM 5565 O O . ALA A 1 730 ? 21.058 16.773 -19.439 1.00 94.75 730 ALA A O 1
ATOM 5566 N N . GLN A 1 731 ? 20.275 18.071 -17.784 1.00 93.62 731 GLN A N 1
ATOM 5567 C CA . GLN A 1 731 ? 21.557 18.737 -17.507 1.00 93.62 731 GLN A CA 1
ATOM 5568 C C . GLN A 1 731 ? 22.646 17.732 -17.096 1.00 93.62 731 GLN A C 1
ATOM 5570 O O . GLN A 1 731 ? 23.821 17.883 -17.446 1.00 93.62 731 GLN A O 1
ATOM 5575 N N . GLN A 1 732 ? 22.276 16.673 -16.368 1.00 93.06 732 GLN A N 1
ATOM 5576 C CA . GLN A 1 732 ? 23.213 15.617 -15.996 1.00 93.06 732 GLN A CA 1
ATOM 5577 C C . GLN A 1 732 ? 23.644 14.767 -17.204 1.00 93.06 732 GLN A C 1
ATOM 5579 O O . GLN A 1 732 ? 24.809 14.380 -17.256 1.00 93.06 732 GLN A O 1
ATOM 5584 N N . ALA A 1 733 ? 22.755 14.508 -18.171 1.00 94.81 733 ALA A N 1
ATOM 5585 C CA . ALA A 1 733 ? 23.073 13.814 -19.422 1.00 94.81 733 ALA A CA 1
ATOM 5586 C C . ALA A 1 733 ? 23.987 14.662 -20.323 1.00 94.81 733 ALA A C 1
ATOM 5588 O O . ALA A 1 733 ? 25.035 14.183 -20.757 1.00 94.81 733 ALA A O 1
ATOM 5589 N N . GLU A 1 734 ? 23.636 15.936 -20.522 1.00 94.06 734 GLU A N 1
ATOM 5590 C CA . GLU A 1 734 ? 24.423 16.918 -21.278 1.00 94.06 734 GLU A CA 1
ATOM 5591 C C . GLU A 1 734 ? 25.844 17.052 -20.692 1.00 94.06 734 GLU A C 1
ATOM 5593 O O . GLU A 1 734 ? 26.832 16.907 -21.412 1.00 94.06 734 GLU A O 1
ATOM 5598 N N . SER A 1 735 ? 25.974 17.220 -19.369 1.00 92.56 735 SER A N 1
ATOM 5599 C CA . SER A 1 735 ? 27.278 17.400 -18.698 1.00 92.56 735 SER A CA 1
ATOM 5600 C C . SER A 1 735 ? 28.196 16.171 -18.700 1.00 92.56 735 SER A C 1
ATOM 5602 O O . SER A 1 735 ? 29.400 16.326 -18.492 1.00 92.56 735 SER A O 1
ATOM 5604 N N . ILE A 1 736 ? 27.672 14.964 -18.949 1.00 92.81 736 ILE A N 1
ATOM 5605 C CA . ILE A 1 736 ? 28.484 13.745 -19.126 1.00 92.81 736 ILE A CA 1
ATOM 5606 C C . ILE A 1 736 ? 28.619 13.322 -20.595 1.00 92.81 736 ILE A C 1
ATOM 5608 O O . ILE A 1 736 ? 29.227 12.281 -20.858 1.00 92.81 736 ILE A O 1
ATOM 5612 N N . GLY A 1 737 ? 28.061 14.088 -21.541 1.00 92.12 737 GLY A N 1
ATOM 5613 C CA . GLY A 1 737 ? 28.090 13.801 -22.978 1.00 92.12 737 GLY A CA 1
ATOM 5614 C C . GLY A 1 737 ? 27.261 12.581 -23.398 1.00 92.12 737 GLY A C 1
ATOM 5615 O O . GLY A 1 737 ? 27.695 11.823 -24.263 1.00 92.12 737 GLY A O 1
ATOM 5616 N N . ALA A 1 738 ? 26.137 12.311 -22.731 1.00 94.75 738 ALA A N 1
ATOM 5617 C CA . ALA A 1 738 ? 25.212 11.247 -23.126 1.00 94.75 738 ALA A CA 1
ATOM 5618 C C . ALA A 1 738 ? 24.256 11.732 -24.234 1.00 94.75 738 ALA A C 1
ATOM 5620 O O . ALA A 1 738 ? 23.808 12.875 -24.206 1.00 94.75 738 ALA A O 1
ATOM 5621 N N . GLU A 1 739 ? 23.893 10.851 -25.172 1.00 94.62 739 GLU A N 1
ATOM 5622 C CA . GLU A 1 739 ? 22.943 11.142 -26.267 1.00 94.62 739 GLU A CA 1
ATOM 5623 C C . GLU A 1 739 ? 21.525 11.455 -25.770 1.00 94.62 739 GLU A C 1
ATOM 5625 O O . GLU A 1 739 ? 20.726 12.054 -26.486 1.00 94.62 739 GLU A O 1
ATOM 5630 N N . GLY A 1 740 ? 21.194 11.016 -24.555 1.00 95.38 740 GLY A N 1
ATOM 5631 C CA . GLY A 1 740 ? 19.905 11.252 -23.928 1.00 95.38 740 GLY A CA 1
ATOM 5632 C C . GLY A 1 740 ? 19.669 10.366 -22.712 1.00 95.38 740 GLY A C 1
ATOM 5633 O O . GLY A 1 740 ? 20.597 9.813 -22.110 1.00 95.38 740 GLY A O 1
ATOM 5634 N N . LEU A 1 741 ? 18.397 10.259 -22.345 1.00 97.12 741 LEU A N 1
ATOM 5635 C CA . LEU A 1 741 ? 17.916 9.602 -21.138 1.00 97.12 741 LEU A CA 1
ATOM 5636 C C . LEU A 1 741 ? 17.202 8.287 -21.460 1.00 97.12 741 LEU A C 1
ATOM 5638 O O . LEU A 1 741 ? 16.465 8.205 -22.442 1.00 97.12 741 LEU A O 1
ATOM 5642 N N . ILE A 1 742 ? 17.336 7.282 -20.591 1.00 97.12 742 ILE A N 1
ATOM 5643 C CA . ILE A 1 742 ? 16.557 6.040 -20.693 1.00 97.12 742 ILE A CA 1
ATOM 5644 C C . ILE A 1 742 ? 15.977 5.587 -19.348 1.00 97.12 742 ILE A C 1
ATOM 5646 O O . ILE A 1 742 ? 16.637 5.630 -18.309 1.00 97.12 742 ILE A O 1
ATOM 5650 N N . THR A 1 743 ? 14.715 5.157 -19.365 1.00 97.00 743 THR A N 1
ATOM 5651 C CA . THR A 1 743 ? 13.957 4.741 -18.173 1.00 97.00 743 THR A CA 1
ATOM 5652 C C . THR A 1 743 ? 13.007 3.578 -18.474 1.00 97.00 743 THR A C 1
ATOM 5654 O O . THR A 1 743 ? 13.029 3.030 -19.575 1.00 97.00 743 THR A O 1
ATOM 5657 N N . THR A 1 744 ? 12.193 3.157 -17.503 1.00 95.00 744 THR A N 1
ATOM 5658 C CA . THR A 1 744 ? 11.338 1.960 -17.607 1.00 95.00 744 THR A CA 1
ATOM 5659 C C . THR A 1 744 ? 9.872 2.285 -17.884 1.00 95.00 744 THR A C 1
ATOM 5661 O O . THR A 1 744 ? 9.392 3.366 -17.549 1.00 95.00 744 THR A O 1
ATOM 5664 N N . GLU A 1 745 ? 9.105 1.326 -18.412 1.00 93.44 745 GLU A N 1
ATOM 5665 C CA . GLU A 1 745 ? 7.643 1.465 -18.528 1.00 93.44 745 GLU A CA 1
ATOM 5666 C C . GLU A 1 745 ? 6.940 1.726 -17.174 1.00 93.44 745 GLU A C 1
ATOM 5668 O O . GLU A 1 745 ? 5.948 2.455 -17.133 1.00 93.44 745 GLU A O 1
ATOM 5673 N N . LYS A 1 746 ? 7.459 1.204 -16.047 1.00 91.56 746 LYS A N 1
ATOM 5674 C CA . LYS A 1 746 ? 6.904 1.492 -14.706 1.00 91.56 746 LYS A CA 1
ATOM 5675 C C . LYS A 1 746 ? 7.143 2.956 -14.298 1.00 91.56 746 LYS A C 1
ATOM 5677 O O . LYS A 1 746 ? 6.291 3.552 -13.640 1.00 91.56 746 LYS A O 1
ATOM 5682 N N . ASP A 1 747 ? 8.268 3.547 -14.697 1.00 94.38 747 ASP A N 1
ATOM 5683 C CA . ASP A 1 747 ? 8.553 4.974 -14.502 1.00 94.38 747 ASP A CA 1
ATOM 5684 C C . ASP A 1 747 ? 7.742 5.859 -15.465 1.00 94.38 747 ASP A C 1
ATOM 5686 O O . ASP A 1 747 ? 7.159 6.861 -15.041 1.00 94.38 747 ASP A O 1
ATOM 5690 N N . TRP A 1 748 ? 7.620 5.447 -16.734 1.00 94.38 748 TRP A N 1
ATOM 5691 C CA . TRP A 1 748 ? 6.837 6.119 -17.779 1.00 94.38 748 TRP A CA 1
ATOM 5692 C C . TRP A 1 748 ? 5.403 6.426 -17.341 1.00 94.38 748 TRP A C 1
ATOM 5694 O O . TRP A 1 748 ? 4.953 7.568 -17.448 1.00 94.38 748 TRP A O 1
ATOM 5704 N N . VAL A 1 749 ? 4.705 5.441 -16.766 1.00 93.25 749 VAL A N 1
ATOM 5705 C CA . VAL A 1 749 ? 3.336 5.600 -16.243 1.00 93.25 749 VAL A CA 1
ATOM 5706 C C . VAL A 1 749 ? 3.219 6.770 -15.249 1.00 93.25 749 VAL A C 1
ATOM 5708 O O . VAL A 1 749 ? 2.174 7.420 -15.194 1.00 93.25 749 VAL A O 1
ATOM 5711 N N . ARG A 1 750 ? 4.283 7.098 -14.503 1.00 92.75 750 ARG A N 1
ATOM 5712 C CA . ARG A 1 750 ? 4.301 8.194 -13.516 1.00 92.75 750 ARG A CA 1
ATOM 5713 C C . ARG A 1 750 ? 4.764 9.543 -14.081 1.00 92.75 750 ARG A C 1
ATOM 5715 O O . ARG A 1 750 ? 4.429 10.564 -13.484 1.00 92.75 750 ARG A O 1
ATOM 5722 N N . LEU A 1 751 ? 5.502 9.566 -15.198 1.00 93.44 751 LEU A N 1
ATOM 5723 C CA . LEU A 1 751 ? 6.109 10.785 -15.772 1.00 93.44 751 LEU A CA 1
ATOM 5724 C C . LEU A 1 751 ? 5.515 11.256 -17.111 1.00 93.44 751 LEU A C 1
ATOM 5726 O O . LEU A 1 751 ? 5.726 12.403 -17.490 1.00 93.44 751 LEU A O 1
ATOM 5730 N N . ARG A 1 752 ? 4.720 10.433 -17.807 1.00 90.25 752 ARG A N 1
ATOM 5731 C CA . ARG A 1 752 ? 4.150 10.731 -19.143 1.00 90.25 752 ARG A CA 1
ATOM 5732 C C . ARG A 1 752 ? 3.256 11.973 -19.261 1.00 90.25 752 ARG A C 1
ATOM 5734 O O . ARG A 1 752 ? 2.882 12.348 -20.364 1.00 90.25 752 ARG A O 1
ATOM 5741 N N . SER A 1 753 ? 2.866 12.583 -18.142 1.00 89.62 753 SER A N 1
ATOM 5742 C CA . SER A 1 753 ? 2.107 13.843 -18.101 1.00 89.62 753 SER A CA 1
ATOM 5743 C C . SER A 1 753 ? 2.991 15.091 -17.950 1.00 89.62 753 SER A C 1
ATOM 5745 O O . SER A 1 753 ? 2.468 16.180 -17.716 1.00 89.62 753 SER A O 1
ATOM 5747 N N . LEU A 1 754 ? 4.315 14.929 -17.982 1.00 92.25 754 LEU A N 1
ATOM 5748 C CA . LEU A 1 754 ? 5.297 16.014 -17.998 1.00 92.25 754 LEU A CA 1
ATOM 5749 C C . LEU A 1 754 ? 5.610 16.433 -19.443 1.00 92.25 754 LEU A C 1
ATOM 5751 O O . LEU A 1 754 ? 5.317 15.705 -20.389 1.00 92.25 754 LEU A O 1
ATOM 5755 N N . THR A 1 755 ? 6.237 17.594 -19.617 1.00 92.00 755 THR A N 1
ATOM 5756 C CA . THR A 1 755 ? 6.822 17.983 -20.907 1.00 92.00 755 THR A CA 1
ATOM 5757 C C . THR A 1 755 ? 8.133 17.223 -21.116 1.00 92.00 755 THR A C 1
ATOM 5759 O O . THR A 1 755 ? 8.878 17.015 -20.154 1.00 92.00 755 THR A O 1
ATOM 5762 N N . ALA A 1 756 ? 8.437 16.835 -22.357 1.00 91.25 756 ALA A N 1
ATOM 5763 C CA . ALA A 1 756 ? 9.711 16.205 -22.700 1.00 91.25 756 ALA A CA 1
ATOM 5764 C C . ALA A 1 756 ? 10.928 17.089 -22.307 1.00 91.25 756 ALA A C 1
ATOM 5766 O O . ALA A 1 756 ? 10.806 18.320 -22.309 1.00 91.25 756 ALA A O 1
ATOM 5767 N N . PRO A 1 757 ? 12.078 16.489 -21.939 1.00 92.88 757 PRO A N 1
ATOM 5768 C CA . PRO A 1 757 ? 13.315 17.221 -21.648 1.00 92.88 757 PRO A CA 1
ATOM 5769 C C . PRO A 1 757 ? 13.983 17.812 -22.910 1.00 92.88 757 PRO A C 1
ATOM 5771 O O . PRO A 1 757 ? 13.505 17.617 -24.024 1.00 92.88 757 PRO A O 1
ATOM 5774 N N . SER A 1 758 ? 15.084 18.559 -22.730 1.00 90.31 758 SER A N 1
ATOM 5775 C CA . SER A 1 758 ? 15.913 19.106 -23.825 1.00 90.31 758 SER A CA 1
ATOM 5776 C C . SER A 1 758 ? 16.593 18.019 -24.660 1.00 90.31 758 SER A C 1
ATOM 5778 O O . SER A 1 758 ? 16.732 18.167 -25.872 1.00 90.31 758 SER A O 1
ATOM 5780 N N . VAL A 1 759 ? 16.994 16.928 -24.008 1.00 93.75 759 VAL A N 1
ATOM 5781 C CA . VAL A 1 759 ? 17.538 15.718 -24.634 1.00 93.75 759 VAL A CA 1
ATOM 5782 C C . VAL A 1 759 ? 16.432 14.685 -24.895 1.00 93.75 759 VAL A C 1
ATOM 5784 O O . VAL A 1 759 ? 15.424 14.684 -24.182 1.00 93.75 759 VAL A O 1
ATOM 5787 N N . PRO A 1 760 ? 16.607 13.758 -25.855 1.00 95.06 760 PRO A N 1
ATOM 5788 C CA . PRO A 1 760 ? 15.693 12.635 -26.037 1.00 95.06 760 PRO A CA 1
ATOM 5789 C C . PRO A 1 760 ? 15.516 11.806 -24.757 1.00 95.06 760 PRO A C 1
ATOM 5791 O O . PRO A 1 760 ? 16.456 11.607 -23.981 1.00 95.06 760 PRO A O 1
ATOM 5794 N N . LEU A 1 761 ? 14.303 11.289 -24.555 1.00 96.56 761 LEU A N 1
ATOM 5795 C CA . LEU A 1 761 ? 13.961 10.379 -23.462 1.00 96.56 761 LEU A CA 1
ATOM 5796 C C . LEU A 1 761 ? 13.304 9.123 -24.030 1.00 96.56 761 LEU A C 1
ATOM 5798 O O . LEU A 1 761 ? 12.206 9.192 -24.583 1.00 96.56 761 LEU A O 1
ATOM 5802 N N . TRP A 1 762 ? 13.965 7.984 -23.850 1.00 96.38 762 TRP A N 1
ATOM 5803 C CA . TRP A 1 762 ? 13.491 6.669 -24.264 1.00 96.38 762 TRP A CA 1
ATOM 5804 C C . TRP A 1 762 ? 12.941 5.854 -23.086 1.00 96.38 762 TRP A C 1
ATOM 5806 O O . TRP A 1 762 ? 13.484 5.842 -21.980 1.00 96.38 762 TRP A O 1
ATOM 5816 N N . VAL A 1 763 ? 11.853 5.133 -23.336 1.00 96.31 763 VAL A N 1
ATOM 5817 C CA . VAL A 1 763 ? 11.208 4.207 -22.399 1.00 96.31 763 VAL A CA 1
ATOM 5818 C C . VAL A 1 763 ? 11.513 2.788 -22.860 1.00 96.31 763 VAL A C 1
ATOM 5820 O O . VAL A 1 763 ? 10.941 2.337 -23.852 1.00 96.31 763 VAL A O 1
ATOM 5823 N N . LEU A 1 764 ? 12.420 2.093 -22.170 1.00 95.62 764 LEU A N 1
ATOM 5824 C CA . LEU A 1 764 ? 12.787 0.709 -22.479 1.00 95.62 764 LEU A CA 1
ATOM 5825 C C . LEU A 1 764 ? 11.571 -0.205 -22.308 1.00 95.62 764 LEU A C 1
ATOM 5827 O O . LEU A 1 764 ? 10.950 -0.220 -21.239 1.00 95.62 764 LEU A O 1
ATOM 5831 N N . ARG A 1 765 ? 11.277 -0.995 -23.345 1.00 93.31 765 ARG A N 1
ATOM 5832 C CA . ARG A 1 765 ? 10.170 -1.950 -23.368 1.00 93.31 765 ARG A CA 1
ATOM 5833 C C . ARG A 1 765 ? 10.675 -3.371 -23.147 1.00 93.31 765 ARG A C 1
ATOM 5835 O O . ARG A 1 765 ? 11.549 -3.829 -23.880 1.00 93.31 765 ARG A O 1
ATOM 5842 N N . VAL A 1 766 ? 10.129 -4.075 -22.151 1.00 92.00 766 VAL A N 1
ATOM 5843 C CA . VAL A 1 766 ? 10.599 -5.428 -21.771 1.00 92.00 766 VAL A CA 1
ATOM 5844 C C . VAL A 1 766 ? 9.473 -6.427 -21.508 1.00 92.00 766 VAL A C 1
ATOM 5846 O O . VAL A 1 766 ? 8.525 -6.142 -20.772 1.00 92.00 766 VAL A O 1
ATOM 5849 N N . ARG A 1 767 ? 9.618 -7.639 -22.044 1.00 90.44 767 ARG A N 1
ATOM 5850 C CA . ARG A 1 767 ? 8.779 -8.806 -21.735 1.00 90.44 767 ARG A CA 1
ATOM 5851 C C . ARG A 1 767 ? 9.541 -9.760 -20.816 1.00 90.44 767 ARG A C 1
ATOM 5853 O O . ARG A 1 767 ? 10.764 -9.822 -20.863 1.00 90.44 767 ARG A O 1
ATOM 5860 N N . LEU A 1 768 ? 8.827 -10.506 -19.975 1.00 92.19 768 LEU A N 1
ATOM 5861 C CA . LEU A 1 768 ? 9.404 -11.652 -19.270 1.00 92.19 768 LEU A CA 1
ATOM 5862 C C . LEU A 1 768 ? 9.247 -12.895 -20.150 1.00 92.19 768 LEU A C 1
ATOM 5864 O O . LEU A 1 768 ? 8.119 -13.279 -20.453 1.00 92.19 768 LEU A O 1
ATOM 5868 N N . ARG A 1 769 ? 10.359 -13.511 -20.548 1.00 92.75 769 ARG A N 1
ATOM 5869 C CA . ARG A 1 769 ? 10.388 -14.747 -21.334 1.00 92.75 769 ARG A CA 1
ATOM 5870 C C . ARG A 1 769 ? 10.703 -15.917 -20.409 1.00 92.75 769 ARG A C 1
ATOM 5872 O O . ARG A 1 769 ? 11.675 -15.856 -19.665 1.00 92.75 769 ARG A O 1
ATOM 5879 N N . VAL A 1 770 ? 9.894 -16.974 -20.441 1.00 93.50 770 VAL A N 1
ATOM 5880 C CA . VAL A 1 770 ? 10.174 -18.216 -19.700 1.00 93.50 770 VAL A CA 1
ATOM 5881 C C . VAL A 1 770 ? 11.151 -19.056 -20.520 1.00 93.50 770 VAL A C 1
ATOM 5883 O O . VAL A 1 770 ? 10.760 -19.648 -21.523 1.00 93.50 770 VAL A O 1
ATOM 5886 N N . ASP A 1 771 ? 12.415 -19.078 -20.104 1.00 90.88 771 ASP A N 1
ATOM 5887 C CA . ASP A 1 771 ? 13.505 -19.778 -20.794 1.00 90.88 771 ASP A CA 1
ATOM 5888 C C . ASP A 1 771 ? 13.484 -21.285 -20.522 1.00 90.88 771 ASP A C 1
ATOM 5890 O O . ASP A 1 771 ? 13.810 -22.085 -21.395 1.00 90.88 771 ASP A O 1
ATOM 5894 N N . SER A 1 772 ? 13.067 -21.687 -19.317 1.00 93.00 772 SER A N 1
ATOM 5895 C CA . SER A 1 772 ? 12.860 -23.092 -18.971 1.00 93.00 772 SER A CA 1
ATOM 5896 C C . SER A 1 772 ? 11.597 -23.284 -18.137 1.00 93.00 772 SER A C 1
ATOM 5898 O O . SER A 1 772 ? 11.269 -22.486 -17.258 1.00 93.00 772 SER A O 1
ATOM 5900 N N . GLY A 1 773 ? 10.871 -24.367 -18.424 1.00 90.94 773 GLY A N 1
ATOM 5901 C CA . GLY A 1 773 ? 9.658 -24.738 -17.698 1.00 90.94 773 GLY A CA 1
ATOM 5902 C C . GLY A 1 773 ? 8.331 -24.223 -18.279 1.00 90.94 773 GLY A C 1
ATOM 5903 O O . GLY A 1 773 ? 7.316 -24.273 -17.586 1.00 90.94 773 GLY A O 1
ATOM 5904 N N . ARG A 1 774 ? 8.305 -23.710 -19.521 1.00 93.44 774 ARG A N 1
ATOM 5905 C CA . ARG A 1 774 ? 7.092 -23.124 -20.137 1.00 93.44 774 ARG A CA 1
ATOM 5906 C C . ARG A 1 774 ? 5.894 -24.083 -20.137 1.00 93.44 774 ARG A C 1
ATOM 5908 O O . ARG A 1 774 ? 4.801 -23.676 -19.749 1.00 93.44 774 ARG A O 1
ATOM 5915 N N . GLU A 1 775 ? 6.106 -25.351 -20.481 1.00 94.25 775 GLU A N 1
ATOM 5916 C CA . GLU A 1 775 ? 5.035 -26.357 -20.473 1.00 94.25 775 GLU A CA 1
ATOM 5917 C C . GLU A 1 775 ? 4.563 -26.694 -19.056 1.00 94.25 775 GLU A C 1
ATOM 5919 O O . GLU A 1 775 ? 3.373 -26.877 -18.831 1.00 94.25 775 GLU A O 1
ATOM 5924 N N . GLN A 1 776 ? 5.456 -26.680 -18.065 1.00 95.44 776 GLN A N 1
ATOM 5925 C CA . GLN A 1 776 ? 5.103 -26.858 -16.657 1.00 95.44 776 GLN A CA 1
ATOM 5926 C C . GLN A 1 776 ? 4.233 -25.696 -16.141 1.00 95.44 776 GLN A C 1
ATOM 5928 O O . GLN A 1 776 ? 3.299 -25.936 -15.376 1.00 95.44 776 GLN A O 1
ATOM 5933 N N . LEU A 1 777 ? 4.479 -24.455 -16.589 1.00 96.06 777 LEU A N 1
ATOM 5934 C CA . LEU A 1 777 ? 3.584 -23.319 -16.327 1.00 96.06 777 LEU A CA 1
ATOM 5935 C C . LEU A 1 777 ? 2.220 -23.518 -17.003 1.00 96.06 777 LEU A C 1
ATOM 5937 O O . LEU A 1 777 ? 1.195 -23.402 -16.330 1.00 96.06 777 LEU A O 1
ATOM 5941 N N . ARG A 1 778 ? 2.200 -23.836 -18.306 1.00 96.88 778 ARG A N 1
ATOM 5942 C CA . ARG A 1 778 ? 0.959 -24.043 -19.070 1.00 96.88 778 ARG A CA 1
ATOM 5943 C C . ARG A 1 778 ? 0.108 -25.155 -18.452 1.00 96.88 778 ARG A C 1
ATOM 5945 O O . ARG A 1 778 ? -1.069 -24.943 -18.188 1.00 96.88 778 ARG A O 1
ATOM 5952 N N . HIS A 1 779 ? 0.721 -26.292 -18.133 1.00 96.62 779 HIS A N 1
ATOM 5953 C CA . HIS A 1 779 ? 0.064 -27.447 -17.525 1.00 96.62 779 HIS A CA 1
ATOM 5954 C C . HIS A 1 779 ? -0.469 -27.154 -16.114 1.00 96.62 779 HIS A C 1
ATOM 5956 O O . HIS A 1 779 ? -1.583 -27.553 -15.791 1.00 96.62 779 HIS A O 1
ATOM 5962 N N . ALA A 1 780 ? 0.265 -26.409 -15.277 1.00 96.75 780 ALA A N 1
ATOM 5963 C CA . ALA A 1 780 ? -0.222 -26.016 -13.951 1.00 96.75 780 ALA A CA 1
ATOM 5964 C C . ALA A 1 780 ? -1.434 -25.063 -14.020 1.00 96.75 780 ALA A C 1
ATOM 5966 O O . ALA A 1 780 ? -2.336 -25.138 -13.180 1.00 96.75 780 ALA A O 1
ATOM 5967 N N . LEU A 1 781 ? -1.480 -24.178 -15.023 1.00 97.69 781 LEU A N 1
ATOM 5968 C CA . LEU A 1 781 ? -2.622 -23.292 -15.276 1.00 97.69 781 LEU A CA 1
ATOM 5969 C C . LEU A 1 781 ? -3.823 -24.060 -15.852 1.00 97.69 781 LEU A C 1
ATOM 5971 O O . LEU A 1 781 ? -4.943 -23.868 -15.384 1.00 97.69 781 LEU A O 1
ATOM 5975 N N . ASP A 1 782 ? -3.587 -24.981 -16.784 1.00 97.12 782 ASP A N 1
ATOM 5976 C CA . ASP A 1 782 ? -4.605 -25.856 -17.375 1.00 97.12 782 ASP A CA 1
ATOM 5977 C C . ASP A 1 782 ? -5.257 -26.777 -16.326 1.00 97.12 782 ASP A C 1
ATOM 5979 O O . ASP A 1 782 ? -6.471 -26.727 -16.115 1.00 97.12 782 ASP A O 1
ATOM 5983 N N . GLN A 1 783 ? -4.453 -27.495 -15.528 1.00 95.88 783 GLN A N 1
ATOM 5984 C CA . GLN A 1 783 ? -4.941 -28.261 -14.373 1.00 95.88 783 GLN A CA 1
ATOM 5985 C C . GLN A 1 783 ? -5.748 -27.392 -13.395 1.00 95.88 783 GLN A C 1
ATOM 5987 O O . GLN A 1 783 ? -6.724 -27.864 -12.804 1.00 95.88 783 GLN A O 1
ATOM 5992 N N . THR A 1 784 ? -5.364 -26.123 -13.213 1.00 95.25 784 THR A N 1
ATOM 5993 C CA . THR A 1 784 ? -6.065 -25.171 -12.336 1.00 95.25 784 THR A CA 1
ATOM 5994 C C . THR A 1 784 ? -7.449 -24.791 -12.876 1.00 95.25 784 THR A C 1
ATOM 5996 O O . THR A 1 784 ? -8.386 -24.645 -12.081 1.00 95.25 784 THR A O 1
ATOM 5999 N N . LEU A 1 785 ? -7.595 -24.662 -14.200 1.00 95.12 785 LEU A N 1
ATOM 6000 C CA . LEU A 1 785 ? -8.873 -24.442 -14.881 1.00 95.12 785 LEU A CA 1
ATOM 6001 C C . LEU A 1 785 ? -9.742 -25.708 -14.840 1.00 95.12 785 LEU A C 1
ATOM 6003 O O . LEU A 1 785 ? -10.853 -25.662 -14.309 1.00 95.12 785 LEU A O 1
ATOM 6007 N N . ALA A 1 786 ? -9.218 -26.851 -15.292 1.00 91.94 786 ALA A N 1
ATOM 6008 C CA . ALA A 1 786 ? -9.929 -28.132 -15.321 1.00 91.94 786 ALA A CA 1
ATOM 6009 C C . ALA A 1 786 ? -10.423 -28.559 -13.926 1.00 91.94 786 ALA A C 1
ATOM 6011 O O . ALA A 1 786 ? -11.591 -28.907 -13.745 1.00 91.94 786 ALA A O 1
ATOM 6012 N N . SER A 1 787 ? -9.576 -28.418 -12.899 1.00 87.56 787 SER A N 1
ATOM 6013 C CA . SER A 1 787 ? -9.959 -28.681 -11.505 1.00 87.56 787 SER A CA 1
ATOM 6014 C C . SER A 1 787 ? -11.087 -27.777 -11.010 1.00 87.56 787 SER A C 1
ATOM 6016 O O . SER A 1 787 ? -11.771 -28.133 -10.054 1.00 87.56 787 SER A O 1
ATOM 6018 N N . ALA A 1 788 ? -11.248 -26.572 -11.565 1.00 82.31 788 ALA A N 1
ATOM 6019 C CA . ALA A 1 788 ? -12.340 -25.674 -11.205 1.00 82.31 788 ALA A CA 1
ATOM 6020 C C . ALA A 1 788 ? -13.630 -25.979 -11.972 1.00 82.31 788 ALA A C 1
ATOM 6022 O O . ALA A 1 788 ? -14.691 -25.865 -11.367 1.00 82.31 788 ALA A O 1
ATOM 6023 N N . ALA A 1 789 ? -13.538 -26.413 -13.233 1.00 76.81 789 ALA A N 1
ATOM 6024 C CA . ALA A 1 789 ? -14.682 -26.905 -13.997 1.00 76.81 789 ALA A CA 1
ATOM 6025 C C . ALA A 1 789 ? -15.316 -28.135 -13.323 1.00 76.81 789 ALA A C 1
ATOM 6027 O O . ALA A 1 789 ? -16.509 -28.128 -13.061 1.00 76.81 789 ALA A O 1
ATOM 6028 N N . ALA A 1 790 ? -14.513 -29.121 -12.906 1.00 70.50 790 ALA A N 1
ATOM 6029 C CA . ALA A 1 790 ? -14.971 -30.339 -12.218 1.00 70.50 790 ALA A CA 1
ATOM 6030 C C . ALA A 1 790 ? -15.460 -30.131 -10.757 1.00 70.50 790 ALA A C 1
ATOM 6032 O O . ALA A 1 790 ? -15.415 -31.053 -9.940 1.00 70.50 790 ALA A O 1
ATOM 6033 N N . ARG A 1 791 ? -15.863 -28.908 -10.387 1.00 65.19 791 ARG A N 1
ATOM 6034 C CA . ARG A 1 791 ? -16.405 -28.541 -9.062 1.00 65.19 791 ARG A CA 1
ATOM 6035 C C . ARG A 1 791 ? -17.701 -27.718 -9.136 1.00 65.19 791 ARG A C 1
ATOM 6037 O O . ARG A 1 791 ? -18.151 -27.248 -8.089 1.00 65.19 791 ARG A O 1
ATOM 6044 N N . HIS A 1 792 ? -18.262 -27.559 -10.334 1.00 50.53 792 HIS A N 1
ATOM 6045 C CA . HIS A 1 792 ? -19.591 -27.007 -10.618 1.00 50.53 792 HIS A CA 1
ATOM 6046 C C . HIS A 1 792 ? -20.395 -28.018 -11.436 1.00 50.53 792 HIS A C 1
ATOM 6048 O O . HIS A 1 792 ? -21.636 -27.923 -11.361 1.00 50.53 792 HIS A O 1
#

Secondary structure (DSSP, 8-state):
-HHHHHHHHHHHHHHHHHHHHHHHHH-TT-HHHHHHHTT---S-PPPSSEEEEEE-SHHHHHHHHHHHHHHHHH-TTSEEEEEESSHHHHHHHHHHSTTTEEEEEPPPSSHHHHHHHHHHH-EEEEEEETT---HHHHHHHHTTT--EEEEEE---HHHHHHHHTTHHHHHHHHTT-SEEEESSHHHHHHHHHTT--GGGEEE---TTS--PPP-----HHHHHHHT--TT--EEEEEEE-TTHHHHHHHHHHHHTTT-TT-EEEEEESSGGGHHHHHHHHHTTT----------S----PPPP--PPPPPPPPPP-------------------------PPPPP----------------------------------------------------------------S--PPP-----EE--S--HHHHHHHHHHS---HHHHHHHHHHHHHHHHHHHHHHHHHHTTSS--B--SS-EEEEE-SBSS--SHHHHHHHHHHHHHHTT--EEEEE--TT-S--S-EEEEETTEE-S-HHHH-HHHHHHHHHSTTS-EEE-SSHHHHHHHHHHHH--SEEEETT-TT--SB--SEEEEEEESSSSSTTS-BTTTSSBSS-GGGGGG-SEEEEES-SSHHHHHHHHHHHHTT-TT--EEEEEEEEEEEEETTT-PEEPGGGGTT-EEEEEE-SS-HHHHHHHHHHTT-EEEEEEE--TT----HHHHHHHHHHHHHTT-SEEEEEHHHHHHHTTSPP-SS-EEEEEEEEEEEE-HHHHHHHHHHHHHHHHTT-